Protein 6Q62 (pdb70)

Organism: Xanthomonas albilineans (strain GPE PC73 / CFBP 7063) (NCBI:txid380358)

Secondary structure (DSSP, 8-state):
--EEEETTEEEE-SS-EEEEEEE--GGG-S-TTTS-HHHHHHHHHHHHHHTT-SEEEEE----TT-PPPPHHHHHHHHHHHHHHHHHH--S-EEEE-S-HHHHHHHHHHT--EEEETTTT-STTHHHHHHHHT--EEEE-------S-HHHHHHHHHHHHHHHHHHTT--GGGEEEE--TTSS--HHHHHHHHHTHHHHGGGSS-BEE--TT-HHHHHHHT--SGGG-HHHHHHHHHHHHHTT-SEEEES-HHHHHHHHHHHHHHHT--/--S--EEEETTEEEE-SS-EEEEEEE-------HHHHHHHHHHHHHHHHTT-SEEEEE-S-----HHHHHHHHHHHHHHHHHH--S-EEEE---HHHHHHHHHHT--EEEETTTT-STTHHHHHHHHT--EEEE--S------SSHHHHHHHHHHHHHHHHHHTT--GGGEEEE--TTSS--HHHHHHHHHTHHHHGGGSS-BEE--TT-HHHHHHHT--SGGGGHHHHHHHHHHHHHTT--EEEES-HHHHHHHHHHHHHHHT--/--EEEETTEEEE-SS-EEEEEEE--GGG-S-TTTS-HHHHHHHHHHHHHHTT-SEEEEE---TTPPPPPHHHHHHHHHHHHHHHHHH--S-EEEE-S-HHHHHHHHHHT--EEEETTTT-STTHHHHHHHHT--EEEE-------SSHHHHHHHHHHHHHHHHHHTT--GGGEEEE--TTTT--HHHHHHHHHTHHHHGGGSS-BEE--TT-HHHHHHHT--SGGG-HHHHHHHHHHHHHTT-SEEEES-HHHHHHHHHHHHHHHT--/---EEEETTEEEE-SS-EEEEEEE-------HHHHHHHHHHHHHHHTT-SEEEEE-S----HHHHHHHHHHHHHHHHHH--S-EEEE-S-HHHHHHHHHHT--EEEETTTT-STTHHHHHHHHT--EEEE--------SSHHHHHHHHHHHHHHHHHHTT--GGGEEEE--TTSS--HHHHHHHHHTGGGTGGGSS-BEE--TT-HHHHHHHT--SGGGGHHHHHHHHHHHHHTT--EEEES-HHHHHHHHHHHHHHHT--

Radius of gyration: 33.73 Å; Cα contacts (8 Å, |Δi|>4): 2409; chains: 4; bounding box: 92×43×83 Å

CATH classification: 3.20.20.20

InterPro domains:
  IPR000489 Pterin-binding domain [PF00809] (23-263)
  IPR000489 Pterin-binding domain [PS00792] (22-37)
  IPR000489 Pterin-binding domain [PS00793] (56-69)
  IPR000489 Pterin-binding domain [PS50972] (20-273)
  IPR006390 Dihydropteroate synthase domain [TIGR01496] (22-277)
  IPR006390 Dihydropteroate synthase domain [cd00739] (20-276)
  IPR011005 Dihydropteroate synthase-like superfamily [G3DSA:3.20.20.20] (1-282)
  IPR011005 Dihydropteroate synthase-like superfamily [SSF51717] (12-279)
  IPR045031 Dihydropteroate synthase-like [PTHR20941] (18-279)

Sequence (1064 aa):
SPRLDCAGRILTLDRPRVMGIVNVTPDSFSDGGTHTTVEAAVAHGLRLAEEGADLLDIGGETRPGATAVPVEEELRRVIPVIERLVAQTALPLSVDTFKPEVMRAAVAAGAGMINDVQALRQPGALDAVADLRVPVVLMHMPAPHYDDVVAEVHRFLVERIFAAEMAGIDKRRLLIDPGFGFGKSTADNVQLLAHLPRLCELGVPVLLAGLSRKRSSIGELTGRELPEQRVAGSVAAHLLAAQRGALLLRVHDVAATVDALTVWQAVQAVPSPRLDCAGRILTLDRPRVMGIVNVTPDSFSDGGTHTTVEAAVAHGLRLAEEGADLLDIGGERPGATAVPVEEELRRVIPVIERLVAQTALPLSVDTFKPEVMRAAVAAGAGMINDVQALRQPGALDAVADLRVPVVLMHMPAPHYDDVVAEVHRFLVERIFAAEMAGIDKRRLLIDPGFGFGKSTADNVQLLAHLPRLCELGVPVLAGLSRKRSIGELTGRELPEQRVAGSVAAHLLAAQRGALLLRVHDVAATVDALTVWQAVQAVPFDTSPRLDCAGRILTLDRPRVMGIVNVTPDSFTHTTVEAAVAHGLRLAEEGADLLDIGGESTAVPVEEELRRVIPVIERLVAQTALPLSSVDTFKPEVMRAAVAAGAGMIINDVQALRQPGALDAVADLRVPVVLMHMPGDAPHYDDVVAEVHRFLVERIFAAEMAGIDKRRLLIDPGFGFGKSTADNVQLLAHLPRLCELGVPVLLAGLSRKRSIGELTGRELPEQRVAGSVAAHLLAAQRGALLLRVHDVAATVDALTVWQAVQAVPTSPRLDCAGRILTLDRPRVMGIVNVTPDSFHTTVEAAVAHGLRLAEEGADLLDIGGESTVPVEEELRRVIPVIERLVAQTALPLSVDTFKPEVMRAAVAAGAGMINDVQALRQPGALDAVADLRVPVVLMHMPGAPHYDDVVAEVHRFLVERIFAAEMAGIDKRRLLIDPGFGFGKSTADNVQLLAHLPRLCELGVPVLLAGLSRKRSIGELTGRELPEQRVAGSVAAHLLAAQRGALLLRVHDVAATVDALTVWQAVQAVP

B-factor: mean 23.43, std 14.67, range [4.4, 197.44]

Foldseek 3Di:
DQWFCQVNQTDDLPAAFEEAEQEQEPVVDDPVVPDHSLVVSLVLVVVLVVLPHQEYEYWHQDDVVGDGDDPVSRCVRRLSNLLSNQVVHSHAYEYEDQDLVSLQSSVVSPHREYEYQCLNPDPCSLVSQLVSLHAYEGEDADLDDDPQLQVVLLVVQLVSLVVSVVSNHDNSRYEYEDHQPRSADLVSNVVCLVCVLVSLVSVHAYEYECQLHVSLCVVVVPDDSVSSVVSRLVSQLSSSVSRHSYYYYNPNNSNVVSSVVVVVVVPDD/DQWFCQVNQIDDLPAAFEEAEQEQEPVVDPPVVPDHSLVVSLVLQVVLVVLPHQEYEYWHAPDVGDGDDPVSRCVRRLSNLLSNQVVDSHAYEYEDQDLVSLQSSVVSPHREYEYQCLNPPPCSLVSCLVSLHAYEGEDADCDDDPQLQVVLLVVQVVSLVVSVVSRHDQSSYEYEDPQPRSADLVSNVVCLVCVLVSLVPVHAYEYEPQLHVSLCVVVVPDGSVSSHVSRLVSQLSSSVSGHSYYYYNPNNSNVVSSVVVVVVVPPD/DVAFQWFCQVNQIDTLPAAFEEAEQEQEDDPVVVVSLVVSLVLVVVLVVLPHQEYEYEHDPLDDDLVNRCVRGLSNLLSCVVVDSHAYEYEDQDLVNVQSSVVSPHREYEYQQLNPPPCSLVSCLVSQGAYEGEDAPPSLDDDPQLQVVLLVVVLVSLVSSVVSNHDNSRYEYEDPQQHNADLVSNVNCLVQVLVSLVSVHAYEYECQLHVSLCVVVVNDGSVSSHVSRLVSQLSSSVSGHSYYYYNPNNSNCVSSVVVVVVVPDD/DFQWFCQVNQIDTLPAAFEEAEQEQEDDPPVVSLVVSLVLLVVLVVLPHQEYEYEYDVCQDLVGRCVRGLSSLLSCQVVDSHAYEYEDQDLVNVQSSVVSPHREYEYQQLNPPPCSLVSQLVSLHAYEGEDAPCLDDDPQLQVVLLVVQLVSLVSNVVSNHPSSRYEYEDPQPRSHDLVSNVNCLVQVLVSLVSVHAYEYECQLHVSLCVVVVNDGSVSSHVSLLVSQLSSSVSGHSYYYYNPNNSNVVSSVVVVVVVPPD

Solvent-accessible surface area: 39861 Å² total; per-residue (Å²): 111,51,156,2,72,1,66,61,60,70,5,55,2,86,102,12,34,2,0,0,5,0,35,0,8,79,88,49,50,60,55,35,18,10,52,14,22,29,58,10,0,11,60,46,0,48,113,0,29,151,34,34,6,29,1,0,1,0,5,0,65,77,64,140,86,61,95,81,19,30,28,8,46,0,20,73,32,0,15,19,0,0,85,109,0,42,86,98,20,91,33,9,2,1,0,20,4,49,29,17,101,0,0,90,34,0,27,94,18,23,0,1,1,0,7,0,30,47,0,3,93,65,118,38,0,53,87,0,1,22,86,38,160,4,0,0,0,1,8,10,49,84,103,63,158,28,134,78,11,25,47,40,0,58,144,30,0,66,94,34,11,131,23,0,76,141,39,54,8,45,83,197,77,0,0,0,8,0,1,2,42,67,23,14,50,37,71,24,4,15,62,2,4,21,62,0,71,48,2,42,86,30,64,8,14,1,0,0,5,6,6,51,53,199,12,3,5,68,39,20,65,68,147,67,62,84,88,29,23,21,0,2,11,4,0,1,2,0,0,6,54,52,33,1,42,0,0,42,1,57,20,0,7,8,2,37,3,1,10,46,0,14,52,23,2,106,81,26,158,106,50,155,2,74,1,63,60,57,71,5,50,3,86,103,14,35,2,0,0,5,0,54,0,30,80,102,54,46,64,53,37,19,8,53,15,23,26,46,9,0,9,60,46,0,59,115,0,28,94,35,35,5,31,0,0,1,0,4,0,81,113,128,86,65,98,82,19,31,28,5,49,1,21,82,30,0,16,26,0,0,93,105,0,43,86,98,18,92,37,9,2,0,0,21,4,50,28,16,102,0,0,109,35,0,27,94,18,21,0,1,0,0,6,0,27,46,0,3,91,64,115,40,0,49,61,0,1,41,70,39,53,5,0,0,0,0,8,9,58,85,112,62,107,38,112,51,10,29,57,70,0,63,45,34,0,42,111,30,21,58,29,0,54,93,42,59,11,71,113,75,88,0,0,0,8,0,1,1,39,66,24,14,48,40,70,23,4,15,60,0,4,20,62,0,71,51,0,41,87,46,64,9,15,1,0,0,6,3,6,50,49,180,8,2,6,67,40,19,66,69,84,79,61,85,88,29,22,20,1,2,11,3,0,1,2,0,0,6,51,53,32,1,41,0,0,39,2,48,16,0,8,9,2,38,2,1,12,48,0,12,55,25,4,109,79,24,157,134,155,108,54,19,152,2,75,2,63,60,58,68,4,51,2,80,115,15,33,2,0,0,4,0,84,0,43,62,81,111,69,63,64,71,26,15,54,12,5,12,34,80,0,61,126,3,29,88,54,35,5,31,0,0,1,0,4,0,24,97,95,138,32,74,30,124,60,0,45,57,36,0,31,31,0,0,86,112,0,42,86,100,18,92,36,7,2,0,0,10,4,42,31,22,115,0,0,95,33,0,27,95,19,23,0,1,0,0,6,0,10,20,0,2,80,60,115,41,0,49,98,0,0,16,94,40,150,4,0,0,0,0,9,10,28,48,50,109,98,64,163,22,138,78,10,20,50,58,0,61,162,29,0,65,93,34,10,121,27,0,58,130,39,43,2,71,83,76,26,0,0,0,8,0,1,1,40,32,23,4,40,26,71,22,4,15,63,1,4,11,58,0,67,173,2,36,85,27,45,2,8,2,0,0,5,3,6,50,47,131,5,2,5,109,43,21,67,56,137,63,71,62,24,28,18,7,1,2,11,4,0,1,2,1,0,6,56,68,33,1,27,0,0,41,2,50,23,0,27,24,2,40,6,1,13,50,0,14,56,26,4,109,80,27,157,197,54,44,148,1,49,1,64,60,62,74,6,53,2,88,105,11,36,2,0,0,5,0,84,0,42,77,76,107,64,90,73,22,17,53,10,5,14,30,80,0,61,120,4,29,89,54,34,5,30,0,0,1,0,5,0,44,100,109,55,67,30,105,60,0,46,158,40,0,31,30,0,0,85,112,0,42,85,100,17,93,35,9,1,0,0,19,5,48,36,21,117,0,0,99,34,0,27,93,19,23,0,1,0,0,5,0,11,35,0,3,79,60,116,42,0,49,99,0,1,30,99,37,54,3,0,0,0,0,8,10,46,50,78,97,65,169,24,99,78,9,23,49,68,0,63,171,30,0,62,97,34,10,129,27,0,68,142,38,56,6,90,85,71,64,0,0,0,8,0,1,1,40,31,22,4,40,20,70,25,4,15,62,1,5,21,64,0,71,46,1,40,86,26,63,8,12,2,0,0,5,2,7,49,46,126,4,2,5,104,44,20,65,58,142,78,71,62,27,30,16,8,0,2,10,4,0,1,3,0,0,5,50,51,33,1,41,0,0,43,1,51,24,0,28,23,2,38,6,1,12,47,0,13,54,25,4,106,79,25,160

Nearest PDB structures (foldseek):
  6q62-assembly2_C  TM=1.004E+00  e=8.016E-52  Xanthomonas albilineans
  6q62-assembly1_A  TM=1.003E+00  e=3.003E-51  Xanthomonas albilineans
  6ofw-assembly1_B  TM=9.978E-01  e=9.324E-48  Xanthomonas albilineans GPE PC73
  6ofw-assembly1_A  TM=9.907E-01  e=1.161E-45  Xanthomonas albilineans GPE PC73
  5u14-assembly1_B  TM=9.528E-01  e=8.933E-29  Escherichia coli CFT073

Structure (mmCIF, N/CA/C/O backbone):
data_6Q62
#
_entry.id   6Q62
#
_cell.length_a   82.382
_cell.length_b   74.553
_cell.length_c   89.299
_cell.angle_alpha   90.00
_cell.angle_beta   101.21
_cell.angle_gamma   90.00
#
_symmetry.space_group_name_H-M   'P 1 21 1'
#
loop_
_entity.id
_entity.type
_entity.pdbx_description
1 polymer 'Dihydropteroate synthase'
2 non-polymer 6-chloroguanine
3 non-polymer 1,2-ETHANEDIOL
4 non-polymer '1H-indole-2-carboxylic acid'
5 non-polymer 'SULFATE ION'
6 non-polymer DI(HYDROXYETHYL)ETHER
7 water water
#
loop_
_atom_site.group_PDB
_atom_site.id
_atom_site.type_symbol
_atom_site.label_atom_id
_atom_site.label_alt_id
_atom_site.label_comp_id
_atom_site.label_asym_id
_atom_site.label_entity_id
_atom_site.label_seq_id
_atom_site.pdbx_PDB_ins_code
_atom_site.Cartn_x
_atom_site.Cartn_y
_atom_site.Cartn_z
_atom_site.occupancy
_atom_site.B_iso_or_equiv
_atom_site.auth_seq_id
_atom_site.auth_comp_id
_atom_site.auth_asym_id
_atom_site.auth_atom_id
_atom_site.pdbx_PDB_model_num
ATOM 1 N N . SER A 1 5 ? 5.389 -12.611 57.698 1.00 37.90 5 SER A N 1
ATOM 2 C CA . SER A 1 5 ? 5.602 -11.978 56.398 1.00 37.24 5 SER A CA 1
ATOM 3 C C . SER A 1 5 ? 4.364 -12.064 55.496 1.00 38.78 5 SER A C 1
ATOM 4 O O . SER A 1 5 ? 3.762 -13.143 55.411 1.00 37.15 5 SER A O 1
ATOM 7 N N . PRO A 1 6 ? 3.996 -10.971 54.774 1.00 34.65 6 PRO A N 1
ATOM 8 C CA . PRO A 1 6 ? 2.834 -11.047 53.871 1.00 34.01 6 PRO A CA 1
ATOM 9 C C . PRO A 1 6 ? 2.952 -12.184 52.849 1.00 34.55 6 PRO A C 1
ATOM 10 O O . PRO A 1 6 ? 4.006 -12.423 52.257 1.00 32.60 6 PRO A O 1
ATOM 14 N N . ARG A 1 7 ? 1.867 -12.924 52.702 1.00 30.55 7 ARG A N 1
ATOM 15 C CA . ARG A 1 7 ? 1.767 -14.057 51.796 1.00 29.64 7 ARG A CA 1
ATOM 16 C C . ARG A 1 7 ? 0.589 -13.726 50.881 1.00 30.38 7 ARG A C 1
ATOM 17 O O . ARG A 1 7 ? -0.564 -13.794 51.316 1.00 31.97 7 ARG A O 1
ATOM 25 N N . LEU A 1 8 ? 0.881 -13.287 49.646 1.00 21.79 8 LEU A N 1
ATOM 26 C CA . LEU A 1 8 ? -0.180 -12.894 48.717 1.00 19.08 8 LEU A CA 1
ATOM 27 C C . LEU A 1 8 ? -0.525 -14.033 47.800 1.00 19.41 8 LEU A C 1
ATOM 28 O O . LEU A 1 8 ? 0.329 -14.507 47.042 1.00 19.66 8 LEU A O 1
ATOM 33 N N . ASP A 1 9 ? -1.787 -14.455 47.845 1.00 15.07 9 ASP A N 1
ATOM 34 C CA . ASP A 1 9 ? -2.260 -15.514 46.981 1.00 14.61 9 ASP A CA 1
ATOM 35 C C . ASP A 1 9 ? -2.785 -14.854 45.700 1.00 17.15 9 ASP A C 1
ATOM 36 O O . ASP A 1 9 ? -3.875 -14.277 45.689 1.00 16.80 9 ASP A O 1
ATOM 41 N N . CYS A 1 10 ? -1.979 -14.902 44.644 1.00 13.48 10 CYS A N 1
ATOM 42 C CA . CYS A 1 10 ? -2.313 -14.301 43.351 1.00 13.11 10 CYS A CA 1
ATOM 43 C C . CYS A 1 10 ? -2.925 -15.355 42.435 1.00 17.15 10 CYS A C 1
ATOM 44 O O . CYS A 1 10 ? -2.256 -15.906 41.555 1.00 14.30 10 CYS A O 1
ATOM 47 N N . ALA A 1 11 ? -4.230 -15.640 42.669 1.00 18.61 11 ALA A N 1
ATOM 48 C CA . ALA A 1 11 ? -5.012 -16.643 41.937 1.00 18.83 11 ALA A CA 1
ATOM 49 C C . ALA A 1 11 ? -4.308 -18.006 41.917 1.00 19.78 11 ALA A C 1
ATOM 50 O O . ALA A 1 11 ? -4.152 -18.619 40.859 1.00 20.31 11 ALA A O 1
ATOM 52 N N . GLY A 1 12 ? -3.805 -18.416 43.077 1.00 17.59 12 GLY A N 1
ATOM 53 C CA . GLY A 1 12 ? -3.122 -19.700 43.220 1.00 17.74 12 GLY A CA 1
ATOM 54 C C . GLY A 1 12 ? -1.612 -19.637 43.151 1.00 23.59 12 GLY A C 1
ATOM 55 O O . GLY A 1 12 ? -0.947 -20.598 43.562 1.00 23.88 12 GLY A O 1
ATOM 56 N N . ARG A 1 13 ? -1.049 -18.504 42.632 1.00 17.82 13 ARG A N 1
ATOM 57 C CA . ARG A 1 13 ? 0.408 -18.298 42.554 1.00 16.59 13 ARG A CA 1
ATOM 58 C C . ARG A 1 13 ? 0.790 -17.450 43.732 1.00 19.33 13 ARG A C 1
ATOM 59 O O . ARG A 1 13 ? 0.292 -16.325 43.884 1.00 16.53 13 ARG A O 1
ATOM 67 N N . ILE A 1 14 ? 1.626 -18.009 44.606 1.00 16.88 14 ILE A N 1
ATOM 68 C CA . ILE A 1 14 ? 1.983 -17.361 45.863 1.00 17.52 14 ILE A CA 1
ATOM 69 C C . ILE A 1 14 ? 3.161 -16.425 45.737 1.00 20.24 14 ILE A C 1
ATOM 70 O O . ILE A 1 14 ? 4.223 -16.822 45.267 1.00 19.84 14 ILE A O 1
ATOM 75 N N . LEU A 1 15 ? 2.961 -15.182 46.181 1.00 15.40 15 LEU A N 1
ATOM 76 C CA . LEU A 1 15 ? 3.998 -14.160 46.236 1.00 15.29 15 LEU A CA 1
ATOM 77 C C . LEU A 1 15 ? 4.297 -13.959 47.730 1.00 18.39 15 LEU A C 1
ATOM 78 O O . LEU A 1 15 ? 3.454 -13.426 48.458 1.00 19.51 15 LEU A O 1
ATOM 83 N N . THR A 1 16 ? 5.475 -14.401 48.188 1.00 16.45 16 THR A N 1
ATOM 84 C CA . THR A 1 16 ? 5.863 -14.280 49.597 1.00 16.44 16 THR A CA 1
ATOM 85 C C . THR A 1 16 ? 6.737 -13.053 49.798 1.00 18.63 16 THR A C 1
ATOM 86 O O . THR A 1 16 ? 7.822 -12.976 49.219 1.00 18.46 16 THR A O 1
ATOM 90 N N . LEU A 1 17 ? 6.268 -12.102 50.613 1.00 15.74 17 LEU A N 1
ATOM 91 C CA . LEU A 1 17 ? 6.996 -10.865 50.852 1.00 16.20 17 LEU A CA 1
ATOM 92 C C . LEU A 1 17 ? 7.833 -10.942 52.123 1.00 19.75 17 LEU A C 1
ATOM 93 O O . LEU A 1 17 ? 7.743 -10.079 53.003 1.00 20.18 17 LEU A O 1
ATOM 98 N N . ASP A 1 18 ? 8.651 -11.996 52.210 1.00 17.71 18 ASP A N 1
ATOM 99 C CA . ASP A 1 18 ? 9.593 -12.209 53.320 1.00 18.59 18 ASP A CA 1
ATOM 100 C C . ASP A 1 18 ? 10.874 -11.362 53.073 1.00 21.16 18 ASP A C 1
ATOM 101 O O . ASP A 1 18 ? 11.740 -11.227 53.935 1.00 20.39 18 ASP A O 1
ATOM 106 N N . ARG A 1 19 ? 10.992 -10.837 51.862 1.00 15.48 19 ARG A N 1
ATOM 107 C CA . ARG A 1 19 ? 12.087 -9.972 51.413 1.00 15.58 19 ARG A CA 1
ATOM 108 C C . ARG A 1 19 ? 11.552 -9.151 50.220 1.00 18.19 19 ARG A C 1
ATOM 109 O O . ARG A 1 19 ? 10.543 -9.550 49.627 1.00 17.08 19 ARG A O 1
ATOM 117 N N . PRO A 1 20 ? 12.194 -8.028 49.831 1.00 15.18 20 PRO A N 1
ATOM 118 C CA . PRO A 1 20 ? 11.685 -7.272 48.666 1.00 13.47 20 PRO A CA 1
ATOM 119 C C . PRO A 1 20 ? 11.662 -8.116 47.402 1.00 17.71 20 PRO A C 1
ATOM 120 O O . PRO A 1 20 ? 12.612 -8.836 47.108 1.00 18.04 20 PRO A O 1
ATOM 124 N N . ARG A 1 21 ? 10.548 -8.046 46.682 1.00 12.81 21 ARG A N 1
ATOM 125 C CA . ARG A 1 21 ? 10.310 -8.802 45.458 1.00 12.80 21 ARG A CA 1
ATOM 126 C C . ARG A 1 21 ? 10.276 -7.858 44.263 1.00 14.83 21 ARG A C 1
ATOM 127 O O . ARG A 1 21 ? 10.021 -6.658 44.417 1.00 14.42 21 ARG A O 1
ATOM 135 N N . VAL A 1 22 ? 10.587 -8.394 43.089 1.00 9.75 22 VAL A N 1
ATOM 136 C CA . VAL A 1 22 ? 10.704 -7.610 41.869 1.00 8.57 22 VAL A CA 1
ATOM 137 C C . VAL A 1 22 ? 9.562 -7.845 40.928 1.00 11.20 22 VAL A C 1
ATOM 138 O O . VAL A 1 22 ? 9.276 -8.995 40.536 1.00 10.32 22 VAL A O 1
ATOM 142 N N . MET A 1 23 ? 8.874 -6.749 40.608 1.00 7.13 23 MET A N 1
ATOM 143 C CA . MET A 1 23 ? 7.726 -6.712 39.679 1.00 6.81 23 MET A CA 1
ATOM 144 C C . MET A 1 23 ? 8.245 -6.218 38.320 1.00 11.80 23 MET A C 1
ATOM 145 O O . MET A 1 23 ? 8.558 -5.050 38.188 1.00 12.24 23 MET A O 1
ATOM 150 N N . GLY A 1 24 ? 8.326 -7.094 37.336 1.00 6.98 24 GLY A N 1
ATOM 151 C CA . GLY A 1 24 ? 8.831 -6.731 36.008 1.00 6.89 24 GLY A CA 1
ATOM 152 C C . GLY A 1 24 ? 7.772 -6.064 35.158 1.00 12.71 24 GLY A C 1
ATOM 153 O O . GLY A 1 24 ? 6.664 -6.583 35.043 1.00 11.40 24 GLY A O 1
ATOM 154 N N . ILE A 1 25 ? 8.113 -4.906 34.550 1.00 9.43 25 ILE A N 1
ATOM 155 C CA . ILE A 1 25 ? 7.201 -4.123 33.724 1.00 7.68 25 ILE A CA 1
ATOM 156 C C . ILE A 1 25 ? 7.041 -4.702 32.333 1.00 10.35 25 ILE A C 1
ATOM 157 O O . ILE A 1 25 ? 8.022 -4.792 31.586 1.00 9.93 25 ILE A O 1
ATOM 162 N N . VAL A 1 26 ? 5.805 -5.084 31.970 1.00 8.19 26 VAL A N 1
ATOM 163 C CA . VAL A 1 26 ? 5.499 -5.583 30.633 1.00 7.23 26 VAL A CA 1
ATOM 164 C C . VAL A 1 26 ? 4.486 -4.632 30.004 1.00 10.60 26 VAL A C 1
ATOM 165 O O . VAL A 1 26 ? 3.285 -4.744 30.255 1.00 11.64 26 VAL A O 1
ATOM 169 N N . ASN A 1 27 ? 4.968 -3.663 29.199 1.00 10.43 27 ASN A N 1
ATOM 170 C CA . ASN A 1 27 ? 4.071 -2.729 28.534 1.00 10.56 27 ASN A CA 1
ATOM 171 C C . ASN A 1 27 ? 3.658 -3.301 27.186 1.00 14.14 27 ASN A C 1
ATOM 172 O O . ASN A 1 27 ? 4.504 -3.727 26.396 1.00 14.97 27 ASN A O 1
ATOM 177 N N . VAL A 1 28 ? 2.351 -3.354 26.949 1.00 9.41 28 VAL A N 1
ATOM 178 C CA . VAL A 1 28 ? 1.840 -3.894 25.691 1.00 9.85 28 VAL A CA 1
ATOM 179 C C . VAL A 1 28 ? 1.360 -2.700 24.885 1.00 17.50 28 VAL A C 1
ATOM 180 O O . VAL A 1 28 ? 0.171 -2.401 24.855 1.00 18.23 28 VAL A O 1
ATOM 184 N N . THR A 1 29 ? 2.290 -1.973 24.284 1.00 17.70 29 THR A N 1
ATOM 185 C CA . THR A 1 29 ? 1.923 -0.811 23.471 1.00 19.31 29 THR A CA 1
ATOM 186 C C . THR A 1 29 ? 2.797 -0.879 22.219 1.00 24.84 29 THR A C 1
ATOM 187 O O . THR A 1 29 ? 3.975 -1.246 22.327 1.00 22.70 29 THR A O 1
ATOM 191 N N . PRO A 1 30 ? 2.274 -0.554 21.027 1.00 25.68 30 PRO A N 1
ATOM 192 C CA . PRO A 1 30 ? 3.148 -0.565 19.827 1.00 27.04 30 PRO A CA 1
ATOM 193 C C . PRO A 1 30 ? 4.431 0.270 19.980 1.00 32.87 30 PRO A C 1
ATOM 194 O O . PRO A 1 30 ? 5.483 -0.146 19.498 1.00 32.44 30 PRO A O 1
ATOM 198 N N . ASP A 1 31 ? 4.365 1.407 20.710 1.00 30.99 31 ASP A N 1
ATOM 199 C CA . ASP A 1 31 ? 5.515 2.301 20.941 1.00 31.49 31 ASP A CA 1
ATOM 200 C C . ASP A 1 31 ? 6.587 1.696 21.869 1.00 34.78 31 ASP A C 1
ATOM 201 O O . ASP A 1 31 ? 7.712 2.196 21.917 1.00 34.18 31 ASP A O 1
ATOM 203 N N . SER A 1 32 ? 6.254 0.601 22.573 1.00 29.68 32 SER A N 1
ATOM 204 C CA . SER A 1 32 ? 7.207 -0.078 23.441 1.00 28.30 32 SER A CA 1
ATOM 205 C C . SER A 1 32 ? 8.236 -0.896 22.655 1.00 31.02 32 SER A C 1
ATOM 206 O O . SER A 1 32 ? 9.281 -1.234 23.218 1.00 31.41 32 SER A O 1
ATOM 209 N N . PHE A 1 33 ? 7.948 -1.214 21.364 1.00 25.18 33 PHE A N 1
ATOM 210 C CA . PHE A 1 33 ? 8.808 -2.061 20.522 1.00 24.15 33 PHE A CA 1
ATOM 211 C C . PHE A 1 33 ? 9.207 -1.405 19.196 1.00 27.14 33 PHE A C 1
ATOM 212 O O . PHE A 1 33 ? 8.488 -0.550 18.708 1.00 25.89 33 PHE A O 1
ATOM 220 N N . SER A 1 34 ? 10.340 -1.834 18.608 1.00 25.20 34 SER A N 1
ATOM 221 C CA . SER A 1 34 ? 10.833 -1.306 17.324 1.00 25.00 34 SER A CA 1
ATOM 222 C C . SER A 1 34 ? 10.882 -2.401 16.256 1.00 28.08 34 SER A C 1
ATOM 223 O O . SER A 1 34 ? 11.314 -2.151 15.127 1.00 29.68 34 SER A O 1
ATOM 226 N N . ASP A 1 35 ? 10.448 -3.616 16.611 1.00 21.45 35 ASP A N 1
ATOM 227 C CA . ASP A 1 35 ? 10.446 -4.781 15.730 1.00 19.04 35 ASP A CA 1
ATOM 228 C C . ASP A 1 35 ? 9.064 -5.078 15.101 1.00 22.02 35 ASP A C 1
ATOM 229 O O . ASP A 1 35 ? 8.848 -6.187 14.618 1.00 21.23 35 ASP A O 1
ATOM 234 N N . GLY A 1 36 ? 8.163 -4.091 15.114 1.00 18.25 36 GLY A N 1
ATOM 235 C CA . GLY A 1 36 ? 6.819 -4.232 14.584 1.00 17.52 36 GLY A CA 1
ATOM 236 C C . GLY A 1 36 ? 6.684 -4.558 13.108 1.00 20.59 36 GLY A C 1
ATOM 237 O O . GLY A 1 36 ? 5.629 -5.053 12.696 1.00 18.36 36 GLY A O 1
ATOM 238 N N . GLY A 1 37 ? 7.736 -4.300 12.319 1.00 17.70 37 GLY A N 1
ATOM 239 C CA . GLY A 1 37 ? 7.734 -4.631 10.893 1.00 14.96 37 GLY A CA 1
ATOM 240 C C . GLY A 1 37 ? 7.460 -6.097 10.649 1.00 15.25 37 GLY A C 1
ATOM 241 O O . GLY A 1 37 ? 6.781 -6.444 9.690 1.00 15.76 37 GLY A O 1
ATOM 242 N N . THR A 1 38 ? 7.955 -6.979 11.526 1.00 10.30 38 THR A N 1
ATOM 243 C CA . THR A 1 38 ? 7.735 -8.428 11.342 1.00 9.53 38 THR A CA 1
ATOM 244 C C . THR A 1 38 ? 7.203 -9.109 12.608 1.00 12.54 38 THR A C 1
ATOM 245 O O . THR A 1 38 ? 7.086 -10.332 12.632 1.00 12.58 38 THR A O 1
ATOM 249 N N . HIS A 1 39 ? 6.871 -8.348 13.640 1.00 10.35 39 HIS A N 1
ATOM 250 C CA . HIS A 1 39 ? 6.337 -8.941 14.870 1.00 12.40 39 HIS A CA 1
ATOM 251 C C . HIS A 1 39 ? 5.029 -8.298 15.273 1.00 14.96 39 HIS A C 1
ATOM 252 O O . HIS A 1 39 ? 4.830 -7.115 15.000 1.00 13.46 39 HIS A O 1
ATOM 259 N N . THR A 1 40 ? 4.195 -9.021 16.030 1.00 10.39 40 THR A N 1
ATOM 260 C CA . THR A 1 40 ? 3.005 -8.387 16.570 1.00 9.83 40 THR A CA 1
ATOM 261 C C . THR A 1 40 ? 3.373 -7.728 17.924 1.00 12.49 40 THR A C 1
ATOM 262 O O . THR A 1 40 ? 4.365 -8.097 18.567 1.00 11.99 40 THR A O 1
ATOM 266 N N . THR A 1 41 ? 2.538 -6.774 18.378 1.00 10.87 41 THR A N 1
ATOM 267 C CA . THR A 1 41 ? 2.744 -6.129 19.687 1.00 11.28 41 THR A CA 1
ATOM 268 C C . THR A 1 41 ? 2.621 -7.195 20.792 1.00 15.11 41 THR A C 1
ATOM 269 O O . THR A 1 41 ? 3.441 -7.231 21.722 1.00 13.61 41 THR A O 1
ATOM 273 N N . VAL A 1 42 ? 1.591 -8.064 20.678 1.00 11.24 42 VAL A N 1
ATOM 274 C CA . VAL A 1 42 ? 1.358 -9.135 21.638 1.00 10.74 42 VAL A CA 1
ATOM 275 C C . VAL A 1 42 ? 2.590 -10.053 21.729 1.00 11.51 42 VAL A C 1
ATOM 276 O O . VAL A 1 42 ? 3.063 -10.293 22.835 1.00 10.41 42 VAL A O 1
ATOM 280 N N . GLU A 1 43 ? 3.111 -10.535 20.589 1.00 11.82 43 GLU A N 1
ATOM 281 C CA . GLU A 1 43 ? 4.251 -11.447 20.604 1.00 12.86 43 GLU A CA 1
ATOM 282 C C . GLU A 1 43 ? 5.503 -10.796 21.199 1.00 14.36 43 GLU A C 1
ATOM 283 O O . GLU A 1 43 ? 6.261 -11.469 21.915 1.00 13.23 43 GLU A O 1
ATOM 289 N N . ALA A 1 44 ? 5.716 -9.492 20.917 1.00 9.50 44 ALA A N 1
ATOM 290 C CA . ALA A 1 44 ? 6.873 -8.773 21.480 1.00 9.88 44 ALA A CA 1
ATOM 291 C C . ALA A 1 44 ? 6.733 -8.614 23.023 1.00 12.21 44 ALA A C 1
ATOM 292 O O . ALA A 1 44 ? 7.718 -8.757 23.747 1.00 11.69 44 ALA A O 1
ATOM 294 N N . ALA A 1 45 ? 5.513 -8.345 23.516 1.00 8.37 45 ALA A N 1
ATOM 295 C CA . ALA A 1 45 ? 5.260 -8.208 24.963 1.00 8.26 45 ALA A CA 1
ATOM 296 C C . ALA A 1 45 ? 5.425 -9.558 25.676 1.00 8.78 45 ALA A C 1
ATOM 297 O O . ALA A 1 45 ? 6.035 -9.619 26.768 1.00 8.10 45 ALA A O 1
ATOM 299 N N . VAL A 1 46 ? 4.959 -10.644 25.038 1.00 9.03 46 VAL A N 1
ATOM 300 C CA . VAL A 1 46 ? 5.081 -11.984 25.618 1.00 9.32 46 VAL A CA 1
ATOM 301 C C . VAL A 1 46 ? 6.572 -12.331 25.704 1.00 12.80 46 VAL A C 1
ATOM 302 O O . VAL A 1 46 ? 7.040 -12.694 26.775 1.00 10.80 46 VAL A O 1
ATOM 306 N N . ALA A 1 47 ? 7.325 -12.161 24.606 1.00 10.76 47 ALA A N 1
ATOM 307 C CA . ALA A 1 47 ? 8.770 -12.441 24.630 1.00 11.97 47 ALA A CA 1
ATOM 308 C C . ALA A 1 47 ? 9.478 -11.595 25.705 1.00 13.97 47 ALA A C 1
ATOM 309 O O . ALA A 1 47 ? 10.359 -12.100 26.409 1.00 12.00 47 ALA A O 1
ATOM 311 N N . HIS A 1 48 ? 9.080 -10.318 25.858 1.00 10.73 48 HIS A N 1
ATOM 312 C CA . HIS A 1 48 ? 9.673 -9.478 26.892 1.00 10.92 48 HIS A CA 1
ATOM 313 C C . HIS A 1 48 ? 9.369 -9.997 28.315 1.00 12.14 48 HIS A C 1
ATOM 314 O O . HIS A 1 48 ? 10.290 -10.087 29.133 1.00 10.70 48 HIS A O 1
ATOM 321 N N . GLY A 1 49 ? 8.117 -10.379 28.584 1.00 9.18 49 GLY A N 1
ATOM 322 C CA . GLY A 1 49 ? 7.742 -10.940 29.883 1.00 7.60 49 GLY A CA 1
ATOM 323 C C . GLY A 1 49 ? 8.499 -12.234 30.163 1.00 10.80 49 GLY A C 1
ATOM 324 O O . GLY A 1 49 ? 8.972 -12.436 31.285 1.00 10.52 49 GLY A O 1
ATOM 325 N N . LEU A 1 50 ? 8.720 -13.060 29.125 1.00 10.77 50 LEU A N 1
ATOM 326 C CA . LEU A 1 50 ? 9.497 -14.306 29.307 1.00 11.40 50 LEU A CA 1
ATOM 327 C C . LEU A 1 50 ? 10.956 -14.007 29.652 1.00 14.83 50 LEU A C 1
ATOM 328 O O . LEU A 1 50 ? 11.532 -14.676 30.521 1.00 14.24 50 LEU A O 1
ATOM 333 N N . ARG A 1 51 ? 11.522 -12.952 29.041 1.00 10.82 51 ARG A N 1
ATOM 334 C CA . ARG A 1 51 ? 12.903 -12.513 29.318 1.00 10.49 51 ARG A CA 1
ATOM 335 C C . ARG A 1 51 ? 12.992 -12.013 30.766 1.00 12.20 51 ARG A C 1
ATOM 336 O O . ARG A 1 51 ? 13.926 -12.366 31.479 1.00 12.51 51 ARG A O 1
ATOM 344 N N . LEU A 1 52 ? 11.985 -11.241 31.226 1.00 9.72 52 LEU A N 1
ATOM 345 C CA . LEU A 1 52 ? 11.986 -10.762 32.609 1.00 9.35 52 LEU A CA 1
ATOM 346 C C . LEU A 1 52 ? 11.864 -11.905 33.620 1.00 12.03 52 LEU A C 1
ATOM 347 O O . LEU A 1 52 ? 12.505 -11.858 34.681 1.00 9.36 52 LEU A O 1
ATOM 352 N N . ALA A 1 53 ? 11.044 -12.928 33.315 1.00 9.95 53 ALA A N 1
ATOM 353 C CA . ALA A 1 53 ? 10.951 -14.114 34.164 1.00 11.68 53 ALA A CA 1
ATOM 354 C C . ALA A 1 53 ? 12.344 -14.778 34.221 1.00 14.07 53 ALA A C 1
ATOM 355 O O . ALA A 1 53 ? 12.808 -15.075 35.312 1.00 13.99 53 ALA A O 1
ATOM 357 N N . GLU A 1 54 ? 13.019 -14.951 33.073 1.00 11.30 54 GLU A N 1
ATOM 358 C CA . GLU A 1 54 ? 14.375 -15.542 33.048 1.00 12.09 54 GLU A CA 1
ATOM 359 C C . GLU A 1 54 ? 15.366 -14.729 33.886 1.00 14.70 54 GLU A C 1
ATOM 360 O O . GLU A 1 54 ? 16.271 -15.310 34.488 1.00 14.75 54 GLU A O 1
ATOM 366 N N . GLU A 1 55 ? 15.200 -13.375 33.923 1.00 9.96 55 GLU A N 1
ATOM 367 C CA . GLU A 1 55 ? 16.043 -12.461 34.679 1.00 9.72 55 GLU A CA 1
ATOM 368 C C . GLU A 1 55 ? 15.757 -12.487 36.178 1.00 13.49 55 GLU A C 1
ATOM 369 O O . GLU A 1 55 ? 16.446 -11.822 36.932 1.00 12.58 55 GLU A O 1
ATOM 375 N N . GLY A 1 56 ? 14.730 -13.227 36.600 1.00 10.24 56 GLY A N 1
ATOM 376 C CA . GLY A 1 56 ? 14.458 -13.386 38.018 1.00 10.36 56 GLY A CA 1
ATOM 377 C C . GLY A 1 56 ? 13.331 -12.558 38.595 1.00 12.03 56 GLY A C 1
ATOM 378 O O . GLY A 1 56 ? 13.240 -12.432 39.817 1.00 9.99 56 GLY A O 1
ATOM 379 N N . ALA A 1 57 ? 12.440 -12.001 37.747 1.00 10.71 57 ALA A N 1
ATOM 380 C CA . ALA A 1 57 ? 11.267 -11.266 38.246 1.00 8.85 57 ALA A CA 1
ATOM 381 C C . ALA A 1 57 ? 10.453 -12.210 39.141 1.00 11.44 57 ALA A C 1
ATOM 382 O O . ALA A 1 57 ? 10.439 -13.409 38.877 1.00 11.65 57 ALA A O 1
ATOM 384 N N . ASP A 1 58 ? 9.848 -11.677 40.195 1.00 10.07 58 ASP A N 1
ATOM 385 C CA . ASP A 1 58 ? 8.985 -12.425 41.108 1.00 8.46 58 ASP A CA 1
ATOM 386 C C . ASP A 1 58 ? 7.554 -12.357 40.636 1.00 14.89 58 ASP A C 1
ATOM 387 O O . ASP A 1 58 ? 6.733 -13.172 41.037 1.00 12.08 58 ASP A O 1
ATOM 392 N N . LEU A 1 59 ? 7.239 -11.354 39.790 1.00 11.55 59 LEU A N 1
ATOM 393 C CA . LEU A 1 59 ? 5.901 -11.140 39.234 1.00 11.50 59 LEU A CA 1
ATOM 394 C C . LEU A 1 59 ? 6.019 -10.213 38.031 1.00 11.33 59 LEU A C 1
ATOM 395 O O . LEU A 1 59 ? 7.054 -9.544 37.862 1.00 9.12 59 LEU A O 1
ATOM 397 N N . LEU A 1 60 ? 5.047 -10.288 37.130 1.00 9.37 60 LEU A N 1
ATOM 398 C CA . LEU A 1 60 ? 5.020 -9.454 35.932 1.00 8.03 60 LEU A CA 1
ATOM 399 C C . LEU A 1 60 ? 3.798 -8.555 35.957 1.00 11.29 60 LEU A C 1
ATOM 400 O O . LEU A 1 60 ? 2.725 -9.014 36.299 1.00 11.26 60 LEU A O 1
ATOM 405 N N . ASP A 1 61 ? 3.967 -7.273 35.623 1.00 8.51 61 ASP A N 1
ATOM 406 C CA . ASP A 1 61 ? 2.869 -6.318 35.597 1.00 7.72 61 ASP A CA 1
ATOM 407 C C . ASP A 1 61 ? 2.598 -6.005 34.129 1.00 11.37 61 ASP A C 1
ATOM 408 O O . ASP A 1 61 ? 3.412 -5.347 33.473 1.00 11.49 61 ASP A O 1
ATOM 413 N N . ILE A 1 62 ? 1.437 -6.431 33.634 1.00 8.07 62 ILE A N 1
ATOM 414 C CA . ILE A 1 62 ? 1.065 -6.320 32.213 1.00 6.74 62 ILE A CA 1
ATOM 415 C C . ILE A 1 62 ? 0.097 -5.145 32.062 1.00 11.49 62 ILE A C 1
ATOM 416 O O . ILE A 1 62 ? -0.964 -5.143 32.687 1.00 10.48 62 ILE A O 1
ATOM 421 N N . GLY A 1 63 ? 0.487 -4.161 31.268 1.00 10.81 63 GLY A N 1
ATOM 422 C CA . GLY A 1 63 ? -0.344 -2.971 31.080 1.00 10.40 63 GLY A CA 1
ATOM 423 C C . GLY A 1 63 ? -0.490 -2.607 29.622 1.00 13.65 63 GLY A C 1
ATOM 424 O O . GLY A 1 63 ? 0.470 -2.716 28.862 1.00 15.12 63 GLY A O 1
ATOM 425 N N . GLY A 1 64 ? -1.681 -2.154 29.237 1.00 10.34 64 GLY A N 1
ATOM 426 C CA . GLY A 1 64 ? -1.916 -1.774 27.850 1.00 11.21 64 GLY A CA 1
ATOM 427 C C . GLY A 1 64 ? -2.181 -0.293 27.667 1.00 16.93 64 GLY A C 1
ATOM 428 O O . GLY A 1 64 ? -2.523 0.126 26.567 1.00 17.58 64 GLY A O 1
ATOM 429 N N . GLU A 1 65 ? -2.063 0.500 28.749 1.00 15.52 65 GLU A N 1
ATOM 430 C CA . GLU A 1 65 ? -2.338 1.940 28.715 1.00 32.33 65 GLU A CA 1
ATOM 431 C C . GLU A 1 65 ? -1.280 2.731 29.479 1.00 56.74 65 GLU A C 1
ATOM 432 O O . GLU A 1 65 ? -1.142 2.561 30.690 1.00 31.81 65 GLU A O 1
ATOM 438 N N . THR A 1 67 ? 1.843 4.805 27.254 1.00 66.68 67 THR A N 1
ATOM 439 C CA . THR A 1 67 ? 3.277 5.109 27.197 1.00 66.70 67 THR A CA 1
ATOM 440 C C . THR A 1 67 ? 3.565 6.203 26.147 1.00 71.39 67 THR A C 1
ATOM 441 O O . THR A 1 67 ? 3.893 5.890 24.998 1.00 71.48 67 THR A O 1
ATOM 445 N N . ARG A 1 68 ? 3.411 7.488 26.548 1.00 68.07 68 ARG A N 1
ATOM 446 C CA . ARG A 1 68 ? 3.610 8.687 25.710 1.00 67.88 68 ARG A CA 1
ATOM 447 C C . ARG A 1 68 ? 3.553 9.971 26.563 1.00 71.12 68 ARG A C 1
ATOM 448 O O . ARG A 1 68 ? 2.862 9.960 27.585 1.00 70.98 68 ARG A O 1
ATOM 450 N N . PRO A 1 69 ? 4.228 11.091 26.172 1.00 66.87 69 PRO A N 1
ATOM 451 C CA . PRO A 1 69 ? 4.128 12.328 26.979 1.00 66.13 69 PRO A CA 1
ATOM 452 C C . PRO A 1 69 ? 2.729 12.932 26.845 1.00 67.17 69 PRO A C 1
ATOM 453 O O . PRO A 1 69 ? 2.310 13.253 25.729 1.00 67.11 69 PRO A O 1
ATOM 457 N N . GLY A 1 70 ? 2.006 13.014 27.970 1.00 60.79 70 GLY A N 1
ATOM 458 C CA . GLY A 1 70 ? 0.623 13.483 28.026 1.00 58.98 70 GLY A CA 1
ATOM 459 C C . GLY A 1 70 ? -0.252 12.539 27.228 1.00 59.05 70 GLY A C 1
ATOM 460 O O . GLY A 1 70 ? -1.026 12.972 26.366 1.00 59.37 70 GLY A O 1
ATOM 461 N N . ALA A 1 71 ? -0.061 11.225 27.484 1.00 51.11 71 ALA A N 1
ATOM 462 C CA . ALA A 1 71 ? -0.657 10.073 26.807 1.00 48.95 71 ALA A CA 1
ATOM 463 C C . ALA A 1 71 ? -2.149 10.159 26.529 1.00 47.46 71 ALA A C 1
ATOM 464 O O . ALA A 1 71 ? -2.932 10.560 27.389 1.00 46.83 71 ALA A O 1
ATOM 466 N N . THR A 1 72 ? -2.526 9.752 25.306 1.00 40.38 72 THR A N 1
ATOM 467 C CA . THR A 1 72 ? -3.906 9.686 24.848 1.00 38.32 72 THR A CA 1
ATOM 468 C C . THR A 1 72 ? -4.556 8.494 25.561 1.00 37.89 72 THR A C 1
ATOM 469 O O . THR A 1 72 ? -3.980 7.404 25.581 1.00 35.64 72 THR A O 1
ATOM 473 N N . ALA A 1 73 ? -5.747 8.702 26.140 1.00 33.07 73 ALA A N 1
ATOM 474 C CA . ALA A 1 73 ? -6.502 7.650 26.818 1.00 31.85 73 ALA A CA 1
ATOM 475 C C . ALA A 1 73 ? -6.747 6.478 25.851 1.00 30.22 73 ALA A C 1
ATOM 476 O O . ALA A 1 73 ? -7.032 6.699 24.676 1.00 30.30 73 ALA A O 1
ATOM 478 N N . VAL A 1 74 ? -6.571 5.239 26.324 1.00 22.42 74 VAL A N 1
ATOM 479 C CA . VAL A 1 74 ? -6.755 4.039 25.495 1.00 19.06 74 VAL A CA 1
ATOM 480 C C . VAL A 1 74 ? -8.183 3.531 25.683 1.00 20.24 74 VAL A C 1
ATOM 481 O O . VAL A 1 74 ? -8.575 3.252 26.830 1.00 18.56 74 VAL A O 1
ATOM 485 N N . PRO A 1 75 ? -8.987 3.382 24.598 1.00 15.59 75 PRO A N 1
ATOM 486 C CA . PRO A 1 75 ? -10.350 2.868 24.775 1.00 15.69 75 PRO A CA 1
ATOM 487 C C . PRO A 1 75 ? -10.314 1.440 25.280 1.00 15.73 75 PRO A C 1
ATOM 488 O O . PRO A 1 75 ? -9.379 0.710 24.937 1.00 13.67 75 PRO A O 1
ATOM 492 N N . VAL A 1 76 ? -11.305 1.068 26.127 1.00 15.11 76 VAL A N 1
ATOM 493 C CA . VAL A 1 76 ? -11.391 -0.245 26.740 1.00 14.44 76 VAL A CA 1
ATOM 494 C C . VAL A 1 76 ? -11.191 -1.395 25.737 1.00 17.39 76 VAL A C 1
ATOM 495 O O . VAL A 1 76 ? -10.449 -2.316 26.036 1.00 15.78 76 VAL A O 1
ATOM 499 N N . GLU A 1 77 ? -11.835 -1.346 24.549 1.00 12.77 77 GLU A N 1
ATOM 500 C CA . GLU A 1 77 ? -11.719 -2.445 23.595 1.00 12.01 77 GLU A CA 1
ATOM 501 C C . GLU A 1 77 ? -10.275 -2.639 23.132 1.00 12.66 77 GLU A C 1
ATOM 502 O O . GLU A 1 77 ? -9.815 -3.782 23.016 1.00 12.42 77 GLU A O 1
ATOM 508 N N . GLU A 1 78 ? -9.555 -1.524 22.904 1.00 10.54 78 GLU A N 1
ATOM 509 C CA . GLU A 1 78 ? -8.141 -1.578 22.512 1.00 11.29 78 GLU A CA 1
ATOM 510 C C . GLU A 1 78 ? -7.268 -2.102 23.688 1.00 13.87 78 GLU A C 1
ATOM 511 O O . GLU A 1 78 ? -6.344 -2.881 23.466 1.00 13.27 78 GLU A O 1
ATOM 517 N N . GLU A 1 79 ? -7.559 -1.664 24.927 1.00 11.63 79 GLU A N 1
ATOM 518 C CA . GLU A 1 79 ? -6.806 -2.108 26.099 1.00 10.39 79 GLU A CA 1
ATOM 519 C C . GLU A 1 79 ? -6.978 -3.636 26.256 1.00 12.17 79 GLU A C 1
ATOM 520 O O . GLU A 1 79 ? -5.980 -4.330 26.490 1.00 11.07 79 GLU A O 1
ATOM 526 N N . LEU A 1 80 ? -8.215 -4.161 26.035 1.00 11.06 80 LEU A N 1
ATOM 527 C CA . LEU A 1 80 ? -8.446 -5.611 26.117 1.00 10.42 80 LEU A CA 1
ATOM 528 C C . LEU A 1 80 ? -7.693 -6.353 25.032 1.00 13.85 80 LEU A C 1
ATOM 529 O O . LEU A 1 80 ? -7.108 -7.408 25.287 1.00 13.55 80 LEU A O 1
ATOM 534 N N . ARG A 1 81 ? -7.700 -5.800 23.803 1.00 12.16 81 ARG A N 1
ATOM 535 C CA . ARG A 1 81 ? -7.007 -6.382 22.635 1.00 12.92 81 ARG A CA 1
ATOM 536 C C . ARG A 1 81 ? -5.503 -6.516 22.918 1.00 16.77 81 ARG A C 1
ATOM 537 O O . ARG A 1 81 ? -4.863 -7.431 22.428 1.00 17.09 81 ARG A O 1
ATOM 545 N N . ARG A 1 82 ? -4.954 -5.605 23.718 1.00 12.33 82 ARG A N 1
ATOM 546 C CA . ARG A 1 82 ? -3.546 -5.652 24.091 1.00 11.28 82 ARG A CA 1
ATOM 547 C C . ARG A 1 82 ? -3.264 -6.609 25.230 1.00 12.94 82 ARG A C 1
ATOM 548 O O . ARG A 1 82 ? -2.413 -7.468 25.082 1.00 13.21 82 ARG A O 1
ATOM 556 N N . VAL A 1 83 ? -3.938 -6.436 26.395 1.00 10.23 83 VAL A N 1
ATOM 557 C CA . VAL A 1 83 ? -3.539 -7.174 27.595 1.00 9.36 83 VAL A CA 1
ATOM 558 C C . VAL A 1 83 ? -4.052 -8.608 27.631 1.00 12.34 83 VAL A C 1
ATOM 559 O O . VAL A 1 83 ? -3.332 -9.459 28.147 1.00 11.25 83 VAL A O 1
ATOM 563 N N . ILE A 1 84 ? -5.270 -8.896 27.129 1.00 8.20 84 ILE A N 1
ATOM 564 C CA . ILE A 1 84 ? -5.792 -10.275 27.301 1.00 9.12 84 ILE A CA 1
ATOM 565 C C . ILE A 1 84 ? -4.950 -11.334 26.593 1.00 12.32 84 ILE A C 1
ATOM 566 O O . ILE A 1 84 ? -4.606 -12.330 27.239 1.00 13.97 84 ILE A O 1
ATOM 571 N N . PRO A 1 85 ? -4.565 -11.184 25.302 1.00 11.81 85 PRO A N 1
ATOM 572 C CA . PRO A 1 85 ? -3.759 -12.248 24.669 1.00 11.92 85 PRO A CA 1
ATOM 573 C C . PRO A 1 85 ? -2.395 -12.407 25.364 1.00 13.20 85 PRO A C 1
ATOM 574 O O . PRO A 1 85 ? -1.876 -13.517 25.458 1.00 13.70 85 PRO A O 1
ATOM 578 N N . VAL A 1 86 ? -1.826 -11.301 25.886 1.00 9.84 86 VAL A N 1
ATOM 579 C CA . VAL A 1 86 ? -0.539 -11.350 26.602 1.00 8.86 86 VAL A CA 1
ATOM 580 C C . VAL A 1 86 ? -0.671 -12.129 27.914 1.00 12.05 86 VAL A C 1
ATOM 581 O O . VAL A 1 86 ? 0.152 -13.002 28.191 1.00 13.26 86 VAL A O 1
ATOM 585 N N . ILE A 1 87 ? -1.737 -11.846 28.688 1.00 9.40 87 ILE A N 1
ATOM 586 C CA . ILE A 1 87 ? -1.983 -12.585 29.934 1.00 10.12 87 ILE A CA 1
ATOM 587 C C . ILE A 1 87 ? -2.206 -14.083 29.616 1.00 12.82 87 ILE A C 1
ATOM 588 O O . ILE A 1 87 ? -1.632 -14.933 30.291 1.00 12.45 87 ILE A O 1
ATOM 593 N N . GLU A 1 88 ? -3.017 -14.396 28.583 1.00 11.35 88 GLU A N 1
ATOM 594 C CA . GLU A 1 88 ? -3.313 -15.807 28.242 1.00 12.60 88 GLU A CA 1
ATOM 595 C C . GLU A 1 88 ? -2.023 -16.572 27.912 1.00 18.54 88 GLU A C 1
ATOM 596 O O . GLU A 1 88 ? -1.808 -17.687 28.390 1.00 20.54 88 GLU A O 1
ATOM 602 N N . ARG A 1 89 ? -1.131 -15.937 27.151 1.00 15.45 89 ARG A N 1
ATOM 603 C CA . ARG A 1 89 ? 0.139 -16.571 26.776 1.00 14.79 89 ARG A CA 1
ATOM 604 C C . ARG A 1 89 ? 1.108 -16.665 27.949 1.00 18.64 89 ARG A C 1
ATOM 605 O O . ARG A 1 89 ? 1.704 -17.723 28.159 1.00 18.42 89 ARG A O 1
ATOM 613 N N . LEU A 1 90 ? 1.253 -15.580 28.737 1.00 12.87 90 LEU A N 1
ATOM 614 C CA . LEU A 1 90 ? 2.163 -15.599 29.886 1.00 12.89 90 LEU A CA 1
ATOM 615 C C . LEU A 1 90 ? 1.711 -16.534 31.019 1.00 17.23 90 LEU A C 1
ATOM 616 O O . LEU A 1 90 ? 2.562 -17.134 31.669 1.00 18.24 90 LEU A O 1
ATOM 621 N N . VAL A 1 91 ? 0.401 -16.682 31.248 1.00 13.69 91 VAL A N 1
ATOM 622 C CA . VAL A 1 91 ? -0.081 -17.591 32.302 1.00 14.73 91 VAL A CA 1
ATOM 623 C C . VAL A 1 91 ? 0.272 -19.057 31.939 1.00 18.50 91 VAL A C 1
ATOM 624 O O . VAL A 1 91 ? 0.618 -19.842 32.826 1.00 20.97 91 VAL A O 1
ATOM 628 N N . ALA A 1 92 ? 0.275 -19.372 30.643 1.00 13.83 92 ALA A N 1
ATOM 629 C CA . ALA A 1 92 ? 0.612 -20.707 30.137 1.00 15.51 92 ALA A CA 1
ATOM 630 C C . ALA A 1 92 ? 2.139 -20.942 30.077 1.00 19.91 92 ALA A C 1
ATOM 631 O O . ALA A 1 92 ? 2.588 -22.098 30.111 1.00 19.47 92 ALA A O 1
ATOM 633 N N . GLN A 1 93 ? 2.942 -19.862 29.937 1.00 15.65 93 GLN A N 1
ATOM 634 C CA . GLN A 1 93 ? 4.386 -20.000 29.725 1.00 15.54 93 GLN A CA 1
ATOM 635 C C . GLN A 1 93 ? 5.282 -19.570 30.891 1.00 19.00 93 GLN A C 1
ATOM 636 O O . GLN A 1 93 ? 6.504 -19.659 30.782 1.00 18.26 93 GLN A O 1
ATOM 642 N N . THR A 1 94 ? 4.691 -19.110 32.003 1.00 14.93 94 THR A N 1
ATOM 643 C CA . THR A 1 94 ? 5.443 -18.754 33.196 1.00 13.83 94 THR A CA 1
ATOM 644 C C . THR A 1 94 ? 4.727 -19.331 34.400 1.00 16.32 94 THR A C 1
ATOM 645 O O . THR A 1 94 ? 3.531 -19.630 34.339 1.00 17.34 94 THR A O 1
ATOM 649 N N . ALA A 1 95 ? 5.462 -19.421 35.522 1.00 14.78 95 ALA A N 1
ATOM 650 C CA . ALA A 1 95 ? 4.947 -19.885 36.803 1.00 15.08 95 ALA A CA 1
ATOM 651 C C . ALA A 1 95 ? 4.725 -18.685 37.724 1.00 19.80 95 ALA A C 1
ATOM 652 O O . ALA A 1 95 ? 4.300 -18.857 38.868 1.00 21.34 95 ALA A O 1
ATOM 654 N N . LEU A 1 96 ? 5.017 -17.460 37.232 1.00 14.43 96 LEU A N 1
ATOM 655 C CA . LEU A 1 96 ? 4.943 -16.258 38.047 1.00 12.96 96 LEU A CA 1
ATOM 656 C C . LEU A 1 96 ? 3.558 -15.708 38.250 1.00 13.22 96 LEU A C 1
ATOM 657 O O . LEU A 1 96 ? 2.803 -15.664 37.302 1.00 12.71 96 LEU A O 1
ATOM 662 N N . PRO A 1 97 ? 3.291 -15.083 39.430 1.00 11.80 97 PRO A N 1
ATOM 663 C CA . PRO A 1 97 ? 2.072 -14.297 39.580 1.00 11.92 97 PRO A CA 1
ATOM 664 C C . PRO A 1 97 ? 2.075 -13.203 38.511 1.00 14.30 97 PRO A C 1
ATOM 665 O O . PRO A 1 97 ? 3.135 -12.668 38.155 1.00 12.49 97 PRO A O 1
ATOM 669 N N . LEU A 1 98 ? 0.895 -12.897 37.975 1.00 11.20 98 LEU A N 1
ATOM 670 C CA . LEU A 1 98 ? 0.735 -11.882 36.950 1.00 8.91 98 LEU A CA 1
ATOM 671 C C . LEU A 1 98 ? -0.202 -10.803 37.446 1.00 13.13 98 LEU A C 1
ATOM 672 O O . LEU A 1 98 ? -1.291 -11.095 37.920 1.00 13.20 98 LEU A O 1
ATOM 677 N N . SER A 1 99 ? 0.232 -9.556 37.317 1.00 9.33 99 SER A N 1
ATOM 678 C CA . SER A 1 99 ? -0.572 -8.403 37.675 1.00 9.28 99 SER A CA 1
ATOM 679 C C . SER A 1 99 ? -1.049 -7.724 36.391 1.00 11.71 99 SER A C 1
ATOM 680 O O . SER A 1 99 ? -0.358 -7.748 35.366 1.00 10.66 99 SER A O 1
ATOM 683 N N . VAL A 1 100 ? -2.263 -7.167 36.433 1.00 9.41 100 VAL A N 1
ATOM 684 C CA . VAL A 1 100 ? -2.778 -6.380 35.328 1.00 7.32 100 VAL A CA 1
ATOM 685 C C . VAL A 1 100 ? -2.793 -4.921 35.786 1.00 9.96 100 VAL A C 1
ATOM 686 O O . VAL A 1 100 ? -3.383 -4.589 36.842 1.00 9.51 100 VAL A O 1
ATOM 690 N N . ASP A 1 101 ? -2.132 -4.068 35.034 1.00 7.51 101 ASP A N 1
ATOM 691 C CA . ASP A 1 101 ? -2.042 -2.644 35.348 1.00 5.39 101 ASP A CA 1
ATOM 692 C C . ASP A 1 101 ? -3.165 -1.923 34.585 1.00 11.34 101 ASP A C 1
ATOM 693 O O . ASP A 1 101 ? -3.043 -1.630 33.380 1.00 10.21 101 ASP A O 1
ATOM 698 N N . THR A 1 102 ? -4.293 -1.720 35.272 1.00 7.85 102 THR A N 1
ATOM 699 C CA . THR A 1 102 ? -5.467 -1.078 34.667 1.00 7.82 102 THR A CA 1
ATOM 700 C C . THR A 1 102 ? -6.273 -0.378 35.754 1.00 13.22 102 THR A C 1
ATOM 701 O O . THR A 1 102 ? -6.197 -0.789 36.916 1.00 11.30 102 THR A O 1
ATOM 705 N N . PHE A 1 103 ? -7.056 0.641 35.377 1.00 10.86 103 PHE A N 1
ATOM 706 C CA . PHE A 1 103 ? -7.976 1.278 36.315 1.00 9.94 103 PHE A CA 1
ATOM 707 C C . PHE A 1 103 ? -9.423 0.950 35.921 1.00 13.23 103 PHE A C 1
ATOM 708 O O . PHE A 1 103 ? -10.349 1.417 36.588 1.00 12.55 103 PHE A O 1
ATOM 716 N N . LYS A 1 104 ? -9.621 0.162 34.842 1.00 9.65 104 LYS A N 1
ATOM 717 C CA . LYS A 1 104 ? -10.971 -0.121 34.333 1.00 8.01 104 LYS A CA 1
ATOM 718 C C . LYS A 1 104 ? -11.525 -1.424 34.841 1.00 11.27 104 LYS A C 1
ATOM 719 O O . LYS A 1 104 ? -10.915 -2.469 34.592 1.00 8.82 104 LYS A O 1
ATOM 725 N N . PRO A 1 105 ? -12.705 -1.406 35.516 1.00 11.28 105 PRO A N 1
ATOM 726 C CA . PRO A 1 105 ? -13.263 -2.658 36.047 1.00 11.01 105 PRO A CA 1
ATOM 727 C C . PRO A 1 105 ? -13.492 -3.735 35.026 1.00 12.67 105 PRO A C 1
ATOM 728 O O . PRO A 1 105 ? -13.325 -4.898 35.356 1.00 12.10 105 PRO A O 1
ATOM 732 N N . GLU A 1 106 ? -13.874 -3.373 33.787 1.00 11.61 106 GLU A N 1
ATOM 733 C CA . GLU A 1 106 ? -14.123 -4.373 32.742 1.00 12.15 106 GLU A CA 1
ATOM 734 C C . GLU A 1 106 ? -12.818 -5.072 32.421 1.00 12.57 106 GLU A C 1
ATOM 735 O O . GLU A 1 106 ? -12.823 -6.274 32.178 1.00 12.76 106 GLU A O 1
ATOM 741 N N . VAL A 1 107 ? -11.676 -4.333 32.430 1.00 10.02 107 VAL A N 1
ATOM 742 C CA . VAL A 1 107 ? -10.364 -4.934 32.137 1.00 9.22 107 VAL A CA 1
ATOM 743 C C . VAL A 1 107 ? -9.947 -5.779 33.329 1.00 11.52 107 VAL A C 1
ATOM 744 O O . VAL A 1 107 ? -9.430 -6.877 33.137 1.00 10.70 107 VAL A O 1
ATOM 748 N N . MET A 1 108 ? -10.211 -5.307 34.557 1.00 8.42 108 MET A N 1
ATOM 749 C CA . MET A 1 108 ? -9.883 -6.094 35.751 1.00 7.69 108 MET A CA 1
ATOM 750 C C . MET A 1 108 ? -10.564 -7.460 35.707 1.00 11.38 108 MET A C 1
ATOM 751 O O . MET A 1 108 ? -9.909 -8.479 35.907 1.00 10.18 108 MET A O 1
ATOM 756 N N . ARG A 1 109 ? -11.894 -7.480 35.431 1.00 8.92 109 ARG A N 1
ATOM 757 C CA . ARG A 1 109 ? -12.633 -8.747 35.376 1.00 8.80 109 ARG A CA 1
ATOM 758 C C . ARG A 1 109 ? -12.151 -9.654 34.268 1.00 11.89 109 ARG A C 1
ATOM 759 O O . ARG A 1 109 ? -11.940 -10.848 34.494 1.00 12.54 109 ARG A O 1
ATOM 767 N N . ALA A 1 110 ? -12.002 -9.111 33.057 1.00 10.40 110 ALA A N 1
ATOM 768 C CA . ALA A 1 110 ? -11.557 -9.905 31.906 1.00 10.18 110 ALA A CA 1
ATOM 769 C C . ALA A 1 110 ? -10.124 -10.428 32.107 1.00 11.93 110 ALA A C 1
ATOM 770 O O . ALA A 1 110 ? -9.835 -11.582 31.775 1.00 12.40 110 ALA A O 1
ATOM 772 N N . ALA A 1 111 ? -9.246 -9.608 32.698 1.00 9.28 111 ALA A N 1
ATOM 773 C CA . ALA A 1 111 ? -7.860 -10.010 32.927 1.00 9.09 111 ALA A CA 1
ATOM 774 C C . ALA A 1 111 ? -7.756 -11.136 33.940 1.00 10.99 111 ALA A C 1
ATOM 775 O O . ALA A 1 111 ? -7.035 -12.097 33.684 1.00 11.12 111 ALA A O 1
ATOM 777 N N . VAL A 1 112 ? -8.534 -11.065 35.039 1.00 10.38 112 VAL A N 1
ATOM 778 C CA . VAL A 1 112 ? -8.549 -12.141 36.035 1.00 11.83 112 VAL A CA 1
ATOM 779 C C . VAL A 1 112 ? -9.120 -13.426 35.428 1.00 15.53 112 VAL A C 1
ATOM 780 O O . VAL A 1 112 ? -8.551 -14.492 35.636 1.00 15.99 112 VAL A O 1
ATOM 784 N N . ALA A 1 113 ? -10.182 -13.327 34.597 1.00 13.84 113 ALA A N 1
ATOM 785 C CA . ALA A 1 113 ? -10.726 -14.521 33.938 1.00 14.16 113 ALA A CA 1
ATOM 786 C C . ALA A 1 113 ? -9.703 -15.143 33.008 1.00 17.62 113 ALA A C 1
ATOM 787 O O . ALA A 1 113 ? -9.661 -16.364 32.893 1.00 17.60 113 ALA A O 1
ATOM 789 N N . ALA A 1 114 ? -8.827 -14.310 32.411 1.00 13.05 114 ALA A N 1
ATOM 790 C CA . ALA A 1 114 ? -7.767 -14.735 31.500 1.00 13.09 114 ALA A CA 1
ATOM 791 C C . ALA A 1 114 ? -6.527 -15.307 32.228 1.00 16.83 114 ALA A C 1
ATOM 792 O O . ALA A 1 114 ? -5.670 -15.904 31.576 1.00 15.00 114 ALA A O 1
ATOM 794 N N . GLY A 1 115 ? -6.427 -15.111 33.539 1.00 14.51 115 GLY A N 1
ATOM 795 C CA . GLY A 1 115 ? -5.310 -15.641 34.313 1.00 15.13 115 GLY A CA 1
ATOM 796 C C . GLY A 1 115 ? -4.538 -14.690 35.198 1.00 17.94 115 GLY A C 1
ATOM 797 O O . GLY A 1 115 ? -3.624 -15.140 35.899 1.00 18.48 115 GLY A O 1
ATOM 798 N N . ALA A 1 116 ? -4.863 -13.371 35.177 1.00 11.93 116 ALA A N 1
ATOM 799 C CA . ALA A 1 116 ? -4.183 -12.423 36.046 1.00 11.16 116 ALA A CA 1
ATOM 800 C C . ALA A 1 116 ? -4.543 -12.746 37.496 1.00 13.81 116 ALA A C 1
ATOM 801 O O . ALA A 1 116 ? -5.668 -13.178 37.765 1.00 14.17 116 ALA A O 1
ATOM 803 N N . GLY A 1 117 ? -3.579 -12.557 38.397 1.00 10.66 117 GLY A N 1
ATOM 804 C CA . GLY A 1 117 ? -3.723 -12.846 39.818 1.00 9.79 117 GLY A CA 1
ATOM 805 C C . GLY A 1 117 ? -3.616 -11.654 40.732 1.00 13.05 117 GLY A C 1
ATOM 806 O O . GLY A 1 117 ? -3.643 -11.812 41.951 1.00 13.91 117 GLY A O 1
ATOM 807 N N . MET A 1 118 ? -3.524 -10.455 40.166 1.00 9.59 118 MET A N 1
ATOM 808 C CA . MET A 1 118 ? -3.367 -9.233 40.959 1.00 8.93 118 MET A CA 1
ATOM 809 C C . MET A 1 118 ? -3.775 -8.094 40.058 1.00 11.19 118 MET A C 1
ATOM 810 O O . MET A 1 118 ? -3.623 -8.191 38.832 1.00 10.99 118 MET A O 1
ATOM 815 N N . ILE A 1 119 ? -4.253 -7.019 40.657 1.00 9.78 119 ILE A N 1
ATOM 816 C CA . ILE A 1 119 ? -4.654 -5.804 39.944 1.00 8.13 119 ILE A CA 1
ATOM 817 C C . ILE A 1 119 ? -3.791 -4.688 40.463 1.00 11.53 119 ILE A C 1
ATOM 818 O O . ILE A 1 119 ? -3.659 -4.514 41.674 1.00 12.92 119 ILE A O 1
ATOM 823 N N . ASN A 1 120 ? -3.185 -3.929 39.541 1.00 7.60 120 ASN A N 1
ATOM 824 C CA . ASN A 1 120 ? -2.351 -2.787 39.912 1.00 7.28 120 ASN A CA 1
ATOM 825 C C . ASN A 1 120 ? -3.108 -1.578 39.394 1.00 9.23 120 ASN A C 1
ATOM 826 O O . ASN A 1 120 ? -3.153 -1.352 38.190 1.00 9.93 120 ASN A O 1
ATOM 831 N N . ASP A 1 121 ? -3.728 -0.835 40.299 1.00 9.17 121 ASP A N 1
ATOM 832 C CA . ASP A 1 121 ? -4.582 0.278 39.896 1.00 9.96 121 ASP A CA 1
ATOM 833 C C . ASP A 1 121 ? -4.046 1.663 40.237 1.00 9.92 121 ASP A C 1
ATOM 834 O O . ASP A 1 121 ? -4.117 2.085 41.387 1.00 8.89 121 ASP A O 1
ATOM 839 N N . VAL A 1 122 ? -3.621 2.401 39.212 1.00 9.50 122 VAL A N 1
ATOM 840 C CA . VAL A 1 122 ? -3.113 3.762 39.347 1.00 10.08 122 VAL A CA 1
ATOM 841 C C . VAL A 1 122 ? -4.169 4.718 39.920 1.00 12.69 122 VAL A C 1
ATOM 842 O O . VAL A 1 122 ? -3.795 5.764 40.467 1.00 14.14 122 VAL A O 1
ATOM 846 N N . GLN A 1 123 ? -5.466 4.368 39.799 1.00 10.28 123 GLN A N 1
ATOM 847 C CA . GLN A 1 123 ? -6.569 5.181 40.321 1.00 10.38 123 GLN A CA 1
ATOM 848 C C . GLN A 1 123 ? -7.056 4.747 41.710 1.00 12.77 123 GLN A C 1
ATOM 849 O O . GLN A 1 123 ? -8.007 5.338 42.233 1.00 11.27 123 GLN A O 1
ATOM 855 N N . ALA A 1 124 ? -6.372 3.744 42.344 1.00 10.65 124 ALA A N 1
ATOM 856 C CA . ALA A 1 124 ? -6.702 3.257 43.689 1.00 9.44 124 ALA A CA 1
ATOM 857 C C . ALA A 1 124 ? -8.222 2.954 43.856 1.00 11.50 124 ALA A C 1
ATOM 858 O O . ALA A 1 124 ? -8.832 3.316 44.868 1.00 11.07 124 ALA A O 1
ATOM 860 N N . LEU A 1 125 ? -8.800 2.279 42.848 1.00 8.35 125 LEU A N 1
ATOM 861 C CA . LEU A 1 125 ? -10.196 1.810 42.786 1.00 8.40 125 LEU A CA 1
ATOM 862 C C . LEU A 1 125 ? -11.226 2.931 42.782 1.00 13.30 125 LEU A C 1
ATOM 863 O O . LEU A 1 125 ? -12.380 2.702 43.155 1.00 12.64 125 LEU A O 1
ATOM 868 N N . ARG A 1 126 ? -10.836 4.127 42.299 1.00 9.56 126 ARG A N 1
ATOM 869 C CA . ARG A 1 126 ? -11.767 5.244 42.237 1.00 9.75 126 ARG A CA 1
ATOM 870 C C . ARG A 1 126 ? -12.670 5.219 41.013 1.00 14.46 126 ARG A C 1
ATOM 871 O O . ARG A 1 126 ? -13.682 5.940 41.016 1.00 14.45 126 ARG A O 1
ATOM 879 N N . GLN A 1 127 ? -12.354 4.399 39.993 1.00 10.17 127 GLN A N 1
ATOM 880 C CA . GLN A 1 127 ? -13.234 4.294 38.812 1.00 9.42 127 GLN A CA 1
ATOM 881 C C . GLN A 1 127 ? -14.521 3.554 39.224 1.00 13.89 127 GLN A C 1
ATOM 882 O O . GLN A 1 127 ? -14.450 2.503 39.854 1.00 12.30 127 GLN A O 1
ATOM 888 N N . PRO A 1 128 ? -15.719 4.088 38.880 1.00 11.14 128 PRO A N 1
ATOM 889 C CA . PRO A 1 128 ? -16.960 3.419 39.303 1.00 11.21 128 PRO A CA 1
ATOM 890 C C . PRO A 1 128 ? -17.020 1.952 38.870 1.00 14.45 128 PRO A C 1
ATOM 891 O O . PRO A 1 128 ? -16.887 1.622 37.683 1.00 13.38 128 PRO A O 1
ATOM 895 N N . GLY A 1 129 ? -17.178 1.085 39.847 1.00 11.66 129 GLY A N 1
ATOM 896 C CA . GLY A 1 129 ? -17.229 -0.364 39.652 1.00 11.60 129 GLY A CA 1
ATOM 897 C C . GLY A 1 129 ? -15.940 -1.075 40.039 1.00 14.63 129 GLY A C 1
ATOM 898 O O . GLY A 1 129 ? -15.911 -2.308 40.170 1.00 13.06 129 GLY A O 1
ATOM 899 N N . ALA A 1 130 ? -14.841 -0.322 40.196 1.00 9.48 130 ALA A N 1
ATOM 900 C CA . ALA A 1 130 ? -13.560 -0.954 40.537 1.00 9.45 130 ALA A CA 1
ATOM 901 C C . ALA A 1 130 ? -13.586 -1.639 41.920 1.00 12.71 130 ALA A C 1
ATOM 902 O O . ALA A 1 130 ? -13.067 -2.756 42.060 1.00 12.60 130 ALA A O 1
ATOM 904 N N . LEU A 1 131 ? -14.242 -1.023 42.911 1.00 11.60 131 LEU A N 1
ATOM 905 C CA . LEU A 1 131 ? -14.354 -1.606 44.268 1.00 12.45 131 LEU A CA 1
ATOM 906 C C . LEU A 1 131 ? -15.145 -2.904 44.204 1.00 15.58 131 LEU A C 1
ATOM 907 O O . LEU A 1 131 ? -14.678 -3.910 44.698 1.00 12.69 131 LEU A O 1
ATOM 912 N N . ASP A 1 132 ? -16.314 -2.917 43.491 1.00 14.30 132 ASP A N 1
ATOM 913 C CA . ASP A 1 132 ? -17.128 -4.117 43.303 1.00 14.19 132 ASP A CA 1
ATOM 914 C C . ASP A 1 132 ? -16.338 -5.209 42.562 1.00 15.38 132 ASP A C 1
ATOM 915 O O . ASP A 1 132 ? -16.418 -6.369 42.941 1.00 15.11 132 ASP A O 1
ATOM 920 N N . ALA A 1 133 ? -15.594 -4.853 41.490 1.00 12.85 133 ALA A N 1
ATOM 921 C CA . ALA A 1 133 ? -14.811 -5.866 40.769 1.00 12.30 133 ALA A CA 1
ATOM 922 C C . ALA A 1 133 ? -13.744 -6.515 41.680 1.00 13.23 133 ALA A C 1
ATOM 923 O O . ALA A 1 133 ? -13.662 -7.744 41.794 1.00 13.51 133 ALA A O 1
ATOM 925 N N . VAL A 1 134 ? -12.950 -5.714 42.356 1.00 10.84 134 VAL A N 1
ATOM 926 C CA . VAL A 1 134 ? -11.896 -6.299 43.192 1.00 11.10 134 VAL A CA 1
ATOM 927 C C . VAL A 1 134 ? -12.505 -7.112 44.355 1.00 14.83 134 VAL A C 1
ATOM 928 O O . VAL A 1 134 ? -12.009 -8.223 44.612 1.00 13.40 134 VAL A O 1
ATOM 932 N N . ALA A 1 135 ? -13.634 -6.629 44.966 1.00 12.24 135 ALA A N 1
ATOM 933 C CA . ALA A 1 135 ? -14.287 -7.376 46.047 1.00 11.44 135 ALA A CA 1
ATOM 934 C C . ALA A 1 135 ? -14.747 -8.753 45.523 1.00 15.28 135 ALA A C 1
ATOM 935 O O . ALA A 1 135 ? -14.519 -9.751 46.191 1.00 16.07 135 ALA A O 1
ATOM 937 N N . ASP A 1 136 ? -15.305 -8.810 44.278 1.00 11.60 136 ASP A N 1
ATOM 938 C CA . ASP A 1 136 ? -15.754 -10.054 43.647 1.00 13.20 136 ASP A CA 1
ATOM 939 C C . ASP A 1 136 ? -14.625 -10.956 43.223 1.00 16.83 136 ASP A C 1
ATOM 940 O O . ASP A 1 136 ? -14.745 -12.186 43.264 1.00 15.33 136 ASP A O 1
ATOM 945 N N . LEU A 1 137 ? -13.548 -10.354 42.683 1.00 14.37 137 LEU A N 1
ATOM 946 C CA . LEU A 1 137 ? -12.459 -11.140 42.122 1.00 14.09 137 LEU A CA 1
ATOM 947 C C . LEU A 1 137 ? -11.554 -11.825 43.141 1.00 15.82 137 LEU A C 1
ATOM 948 O O . LEU A 1 137 ? -10.919 -12.816 42.790 1.00 17.19 137 LEU A O 1
ATOM 953 N N . ARG A 1 138 ? -11.486 -11.318 44.371 1.00 12.42 138 ARG A N 1
ATOM 954 C CA . ARG A 1 138 ? -10.692 -11.905 45.462 1.00 13.37 138 ARG A CA 1
ATOM 955 C C . ARG A 1 138 ? -9.210 -12.078 45.099 1.00 17.36 138 ARG A C 1
ATOM 956 O O . ARG A 1 138 ? -8.611 -13.133 45.323 1.00 18.80 138 ARG A O 1
ATOM 964 N N . VAL A 1 139 ? -8.639 -11.049 44.472 1.00 11.86 139 VAL A N 1
ATOM 965 C CA . VAL A 1 139 ? -7.223 -11.034 44.132 1.00 9.94 139 VAL A CA 1
ATOM 966 C C . VAL A 1 139 ? -6.570 -9.848 44.853 1.00 11.34 139 VAL A C 1
ATOM 967 O O . VAL A 1 139 ? -7.254 -8.845 45.122 1.00 10.97 139 VAL A O 1
ATOM 971 N N . PRO A 1 140 ? -5.225 -9.865 45.046 1.00 9.19 140 PRO A N 1
ATOM 972 C CA . PRO A 1 140 ? -4.564 -8.698 45.633 1.00 7.78 140 PRO A CA 1
ATOM 973 C C . PRO A 1 140 ? -4.697 -7.468 44.738 1.00 8.54 140 PRO A C 1
ATOM 974 O O . PRO A 1 140 ? -4.800 -7.594 43.512 1.00 10.66 140 PRO A O 1
ATOM 978 N N . VAL A 1 141 ? -4.596 -6.293 45.336 1.00 7.82 141 VAL A N 1
ATOM 979 C CA . VAL A 1 141 ? -4.742 -5.038 44.582 1.00 7.99 141 VAL A CA 1
ATOM 980 C C . VAL A 1 141 ? -3.779 -3.990 45.095 1.00 10.33 141 VAL A C 1
ATOM 981 O O . VAL A 1 141 ? -3.640 -3.812 46.304 1.00 11.01 141 VAL A O 1
ATOM 985 N N . VAL A 1 142 ? -3.141 -3.270 44.172 1.00 8.20 142 VAL A N 1
ATOM 986 C CA . VAL A 1 142 ? -2.258 -2.171 44.524 1.00 7.28 142 VAL A CA 1
ATOM 987 C C . VAL A 1 142 ? -3.066 -0.884 44.459 1.00 8.78 142 VAL A C 1
ATOM 988 O O . VAL A 1 142 ? -3.625 -0.571 43.411 1.00 10.16 142 VAL A O 1
ATOM 992 N N . LEU A 1 143 ? -3.054 -0.105 45.543 1.00 9.09 143 LEU A N 1
ATOM 993 C CA . LEU A 1 143 ? -3.687 1.190 45.610 1.00 8.26 143 LEU A CA 1
ATOM 994 C C . LEU A 1 143 ? -2.601 2.251 45.508 1.00 10.21 143 LEU A C 1
ATOM 995 O O . LEU A 1 143 ? -1.811 2.426 46.431 1.00 10.21 143 LEU A O 1
ATOM 1000 N N . MET A 1 144 ? -2.548 2.937 44.388 1.00 7.82 144 MET A N 1
ATOM 1001 C CA . MET A 1 144 ? -1.507 3.928 44.155 1.00 8.40 144 MET A CA 1
ATOM 1002 C C . MET A 1 144 ? -2.032 5.342 44.360 1.00 13.30 144 MET A C 1
ATOM 1003 O O . MET A 1 144 ? -3.234 5.587 44.181 1.00 12.75 144 MET A O 1
ATOM 1008 N N . HIS A 1 145 ? -1.140 6.277 44.709 1.00 11.16 145 HIS A N 1
ATOM 1009 C CA . HIS A 1 145 ? -1.521 7.670 44.825 1.00 10.62 145 HIS A CA 1
ATOM 1010 C C . HIS A 1 145 ? -1.254 8.408 43.522 1.00 15.38 145 HIS A C 1
ATOM 1011 O O . HIS A 1 145 ? -0.156 8.378 42.979 1.00 11.84 145 HIS A O 1
ATOM 1018 N N . MET A 1 146 ? -2.269 9.103 43.030 1.00 14.98 146 MET A N 1
ATOM 1019 C CA . MET A 1 146 ? -2.104 10.035 41.925 1.00 16.07 146 MET A CA 1
ATOM 1020 C C . MET A 1 146 ? -3.112 11.164 42.144 1.00 20.73 146 MET A C 1
ATOM 1021 O O . MET A 1 146 ? -4.184 10.893 42.658 1.00 22.04 146 MET A O 1
ATOM 1026 N N . PRO A 1 147 ? -2.695 12.435 41.999 1.00 18.53 147 PRO A N 1
ATOM 1027 C CA . PRO A 1 147 ? -3.635 13.545 42.242 1.00 22.73 147 PRO A CA 1
ATOM 1028 C C . PRO A 1 147 ? -4.693 13.655 41.144 1.00 51.77 147 PRO A C 1
ATOM 1029 O O . PRO A 1 147 ? -4.385 13.429 39.973 1.00 37.29 147 PRO A O 1
ATOM 1033 N N . ALA A 1 156 ? 2.602 19.079 37.773 1.00 46.29 156 ALA A N 1
ATOM 1034 C CA . ALA A 1 156 ? 2.659 18.615 39.157 1.00 45.53 156 ALA A CA 1
ATOM 1035 C C . ALA A 1 156 ? 1.971 19.633 40.080 1.00 47.62 156 ALA A C 1
ATOM 1036 O O . ALA A 1 156 ? 2.362 20.805 40.085 1.00 46.04 156 ALA A O 1
ATOM 1038 N N . PRO A 1 157 ? 0.936 19.227 40.854 1.00 43.83 157 PRO A N 1
ATOM 1039 C CA . PRO A 1 157 ? 0.267 20.193 41.741 1.00 43.51 157 PRO A CA 1
ATOM 1040 C C . PRO A 1 157 ? 1.097 20.550 42.976 1.00 45.98 157 PRO A C 1
ATOM 1041 O O . PRO A 1 157 ? 2.086 19.880 43.285 1.00 45.27 157 PRO A O 1
ATOM 1045 N N . HIS A 1 158 ? 0.678 21.604 43.681 1.00 41.42 158 HIS A N 1
ATOM 1046 C CA . HIS A 1 158 ? 1.343 22.043 44.899 1.00 40.37 158 HIS A CA 1
ATOM 1047 C C . HIS A 1 158 ? 0.827 21.238 46.085 1.00 39.06 158 HIS A C 1
ATOM 1048 O O . HIS A 1 158 ? -0.383 21.037 46.231 1.00 38.60 158 HIS A O 1
ATOM 1055 N N . TYR A 1 159 ? 1.759 20.775 46.923 1.00 30.90 159 TYR A N 1
ATOM 1056 C CA . TYR A 1 159 ? 1.460 20.067 48.154 1.00 28.43 159 TYR A CA 1
ATOM 1057 C C . TYR A 1 159 ? 1.993 20.904 49.307 1.00 33.40 159 TYR A C 1
ATOM 1058 O O . TYR A 1 159 ? 3.141 21.353 49.245 1.00 32.83 159 TYR A O 1
ATOM 1067 N N . ASP A 1 160 ? 1.196 21.066 50.374 1.00 29.66 160 ASP A N 1
ATOM 1068 C CA . ASP A 1 160 ? 1.674 21.742 51.577 1.00 29.72 160 ASP A CA 1
ATOM 1069 C C . ASP A 1 160 ? 2.683 20.805 52.262 1.00 31.79 160 ASP A C 1
ATOM 1070 O O . ASP A 1 160 ? 3.721 21.261 52.745 1.00 31.95 160 ASP A O 1
ATOM 1075 N N . ASP A 1 161 ? 2.389 19.483 52.232 1.00 25.50 161 ASP A N 1
ATOM 1076 C CA . ASP A 1 161 ? 3.179 18.415 52.830 1.00 23.80 161 ASP A CA 1
ATOM 1077 C C . ASP A 1 161 ? 2.883 17.141 52.025 1.00 24.95 161 ASP A C 1
ATOM 1078 O O . ASP A 1 161 ? 1.934 16.417 52.340 1.00 24.55 161 ASP A O 1
ATOM 1083 N N . VAL A 1 162 ? 3.683 16.880 50.976 1.00 20.21 162 VAL A N 1
ATOM 1084 C CA . VAL A 1 162 ? 3.485 15.717 50.091 1.00 18.72 162 VAL A CA 1
ATOM 1085 C C . VAL A 1 162 ? 3.428 14.373 50.858 1.00 20.94 162 VAL A C 1
ATOM 1086 O O . VAL A 1 162 ? 2.589 13.544 50.538 1.00 21.51 162 VAL A O 1
ATOM 1090 N N . VAL A 1 163 ? 4.284 14.169 51.870 1.00 16.55 163 VAL A N 1
ATOM 1091 C CA . VAL A 1 163 ? 4.320 12.910 52.634 1.00 15.84 163 VAL A CA 1
ATOM 1092 C C . VAL A 1 163 ? 3.019 12.706 53.401 1.00 19.32 163 VAL A C 1
ATOM 1093 O O . VAL A 1 163 ? 2.452 11.599 53.394 1.00 16.87 163 VAL A O 1
ATOM 1097 N N . ALA A 1 164 ? 2.565 13.770 54.092 1.00 15.14 164 ALA A N 1
ATOM 1098 C CA . ALA A 1 164 ? 1.342 13.686 54.880 1.00 15.16 164 ALA A CA 1
ATOM 1099 C C . ALA A 1 164 ? 0.115 13.517 53.965 1.00 18.03 164 ALA A C 1
ATOM 1100 O O . ALA A 1 164 ? -0.771 12.733 54.290 1.00 18.49 164 ALA A O 1
ATOM 1102 N N . GLU A 1 165 ? 0.092 14.209 52.824 1.00 16.58 165 GLU A N 1
ATOM 1103 C CA . GLU A 1 165 ? -1.008 14.144 51.852 1.00 16.16 165 GLU A CA 1
ATOM 1104 C C . GLU A 1 165 ? -1.117 12.759 51.206 1.00 18.05 165 GLU A C 1
ATOM 1105 O O . GLU A 1 165 ? -2.218 12.205 51.124 1.00 16.55 165 GLU A O 1
ATOM 1111 N N . VAL A 1 166 ? 0.028 12.191 50.769 1.00 15.29 166 VAL A N 1
ATOM 1112 C CA . VAL A 1 166 ? 0.047 10.833 50.210 1.00 12.86 166 VAL A CA 1
ATOM 1113 C C . VAL A 1 166 ? -0.383 9.819 51.264 1.00 15.84 166 VAL A C 1
ATOM 1114 O O . VAL A 1 166 ? -1.230 8.984 50.967 1.00 16.08 166 VAL A O 1
ATOM 1118 N N . HIS A 1 167 ? 0.138 9.927 52.510 1.00 14.37 167 HIS A N 1
ATOM 1119 C CA . HIS A 1 167 ? -0.244 9.034 53.618 1.00 14.45 167 HIS A CA 1
ATOM 1120 C C . HIS A 1 167 ? -1.762 9.101 53.848 1.00 15.53 167 HIS A C 1
ATOM 1121 O O . HIS A 1 167 ? -2.405 8.072 53.953 1.00 13.46 167 HIS A O 1
ATOM 1128 N N . ARG A 1 168 ? -2.315 10.319 53.925 1.00 13.12 168 ARG A N 1
ATOM 1129 C CA . ARG A 1 168 ? -3.740 10.545 54.185 1.00 12.81 168 ARG A CA 1
ATOM 1130 C C . ARG A 1 168 ? -4.579 9.900 53.077 1.00 13.27 168 ARG A C 1
ATOM 1131 O O . ARG A 1 168 ? -5.529 9.189 53.386 1.00 13.46 168 ARG A O 1
ATOM 1139 N N . PHE A 1 169 ? -4.190 10.113 51.791 1.00 11.05 169 PHE A N 1
ATOM 1140 C CA . PHE A 1 169 ? -4.895 9.512 50.660 1.00 11.25 169 PHE A CA 1
ATOM 1141 C C . PHE A 1 169 ? -4.905 7.976 50.757 1.00 15.12 169 PHE A C 1
ATOM 1142 O O . PHE A 1 169 ? -5.937 7.355 50.537 1.00 14.46 169 PHE A O 1
ATOM 1150 N N . LEU A 1 170 ? -3.745 7.364 51.053 1.00 14.59 170 LEU A N 1
ATOM 1151 C CA . LEU A 1 170 ? -3.653 5.891 51.136 1.00 13.42 170 LEU A CA 1
ATOM 1152 C C . LEU A 1 170 ? -4.445 5.307 52.288 1.00 18.68 170 LEU A C 1
ATOM 1153 O O . LEU A 1 170 ? -5.043 4.247 52.113 1.00 17.67 170 LEU A O 1
ATOM 1158 N N . VAL A 1 171 ? -4.510 6.005 53.451 1.00 17.16 171 VAL A N 1
ATOM 1159 C CA . VAL A 1 171 ? -5.341 5.571 54.582 1.00 15.97 171 VAL A CA 1
ATOM 1160 C C . VAL A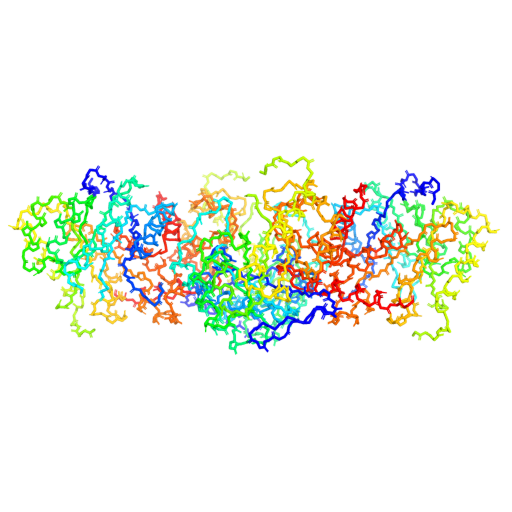 1 171 ? -6.824 5.549 54.094 1.00 16.47 171 VAL A C 1
ATOM 1161 O O . VAL A 1 171 ? -7.519 4.552 54.271 1.00 15.56 171 VAL A O 1
ATOM 1165 N N . GLU A 1 172 ? -7.267 6.641 53.439 1.00 14.51 172 GLU A N 1
ATOM 1166 C CA . GLU A 1 172 ? -8.630 6.767 52.864 1.00 15.06 172 GLU A CA 1
ATOM 1167 C C . GLU A 1 172 ? -8.957 5.642 51.875 1.00 14.77 172 GLU A C 1
ATOM 1168 O O . GLU A 1 172 ? -10.038 5.070 51.941 1.00 16.65 172 GLU A O 1
ATOM 1174 N N . ARG A 1 173 ? -8.005 5.289 50.993 1.00 11.51 173 ARG A N 1
ATOM 1175 C CA . ARG A 1 173 ? -8.260 4.230 50.013 1.00 10.58 173 ARG A CA 1
ATOM 1176 C C . ARG A 1 173 ? -8.245 2.842 50.639 1.00 13.42 173 ARG A C 1
ATOM 1177 O O . ARG A 1 173 ? -9.039 1.999 50.225 1.00 13.41 173 ARG A O 1
ATOM 1185 N N . ILE A 1 174 ? -7.380 2.604 51.652 1.00 11.28 174 ILE A N 1
ATOM 1186 C CA . ILE A 1 174 ? -7.378 1.310 52.367 1.00 10.30 174 ILE A CA 1
ATOM 1187 C C . ILE A 1 174 ? -8.780 1.151 53.008 1.00 14.70 174 ILE A C 1
ATOM 1188 O O . ILE A 1 174 ? -9.374 0.084 52.925 1.00 13.61 174 ILE A O 1
ATOM 1193 N N . PHE A 1 175 ? -9.265 2.206 53.668 1.00 15.89 175 PHE A N 1
ATOM 1194 C CA . PHE A 1 175 ? -10.566 2.227 54.348 1.00 16.67 175 PHE A CA 1
ATOM 1195 C C . PHE A 1 175 ? -11.702 1.966 53.349 1.00 17.93 175 PHE A C 1
ATOM 1196 O O . PHE A 1 175 ? -12.526 1.093 53.614 1.00 17.07 175 PHE A O 1
ATOM 1204 N N . ALA A 1 176 ? -11.718 2.676 52.203 1.00 13.90 176 ALA A N 1
ATOM 1205 C CA . ALA A 1 176 ? -12.697 2.483 51.120 1.00 13.65 176 ALA A CA 1
ATOM 1206 C C . ALA A 1 176 ? -12.695 1.041 50.630 1.00 15.70 176 ALA A C 1
ATOM 1207 O O . ALA A 1 176 ? -13.758 0.447 50.459 1.00 15.54 176 ALA A O 1
ATOM 1209 N N . ALA A 1 177 ? -11.494 0.457 50.440 1.00 12.28 177 ALA A N 1
ATOM 1210 C CA . ALA A 1 177 ? -11.390 -0.943 50.017 1.00 11.03 177 ALA A CA 1
ATOM 1211 C C . ALA A 1 177 ? -11.919 -1.899 51.075 1.00 12.30 177 ALA A C 1
ATOM 1212 O O . ALA A 1 177 ? -12.678 -2.816 50.748 1.00 13.61 177 ALA A O 1
ATOM 1214 N N . GLU A 1 178 ? -11.533 -1.704 52.353 1.00 11.78 178 GLU A N 1
ATOM 1215 C CA . GLU A 1 178 ? -12.026 -2.578 53.447 1.00 12.77 178 GLU A CA 1
ATOM 1216 C C . GLU A 1 178 ? -13.547 -2.501 53.590 1.00 17.01 178 GLU A C 1
ATOM 1217 O O . GLU A 1 178 ? -14.208 -3.538 53.734 1.00 14.47 178 GLU A O 1
ATOM 1223 N N . MET A 1 179 ? -14.093 -1.278 53.520 1.00 15.73 179 MET A N 1
ATOM 1224 C CA . MET A 1 179 ? -15.540 -1.058 53.616 1.00 17.08 179 MET A CA 1
ATOM 1225 C C . MET A 1 179 ? -16.321 -1.684 52.447 1.00 17.70 179 MET A C 1
ATOM 1226 O O . MET A 1 179 ? -17.476 -2.041 52.641 1.00 17.46 179 MET A O 1
ATOM 1231 N N . ALA A 1 180 ? -15.686 -1.862 51.260 1.00 12.49 180 ALA A N 1
ATOM 1232 C CA . ALA A 1 180 ? -16.276 -2.504 50.087 1.00 12.46 180 ALA A CA 1
ATOM 1233 C C . ALA A 1 180 ? -16.203 -4.038 50.194 1.00 16.93 180 ALA A C 1
ATOM 1234 O O . ALA A 1 180 ? -16.696 -4.739 49.321 1.00 17.45 180 ALA A O 1
ATOM 1236 N N . GLY A 1 181 ? -15.557 -4.543 51.246 1.00 13.37 181 GLY A N 1
ATOM 1237 C CA . GLY A 1 181 ? -15.449 -5.986 51.424 1.00 14.03 181 GLY A CA 1
ATOM 1238 C C . GLY A 1 181 ? -14.171 -6.598 50.889 1.00 18.47 181 GLY A C 1
ATOM 1239 O O . GLY A 1 181 ? -14.082 -7.822 50.741 1.00 20.25 181 GLY A O 1
ATOM 1240 N N . ILE A 1 182 ? -13.162 -5.756 50.598 1.00 11.36 182 ILE A N 1
ATOM 1241 C CA . ILE A 1 182 ? -11.892 -6.307 50.123 1.00 11.20 182 ILE A CA 1
ATOM 1242 C C . ILE A 1 182 ? -11.081 -6.600 51.397 1.00 15.65 182 ILE A C 1
ATOM 1243 O O . ILE A 1 182 ? -10.949 -5.721 52.245 1.00 17.10 182 ILE A O 1
ATOM 1248 N N . ASP A 1 183 ? -10.585 -7.842 51.534 1.00 12.59 183 ASP A N 1
ATOM 1249 C CA . ASP A 1 183 ? -9.796 -8.241 52.706 1.00 14.43 183 ASP A CA 1
ATOM 1250 C C . ASP A 1 183 ? -8.527 -7.385 52.796 1.00 17.87 183 ASP A C 1
ATOM 1251 O O . ASP A 1 183 ? -7.849 -7.212 51.782 1.00 14.81 183 ASP A O 1
ATOM 1256 N N . LYS A 1 184 ? -8.217 -6.827 54.001 1.00 16.08 184 LYS A N 1
ATOM 1257 C CA . LYS A 1 184 ? -7.020 -6.001 54.206 1.00 15.39 184 LYS A CA 1
ATOM 1258 C C . LYS A 1 184 ? -5.742 -6.751 53.812 1.00 16.90 184 LYS A C 1
ATOM 1259 O O . LYS A 1 184 ? -4.811 -6.111 53.348 1.00 17.70 184 LYS A O 1
ATOM 1265 N N . ARG A 1 185 ? -5.732 -8.108 53.911 1.00 13.87 185 ARG A N 1
ATOM 1266 C CA . ARG A 1 185 ? -4.569 -8.931 53.581 1.00 13.91 185 ARG A CA 1
ATOM 1267 C C . ARG A 1 185 ? -4.263 -8.952 52.084 1.00 15.74 185 ARG A C 1
ATOM 1268 O O . ARG A 1 185 ? -3.197 -9.432 51.682 1.00 16.98 185 ARG A O 1
ATOM 1276 N N . ARG A 1 186 ? -5.223 -8.499 51.264 1.00 12.35 186 ARG A N 1
ATOM 1277 C CA . ARG A 1 186 ? -5.048 -8.485 49.818 1.00 11.22 186 ARG A CA 1
ATOM 1278 C C . ARG A 1 186 ? -4.604 -7.088 49.333 1.00 15.14 186 ARG A C 1
ATOM 1279 O O . ARG A 1 186 ? -4.461 -6.886 48.134 1.00 16.33 186 ARG A O 1
ATOM 1287 N N . LEU A 1 187 ? -4.420 -6.130 50.230 1.00 9.36 187 LEU A N 1
ATOM 1288 C CA . LEU A 1 187 ? -4.069 -4.768 49.820 1.00 9.61 187 LEU A CA 1
ATOM 1289 C C . LEU A 1 187 ? -2.581 -4.519 49.794 1.00 14.23 187 LEU A C 1
ATOM 1290 O O . LEU A 1 187 ? -1.857 -5.011 50.666 1.00 12.80 187 LEU A O 1
ATOM 1295 N N . LEU A 1 188 ? -2.134 -3.663 48.845 1.00 10.78 188 LEU A N 1
ATOM 1296 C CA . LEU A 1 188 ? -0.773 -3.150 48.753 1.00 9.38 188 LEU A CA 1
ATOM 1297 C C . LEU A 1 188 ? -0.972 -1.670 48.512 1.00 10.11 188 LEU A C 1
ATOM 1298 O O . LEU A 1 188 ? -2.016 -1.281 47.963 1.00 9.41 188 LEU A O 1
ATOM 1303 N N . ILE A 1 189 ? -0.003 -0.841 48.935 1.00 7.49 189 ILE A N 1
ATOM 1304 C CA . ILE A 1 189 ? -0.107 0.605 48.682 1.00 7.43 189 ILE A CA 1
ATOM 1305 C C . ILE A 1 189 ? 1.133 1.080 47.951 1.00 12.34 189 ILE A C 1
ATOM 1306 O O . ILE A 1 189 ? 2.169 0.421 47.994 1.00 12.42 189 ILE A O 1
ATOM 1311 N N . ASP A 1 190 ? 1.023 2.218 47.268 1.00 9.11 190 ASP A N 1
ATOM 1312 C CA . ASP A 1 190 ? 2.138 2.711 46.483 1.00 9.36 190 ASP A CA 1
ATOM 1313 C C . ASP A 1 190 ? 2.026 4.240 46.482 1.00 12.28 190 ASP A C 1
ATOM 1314 O O . ASP A 1 190 ? 0.963 4.762 46.118 1.00 11.85 190 ASP A O 1
ATOM 1319 N N . PRO A 1 191 ? 3.107 4.966 46.830 1.00 10.01 191 PRO A N 1
ATOM 1320 C CA . PRO A 1 191 ? 3.035 6.451 46.824 1.00 9.79 191 PRO A CA 1
ATOM 1321 C C . PRO A 1 191 ? 2.935 7.084 45.456 1.00 12.67 191 PRO A C 1
ATOM 1322 O O . PRO A 1 191 ? 2.769 8.308 45.351 1.00 14.83 191 PRO A O 1
ATOM 1326 N N . GLY A 1 192 ? 3.115 6.289 44.413 1.00 9.21 192 GLY A N 1
ATOM 1327 C CA . GLY A 1 192 ? 2.996 6.770 43.041 1.00 8.23 192 GLY A CA 1
ATOM 1328 C C . GLY A 1 192 ? 4.079 7.730 42.630 1.00 13.70 192 GLY A C 1
ATOM 1329 O O . GLY A 1 192 ? 3.786 8.878 42.264 1.00 12.23 192 GLY A O 1
ATOM 1330 N N . PHE A 1 193 ? 5.348 7.287 42.726 1.00 10.76 193 PHE A N 1
ATOM 1331 C CA . PHE A 1 193 ? 6.449 8.166 42.323 1.00 9.77 193 PHE A CA 1
ATOM 1332 C C . PHE A 1 193 ? 6.259 8.649 40.881 1.00 13.06 193 PHE A C 1
ATOM 1333 O O . PHE A 1 193 ? 5.915 7.861 39.998 1.00 12.97 193 PHE A O 1
ATOM 1341 N N . GLY A 1 194 ? 6.427 9.953 40.671 1.00 13.60 194 GLY A N 1
ATOM 1342 C CA . GLY A 1 194 ? 6.326 10.561 39.352 1.00 14.12 194 GLY A CA 1
ATOM 1343 C C . GLY A 1 194 ? 4.933 10.967 38.897 1.00 19.53 194 GLY A C 1
ATOM 1344 O O . GLY A 1 194 ? 4.811 11.653 37.879 1.00 20.72 194 GLY A O 1
ATOM 1345 N N . PHE A 1 195 ? 3.875 10.568 39.637 1.00 14.18 195 PHE A N 1
ATOM 1346 C CA . PHE A 1 195 ? 2.497 10.928 39.267 1.00 13.66 195 PHE A CA 1
ATOM 1347 C C . PHE A 1 195 ? 2.080 12.209 39.981 1.00 18.53 195 PHE A C 1
ATOM 1348 O O . PHE A 1 195 ? 1.729 12.176 41.167 1.00 19.02 195 PHE A O 1
ATOM 1356 N N . GLY A 1 196 ? 2.166 13.322 39.265 1.00 17.24 196 GLY A N 1
ATOM 1357 C CA . GLY A 1 196 ? 1.844 14.643 39.799 1.00 18.54 196 GLY A CA 1
ATOM 1358 C C . GLY A 1 196 ? 2.748 15.025 40.953 1.00 21.31 196 GLY A C 1
ATOM 1359 O O . GLY A 1 196 ? 2.278 15.485 41.992 1.00 19.68 196 GLY A O 1
ATOM 1360 N N . LYS A 1 197 ? 4.059 14.746 40.798 1.00 18.71 197 LYS A N 1
ATOM 1361 C CA . LYS A 1 197 ? 5.064 15.000 41.827 1.00 17.82 197 LYS A CA 1
ATOM 1362 C C . LYS A 1 197 ? 6.345 15.506 41.209 1.00 20.51 197 LYS A C 1
ATOM 1363 O O . LYS A 1 197 ? 6.789 14.978 40.197 1.00 19.36 197 LYS A O 1
ATOM 1369 N N . SER A 1 198 ? 6.938 16.540 41.809 1.00 18.36 198 SER A N 1
ATOM 1370 C CA . SER A 1 198 ? 8.217 17.081 41.331 1.00 17.57 198 SER A CA 1
ATOM 1371 C C . SER A 1 198 ? 9.334 16.136 41.772 1.00 21.53 198 SER A C 1
ATOM 1372 O O . SER A 1 198 ? 9.084 15.262 42.601 1.00 20.33 198 SER A O 1
ATOM 1375 N N . THR A 1 199 ? 10.578 16.350 41.296 1.00 18.73 199 THR A N 1
ATOM 1376 C CA . THR A 1 199 ? 11.727 15.555 41.763 1.00 17.86 199 THR A CA 1
ATOM 1377 C C . THR A 1 199 ? 11.854 15.694 43.287 1.00 20.58 199 THR A C 1
ATOM 1378 O O . THR A 1 199 ? 11.983 14.679 43.968 1.00 19.33 199 THR A O 1
ATOM 1382 N N . ALA A 1 200 ? 11.745 16.938 43.829 1.00 17.56 200 ALA A N 1
ATOM 1383 C CA . ALA A 1 200 ? 11.827 17.186 45.269 1.00 18.29 200 ALA A CA 1
ATOM 1384 C C . ALA A 1 200 ? 10.766 16.375 46.027 1.00 18.58 200 ALA A C 1
ATOM 1385 O O . ALA A 1 200 ? 11.074 15.818 47.086 1.00 18.43 200 ALA A O 1
ATOM 1387 N N . ASP A 1 201 ? 9.513 16.319 45.499 1.00 14.63 201 ASP A N 1
ATOM 1388 C CA . ASP A 1 201 ? 8.429 15.540 46.129 1.00 15.26 201 ASP A CA 1
ATOM 1389 C C . ASP A 1 201 ? 8.773 14.064 46.112 1.00 15.02 201 ASP A C 1
ATOM 1390 O O . ASP A 1 201 ? 8.503 13.369 47.084 1.00 14.94 201 ASP A O 1
ATOM 1395 N N . ASN A 1 202 ? 9.307 13.569 44.994 1.00 13.17 202 ASN A N 1
ATOM 1396 C CA . ASN A 1 202 ? 9.664 12.142 44.879 1.00 12.53 202 ASN A CA 1
ATOM 1397 C C . ASN A 1 202 ? 10.782 11.767 45.863 1.00 15.77 202 ASN A C 1
ATOM 1398 O O . ASN A 1 202 ? 10.729 10.712 46.502 1.00 12.17 202 ASN A O 1
ATOM 1403 N N . VAL A 1 203 ? 11.780 12.658 46.015 1.00 13.12 203 VAL A N 1
ATOM 1404 C CA . VAL A 1 203 ? 12.893 12.442 46.942 1.00 13.32 203 VAL A CA 1
ATOM 1405 C C . VAL A 1 203 ? 12.373 12.445 48.388 1.00 16.96 203 VAL A C 1
ATOM 1406 O O . VAL A 1 203 ? 12.751 11.575 49.177 1.00 17.06 203 VAL A O 1
ATOM 1410 N N . GLN A 1 204 ? 11.453 13.383 48.716 1.00 16.34 204 GLN A N 1
ATOM 1411 C CA . GLN A 1 204 ? 10.827 13.447 50.043 1.00 16.11 204 GLN A CA 1
ATOM 1412 C C . GLN A 1 204 ? 10.087 12.151 50.357 1.00 16.44 204 GLN A C 1
ATOM 1413 O O . GLN A 1 204 ? 10.235 11.606 51.450 1.00 16.55 204 GLN A O 1
ATOM 1419 N N . LEU A 1 205 ? 9.283 11.657 49.408 1.00 12.91 205 LEU A N 1
ATOM 1420 C CA . LEU A 1 205 ? 8.515 10.428 49.621 1.00 11.96 205 LEU A CA 1
ATOM 1421 C C . LEU A 1 205 ? 9.389 9.218 49.798 1.00 14.77 205 LEU A C 1
ATOM 1422 O O . LEU A 1 205 ? 9.032 8.320 50.569 1.00 16.41 205 LEU A O 1
ATOM 1427 N N . LEU A 1 206 ? 10.523 9.167 49.066 1.00 12.55 206 LEU A N 1
ATOM 1428 C CA . LEU A 1 206 ? 11.466 8.052 49.181 1.00 12.29 206 LEU A CA 1
ATOM 1429 C C . LEU A 1 206 ? 12.205 8.127 50.514 1.00 15.67 206 LEU A C 1
ATOM 1430 O O . LEU A 1 206 ? 12.294 7.129 51.220 1.00 14.15 206 LEU A O 1
ATOM 1435 N N . ALA A 1 207 ? 12.656 9.324 50.893 1.00 11.68 207 ALA A N 1
ATOM 1436 C CA . ALA A 1 207 ? 13.362 9.488 52.165 1.00 12.77 207 ALA A CA 1
ATOM 1437 C C . ALA A 1 207 ? 12.442 9.132 53.348 1.00 18.02 207 ALA A C 1
ATOM 1438 O O . ALA A 1 207 ? 12.899 8.499 54.294 1.00 19.98 207 ALA A O 1
ATOM 1440 N N . HIS A 1 208 ? 11.148 9.489 53.259 1.00 16.04 208 HIS A N 1
ATOM 1441 C CA . HIS A 1 208 ? 10.152 9.238 54.311 1.00 17.24 208 HIS A CA 1
ATOM 1442 C C . HIS A 1 208 ? 9.296 7.996 54.083 1.00 19.23 208 HIS A C 1
ATOM 1443 O O . HIS A 1 208 ? 8.275 7.823 54.747 1.00 17.19 208 HIS A O 1
ATOM 1450 N N . LEU A 1 209 ? 9.740 7.094 53.187 1.00 15.87 209 LEU A N 1
ATOM 1451 C CA . LEU A 1 209 ? 9.026 5.847 52.911 1.00 15.28 209 LEU A CA 1
ATOM 1452 C C . LEU A 1 209 ? 8.726 5.006 54.173 1.00 18.25 209 LEU A C 1
ATOM 1453 O O . LEU A 1 209 ? 7.647 4.406 54.229 1.00 16.83 209 LEU A O 1
ATOM 1458 N N . PRO A 1 210 ? 9.598 4.937 55.214 1.00 17.16 210 PRO A N 1
ATOM 1459 C CA . PRO A 1 210 ? 9.240 4.130 56.393 1.00 18.23 210 PRO A CA 1
ATOM 1460 C C . PRO A 1 210 ? 7.914 4.534 57.038 1.00 21.84 210 PRO A C 1
ATOM 1461 O O . PRO A 1 210 ? 7.235 3.669 57.577 1.00 23.36 210 PRO A O 1
ATOM 1465 N N . ARG A 1 211 ? 7.517 5.826 56.938 1.00 18.76 211 ARG A N 1
ATOM 1466 C CA . ARG A 1 211 ? 6.263 6.347 57.491 1.00 19.46 211 ARG A CA 1
ATOM 1467 C C . ARG A 1 211 ? 5.039 5.699 56.827 1.00 24.12 211 ARG A C 1
ATOM 1468 O O . ARG A 1 211 ? 4.013 5.487 57.492 1.00 24.90 211 ARG A O 1
ATOM 1470 N N . LEU A 1 212 ? 5.147 5.382 55.510 1.00 17.77 212 LEU A N 1
ATOM 1471 C CA . LEU A 1 212 ? 4.066 4.728 54.775 1.00 18.06 212 LEU A CA 1
ATOM 1472 C C . LEU A 1 212 ? 4.011 3.252 55.098 1.00 20.77 212 LEU A C 1
ATOM 1473 O O . LEU A 1 212 ? 2.950 2.641 54.965 1.00 22.63 212 LEU A O 1
ATOM 1478 N N . CYS A 1 213 ? 5.149 2.667 55.513 1.00 17.85 213 CYS A N 1
ATOM 1479 C CA . CYS A 1 213 ? 5.238 1.236 55.831 1.00 17.97 213 CYS A CA 1
ATOM 1480 C C . CYS A 1 213 ? 4.563 0.880 57.149 1.00 25.99 213 CYS A C 1
ATOM 1481 O O . CYS A 1 213 ? 4.382 -0.303 57.443 1.00 24.80 213 CYS A O 1
ATOM 1484 N N . GLU A 1 214 ? 4.160 1.905 57.923 1.00 27.10 214 GLU A N 1
ATOM 1485 C CA . GLU A 1 214 ? 3.489 1.751 59.218 1.00 27.94 214 GLU A CA 1
ATOM 1486 C C . GLU A 1 214 ? 1.962 1.579 59.113 1.00 32.02 214 GLU A C 1
ATOM 1487 O O . GLU A 1 214 ? 1.286 1.511 60.152 1.00 31.08 214 GLU A O 1
ATOM 1489 N N . LEU A 1 215 ? 1.422 1.438 57.876 1.00 26.99 215 LEU A N 1
ATOM 1490 C CA . LEU A 1 215 ? -0.022 1.280 57.642 1.00 25.91 215 LEU A CA 1
ATOM 1491 C C . LEU A 1 215 ? -0.476 -0.183 57.641 1.00 33.15 215 LEU A C 1
ATOM 1492 O O . LEU A 1 215 ? -1.651 -0.468 57.385 1.00 35.20 215 LEU A O 1
ATOM 1497 N N . GLY A 1 216 ? 0.452 -1.088 57.956 1.00 29.16 216 GLY A N 1
ATOM 1498 C CA . GLY A 1 216 ? 0.184 -2.521 58.064 1.00 28.71 216 GLY A CA 1
ATOM 1499 C C . GLY A 1 216 ? -0.023 -3.244 56.752 1.00 31.53 216 GLY A C 1
ATOM 1500 O O . GLY A 1 216 ? -0.482 -4.394 56.739 1.00 32.90 216 GLY A O 1
ATOM 1501 N N . VAL A 1 217 ? 0.322 -2.577 55.631 1.00 23.43 217 VAL A N 1
ATOM 1502 C CA . VAL A 1 217 ? 0.148 -3.171 54.308 1.00 19.48 217 VAL A CA 1
ATOM 1503 C C . VAL A 1 217 ? 1.461 -3.078 53.512 1.00 19.10 217 VAL A C 1
ATOM 1504 O O . VAL A 1 217 ? 2.165 -2.079 53.640 1.00 18.00 217 VAL A O 1
ATOM 1508 N N . PRO A 1 218 ? 1.804 -4.102 52.708 1.00 13.52 218 PRO A N 1
ATOM 1509 C CA . PRO A 1 218 ? 3.039 -4.017 51.891 1.00 12.64 218 PRO A CA 1
ATOM 1510 C C . PRO A 1 218 ? 3.061 -2.798 50.977 1.00 13.89 218 PRO A C 1
ATOM 1511 O O . PRO A 1 218 ? 2.010 -2.380 50.453 1.00 13.31 218 PRO A O 1
ATOM 1515 N N . VAL A 1 219 ? 4.267 -2.244 50.771 1.00 10.26 219 VAL A N 1
ATOM 1516 C CA . VAL A 1 219 ? 4.442 -1.024 49.973 1.00 8.68 219 VAL A CA 1
ATOM 1517 C C . VAL A 1 219 ? 5.199 -1.347 48.691 1.00 10.79 219 VAL A C 1
ATOM 1518 O O . VAL A 1 219 ? 6.244 -2.032 48.719 1.00 11.56 219 VAL A O 1
ATOM 1522 N N A LEU A 1 220 ? 4.660 -0.878 47.566 0.50 7.18 220 LEU A N 1
ATOM 1523 N N B LEU A 1 220 ? 4.660 -0.883 47.561 0.50 7.41 220 LEU A N 1
ATOM 1524 C CA A LEU A 1 220 ? 5.271 -1.029 46.251 0.50 6.56 220 LEU A CA 1
ATOM 1525 C CA B LEU A 1 220 ? 5.277 -1.042 46.246 0.50 6.92 220 LEU A CA 1
ATOM 1526 C C A LEU A 1 220 ? 5.897 0.321 45.902 0.50 11.49 220 LEU A C 1
ATOM 1527 C C B LEU A 1 220 ? 5.878 0.309 45.859 0.50 11.82 220 LEU A C 1
ATOM 1528 O O A LEU A 1 220 ? 5.264 1.357 46.110 0.50 10.02 220 LEU A O 1
ATOM 1529 O O B LEU A 1 220 ? 5.226 1.337 46.043 0.50 10.48 220 LEU A O 1
ATOM 1538 N N . ALA A 1 221 ? 7.117 0.311 45.349 1.00 9.74 221 ALA A N 1
ATOM 1539 C CA . ALA A 1 221 ? 7.788 1.549 44.915 1.00 8.65 221 ALA A CA 1
ATOM 1540 C C . ALA A 1 221 ? 8.166 1.333 43.470 1.00 10.62 221 ALA A C 1
ATOM 1541 O O . ALA A 1 221 ? 8.729 0.315 43.138 1.00 10.46 221 ALA A O 1
ATOM 1543 N N . GLY A 1 222 ? 7.864 2.299 42.634 1.00 10.07 222 GLY A N 1
ATOM 1544 C CA . GLY A 1 222 ? 8.204 2.255 41.220 1.00 8.07 222 GLY A CA 1
ATOM 1545 C C . GLY A 1 222 ? 8.888 3.551 40.810 1.00 11.90 222 GLY A C 1
ATOM 1546 O O . GLY A 1 222 ? 8.211 4.556 40.630 1.00 11.37 222 GLY A O 1
ATOM 1547 N N . LEU A 1 223 ? 10.221 3.558 40.670 1.00 9.70 223 LEU A N 1
ATOM 1548 C CA . LEU A 1 223 ? 10.913 4.787 40.252 1.00 11.18 223 LEU A CA 1
ATOM 1549 C C . LEU A 1 223 ? 11.645 4.521 38.945 1.00 15.53 223 LEU A C 1
ATOM 1550 O O . LEU A 1 223 ? 12.402 5.372 38.469 1.00 17.52 223 LEU A O 1
ATOM 1555 N N . SER A 1 224 ? 11.374 3.375 38.340 1.00 9.44 224 SER A N 1
ATOM 1556 C CA . SER A 1 224 ? 12.101 2.884 37.174 1.00 8.40 224 SER A CA 1
ATOM 1557 C C . SER A 1 224 ? 12.162 3.817 35.971 1.00 9.94 224 SER A C 1
ATOM 1558 O O . SER A 1 224 ? 11.177 4.077 35.300 1.00 11.90 224 SER A O 1
ATOM 1561 N N . ARG A 1 225 ? 13.389 4.290 35.682 1.00 10.20 225 ARG A N 1
ATOM 1562 C CA . ARG A 1 225 ? 13.740 5.148 34.545 1.00 9.67 225 ARG A CA 1
ATOM 1563 C C . ARG A 1 225 ? 12.902 6.416 34.494 1.00 11.89 225 ARG A C 1
ATOM 1564 O O . ARG A 1 225 ? 12.763 7.032 33.426 1.00 11.99 225 ARG A O 1
ATOM 1572 N N . LYS A 1 226 ? 12.374 6.814 35.652 1.00 10.26 226 LYS A N 1
ATOM 1573 C CA . LYS A 1 226 ? 11.492 7.971 35.679 1.00 9.95 226 LYS A CA 1
ATOM 1574 C C . LYS A 1 226 ? 12.243 9.292 35.557 1.00 14.54 226 LYS A C 1
ATOM 1575 O O . LYS A 1 226 ? 13.457 9.356 35.800 1.00 13.18 226 LYS A O 1
ATOM 1581 N N . ARG A 1 227 ? 11.512 10.356 35.161 1.00 12.77 227 ARG A N 1
ATOM 1582 C CA . ARG A 1 227 ? 12.082 11.684 34.947 1.00 12.16 227 ARG A CA 1
ATOM 1583 C C . ARG A 1 227 ? 12.890 12.143 36.141 1.00 16.16 227 ARG A C 1
ATOM 1584 O O . ARG A 1 227 ? 13.952 12.722 35.920 1.00 16.13 227 ARG A O 1
ATOM 1592 N N A SER A 1 228 ? 12.401 11.937 37.382 0.50 12.58 228 SER A N 1
ATOM 1593 N N B SER A 1 228 ? 12.382 11.926 37.381 0.50 12.81 228 SER A N 1
ATOM 1594 C CA A SER A 1 228 ? 13.115 12.358 38.588 0.50 12.48 228 SER A CA 1
ATOM 1595 C CA B SER A 1 228 ? 13.037 12.304 38.635 0.50 12.82 228 SER A CA 1
ATOM 1596 C C A SER A 1 228 ? 14.473 11.727 38.686 0.50 15.04 228 SER A C 1
ATOM 1597 C C B SER A 1 228 ? 14.428 11.711 38.724 0.50 15.17 228 SER A C 1
ATOM 1598 O O A SER A 1 228 ? 15.422 12.422 39.047 0.50 14.15 228 SER A O 1
ATOM 1599 O O B SER A 1 228 ? 15.352 12.418 39.124 0.50 14.36 228 SER A O 1
ATOM 1604 N N . ILE A 1 229 ? 14.596 10.433 38.285 1.00 11.38 229 ILE A N 1
ATOM 1605 C CA . ILE A 1 229 ? 15.905 9.756 38.275 1.00 11.57 229 ILE A CA 1
ATOM 1606 C C . ILE A 1 229 ? 16.812 10.447 37.251 1.00 15.91 229 ILE A C 1
ATOM 1607 O O . ILE A 1 229 ? 17.985 10.704 37.553 1.00 14.73 229 ILE A O 1
ATOM 1612 N N . GLY A 1 230 ? 16.247 10.776 36.083 1.00 13.26 230 GLY A N 1
ATOM 1613 C CA . GLY A 1 230 ? 16.952 11.497 35.028 1.00 14.31 230 GLY A CA 1
ATOM 1614 C C . GLY A 1 230 ? 17.419 12.858 35.499 1.00 17.94 230 GLY A C 1
ATOM 1615 O O . GLY A 1 230 ? 18.565 13.228 35.234 1.00 17.48 230 GLY A O 1
ATOM 1616 N N . GLU A 1 231 ? 16.565 13.583 36.257 1.00 14.55 231 GLU A N 1
ATOM 1617 C CA . GLU A 1 231 ? 16.916 14.907 36.829 1.00 16.55 231 GLU A CA 1
ATOM 1618 C C . GLU A 1 231 ? 18.029 14.810 37.897 1.00 20.30 231 GLU A C 1
ATOM 1619 O O . GLU A 1 231 ? 18.948 15.634 37.916 1.00 20.87 231 GLU A O 1
ATOM 1621 N N . LEU A 1 232 ? 17.960 13.806 38.767 1.00 15.67 232 LEU A N 1
ATOM 1622 C CA . LEU A 1 232 ? 18.958 13.629 39.821 1.00 14.72 232 LEU A CA 1
ATOM 1623 C C . LEU A 1 232 ? 20.344 13.279 39.263 1.00 17.66 232 LEU A C 1
ATOM 1624 O O . LEU A 1 232 ? 21.355 13.649 39.872 1.00 17.27 232 LEU A O 1
ATOM 1629 N N . THR A 1 233 ? 20.396 12.529 38.166 1.00 12.53 233 THR A N 1
ATOM 1630 C CA . THR A 1 233 ? 21.649 12.022 37.591 1.00 11.88 233 THR A CA 1
ATOM 1631 C C . THR A 1 233 ? 22.134 12.716 36.312 1.00 16.12 233 THR A C 1
ATOM 1632 O O . THR A 1 233 ? 23.233 12.426 35.846 1.00 14.88 233 THR A O 1
ATOM 1636 N N . GLY A 1 234 ? 21.289 13.559 35.726 1.00 16.41 234 GLY A N 1
ATOM 1637 C CA . GLY A 1 234 ? 21.580 14.243 34.469 1.00 16.30 234 GLY A CA 1
ATOM 1638 C C . GLY A 1 234 ? 21.548 13.304 33.278 1.00 21.14 234 GLY A C 1
ATOM 1639 O O . GLY A 1 234 ? 22.284 13.502 32.314 1.00 23.08 234 GLY A O 1
ATOM 1640 N N . ARG A 1 235 ? 20.691 12.252 33.326 1.00 15.58 235 ARG A N 1
ATOM 1641 C CA . ARG A 1 235 ? 20.586 11.274 32.248 1.00 14.81 235 ARG A CA 1
ATOM 1642 C C . ARG A 1 235 ? 19.300 11.551 31.482 1.00 20.33 235 ARG A C 1
ATOM 1643 O O . ARG A 1 235 ? 18.198 11.347 32.004 1.00 19.05 235 ARG A O 1
ATOM 1651 N N . GLU A 1 236 ? 19.452 12.061 30.257 1.00 19.51 236 GLU A N 1
ATOM 1652 C CA . GLU A 1 236 ? 18.333 12.486 29.399 1.00 20.92 236 GLU A CA 1
ATOM 1653 C C . GLU A 1 236 ? 17.468 11.355 28.896 1.00 23.73 236 GLU A C 1
ATOM 1654 O O . GLU A 1 236 ? 16.253 11.507 28.854 1.00 23.20 236 GLU A O 1
ATOM 1660 N N . LEU A 1 237 ? 18.076 10.259 28.465 1.00 20.97 237 LEU A N 1
ATOM 1661 C CA . LEU A 1 237 ? 17.306 9.159 27.882 1.00 21.87 237 LEU A CA 1
ATOM 1662 C C . LEU A 1 237 ? 16.933 8.095 28.901 1.00 23.58 237 LEU A C 1
ATOM 1663 O O . LEU A 1 237 ? 17.756 7.783 29.761 1.00 20.56 237 LEU A O 1
ATOM 1668 N N . PRO A 1 238 ? 15.684 7.560 28.849 1.00 20.58 238 PRO A N 1
ATOM 1669 C CA . PRO A 1 238 ? 15.274 6.548 29.825 1.00 19.15 238 PRO A CA 1
ATOM 1670 C C . PRO A 1 238 ? 16.272 5.409 29.967 1.00 19.81 238 PRO A C 1
ATOM 1671 O O . PRO A 1 238 ? 16.560 5.031 31.090 1.00 17.94 238 PRO A O 1
ATOM 1675 N N . GLU A 1 239 ? 16.838 4.908 28.859 1.00 18.05 239 GLU A N 1
ATOM 1676 C CA . GLU A 1 239 ? 17.795 3.796 28.881 1.00 18.98 239 GLU A CA 1
ATOM 1677 C C . GLU A 1 239 ? 19.112 4.131 29.593 1.00 19.65 239 GLU A C 1
ATOM 1678 O O . GLU A 1 239 ? 19.867 3.217 29.896 1.00 20.62 239 GLU A O 1
ATOM 1684 N N . GLN A 1 240 ? 19.404 5.428 29.827 1.00 15.81 240 GLN A N 1
ATOM 1685 C CA . GLN A 1 240 ? 20.629 5.913 30.487 1.00 14.89 240 GLN A CA 1
ATOM 1686 C C . GLN A 1 240 ? 20.419 5.985 31.996 1.00 15.93 240 GLN A C 1
ATOM 1687 O O . GLN A 1 240 ? 21.359 6.251 32.743 1.00 16.33 240 GLN A O 1
ATOM 1693 N N . ARG A 1 241 ? 19.171 5.705 32.452 1.00 11.03 241 ARG A N 1
ATOM 1694 C CA . ARG A 1 241 ? 18.801 5.852 33.863 1.00 9.06 241 ARG A CA 1
ATOM 1695 C C . ARG A 1 241 ? 18.802 4.550 34.643 1.00 10.71 241 ARG A C 1
ATOM 1696 O O . ARG A 1 241 ? 18.288 4.502 35.767 1.00 10.33 241 ARG A O 1
ATOM 1704 N N . VAL A 1 242 ? 19.407 3.524 34.093 1.00 11.17 242 VAL A N 1
ATOM 1705 C CA . VAL A 1 242 ? 19.390 2.220 34.753 1.00 9.58 242 VAL A CA 1
ATOM 1706 C C . VAL A 1 242 ? 20.129 2.233 36.107 1.00 10.81 242 VAL A C 1
ATOM 1707 O O . VAL A 1 242 ? 19.554 1.819 37.107 1.00 9.23 242 VAL A O 1
ATOM 1711 N N . ALA A 1 243 ? 21.387 2.731 36.159 1.00 9.88 243 ALA A N 1
ATOM 1712 C CA . ALA A 1 243 ? 22.097 2.729 37.435 1.00 9.63 243 ALA A CA 1
ATOM 1713 C C . ALA A 1 243 ? 21.403 3.550 38.522 1.00 10.33 243 ALA A C 1
ATOM 1714 O O . ALA A 1 243 ? 21.286 3.089 39.666 1.00 9.87 243 ALA A O 1
ATOM 1716 N N . GLY A 1 244 ? 20.903 4.740 38.180 1.00 8.98 244 GLY A N 1
ATOM 1717 C CA . GLY A 1 244 ? 20.194 5.559 39.155 1.00 8.46 244 GLY A CA 1
ATOM 1718 C C . GLY A 1 244 ? 18.898 4.908 39.630 1.00 8.46 244 GLY A C 1
ATOM 1719 O O . GLY A 1 244 ? 18.531 5.041 40.806 1.00 7.80 244 GLY A O 1
ATOM 1720 N N . SER A 1 245 ? 18.212 4.196 38.706 1.00 6.28 245 SER A N 1
ATOM 1721 C CA . SER A 1 245 ? 16.954 3.483 39.031 1.00 7.57 245 SER A CA 1
ATOM 1722 C C . SER A 1 245 ? 17.236 2.317 39.982 1.00 10.47 245 SER A C 1
ATOM 1723 O O . SER A 1 245 ? 16.527 2.146 40.979 1.00 8.49 245 SER A O 1
ATOM 1726 N N . VAL A 1 246 ? 18.292 1.545 39.700 1.00 9.19 246 VAL A N 1
ATOM 1727 C CA . VAL A 1 246 ? 18.653 0.414 40.564 1.00 9.07 246 VAL A CA 1
ATOM 1728 C C . VAL A 1 246 ? 19.002 0.936 41.967 1.00 12.94 246 VAL A C 1
ATOM 1729 O O . VAL A 1 246 ? 18.539 0.380 42.956 1.00 13.19 246 VAL A O 1
ATOM 1733 N N . ALA A 1 247 ? 19.759 2.056 42.050 1.00 9.10 247 ALA A N 1
ATOM 1734 C CA . ALA A 1 247 ? 20.091 2.669 43.330 1.00 9.63 247 ALA A CA 1
ATOM 1735 C C . ALA A 1 247 ? 18.797 3.085 44.049 1.00 10.93 247 ALA A C 1
ATOM 1736 O O . ALA A 1 247 ? 18.637 2.769 45.227 1.00 9.96 247 ALA A O 1
ATOM 1738 N N . ALA A 1 248 ? 17.881 3.772 43.343 1.00 9.53 248 ALA A N 1
ATOM 1739 C CA . ALA A 1 248 ? 16.592 4.209 43.929 1.00 9.75 248 ALA A CA 1
ATOM 1740 C C . ALA A 1 248 ? 15.778 3.023 44.479 1.00 9.76 248 ALA A C 1
ATOM 1741 O O . ALA A 1 248 ? 15.267 3.088 45.604 1.00 10.62 248 ALA A O 1
ATOM 1743 N N . HIS A 1 249 ? 15.735 1.921 43.732 1.00 8.35 249 HIS A N 1
ATOM 1744 C CA . HIS A 1 249 ? 15.009 0.734 44.181 1.00 8.67 249 HIS A CA 1
ATOM 1745 C C . HIS A 1 249 ? 15.657 0.066 45.373 1.00 11.46 249 HIS A C 1
ATOM 1746 O O . HIS A 1 249 ? 14.947 -0.365 46.291 1.00 11.42 249 HIS A O 1
ATOM 1753 N N . LEU A 1 250 ? 17.004 0.021 45.409 1.00 6.93 250 LEU A N 1
ATOM 1754 C CA . LEU A 1 250 ? 17.683 -0.495 46.609 1.00 7.95 250 LEU A CA 1
ATOM 1755 C C . LEU A 1 250 ? 17.389 0.377 47.809 1.00 11.08 250 LEU A C 1
ATOM 1756 O O . LEU A 1 250 ? 17.083 -0.148 48.878 1.00 10.47 250 LEU A O 1
ATOM 1761 N N . LEU A 1 251 ? 17.420 1.721 47.646 1.00 7.19 251 LEU A N 1
ATOM 1762 C CA . LEU A 1 251 ? 17.096 2.630 48.744 1.00 6.99 251 LEU A CA 1
ATOM 1763 C C . LEU A 1 251 ? 15.658 2.427 49.219 1.00 9.41 251 LEU A C 1
ATOM 1764 O O . LEU A 1 251 ? 15.413 2.416 50.426 1.00 9.66 251 LEU A O 1
ATOM 1769 N N . ALA A 1 252 ? 14.717 2.189 48.280 1.00 7.61 252 ALA A N 1
ATOM 1770 C CA . ALA A 1 252 ? 13.317 1.957 48.650 1.00 7.61 252 ALA A CA 1
ATOM 1771 C C . ALA A 1 252 ? 13.184 0.676 49.470 1.00 9.70 252 ALA A C 1
ATOM 1772 O O . ALA A 1 252 ? 12.490 0.655 50.507 1.00 11.87 252 ALA A O 1
ATOM 1774 N N . ALA A 1 253 ? 13.859 -0.387 49.027 1.00 8.34 253 ALA A N 1
ATOM 1775 C CA . ALA A 1 253 ? 13.860 -1.674 49.728 1.00 9.14 253 ALA A CA 1
ATOM 1776 C C . ALA A 1 253 ? 14.457 -1.513 51.145 1.00 14.21 253 ALA A C 1
ATOM 1777 O O . ALA A 1 253 ? 13.884 -2.017 52.123 1.00 12.73 253 ALA A O 1
ATOM 1779 N N . GLN A 1 254 ? 15.549 -0.745 51.278 1.00 9.72 254 GLN A N 1
ATOM 1780 C CA . GLN A 1 254 ? 16.138 -0.490 52.600 1.00 9.05 254 GLN A CA 1
ATOM 1781 C C . GLN A 1 254 ? 15.185 0.287 53.495 1.00 13.54 254 GLN A C 1
ATOM 1782 O O . GLN A 1 254 ? 15.210 0.125 54.717 1.00 13.90 254 GLN A O 1
ATOM 1788 N N . ARG A 1 255 ? 14.309 1.120 52.878 1.00 12.79 255 ARG A N 1
ATOM 1789 C CA . ARG A 1 255 ? 13.361 1.954 53.592 1.00 12.42 255 ARG A CA 1
ATOM 1790 C C . ARG A 1 255 ? 11.974 1.309 53.766 1.00 16.37 255 ARG A C 1
ATOM 1791 O O . ARG A 1 255 ? 11.054 1.993 54.192 1.00 15.49 255 ARG A O 1
ATOM 1799 N N . GLY A 1 256 ? 11.881 -0.001 53.540 1.00 11.28 256 GLY A N 1
ATOM 1800 C CA . GLY A 1 256 ? 10.692 -0.785 53.831 1.00 12.14 256 GLY A CA 1
ATOM 1801 C C . GLY A 1 256 ? 9.850 -1.280 52.672 1.00 14.06 256 GLY A C 1
ATOM 1802 O O . GLY A 1 256 ? 8.938 -2.085 52.900 1.00 13.26 256 GLY A O 1
ATOM 1803 N N . ALA A 1 257 ? 10.134 -0.849 51.422 1.00 10.62 257 ALA A N 1
ATOM 1804 C CA . ALA A 1 257 ? 9.321 -1.317 50.291 1.00 9.97 257 ALA A CA 1
ATOM 1805 C C . ALA A 1 257 ? 9.497 -2.831 50.110 1.00 13.23 257 ALA A C 1
ATOM 1806 O O . ALA A 1 257 ? 10.630 -3.325 50.214 1.00 13.61 257 ALA A O 1
ATOM 1808 N N . LEU A 1 258 ? 8.371 -3.578 49.959 1.00 10.63 258 LEU A N 1
ATOM 1809 C CA . LEU A 1 258 ? 8.446 -5.044 49.732 1.00 10.20 258 LEU A CA 1
ATOM 1810 C C . LEU A 1 258 ? 8.270 -5.433 48.270 1.00 12.27 258 LEU A C 1
ATOM 1811 O O . LEU A 1 258 ? 8.487 -6.591 47.890 1.00 10.81 258 LEU A O 1
ATOM 1816 N N . LEU A 1 259 ? 7.853 -4.481 47.442 1.00 9.51 259 LEU A N 1
ATOM 1817 C CA . LEU A 1 259 ? 7.705 -4.761 45.999 1.00 8.25 259 LEU A CA 1
ATOM 1818 C C . LEU A 1 259 ? 8.324 -3.615 45.222 1.00 10.72 259 LEU A C 1
ATOM 1819 O O . LEU A 1 259 ? 8.140 -2.443 45.595 1.00 8.63 259 LEU A O 1
ATOM 1824 N N . LEU A 1 260 ? 9.034 -3.942 44.148 1.00 7.01 260 LEU A N 1
ATOM 1825 C CA . LEU A 1 260 ? 9.763 -2.939 43.333 1.00 7.61 260 LEU A CA 1
ATOM 1826 C C . LEU A 1 260 ? 9.370 -3.116 41.891 1.00 9.51 260 LEU A C 1
ATOM 1827 O O . LEU A 1 260 ? 9.491 -4.223 41.346 1.00 8.48 260 LEU A O 1
ATOM 1832 N N . ARG A 1 261 ? 8.816 -2.058 41.298 1.00 6.99 261 ARG A N 1
ATOM 1833 C CA . ARG A 1 261 ? 8.274 -2.133 39.926 1.00 6.06 261 ARG A CA 1
ATOM 1834 C C . ARG A 1 261 ? 9.329 -1.606 38.977 1.00 8.96 261 ARG A C 1
ATOM 1835 O O . ARG A 1 261 ? 9.574 -0.394 38.927 1.00 7.40 261 ARG A O 1
ATOM 1843 N N . VAL A 1 262 ? 9.960 -2.521 38.231 1.00 5.19 262 VAL A N 1
ATOM 1844 C CA . VAL A 1 262 ? 11.144 -2.139 37.442 1.00 6.72 262 VAL A CA 1
ATOM 1845 C C . VAL A 1 262 ? 11.153 -2.609 36.003 1.00 9.56 262 VAL A C 1
ATOM 1846 O O . VAL A 1 262 ? 10.592 -3.648 35.677 1.00 7.98 262 VAL A O 1
ATOM 1850 N N . HIS A 1 263 ? 11.928 -1.893 35.153 1.00 8.87 263 HIS A N 1
ATOM 1851 C CA . HIS A 1 263 ? 12.184 -2.341 33.781 1.00 8.05 263 HIS A CA 1
ATOM 1852 C C . HIS A 1 263 ? 13.437 -3.250 33.804 1.00 11.43 263 HIS A C 1
ATOM 1853 O O . HIS A 1 263 ? 13.488 -4.247 33.090 1.00 11.18 263 HIS A O 1
ATOM 1860 N N . ASP A 1 264 ? 14.445 -2.885 34.617 1.00 8.56 264 ASP A N 1
ATOM 1861 C CA . ASP A 1 264 ? 15.759 -3.533 34.634 1.00 7.88 264 ASP A CA 1
ATOM 1862 C C . ASP A 1 264 ? 15.828 -4.616 35.685 1.00 10.32 264 ASP A C 1
ATOM 1863 O O . ASP A 1 264 ? 16.369 -4.439 36.792 1.00 10.62 264 ASP A O 1
ATOM 1868 N N . VAL A 1 265 ? 15.160 -5.720 35.349 1.00 8.65 265 VAL A N 1
ATOM 1869 C CA . VAL A 1 265 ? 14.982 -6.818 36.303 1.00 5.99 265 VAL A CA 1
ATOM 1870 C C . VAL A 1 265 ? 16.307 -7.431 36.745 1.00 8.22 265 VAL A C 1
ATOM 1871 O O . VAL A 1 265 ? 16.546 -7.476 37.958 1.00 9.71 265 VAL A O 1
ATOM 1875 N N . ALA A 1 266 ? 17.132 -7.936 35.827 1.00 7.91 266 ALA A N 1
ATOM 1876 C CA . ALA A 1 266 ? 18.391 -8.604 36.222 1.00 10.07 266 ALA A CA 1
ATOM 1877 C C . ALA A 1 266 ? 19.267 -7.716 37.091 1.00 11.27 266 ALA A C 1
ATOM 1878 O O . ALA A 1 266 ? 19.780 -8.176 38.114 1.00 9.74 266 ALA A O 1
ATOM 1880 N N . ALA A 1 267 ? 19.398 -6.422 36.723 1.00 8.67 267 ALA A N 1
ATOM 1881 C CA . ALA A 1 267 ? 20.223 -5.507 37.511 1.00 9.31 267 ALA A CA 1
ATOM 1882 C C . ALA A 1 267 ? 19.674 -5.278 38.901 1.00 10.23 267 ALA A C 1
ATOM 1883 O O . ALA A 1 267 ? 20.446 -5.272 39.874 1.00 9.92 267 ALA A O 1
ATOM 1885 N N . THR A 1 268 ? 18.331 -5.121 39.024 1.00 5.61 268 THR A N 1
ATOM 1886 C CA . THR A 1 268 ? 17.710 -4.914 40.319 1.00 4.51 268 THR A CA 1
ATOM 1887 C C . THR A 1 268 ? 17.849 -6.175 41.189 1.00 9.06 268 THR A C 1
ATOM 1888 O O . THR A 1 268 ? 18.173 -6.074 42.371 1.00 11.11 268 THR A O 1
ATOM 1892 N N . VAL A 1 269 ? 17.649 -7.358 40.588 1.00 6.76 269 VAL A N 1
ATOM 1893 C CA . VAL A 1 269 ? 17.807 -8.612 41.328 1.00 6.67 269 VAL A CA 1
ATOM 1894 C C . VAL A 1 269 ? 19.231 -8.719 41.873 1.00 9.36 269 VAL A C 1
ATOM 1895 O O . VAL A 1 269 ? 19.413 -9.025 43.039 1.00 10.20 269 VAL A O 1
ATOM 1899 N N . ASP A 1 270 ? 20.220 -8.417 41.048 1.00 9.25 270 ASP A N 1
ATOM 1900 C CA . ASP A 1 270 ? 21.637 -8.456 41.498 1.00 8.58 270 ASP A CA 1
ATOM 1901 C C . ASP A 1 270 ? 21.895 -7.518 42.662 1.00 11.20 270 ASP A C 1
ATOM 1902 O O . ASP A 1 270 ? 22.512 -7.914 43.668 1.00 11.88 270 ASP A O 1
ATOM 1907 N N . ALA A 1 271 ? 21.380 -6.277 42.574 1.00 7.62 271 ALA A N 1
ATOM 1908 C CA . ALA A 1 271 ? 21.570 -5.312 43.656 1.00 8.66 271 ALA A CA 1
ATOM 1909 C C . ALA A 1 271 ? 20.933 -5.782 44.942 1.00 12.27 271 ALA A C 1
ATOM 1910 O O . ALA A 1 271 ? 21.539 -5.653 45.997 1.00 10.60 271 ALA A O 1
ATOM 1912 N N . LEU A 1 272 ? 19.684 -6.295 44.859 1.00 11.04 272 LEU A N 1
ATOM 1913 C CA . LEU A 1 272 ? 18.988 -6.762 46.053 1.00 10.02 272 LEU A CA 1
ATOM 1914 C C . LEU A 1 272 ? 19.670 -7.992 46.625 1.00 12.33 272 LEU A C 1
ATOM 1915 O O . LEU A 1 272 ? 19.627 -8.186 47.839 1.00 11.35 272 LEU A O 1
ATOM 1920 N N . THR A 1 273 ? 20.251 -8.830 45.762 1.00 9.35 273 THR A N 1
ATOM 1921 C CA . THR A 1 273 ? 20.934 -10.055 46.212 1.00 9.65 273 THR A CA 1
ATOM 1922 C C . THR A 1 273 ? 22.167 -9.695 47.058 1.00 11.56 273 THR A C 1
ATOM 1923 O O . THR A 1 273 ? 22.355 -10.274 48.139 1.00 11.75 273 THR A O 1
ATOM 1927 N N . VAL A 1 274 ? 22.972 -8.693 46.603 1.00 7.80 274 VAL A N 1
ATOM 1928 C CA . VAL A 1 274 ? 24.155 -8.256 47.347 1.00 7.96 274 VAL A CA 1
ATOM 1929 C C . VAL A 1 274 ? 23.705 -7.708 48.691 1.00 12.33 274 VAL A C 1
ATOM 1930 O O . VAL A 1 274 ? 24.258 -8.068 49.732 1.00 12.04 274 VAL A O 1
ATOM 1934 N N . TRP A 1 275 ? 22.668 -6.838 48.675 1.00 11.69 275 TRP A N 1
ATOM 1935 C CA . TRP A 1 275 ? 22.145 -6.255 49.894 1.00 12.32 275 TRP A CA 1
ATOM 1936 C C . TRP A 1 275 ? 21.626 -7.326 50.860 1.00 13.59 275 TRP A C 1
ATOM 1937 O O . TRP A 1 275 ? 21.948 -7.251 52.040 1.00 13.02 275 TRP A O 1
ATOM 1948 N N . GLN A 1 276 ? 20.884 -8.334 50.344 1.00 12.40 276 GLN A N 1
ATOM 1949 C CA . GLN A 1 276 ? 20.370 -9.421 51.184 1.00 12.23 276 GLN A CA 1
ATOM 1950 C C . GLN A 1 276 ? 21.531 -10.120 51.913 1.00 14.01 276 GLN A C 1
ATOM 1951 O O . GLN A 1 276 ? 21.400 -10.408 53.095 1.00 13.23 276 GLN A O 1
ATOM 1957 N N . ALA A 1 277 ? 22.631 -10.429 51.199 1.00 11.32 277 ALA A N 1
ATOM 1958 C CA . ALA A 1 277 ? 23.808 -11.113 51.798 1.00 11.19 277 ALA A CA 1
ATOM 1959 C C . ALA A 1 277 ? 24.378 -10.297 52.950 1.00 13.31 277 ALA A C 1
ATOM 1960 O O . ALA A 1 277 ? 24.692 -10.837 54.001 1.00 11.56 277 ALA A O 1
ATOM 1962 N N . VAL A 1 278 ? 24.489 -8.980 52.765 1.00 11.13 278 VAL A N 1
ATOM 1963 C CA . VAL A 1 278 ? 25.027 -8.062 53.758 1.00 11.25 278 VAL A CA 1
ATOM 1964 C C . VAL A 1 278 ? 24.082 -7.928 54.948 1.00 15.01 278 VAL A C 1
ATOM 1965 O O . VAL A 1 278 ? 24.526 -8.022 56.090 1.00 15.34 278 VAL A O 1
ATOM 1969 N N . GLN A 1 279 ? 22.781 -7.736 54.681 1.00 13.39 279 GLN A N 1
ATOM 1970 C CA . GLN A 1 279 ? 21.761 -7.570 55.724 1.00 14.57 279 GLN A CA 1
ATOM 1971 C C . GLN A 1 279 ? 21.621 -8.835 56.577 1.00 20.26 279 GLN A C 1
ATOM 1972 O O . GLN A 1 279 ? 21.246 -8.734 57.739 1.00 24.26 279 GLN A O 1
ATOM 1978 N N . ALA A 1 280 ? 21.944 -1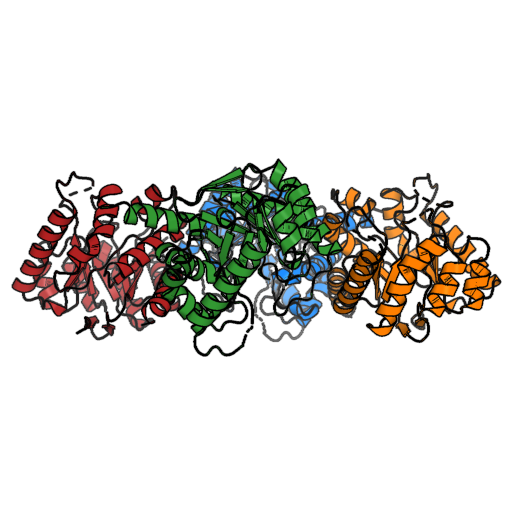0.010 56.012 1.00 14.61 280 ALA A N 1
ATOM 1979 C CA . ALA A 1 280 ? 21.863 -11.315 56.689 1.00 15.24 280 ALA A CA 1
ATOM 1980 C C . ALA A 1 280 ? 22.949 -11.518 57.761 1.00 23.75 280 ALA A C 1
ATOM 1981 O O . ALA A 1 280 ? 22.882 -12.501 58.501 1.00 25.58 280 ALA A O 1
ATOM 1983 N N . VAL A 1 281 ? 23.972 -10.636 57.811 1.00 19.88 281 VAL A N 1
ATOM 1984 C CA . VAL A 1 281 ? 25.044 -10.761 58.788 1.00 20.09 281 VAL A CA 1
ATOM 1985 C C . VAL A 1 281 ? 24.572 -10.254 60.155 1.00 28.30 281 VAL A C 1
ATOM 1986 O O . VAL A 1 281 ? 24.179 -9.082 60.266 1.00 28.56 281 VAL A O 1
ATOM 1990 N N . PRO A 1 282 ? 24.622 -11.125 61.204 1.00 27.36 282 PRO A N 1
ATOM 1991 C CA . PRO A 1 282 ? 24.213 -10.678 62.550 1.00 34.54 282 PRO A CA 1
ATOM 1992 C C . PRO A 1 282 ? 25.249 -9.764 63.201 1.00 76.93 282 PRO A C 1
ATOM 1993 O O . PRO A 1 282 ? 25.171 -8.546 63.057 1.00 43.30 282 PRO A O 1
ATOM 1997 N N . SER B 1 5 ? 27.134 -13.547 -12.214 1.00 51.63 5 SER C N 1
ATOM 1998 C CA . SER B 1 5 ? 26.908 -12.896 -10.924 1.00 51.03 5 SER C CA 1
ATOM 1999 C C . SER B 1 5 ? 28.141 -12.968 -10.019 1.00 54.39 5 SER C C 1
ATOM 2000 O O . SER B 1 5 ? 28.750 -14.041 -9.921 1.00 54.19 5 SER C O 1
ATOM 2003 N N . PRO B 1 6 ? 28.495 -11.860 -9.315 1.00 50.06 6 PRO C N 1
ATOM 2004 C CA . PRO B 1 6 ? 29.660 -11.899 -8.415 1.00 49.27 6 PRO C CA 1
ATOM 2005 C C . PRO B 1 6 ? 29.568 -13.004 -7.368 1.00 51.73 6 PRO C C 1
ATOM 2006 O O . PRO B 1 6 ? 28.519 -13.233 -6.763 1.00 50.83 6 PRO C O 1
ATOM 2010 N N . ARG B 1 7 ? 30.665 -13.738 -7.223 1.00 47.75 7 ARG C N 1
ATOM 2011 C CA . ARG B 1 7 ? 30.796 -14.849 -6.298 1.00 47.14 7 ARG C CA 1
ATOM 2012 C C . ARG B 1 7 ? 31.973 -14.490 -5.388 1.00 49.67 7 ARG C C 1
ATOM 2013 O O . ARG B 1 7 ? 33.131 -14.546 -5.817 1.00 50.19 7 ARG C O 1
ATOM 2021 N N . LEU B 1 8 ? 31.674 -14.048 -4.160 1.00 43.28 8 LEU C N 1
ATOM 2022 C CA . LEU B 1 8 ? 32.723 -13.633 -3.233 1.00 41.30 8 LEU C CA 1
ATOM 2023 C C . LEU B 1 8 ? 33.084 -14.755 -2.288 1.00 42.65 8 LEU C C 1
ATOM 2024 O O . LEU B 1 8 ? 32.230 -15.238 -1.540 1.00 43.22 8 LEU C O 1
ATOM 2029 N N . ASP B 1 9 ? 34.356 -15.167 -2.316 1.00 35.93 9 ASP C N 1
ATOM 2030 C CA . ASP B 1 9 ? 34.837 -16.217 -1.435 1.00 35.36 9 ASP C CA 1
ATOM 2031 C C . ASP B 1 9 ? 35.328 -15.533 -0.158 1.00 38.16 9 ASP C C 1
ATOM 2032 O O . ASP B 1 9 ? 36.413 -14.952 -0.140 1.00 39.28 9 ASP C O 1
ATOM 2037 N N . CYS B 1 10 ? 34.505 -15.577 0.893 1.00 32.22 10 CYS C N 1
ATOM 2038 C CA . CYS B 1 10 ? 34.805 -14.950 2.179 1.00 30.45 10 CYS C CA 1
ATOM 2039 C C . CYS B 1 10 ? 35.410 -15.978 3.108 1.00 34.85 10 CYS C C 1
ATOM 2040 O O . CYS B 1 10 ? 34.720 -16.515 3.979 1.00 34.17 10 CYS C O 1
ATOM 2043 N N . ALA B 1 11 ? 36.724 -16.278 2.894 1.00 33.25 11 ALA C N 1
ATOM 2044 C CA . ALA B 1 11 ? 37.503 -17.262 3.652 1.00 32.96 11 ALA C CA 1
ATOM 2045 C C . ALA B 1 11 ? 36.789 -18.620 3.710 1.00 38.00 11 ALA C C 1
ATOM 2046 O O . ALA B 1 11 ? 36.613 -19.208 4.787 1.00 38.33 11 ALA C O 1
ATOM 2048 N N . GLY B 1 12 ? 36.330 -19.078 2.548 1.00 35.42 12 GLY C N 1
ATOM 2049 C CA . GLY B 1 12 ? 35.636 -20.356 2.437 1.00 35.85 12 GLY C CA 1
ATOM 2050 C C . GLY B 1 12 ? 34.121 -20.293 2.476 1.00 40.46 12 GLY C C 1
ATOM 2051 O O . GLY B 1 12 ? 33.458 -21.259 2.082 1.00 40.35 12 GLY C O 1
ATOM 2052 N N . ARG B 1 13 ? 33.559 -19.172 2.990 1.00 35.05 13 ARG C N 1
ATOM 2053 C CA . ARG B 1 13 ? 32.111 -18.953 3.078 1.00 33.32 13 ARG C CA 1
ATOM 2054 C C . ARG B 1 13 ? 31.725 -18.126 1.865 1.00 35.31 13 ARG C C 1
ATOM 2055 O O . ARG B 1 13 ? 32.198 -17.004 1.693 1.00 33.85 13 ARG C O 1
ATOM 2063 N N . ILE B 1 14 ? 30.928 -18.712 0.970 1.00 33.84 14 ILE C N 1
ATOM 2064 C CA . ILE B 1 14 ? 30.591 -18.061 -0.291 1.00 33.80 14 ILE C CA 1
ATOM 2065 C C . ILE B 1 14 ? 29.402 -17.122 -0.167 1.00 37.08 14 ILE C C 1
ATOM 2066 O O . ILE B 1 14 ? 28.348 -17.508 0.334 1.00 37.00 14 ILE C O 1
ATOM 2071 N N . LEU B 1 15 ? 29.587 -15.900 -0.652 1.00 32.96 15 LEU C N 1
ATOM 2072 C CA . LEU B 1 15 ? 28.556 -14.880 -0.724 1.00 32.53 15 LEU C CA 1
ATOM 2073 C C . LEU B 1 15 ? 28.263 -14.702 -2.213 1.00 35.72 15 LEU C C 1
ATOM 2074 O O . LEU B 1 15 ? 29.106 -14.176 -2.945 1.00 35.85 15 LEU C O 1
ATOM 2079 N N . THR B 1 16 ? 27.084 -15.164 -2.664 1.00 32.76 16 THR C N 1
ATOM 2080 C CA . THR B 1 16 ? 26.695 -15.078 -4.079 1.00 31.79 16 THR C CA 1
ATOM 2081 C C . THR B 1 16 ? 25.798 -13.873 -4.292 1.00 32.93 16 THR C C 1
ATOM 2082 O O . THR B 1 16 ? 24.713 -13.810 -3.712 1.00 31.68 16 THR C O 1
ATOM 2086 N N . LEU B 1 17 ? 26.250 -12.925 -5.118 1.00 27.31 17 LEU C N 1
ATOM 2087 C CA . LEU B 1 17 ? 25.501 -11.714 -5.390 1.00 26.73 17 LEU C CA 1
ATOM 2088 C C . LEU B 1 17 ? 24.658 -11.835 -6.664 1.00 30.34 17 LEU C C 1
ATOM 2089 O O . LEU B 1 17 ? 24.714 -10.975 -7.541 1.00 29.91 17 LEU C O 1
ATOM 2094 N N . ASP B 1 18 ? 23.852 -12.912 -6.728 1.00 27.28 18 ASP C N 1
ATOM 2095 C CA . ASP B 1 18 ? 22.906 -13.172 -7.812 1.00 28.18 18 ASP C CA 1
ATOM 2096 C C . ASP B 1 18 ? 21.630 -12.317 -7.600 1.00 32.31 18 ASP C C 1
ATOM 2097 O O . ASP B 1 18 ? 20.804 -12.174 -8.505 1.00 31.42 18 ASP C O 1
ATOM 2102 N N . ARG B 1 19 ? 21.499 -11.737 -6.399 1.00 26.76 19 ARG C N 1
ATOM 2103 C CA . ARG B 1 19 ? 20.423 -10.820 -6.014 1.00 25.76 19 ARG C CA 1
ATOM 2104 C C . ARG B 1 19 ? 20.897 -9.968 -4.829 1.00 27.97 19 ARG C C 1
ATOM 2105 O O . ARG B 1 19 ? 21.899 -10.326 -4.218 1.00 25.28 19 ARG C O 1
ATOM 2113 N N . PRO B 1 20 ? 20.240 -8.841 -4.476 1.00 23.91 20 PRO C N 1
ATOM 2114 C CA . PRO B 1 20 ? 20.741 -8.057 -3.333 1.00 22.42 20 PRO C CA 1
ATOM 2115 C C . PRO B 1 20 ? 20.778 -8.876 -2.049 1.00 23.02 20 PRO C C 1
ATOM 2116 O O . PRO B 1 20 ? 19.838 -9.611 -1.735 1.00 21.32 20 PRO C O 1
ATOM 2120 N N . ARG B 1 21 ? 21.911 -8.784 -1.335 1.00 18.48 21 ARG C N 1
ATOM 2121 C CA . ARG B 1 21 ? 22.130 -9.517 -0.100 1.00 18.00 21 ARG C CA 1
ATOM 2122 C C . ARG B 1 21 ? 22.141 -8.559 1.077 1.00 16.36 21 ARG C C 1
ATOM 2123 O O . ARG B 1 21 ? 22.360 -7.368 0.904 1.00 15.22 21 ARG C O 1
ATOM 2131 N N . VAL B 1 22 ? 21.835 -9.082 2.258 1.00 14.51 22 VAL C N 1
ATOM 2132 C CA . VAL B 1 22 ? 21.714 -8.270 3.456 1.00 14.39 22 VAL C CA 1
ATOM 2133 C C . VAL B 1 22 ? 22.890 -8.485 4.401 1.00 14.83 22 VAL C C 1
ATOM 2134 O O . VAL B 1 22 ? 23.151 -9.605 4.845 1.00 14.17 22 VAL C O 1
ATOM 2138 N N . MET B 1 23 ? 23.567 -7.393 4.697 1.00 12.30 23 MET C N 1
ATOM 2139 C CA . MET B 1 23 ? 24.715 -7.333 5.623 1.00 12.21 23 MET C CA 1
ATOM 2140 C C . MET B 1 23 ? 24.189 -6.796 6.948 1.00 14.15 23 MET C C 1
ATOM 2141 O O . MET B 1 23 ? 23.881 -5.609 7.024 1.00 13.40 23 MET C O 1
ATOM 2146 N N . GLY B 1 24 ? 24.098 -7.658 7.958 1.00 12.79 24 GLY C N 1
ATOM 2147 C CA . GLY B 1 24 ? 23.615 -7.258 9.277 1.00 12.18 24 GLY C CA 1
ATOM 2148 C C . GLY B 1 24 ? 24.681 -6.554 10.089 1.00 15.89 24 GLY C C 1
ATOM 2149 O O . GLY B 1 24 ? 25.799 -7.058 10.208 1.00 15.15 24 GLY C O 1
ATOM 2150 N N . ILE B 1 25 ? 24.338 -5.391 10.658 1.00 11.44 25 ILE C N 1
ATOM 2151 C CA . ILE B 1 25 ? 25.256 -4.572 11.457 1.00 10.09 25 ILE C CA 1
ATOM 2152 C C . ILE B 1 25 ? 25.414 -5.112 12.863 1.00 12.69 25 ILE C C 1
ATOM 2153 O O . ILE B 1 25 ? 24.435 -5.187 13.614 1.00 11.58 25 ILE C O 1
ATOM 2158 N N . VAL B 1 26 ? 26.651 -5.467 13.239 1.00 11.07 26 VAL C N 1
ATOM 2159 C CA . VAL B 1 26 ? 26.961 -5.932 14.586 1.00 10.74 26 VAL C CA 1
ATOM 2160 C C . VAL B 1 26 ? 27.979 -4.965 15.172 1.00 16.73 26 VAL C C 1
ATOM 2161 O O . VAL B 1 26 ? 29.187 -5.115 14.932 1.00 15.97 26 VAL C O 1
ATOM 2165 N N . ASN B 1 27 ? 27.503 -3.961 15.923 1.00 14.27 27 ASN C N 1
ATOM 2166 C CA . ASN B 1 27 ? 28.391 -3.009 16.578 1.00 13.71 27 ASN C CA 1
ATOM 2167 C C . ASN B 1 27 ? 28.799 -3.534 17.942 1.00 18.33 27 ASN C C 1
ATOM 2168 O O . ASN B 1 27 ? 27.950 -3.944 18.737 1.00 20.30 27 ASN C O 1
ATOM 2173 N N . VAL B 1 28 ? 30.119 -3.564 18.194 1.00 12.55 28 VAL C N 1
ATOM 2174 C CA . VAL B 1 28 ? 30.639 -4.055 19.454 1.00 11.49 28 VAL C CA 1
ATOM 2175 C C . VAL B 1 28 ? 31.108 -2.825 20.215 1.00 19.28 28 VAL C C 1
ATOM 2176 O O . VAL B 1 28 ? 32.298 -2.519 20.237 1.00 19.93 28 VAL C O 1
ATOM 2180 N N . THR B 1 29 ? 30.175 -2.069 20.765 1.00 18.93 29 THR C N 1
ATOM 2181 C CA . THR B 1 29 ? 30.525 -0.881 21.534 1.00 21.21 29 THR C CA 1
ATOM 2182 C C . THR B 1 29 ? 29.655 -0.904 22.794 1.00 28.67 29 THR C C 1
ATOM 2183 O O . THR B 1 29 ? 28.473 -1.242 22.691 1.00 29.55 29 THR C O 1
ATOM 2187 N N . PRO B 1 30 ? 30.171 -0.532 23.980 1.00 27.32 30 PRO C N 1
ATOM 2188 C CA . PRO B 1 30 ? 29.289 -0.473 25.169 1.00 28.07 30 PRO C CA 1
ATOM 2189 C C . PRO B 1 30 ? 28.021 0.375 24.954 1.00 35.31 30 PRO C C 1
ATOM 2190 O O . PRO B 1 30 ? 26.955 0.002 25.447 1.00 35.20 30 PRO C O 1
ATOM 2194 N N . ASP B 1 31 ? 28.114 1.472 24.164 1.00 32.74 31 ASP C N 1
ATOM 2195 C CA . ASP B 1 31 ? 26.976 2.363 23.859 1.00 33.05 31 ASP C CA 1
ATOM 2196 C C . ASP B 1 31 ? 25.856 1.690 23.044 1.00 36.81 31 ASP C C 1
ATOM 2197 O O . ASP B 1 31 ? 24.709 2.134 23.110 1.00 36.30 31 ASP C O 1
ATOM 2199 N N . SER B 1 32 ? 26.184 0.618 22.288 1.00 32.69 32 SER C N 1
ATOM 2200 C CA . SER B 1 32 ? 25.214 -0.112 21.470 1.00 32.11 32 SER C CA 1
ATOM 2201 C C . SER B 1 32 ? 24.232 -0.937 22.297 1.00 34.20 32 SER C C 1
ATOM 2202 O O . SER B 1 32 ? 23.228 -1.386 21.751 1.00 34.61 32 SER C O 1
ATOM 2205 N N . PHE B 1 33 ? 24.511 -1.137 23.601 1.00 28.96 33 PHE C N 1
ATOM 2206 C CA . PHE B 1 33 ? 23.662 -1.953 24.473 1.00 28.33 33 PHE C CA 1
ATOM 2207 C C . PHE B 1 33 ? 23.257 -1.239 25.760 1.00 33.58 33 PHE C C 1
ATOM 2208 O O . PHE B 1 33 ? 23.974 -0.351 26.224 1.00 33.01 33 PHE C O 1
ATOM 2216 N N . SER B 1 34 ? 22.099 -1.629 26.337 1.00 31.48 34 SER C N 1
ATOM 2217 C CA . SER B 1 34 ? 21.600 -1.044 27.597 1.00 32.07 34 SER C CA 1
ATOM 2218 C C . SER B 1 34 ? 21.551 -2.096 28.713 1.00 34.11 34 SER C C 1
ATOM 2219 O O . SER B 1 34 ? 21.120 -1.801 29.835 1.00 35.60 34 SER C O 1
ATOM 2222 N N . ASP B 1 35 ? 22.005 -3.320 28.402 1.00 27.24 35 ASP C N 1
ATOM 2223 C CA . ASP B 1 35 ? 22.005 -4.463 29.309 1.00 25.21 35 ASP C CA 1
ATOM 2224 C C . ASP B 1 35 ? 23.387 -4.756 29.932 1.00 28.23 35 ASP C C 1
ATOM 2225 O O . ASP B 1 35 ? 23.611 -5.856 30.427 1.00 26.53 35 ASP C O 1
ATOM 2230 N N . GLY B 1 36 ? 24.293 -3.780 29.893 1.00 24.81 36 GLY C N 1
ATOM 2231 C CA . GLY B 1 36 ? 25.636 -3.927 30.439 1.00 23.10 36 GLY C CA 1
ATOM 2232 C C . GLY B 1 36 ? 25.752 -4.210 31.931 1.00 25.41 36 GLY C C 1
ATOM 2233 O O . GLY B 1 36 ? 26.807 -4.699 32.370 1.00 24.97 36 GLY C O 1
ATOM 2234 N N . GLY B 1 37 ? 24.683 -3.925 32.706 1.00 17.79 37 GLY C N 1
ATOM 2235 C CA . GLY B 1 37 ? 24.677 -4.197 34.137 1.00 16.16 37 GLY C CA 1
ATOM 2236 C C . GLY B 1 37 ? 24.939 -5.660 34.416 1.00 13.49 37 GLY C C 1
ATOM 2237 O O . GLY B 1 37 ? 25.607 -5.996 35.396 1.00 14.12 37 GLY C O 1
ATOM 2238 N N . THR B 1 38 ? 24.416 -6.559 33.537 1.00 9.70 38 THR C N 1
ATOM 2239 C CA . THR B 1 38 ? 24.602 -8.006 33.762 1.00 8.95 38 THR C CA 1
ATOM 2240 C C . THR B 1 38 ? 25.171 -8.741 32.551 1.00 14.12 38 THR C C 1
ATOM 2241 O O . THR B 1 38 ? 25.268 -9.972 32.584 1.00 14.30 38 THR C O 1
ATOM 2245 N N . HIS B 1 39 ? 25.519 -8.014 31.484 1.00 11.52 39 HIS C N 1
ATOM 2246 C CA . HIS B 1 39 ? 26.059 -8.631 30.271 1.00 12.85 39 HIS C CA 1
ATOM 2247 C C . HIS B 1 39 ? 27.393 -8.038 29.883 1.00 16.19 39 HIS C C 1
ATOM 2248 O O . HIS B 1 39 ? 27.629 -6.864 30.153 1.00 16.55 39 HIS C O 1
ATOM 2255 N N . THR B 1 40 ? 28.243 -8.813 29.184 1.00 11.26 40 THR C N 1
ATOM 2256 C CA . THR B 1 40 ? 29.469 -8.216 28.672 1.00 10.18 40 THR C CA 1
ATOM 2257 C C . THR B 1 40 ? 29.125 -7.622 27.286 1.00 14.00 40 THR C C 1
ATOM 2258 O O . THR B 1 40 ? 28.134 -8.031 26.658 1.00 13.02 40 THR C O 1
ATOM 2262 N N . THR B 1 41 ? 29.940 -6.659 26.806 1.00 10.63 41 THR C N 1
ATOM 2263 C CA . THR B 1 41 ? 29.737 -6.067 25.475 1.00 11.59 41 THR C CA 1
ATOM 2264 C C . THR B 1 41 ? 29.853 -7.162 24.396 1.00 14.36 41 THR C C 1
ATOM 2265 O O . THR B 1 41 ? 29.036 -7.222 23.476 1.00 13.15 41 THR C O 1
ATOM 2269 N N . VAL B 1 42 ? 30.883 -8.028 24.525 1.00 11.54 42 VAL C N 1
ATOM 2270 C CA . VAL B 1 42 ? 31.100 -9.142 23.611 1.00 10.83 42 VAL C CA 1
ATOM 2271 C C . VAL B 1 42 ? 29.891 -10.075 23.573 1.00 13.18 42 VAL C C 1
ATOM 2272 O O . VAL B 1 42 ? 29.426 -10.402 22.480 1.00 11.94 42 VAL C O 1
ATOM 2276 N N . GLU B 1 43 ? 29.364 -10.494 24.742 1.00 11.75 43 GLU C N 1
ATOM 2277 C CA . GLU B 1 43 ? 28.234 -11.425 24.741 1.00 12.01 43 GLU C CA 1
ATOM 2278 C C . GLU B 1 43 ? 26.962 -10.827 24.112 1.00 14.87 43 GLU C C 1
ATOM 2279 O O . GLU B 1 43 ? 26.240 -11.538 23.430 1.00 13.66 43 GLU C O 1
ATOM 2285 N N . ALA B 1 44 ? 26.721 -9.527 24.308 1.00 11.37 44 ALA C N 1
ATOM 2286 C CA . ALA B 1 44 ? 25.550 -8.846 23.752 1.00 11.66 44 ALA C CA 1
ATOM 2287 C C . ALA B 1 44 ? 25.685 -8.769 22.219 1.00 14.23 44 ALA C C 1
ATOM 2288 O O . ALA B 1 44 ? 24.699 -9.004 21.502 1.00 14.76 44 ALA C O 1
ATOM 2290 N N . ALA B 1 45 ? 26.928 -8.490 21.722 1.00 10.36 45 ALA C N 1
ATOM 2291 C CA . ALA B 1 45 ? 27.208 -8.397 20.270 1.00 8.87 45 ALA C CA 1
ATOM 2292 C C . ALA B 1 45 ? 27.058 -9.771 19.609 1.00 13.54 45 ALA C C 1
ATOM 2293 O O . ALA B 1 45 ? 26.476 -9.865 18.520 1.00 13.86 45 ALA C O 1
ATOM 2295 N N . VAL B 1 46 ? 27.517 -10.834 20.280 1.00 10.82 46 VAL C N 1
ATOM 2296 C CA . VAL B 1 46 ? 27.403 -12.201 19.753 1.00 10.46 46 VAL C CA 1
ATOM 2297 C C . VAL B 1 46 ? 25.913 -12.569 19.680 1.00 14.15 46 VAL C C 1
ATOM 2298 O O . VAL B 1 46 ? 25.447 -12.978 18.612 1.00 13.49 46 VAL C O 1
ATOM 2302 N N . ALA B 1 47 ? 25.150 -12.372 20.776 1.00 12.34 47 ALA C N 1
ATOM 2303 C CA . ALA B 1 47 ? 23.706 -12.665 20.754 1.00 13.23 47 ALA C CA 1
ATOM 2304 C C . ALA B 1 47 ? 23.006 -11.859 19.648 1.00 15.58 47 ALA C C 1
ATOM 2305 O O . ALA B 1 47 ? 22.147 -12.394 18.942 1.00 14.73 47 ALA C O 1
ATOM 2307 N N . HIS B 1 48 ? 23.400 -10.581 19.464 1.00 13.24 48 HIS C N 1
ATOM 2308 C CA . HIS B 1 48 ? 22.821 -9.761 18.406 1.00 13.61 48 HIS C CA 1
ATOM 2309 C C . HIS B 1 48 ? 23.118 -10.311 16.997 1.00 14.77 48 HIS C C 1
ATOM 2310 O O . HIS B 1 48 ? 22.213 -10.423 16.182 1.00 13.72 48 HIS C O 1
ATOM 2317 N N . GLY B 1 49 ? 24.361 -10.701 16.745 1.00 12.44 49 GLY C N 1
ATOM 2318 C CA . GLY B 1 49 ? 24.740 -11.291 15.460 1.00 11.45 49 GLY C CA 1
ATOM 2319 C C . GLY B 1 49 ? 23.975 -12.582 15.203 1.00 15.26 49 GLY C C 1
ATOM 2320 O O . GLY B 1 49 ? 23.511 -12.806 14.079 1.00 15.47 49 GLY C O 1
ATOM 2321 N N . LEU B 1 50 ? 23.771 -13.398 16.249 1.00 13.55 50 LEU C N 1
ATOM 2322 C CA . LEU B 1 50 ? 22.995 -14.642 16.101 1.00 14.04 50 LEU C CA 1
ATOM 2323 C C . LEU B 1 50 ? 21.536 -14.352 15.737 1.00 18.34 50 LEU C C 1
ATOM 2324 O O . LEU B 1 50 ? 20.966 -15.060 14.899 1.00 17.56 50 LEU C O 1
ATOM 2329 N N . ARG B 1 51 ? 20.958 -13.279 16.323 1.00 14.02 51 ARG C N 1
ATOM 2330 C CA . ARG B 1 51 ? 19.574 -12.856 16.047 1.00 13.69 51 ARG C CA 1
ATOM 2331 C C . ARG B 1 51 ? 19.468 -12.391 14.600 1.00 16.55 51 ARG C C 1
ATOM 2332 O O . ARG B 1 51 ? 18.523 -12.774 13.914 1.00 16.83 51 ARG C O 1
ATOM 2340 N N . LEU B 1 52 ? 20.432 -11.572 14.125 1.00 13.69 52 LEU C N 1
ATOM 2341 C CA . LEU B 1 52 ? 20.423 -11.112 12.726 1.00 12.46 52 LEU C CA 1
ATOM 2342 C C . LEU B 1 52 ? 20.585 -12.286 11.748 1.00 17.20 52 LEU C C 1
ATOM 2343 O O . LEU B 1 52 ? 19.958 -12.296 10.681 1.00 14.05 52 LEU C O 1
ATOM 2348 N N . ALA B 1 53 ? 21.357 -13.314 12.151 1.00 14.86 53 ALA C N 1
ATOM 2349 C CA . ALA B 1 53 ? 21.522 -14.533 11.353 1.00 14.96 53 ALA C CA 1
ATOM 2350 C C . ALA B 1 53 ? 20.157 -15.245 11.252 1.00 17.87 53 ALA C C 1
ATOM 2351 O O . ALA B 1 53 ? 19.736 -15.565 10.149 1.00 18.15 53 ALA C O 1
ATOM 2353 N N . GLU B 1 54 ? 19.430 -15.401 12.385 1.00 15.41 54 GLU C N 1
ATOM 2354 C CA . GLU B 1 54 ? 18.088 -16.016 12.452 1.00 15.82 54 GLU C CA 1
ATOM 2355 C C . GLU B 1 54 ? 17.068 -15.219 11.604 1.00 21.13 54 GLU C C 1
ATOM 2356 O O . GLU B 1 54 ? 16.143 -15.815 11.047 1.00 21.26 54 GLU C O 1
ATOM 2358 N N . GLU B 1 55 ? 17.240 -13.877 11.522 1.00 15.63 55 GLU C N 1
ATOM 2359 C CA . GLU B 1 55 ? 16.384 -12.978 10.740 1.00 14.41 55 GLU C CA 1
ATOM 2360 C C . GLU B 1 55 ? 16.659 -13.026 9.244 1.00 17.29 55 GLU C C 1
ATOM 2361 O O . GLU B 1 55 ? 15.936 -12.401 8.465 1.00 17.99 55 GLU C O 1
ATOM 2367 N N . GLY B 1 56 ? 17.688 -13.759 8.842 1.00 13.88 56 GLY C N 1
ATOM 2368 C CA . GLY B 1 56 ? 17.977 -13.951 7.426 1.00 13.63 56 GLY C CA 1
ATOM 2369 C C . GLY B 1 56 ? 19.088 -13.122 6.835 1.00 17.55 56 GLY C C 1
ATOM 2370 O O . GLY B 1 56 ? 19.167 -12.991 5.606 1.00 15.60 56 GLY C O 1
ATOM 2371 N N . ALA B 1 57 ? 20.016 -12.596 7.692 1.00 14.65 57 ALA C N 1
ATOM 2372 C CA . ALA B 1 57 ? 21.176 -11.854 7.178 1.00 14.40 57 ALA C CA 1
ATOM 2373 C C . ALA B 1 57 ? 22.007 -12.806 6.324 1.00 17.20 57 ALA C C 1
ATOM 2374 O O . ALA B 1 57 ? 22.041 -14.005 6.621 1.00 16.52 57 ALA C O 1
ATOM 2376 N N . ASP B 1 58 ? 22.590 -12.295 5.243 1.00 15.74 58 ASP C N 1
ATOM 2377 C CA . ASP B 1 58 ? 23.464 -13.071 4.353 1.00 16.38 58 ASP C CA 1
ATOM 2378 C C . ASP B 1 58 ? 24.915 -13.002 4.829 1.00 21.86 58 ASP C C 1
ATOM 2379 O O . ASP B 1 58 ? 25.739 -13.837 4.452 1.00 20.85 58 ASP C O 1
ATOM 2384 N N . LEU B 1 59 ? 25.230 -11.985 5.630 1.00 17.14 59 LEU C N 1
ATOM 2385 C CA . LEU B 1 59 ? 26.551 -11.765 6.192 1.00 17.39 59 LEU C CA 1
ATOM 2386 C C . LEU B 1 59 ? 26.446 -10.801 7.371 1.00 17.85 59 LEU C C 1
ATOM 2387 O O . LEU B 1 59 ? 25.418 -10.126 7.530 1.00 15.26 59 LEU C O 1
ATOM 2392 N N . LEU B 1 60 ? 27.459 -10.815 8.239 1.00 14.73 60 LEU C N 1
ATOM 2393 C CA . LEU B 1 60 ? 27.474 -9.971 9.425 1.00 13.44 60 LEU C CA 1
ATOM 2394 C C . LEU B 1 60 ? 28.678 -9.066 9.388 1.00 16.80 60 LEU C C 1
ATOM 2395 O O . LEU B 1 60 ? 29.772 -9.537 9.087 1.00 16.51 60 LEU C O 1
ATOM 2400 N N . ASP B 1 61 ? 28.493 -7.776 9.667 1.00 11.97 61 ASP C N 1
ATOM 2401 C CA . ASP B 1 61 ? 29.574 -6.805 9.683 1.00 11.95 61 ASP C CA 1
ATOM 2402 C C . ASP B 1 61 ? 29.869 -6.447 11.127 1.00 15.79 61 ASP C C 1
ATOM 2403 O O . ASP B 1 61 ? 29.056 -5.775 11.775 1.00 14.17 61 ASP C O 1
ATOM 2408 N N . ILE B 1 62 ? 31.037 -6.872 11.626 1.00 12.30 62 ILE C N 1
ATOM 2409 C CA . ILE B 1 62 ? 31.429 -6.691 13.031 1.00 11.94 62 ILE C CA 1
ATOM 2410 C C . ILE B 1 62 ? 32.368 -5.504 13.150 1.00 17.92 62 ILE C C 1
ATOM 2411 O O . ILE B 1 62 ? 33.427 -5.509 12.530 1.00 17.13 62 ILE C O 1
ATOM 2416 N N . GLY B 1 63 ? 31.968 -4.483 13.912 1.00 15.20 63 GLY C N 1
ATOM 2417 C CA . GLY B 1 63 ? 32.774 -3.273 14.055 1.00 15.04 63 GLY C CA 1
ATOM 2418 C C . GLY B 1 63 ? 32.940 -2.857 15.499 1.00 18.24 63 GLY C C 1
ATOM 2419 O O . GLY B 1 63 ? 31.982 -2.919 16.272 1.00 15.96 63 GLY C O 1
ATOM 2420 N N . GLY B 1 64 ? 34.148 -2.423 15.862 1.00 13.72 64 GLY C N 1
ATOM 2421 C CA . GLY B 1 64 ? 34.413 -1.993 17.231 1.00 14.61 64 GLY C CA 1
ATOM 2422 C C . GLY B 1 64 ? 34.659 -0.509 17.395 1.00 18.16 64 GLY C C 1
ATOM 2423 O O . GLY B 1 64 ? 34.974 -0.061 18.499 1.00 17.79 64 GLY C O 1
ATOM 2424 N N . GLU B 1 65 ? 34.540 0.266 16.306 1.00 17.19 65 GLU C N 1
ATOM 2425 C CA . GLU B 1 65 ? 34.790 1.712 16.325 1.00 23.85 65 GLU C CA 1
ATOM 2426 C C . GLU B 1 65 ? 33.737 2.474 15.522 1.00 70.89 65 GLU C C 1
ATOM 2427 O O . GLU B 1 65 ? 33.600 2.254 14.321 1.00 45.02 65 GLU C O 1
ATOM 2433 N N . ARG B 1 68 ? 29.142 7.088 18.177 1.00 74.10 68 ARG C N 1
ATOM 2434 C CA . ARG B 1 68 ? 28.871 8.390 18.784 1.00 73.92 68 ARG C CA 1
ATOM 2435 C C . ARG B 1 68 ? 28.983 9.535 17.758 1.00 77.43 68 ARG C C 1
ATOM 2436 O O . ARG B 1 68 ? 29.794 9.421 16.837 1.00 77.34 68 ARG C O 1
ATOM 2438 N N . PRO B 1 69 ? 28.212 10.652 17.888 1.00 73.25 69 PRO C N 1
ATOM 2439 C CA . PRO B 1 69 ? 28.370 11.765 16.927 1.00 72.51 69 PRO C CA 1
ATOM 2440 C C . PRO B 1 69 ? 29.704 12.477 17.171 1.00 74.05 69 PRO C C 1
ATOM 2441 O O . PRO B 1 69 ? 29.956 12.946 18.288 1.00 74.30 69 PRO C O 1
ATOM 2445 N N . GLY B 1 70 ? 30.567 12.487 16.149 1.00 67.60 70 GLY C N 1
ATOM 2446 C CA . GLY B 1 70 ? 31.918 13.038 16.240 1.00 65.70 70 GLY C CA 1
ATOM 2447 C C . GLY B 1 70 ? 32.737 12.208 17.212 1.00 65.17 70 GLY C C 1
ATOM 2448 O O . GLY B 1 70 ? 33.414 12.747 18.093 1.00 64.82 70 GLY C O 1
ATOM 2449 N N . ALA B 1 71 ? 32.609 10.871 17.076 1.00 57.89 71 ALA C N 1
ATOM 2450 C CA . ALA B 1 71 ? 33.192 9.819 17.907 1.00 55.58 71 ALA C CA 1
ATOM 2451 C C . ALA B 1 71 ? 34.666 9.974 18.232 1.00 53.75 71 ALA C C 1
ATOM 2452 O O . ALA B 1 71 ? 35.469 10.332 17.366 1.00 53.05 71 ALA C O 1
ATOM 2454 N N . THR B 1 72 ? 35.017 9.653 19.486 1.00 46.16 72 THR C N 1
ATOM 2455 C CA . THR B 1 72 ? 36.392 9.631 19.974 1.00 43.93 72 THR C CA 1
ATOM 2456 C C . THR B 1 72 ? 37.052 8.392 19.347 1.00 42.66 72 THR C C 1
ATOM 2457 O O . THR B 1 72 ? 36.467 7.302 19.365 1.00 40.49 72 THR C O 1
ATOM 2461 N N . ALA B 1 73 ? 38.254 8.570 18.774 1.00 37.19 73 ALA C N 1
ATOM 2462 C CA . ALA B 1 73 ? 39.022 7.492 18.152 1.00 35.63 73 ALA C CA 1
ATOM 2463 C C . ALA B 1 73 ? 39.236 6.352 19.157 1.00 33.72 73 ALA C C 1
ATOM 2464 O O . ALA B 1 73 ? 39.477 6.605 20.338 1.00 33.80 73 ALA C O 1
ATOM 2466 N N . VAL B 1 74 ? 39.059 5.105 18.711 1.00 26.07 74 VAL C N 1
ATOM 2467 C CA . VAL B 1 74 ? 39.219 3.919 19.558 1.00 22.18 74 VAL C CA 1
ATOM 2468 C C . VAL B 1 74 ? 40.646 3.384 19.385 1.00 23.04 74 VAL C C 1
ATOM 2469 O O . VAL B 1 74 ? 41.031 3.083 18.247 1.00 21.45 74 VAL C O 1
ATOM 2473 N N . PRO B 1 75 ? 41.448 3.225 20.478 1.00 18.41 75 PRO C N 1
ATOM 2474 C CA . PRO B 1 75 ? 42.813 2.715 20.300 1.00 17.92 75 PRO C CA 1
ATOM 2475 C C . PRO B 1 75 ? 42.783 1.286 19.806 1.00 20.52 75 PRO C C 1
ATOM 2476 O O . PRO B 1 75 ? 41.851 0.554 20.165 1.00 18.93 75 PRO C O 1
ATOM 2480 N N . VAL B 1 76 ? 43.756 0.903 18.946 1.00 16.98 76 VAL C N 1
ATOM 2481 C CA . VAL B 1 76 ? 43.832 -0.424 18.357 1.00 17.37 76 VAL C CA 1
ATOM 2482 C C . VAL B 1 76 ? 43.639 -1.553 19.385 1.00 18.67 76 VAL C C 1
ATOM 2483 O O . VAL B 1 76 ? 42.898 -2.487 19.096 1.00 18.82 76 VAL C O 1
ATOM 2487 N N . GLU B 1 77 ? 44.292 -1.485 20.581 1.00 12.73 77 GLU C N 1
ATOM 2488 C CA . GLU B 1 77 ? 44.149 -2.559 21.543 1.00 12.80 77 GLU C CA 1
ATOM 2489 C C . GLU B 1 77 ? 42.694 -2.725 22.014 1.00 14.01 77 GLU C C 1
ATOM 2490 O O . GLU B 1 77 ? 42.224 -3.850 22.168 1.00 14.84 77 GLU C O 1
ATOM 2492 N N . GLU B 1 78 ? 41.976 -1.618 22.207 1.00 11.71 78 GLU C N 1
ATOM 2493 C CA . GLU B 1 78 ? 40.571 -1.651 22.606 1.00 12.88 78 GLU C CA 1
ATOM 2494 C C . GLU B 1 78 ? 39.697 -2.195 21.458 1.00 17.00 78 GLU C C 1
ATOM 2495 O O . GLU B 1 78 ? 38.780 -2.979 21.704 1.00 17.68 78 GLU C O 1
ATOM 2501 N N . GLU B 1 79 ? 39.965 -1.770 20.206 1.00 13.14 79 GLU C N 1
ATOM 2502 C CA . GLU B 1 79 ? 39.239 -2.275 19.037 1.00 12.08 79 GLU C CA 1
ATOM 2503 C C . GLU B 1 79 ? 39.396 -3.809 18.931 1.00 14.06 79 GLU C C 1
ATOM 2504 O O . GLU B 1 79 ? 38.411 -4.509 18.669 1.00 14.53 79 GLU C O 1
ATOM 2510 N N . LEU B 1 80 ? 40.627 -4.325 19.146 1.00 12.20 80 LEU C N 1
ATOM 2511 C CA . LEU B 1 80 ? 40.871 -5.772 19.105 1.00 11.55 80 LEU C CA 1
ATOM 2512 C C . LEU B 1 80 ? 40.128 -6.488 20.197 1.00 16.72 80 LEU C C 1
ATOM 2513 O O . LEU B 1 80 ? 39.559 -7.553 19.958 1.00 15.53 80 LEU C O 1
ATOM 2518 N N . ARG B 1 81 ? 40.140 -5.916 21.434 1.00 13.39 81 ARG C N 1
ATOM 2519 C CA . ARG B 1 81 ? 39.465 -6.479 22.610 1.00 13.50 81 ARG C CA 1
ATOM 2520 C C . ARG B 1 81 ? 37.951 -6.611 22.334 1.00 17.53 81 ARG C C 1
ATOM 2521 O O . ARG B 1 81 ? 37.311 -7.494 22.878 1.00 18.02 81 ARG C O 1
ATOM 2529 N N . ARG B 1 82 ? 37.397 -5.723 21.511 1.00 12.96 82 ARG C N 1
ATOM 2530 C CA . ARG B 1 82 ? 35.983 -5.769 21.144 1.00 12.99 82 ARG C CA 1
ATOM 2531 C C . ARG B 1 82 ? 35.703 -6.748 20.010 1.00 15.39 82 ARG C C 1
ATOM 2532 O O . ARG B 1 82 ? 34.854 -7.605 20.165 1.00 15.71 82 ARG C O 1
ATOM 2540 N N . VAL B 1 83 ? 36.391 -6.617 18.854 1.00 12.52 83 VAL C N 1
ATOM 2541 C CA . VAL B 1 83 ? 35.997 -7.420 17.683 1.00 12.35 83 VAL C CA 1
ATOM 2542 C C . VAL B 1 83 ? 36.492 -8.854 17.685 1.00 17.20 83 VAL C C 1
ATOM 2543 O O . VAL B 1 83 ? 35.770 -9.726 17.194 1.00 16.26 83 VAL C O 1
ATOM 2547 N N . ILE B 1 84 ? 37.734 -9.106 18.146 1.00 14.55 84 ILE C N 1
ATOM 2548 C CA . ILE B 1 84 ? 38.258 -10.471 18.026 1.00 14.98 84 ILE C CA 1
ATOM 2549 C C . ILE B 1 84 ? 37.414 -11.500 18.769 1.00 17.13 84 ILE C C 1
ATOM 2550 O O . ILE B 1 84 ? 37.090 -12.528 18.165 1.00 18.54 84 ILE C O 1
ATOM 2555 N N . PRO B 1 85 ? 37.032 -11.312 20.054 1.00 14.74 85 PRO C N 1
ATOM 2556 C CA . PRO B 1 85 ? 36.223 -12.348 20.713 1.00 13.95 85 PRO C CA 1
ATOM 2557 C C . PRO B 1 85 ? 34.870 -12.547 20.027 1.00 17.34 85 PRO C C 1
ATOM 2558 O O . PRO B 1 85 ? 34.362 -13.668 19.991 1.00 17.16 85 PRO C O 1
ATOM 2562 N N . VAL B 1 86 ? 34.300 -11.476 19.449 1.00 13.25 86 VAL C N 1
ATOM 2563 C CA . VAL B 1 86 ? 33.006 -11.556 18.743 1.00 13.37 86 VAL C CA 1
ATOM 2564 C C . VAL B 1 86 ? 33.153 -12.398 17.476 1.00 17.84 86 VAL C C 1
ATOM 2565 O O . VAL B 1 86 ? 32.340 -13.305 17.253 1.00 17.26 86 VAL C O 1
ATOM 2569 N N . ILE B 1 87 ? 34.213 -12.139 16.686 1.00 16.35 87 ILE C N 1
ATOM 2570 C CA . ILE B 1 87 ? 34.500 -12.910 15.477 1.00 15.94 87 ILE C CA 1
ATOM 2571 C C . ILE B 1 87 ? 34.731 -14.390 15.848 1.00 20.95 87 ILE C C 1
ATOM 2572 O O . ILE B 1 87 ? 34.144 -15.269 15.221 1.00 20.23 87 ILE C O 1
ATOM 2577 N N . GLU B 1 88 ? 35.565 -14.662 16.876 1.00 19.37 88 GLU C N 1
ATOM 2578 C CA . GLU B 1 88 ? 35.849 -16.047 17.293 1.00 21.03 88 GLU C CA 1
ATOM 2579 C C . GLU B 1 88 ? 34.584 -16.811 17.673 1.00 27.07 88 GLU C C 1
ATOM 2580 O O . GLU B 1 88 ? 34.395 -17.952 17.253 1.00 28.03 88 GLU C O 1
ATOM 2586 N N . ARG B 1 89 ? 33.688 -16.163 18.422 1.00 24.20 89 ARG C N 1
ATOM 2587 C CA . ARG B 1 89 ? 32.437 -16.792 18.841 1.00 22.90 89 ARG C CA 1
ATOM 2588 C C . ARG B 1 89 ? 31.470 -16.956 17.680 1.00 25.33 89 ARG C C 1
ATOM 2589 O O . ARG B 1 89 ? 30.890 -18.033 17.522 1.00 25.78 89 ARG C O 1
ATOM 2597 N N . LEU B 1 90 ? 31.302 -15.913 16.859 1.00 19.68 90 LEU C N 1
ATOM 2598 C CA . LEU B 1 90 ? 30.387 -15.997 15.714 1.00 18.86 90 LEU C CA 1
ATOM 2599 C C . LEU B 1 90 ? 30.827 -17.020 14.689 1.00 24.13 90 LEU C C 1
ATOM 2600 O O . LEU B 1 90 ? 29.984 -17.800 14.253 1.00 23.22 90 LEU C O 1
ATOM 2605 N N . VAL B 1 91 ? 32.137 -17.064 14.350 1.00 23.48 91 VAL C N 1
ATOM 2606 C CA . VAL B 1 91 ? 32.650 -18.017 13.341 1.00 24.31 91 VAL C CA 1
ATOM 2607 C C . VAL B 1 91 ? 32.349 -19.470 13.767 1.00 28.98 91 VAL C C 1
ATOM 2608 O O . VAL B 1 91 ? 32.034 -20.297 12.921 1.00 31.26 91 VAL C O 1
ATOM 2612 N N . ALA B 1 92 ? 32.338 -19.741 15.079 1.00 27.23 92 ALA C N 1
ATOM 2613 C CA . ALA B 1 92 ? 32.021 -21.048 15.634 1.00 28.60 92 ALA C CA 1
ATOM 2614 C C . ALA B 1 92 ? 30.510 -21.308 15.709 1.00 34.51 92 ALA C C 1
ATOM 2615 O O . ALA B 1 92 ? 30.105 -22.474 15.700 1.00 34.87 92 ALA C O 1
ATOM 2617 N N . GLN B 1 93 ? 29.679 -20.240 15.816 1.00 29.14 93 GLN C N 1
ATOM 2618 C CA . GLN B 1 93 ? 28.236 -20.400 16.031 1.00 28.20 93 GLN C CA 1
ATOM 2619 C C . GLN B 1 93 ? 27.332 -20.079 14.839 1.00 32.78 93 GLN C C 1
ATOM 2620 O O . GLN B 1 93 ? 26.117 -20.286 14.927 1.00 33.06 93 GLN C O 1
ATOM 2626 N N . THR B 1 94 ? 27.899 -19.590 13.740 1.00 29.51 94 THR C N 1
ATOM 2627 C CA . THR B 1 94 ? 27.130 -19.301 12.530 1.00 29.11 94 THR C CA 1
ATOM 2628 C C . THR B 1 94 ? 27.915 -19.832 11.350 1.00 31.69 94 THR C C 1
ATOM 2629 O O . THR B 1 94 ? 29.145 -19.948 11.419 1.00 29.52 94 THR C O 1
ATOM 2633 N N . ALA B 1 95 ? 27.212 -20.087 10.247 1.00 29.05 95 ALA C N 1
ATOM 2634 C CA . ALA B 1 95 ? 27.823 -20.531 9.005 1.00 28.96 95 ALA C CA 1
ATOM 2635 C C . ALA B 1 95 ? 27.858 -19.358 8.031 1.00 29.70 95 ALA C C 1
ATOM 2636 O O . ALA B 1 95 ? 28.246 -19.537 6.888 1.00 30.36 95 ALA C O 1
ATOM 2638 N N . LEU B 1 96 ? 27.500 -18.136 8.494 1.00 23.46 96 LEU C N 1
ATOM 2639 C CA . LEU B 1 96 ? 27.521 -16.953 7.640 1.00 22.05 96 LEU C CA 1
ATOM 2640 C C . LEU B 1 96 ? 28.911 -16.357 7.386 1.00 25.89 96 LEU C C 1
ATOM 2641 O O . LEU B 1 96 ? 29.725 -16.301 8.316 1.00 26.07 96 LEU C O 1
ATOM 2646 N N . PRO B 1 97 ? 29.143 -15.765 6.191 1.00 21.91 97 PRO C N 1
ATOM 2647 C CA . PRO B 1 97 ? 30.367 -14.979 5.986 1.00 21.48 97 PRO C CA 1
ATOM 2648 C C . PRO B 1 97 ? 30.387 -13.829 7.001 1.00 25.41 97 PRO C C 1
ATOM 2649 O O . PRO B 1 97 ? 29.325 -13.288 7.362 1.00 24.23 97 PRO C O 1
ATOM 2653 N N . LEU B 1 98 ? 31.586 -13.490 7.496 1.00 21.21 98 LEU C N 1
ATOM 2654 C CA . LEU B 1 98 ? 31.759 -12.423 8.473 1.00 19.74 98 LEU C CA 1
ATOM 2655 C C . LEU B 1 98 ? 32.670 -11.351 7.938 1.00 22.25 98 LEU C C 1
ATOM 2656 O O . LEU B 1 98 ? 33.740 -11.646 7.421 1.00 22.23 98 LEU C O 1
ATOM 2661 N N . SER B 1 99 ? 32.250 -10.100 8.047 1.00 16.78 99 SER C N 1
ATOM 2662 C CA . SER B 1 99 ? 33.023 -8.940 7.644 1.00 15.80 99 SER C CA 1
ATOM 2663 C C . SER B 1 99 ? 33.503 -8.207 8.898 1.00 19.55 99 SER C C 1
ATOM 2664 O O . SER B 1 99 ? 32.799 -8.202 9.913 1.00 18.08 99 SER C O 1
ATOM 2667 N N . VAL B 1 100 ? 34.716 -7.640 8.846 1.00 15.02 100 VAL C N 1
ATOM 2668 C CA . VAL B 1 100 ? 35.243 -6.805 9.913 1.00 14.14 100 VAL C CA 1
ATOM 2669 C C . VAL B 1 100 ? 35.236 -5.369 9.425 1.00 15.30 100 VAL C C 1
ATOM 2670 O O . VAL B 1 100 ? 35.790 -5.052 8.369 1.00 15.04 100 VAL C O 1
ATOM 2674 N N . ASP B 1 101 ? 34.584 -4.495 10.188 1.00 11.38 101 ASP C N 1
ATOM 2675 C CA . ASP B 1 101 ? 34.474 -3.099 9.843 1.00 11.20 101 ASP C CA 1
ATOM 2676 C C . ASP B 1 101 ? 35.565 -2.360 10.598 1.00 17.48 101 ASP C C 1
ATOM 2677 O O . ASP B 1 101 ? 35.425 -2.066 11.794 1.00 16.39 101 ASP C O 1
ATOM 2682 N N . THR B 1 102 ? 36.679 -2.097 9.895 1.00 15.59 102 THR C N 1
ATOM 2683 C CA . THR B 1 102 ? 37.872 -1.442 10.456 1.00 15.16 102 THR C CA 1
ATOM 2684 C C . THR B 1 102 ? 38.686 -0.796 9.352 1.00 20.59 102 THR C C 1
ATOM 2685 O O . THR B 1 102 ? 38.638 -1.269 8.212 1.00 18.50 102 THR C O 1
ATOM 2689 N N . PHE B 1 103 ? 39.443 0.256 9.698 1.00 18.87 103 PHE C N 1
ATOM 2690 C CA . PHE B 1 103 ? 40.376 0.891 8.762 1.00 17.64 103 PHE C CA 1
ATOM 2691 C C . PHE B 1 103 ? 41.828 0.594 9.169 1.00 21.72 103 PHE C C 1
ATOM 2692 O O . PHE B 1 103 ? 42.743 1.063 8.504 1.00 20.77 103 PHE C O 1
ATOM 2700 N N . LYS B 1 104 ? 42.029 -0.189 10.253 1.00 18.13 104 LYS C N 1
ATOM 2701 C CA . LYS B 1 104 ? 43.370 -0.454 10.786 1.00 15.63 104 LYS C CA 1
ATOM 2702 C C . LYS B 1 104 ? 43.942 -1.755 10.292 1.00 20.87 104 LYS C C 1
ATOM 2703 O O . LYS B 1 104 ? 43.356 -2.812 10.555 1.00 19.61 104 LYS C O 1
ATOM 2709 N N . PRO B 1 105 ? 45.121 -1.733 9.607 1.00 19.77 105 PRO C N 1
ATOM 2710 C CA . PRO B 1 105 ? 45.684 -2.991 9.087 1.00 18.95 105 PRO C CA 1
ATOM 2711 C C . PRO B 1 105 ? 45.937 -4.048 10.132 1.00 21.31 105 PRO C C 1
ATOM 2712 O O . PRO B 1 105 ? 45.777 -5.218 9.832 1.00 19.74 105 PRO C O 1
ATOM 2716 N N . GLU B 1 106 ? 46.342 -3.652 11.358 1.00 20.37 106 GLU C N 1
ATOM 2717 C CA . GLU B 1 106 ? 46.584 -4.624 12.426 1.00 20.01 106 GLU C CA 1
ATOM 2718 C C . GLU B 1 106 ? 45.288 -5.334 12.789 1.00 19.92 106 GLU C C 1
ATOM 2719 O O . GLU B 1 106 ? 45.308 -6.535 13.067 1.00 17.82 106 GLU C O 1
ATOM 2725 N N . VAL B 1 107 ? 44.147 -4.608 12.758 1.00 18.10 107 VAL C N 1
ATOM 2726 C CA . VAL B 1 107 ? 42.838 -5.205 13.062 1.00 16.60 107 VAL C CA 1
ATOM 2727 C C . VAL B 1 107 ? 42.418 -6.098 11.904 1.00 18.06 107 VAL C C 1
ATOM 2728 O O . VAL B 1 107 ? 41.902 -7.181 12.134 1.00 17.94 107 VAL C O 1
ATOM 2732 N N . MET B 1 108 ? 42.676 -5.665 10.652 1.00 15.24 108 MET C N 1
ATOM 2733 C CA . MET B 1 108 ? 42.362 -6.495 9.494 1.00 13.99 108 MET C CA 1
ATOM 2734 C C . MET B 1 108 ? 43.057 -7.843 9.569 1.00 19.34 108 MET C C 1
ATOM 2735 O O . MET B 1 108 ? 42.429 -8.876 9.353 1.00 20.32 108 MET C O 1
ATOM 2740 N N . ARG B 1 109 ? 44.381 -7.846 9.883 1.00 17.64 109 ARG C N 1
ATOM 2741 C CA . ARG B 1 109 ? 45.123 -9.095 9.955 1.00 16.76 109 ARG C CA 1
ATOM 2742 C C . ARG B 1 109 ? 44.647 -9.969 11.067 1.00 19.27 109 ARG C C 1
ATOM 2743 O O . ARG B 1 109 ? 44.426 -11.163 10.858 1.00 19.67 109 ARG C O 1
ATOM 2751 N N . ALA B 1 110 ? 44.481 -9.394 12.279 1.00 15.91 110 ALA C N 1
ATOM 2752 C CA . ALA B 1 110 ? 44.041 -10.175 13.431 1.00 15.07 110 ALA C CA 1
ATOM 2753 C C . ALA B 1 110 ? 42.616 -10.714 13.231 1.00 18.89 110 ALA C C 1
ATOM 2754 O O . ALA B 1 110 ? 42.340 -11.857 13.589 1.00 19.12 110 ALA C O 1
ATOM 2756 N N . ALA B 1 111 ? 41.722 -9.907 12.639 1.00 18.17 111 ALA C N 1
ATOM 2757 C CA . ALA B 1 111 ? 40.335 -10.326 12.406 1.00 17.29 111 ALA C CA 1
ATOM 2758 C C . ALA B 1 111 ? 40.244 -11.472 11.409 1.00 20.34 111 ALA C C 1
ATOM 2759 O O . ALA B 1 111 ? 39.549 -12.444 11.683 1.00 20.13 111 ALA C O 1
ATOM 2761 N N . VAL B 1 112 ? 41.023 -11.414 10.309 1.00 19.52 112 VAL C N 1
ATOM 2762 C CA . VAL B 1 112 ? 41.048 -12.524 9.344 1.00 19.66 112 VAL C CA 1
ATOM 2763 C C . VAL B 1 112 ? 41.622 -13.786 9.984 1.00 24.03 112 VAL C C 1
ATOM 2764 O O . VAL B 1 112 ? 41.054 -14.861 9.807 1.00 23.41 112 VAL C O 1
ATOM 2768 N N . ALA B 1 113 ? 42.685 -13.658 10.807 1.00 22.79 113 ALA C N 1
ATOM 2769 C CA . ALA B 1 113 ? 43.241 -14.838 11.493 1.00 23.63 113 ALA C CA 1
ATOM 2770 C C . ALA B 1 113 ? 42.227 -15.441 12.451 1.00 28.01 113 ALA C C 1
ATOM 2771 O O . ALA B 1 113 ? 42.219 -16.653 12.656 1.00 27.74 113 ALA C O 1
ATOM 2773 N N . ALA B 1 114 ? 41.332 -14.595 13.011 1.00 25.13 114 ALA C N 1
ATOM 2774 C CA . ALA B 1 114 ? 40.289 -15.009 13.947 1.00 24.48 114 ALA C CA 1
ATOM 2775 C C . ALA B 1 114 ? 39.062 -15.628 13.249 1.00 28.72 114 ALA C C 1
ATOM 2776 O O . ALA B 1 114 ? 38.240 -16.251 13.921 1.00 27.47 114 ALA C O 1
ATOM 2778 N N . GLY B 1 115 ? 38.948 -15.457 11.931 1.00 26.63 115 GLY C N 1
ATOM 2779 C CA . GLY B 1 115 ? 37.837 -16.029 11.179 1.00 26.36 115 GLY C CA 1
ATOM 2780 C C . GLY B 1 115 ? 37.044 -15.097 10.282 1.00 28.17 115 GLY C C 1
ATOM 2781 O O . GLY B 1 115 ? 36.121 -15.557 9.606 1.00 27.94 115 GLY C O 1
ATOM 2782 N N . ALA B 1 116 ? 37.375 -13.793 10.250 1.00 24.03 116 ALA C N 1
ATOM 2783 C CA . ALA B 1 116 ? 36.686 -12.854 9.363 1.00 22.82 116 ALA C CA 1
ATOM 2784 C C . ALA B 1 116 ? 37.050 -13.202 7.920 1.00 26.70 116 ALA C C 1
ATOM 2785 O O . ALA B 1 116 ? 38.172 -13.629 7.648 1.00 25.63 116 ALA C O 1
ATOM 2787 N N . GLY B 1 117 ? 36.087 -13.052 7.026 1.00 23.40 117 GLY C N 1
ATOM 2788 C CA . GLY B 1 117 ? 36.244 -13.372 5.612 1.00 21.57 117 GLY C CA 1
ATOM 2789 C C . GLY B 1 117 ? 36.108 -12.208 4.670 1.00 23.85 117 GLY C C 1
ATOM 2790 O O . GLY B 1 117 ? 36.135 -12.393 3.456 1.00 25.18 117 GLY C O 1
ATOM 2791 N N . MET B 1 118 ? 35.989 -11.000 5.198 1.00 17.51 118 MET C N 1
ATOM 2792 C CA . MET B 1 118 ? 35.839 -9.790 4.398 1.00 15.35 118 MET C CA 1
ATOM 2793 C C . MET B 1 118 ? 36.239 -8.633 5.252 1.00 16.98 118 MET C C 1
ATOM 2794 O O . MET B 1 118 ? 36.078 -8.686 6.472 1.00 18.33 118 MET C O 1
ATOM 2799 N N . ILE B 1 119 ? 36.732 -7.582 4.638 1.00 17.15 119 ILE C N 1
ATOM 2800 C CA . ILE B 1 119 ? 37.127 -6.349 5.291 1.00 16.75 119 ILE C CA 1
ATOM 2801 C C . ILE B 1 119 ? 36.257 -5.245 4.744 1.00 22.17 119 ILE C C 1
ATOM 2802 O O . ILE B 1 119 ? 36.146 -5.083 3.530 1.00 23.07 119 ILE C O 1
ATOM 2807 N N . ASN B 1 120 ? 35.620 -4.489 5.640 1.00 17.78 120 ASN C N 1
ATOM 2808 C CA . ASN B 1 120 ? 34.804 -3.360 5.254 1.00 16.80 120 ASN C CA 1
ATOM 2809 C C . ASN B 1 120 ? 35.555 -2.139 5.734 1.00 20.39 120 ASN C C 1
ATOM 2810 O O . ASN B 1 120 ? 35.584 -1.868 6.932 1.00 20.01 120 ASN C O 1
ATOM 2815 N N . ASP B 1 121 ? 36.162 -1.393 4.806 1.00 18.24 121 ASP C N 1
ATOM 2816 C CA . ASP B 1 121 ? 36.988 -0.257 5.192 1.00 19.13 121 ASP C CA 1
ATOM 2817 C C . ASP B 1 121 ? 36.435 1.100 4.814 1.00 21.96 121 ASP C C 1
ATOM 2818 O O . ASP B 1 121 ? 36.519 1.502 3.655 1.00 22.72 121 ASP C O 1
ATOM 2823 N N . VAL B 1 122 ? 36.015 1.870 5.831 1.00 18.34 122 VAL C N 1
ATOM 2824 C CA . VAL B 1 122 ? 35.505 3.235 5.662 1.00 18.78 122 VAL C CA 1
ATOM 2825 C C . VAL B 1 122 ? 36.542 4.189 5.070 1.00 24.44 122 VAL C C 1
ATOM 2826 O O . VAL B 1 122 ? 36.176 5.236 4.541 1.00 24.91 122 VAL C O 1
ATOM 2830 N N . GLN B 1 123 ? 37.844 3.857 5.207 1.00 23.22 123 GLN C N 1
ATOM 2831 C CA . GLN B 1 123 ? 38.935 4.686 4.683 1.00 23.54 123 GLN C CA 1
ATOM 2832 C C . GLN B 1 123 ? 39.430 4.238 3.309 1.00 27.77 123 GLN C C 1
ATOM 2833 O O . GLN B 1 123 ? 40.380 4.832 2.788 1.00 25.19 123 GLN C O 1
ATOM 2839 N N . ALA B 1 124 ? 38.779 3.216 2.706 1.00 25.30 124 ALA C N 1
ATOM 2840 C CA . ALA B 1 124 ? 39.109 2.705 1.366 1.00 25.26 124 ALA C CA 1
ATOM 2841 C C . ALA B 1 124 ? 40.624 2.423 1.206 1.00 31.80 124 ALA C C 1
ATOM 2842 O O . ALA B 1 124 ? 41.240 2.796 0.202 1.00 31.48 124 ALA C O 1
ATOM 2844 N N . LEU B 1 125 ? 41.202 1.753 2.218 1.00 27.34 125 LEU C N 1
ATOM 2845 C CA . LEU B 1 125 ? 42.606 1.322 2.283 1.00 27.19 125 LEU C CA 1
ATOM 2846 C C . LEU B 1 125 ? 43.613 2.473 2.253 1.00 30.79 125 LEU C C 1
ATOM 2847 O O . LEU B 1 125 ? 44.758 2.266 1.864 1.00 32.03 125 LEU C O 1
ATOM 2852 N N . ARG B 1 126 ? 43.224 3.654 2.744 1.00 26.10 126 ARG C N 1
ATOM 2853 C CA . ARG B 1 126 ? 44.126 4.803 2.784 1.00 26.43 126 ARG C CA 1
ATOM 2854 C C . ARG B 1 126 ? 45.056 4.817 4.000 1.00 31.88 126 ARG C C 1
ATOM 2855 O O . ARG B 1 126 ? 46.025 5.581 4.010 1.00 31.86 126 ARG C O 1
ATOM 2863 N N . GLN B 1 127 ? 44.761 4.003 5.030 1.00 27.59 127 GLN C N 1
ATOM 2864 C CA . GLN B 1 127 ? 45.619 3.918 6.208 1.00 26.61 127 GLN C CA 1
ATOM 2865 C C . GLN B 1 127 ? 46.921 3.201 5.807 1.00 27.63 127 GLN C C 1
ATOM 2866 O O . GLN B 1 127 ? 46.873 2.143 5.172 1.00 26.32 127 GLN C O 1
ATOM 2872 N N . PRO B 1 128 ? 48.105 3.751 6.159 1.00 23.53 128 PRO C N 1
ATOM 2873 C CA . PRO B 1 128 ? 49.359 3.091 5.762 1.00 21.88 128 PRO C CA 1
ATOM 2874 C C . PRO B 1 128 ? 49.438 1.626 6.193 1.00 21.86 128 PRO C C 1
ATOM 2875 O O . PRO B 1 128 ? 49.273 1.296 7.366 1.00 24.59 128 PRO C O 1
ATOM 2879 N N . GLY B 1 129 ? 49.612 0.755 5.220 1.00 15.77 129 GLY C N 1
ATOM 2880 C CA . GLY B 1 129 ? 49.685 -0.692 5.412 1.00 15.62 129 GLY C CA 1
ATOM 2881 C C . GLY B 1 129 ? 48.408 -1.433 5.058 1.00 21.00 129 GLY C C 1
ATOM 2882 O O . GLY B 1 129 ? 48.415 -2.665 4.951 1.00 19.23 129 GLY C O 1
ATOM 2883 N N . ALA B 1 130 ? 47.297 -0.695 4.888 1.00 21.53 130 ALA C N 1
ATOM 2884 C CA . ALA B 1 130 ? 46.013 -1.334 4.559 1.00 22.63 130 ALA C CA 1
ATOM 2885 C C . ALA B 1 130 ? 46.038 -2.050 3.192 1.00 27.46 130 ALA C C 1
ATOM 2886 O O . ALA B 1 130 ? 45.555 -3.187 3.089 1.00 24.72 130 ALA C O 1
ATOM 2888 N N . LEU B 1 131 ? 46.671 -1.422 2.173 1.00 28.14 131 LEU C N 1
ATOM 2889 C CA . LEU B 1 131 ? 46.783 -2.025 0.839 1.00 28.24 131 LEU C CA 1
ATOM 2890 C C . LEU B 1 131 ? 47.562 -3.319 0.906 1.00 32.89 131 LEU C C 1
ATOM 2891 O O . LEU B 1 131 ? 47.081 -4.334 0.419 1.00 32.28 131 LEU C O 1
ATOM 2896 N N . ASP B 1 132 ? 48.740 -3.306 1.587 1.00 30.68 132 ASP C N 1
ATOM 2897 C CA . ASP B 1 132 ? 49.570 -4.489 1.763 1.00 30.89 132 ASP C CA 1
ATOM 2898 C C . ASP B 1 132 ? 48.834 -5.568 2.525 1.00 31.52 132 ASP C C 1
ATOM 2899 O O . ASP B 1 132 ? 48.920 -6.734 2.150 1.00 31.46 132 ASP C O 1
ATOM 2901 N N . ALA B 1 133 ? 48.095 -5.184 3.602 1.00 26.81 133 ALA C N 1
ATOM 2902 C CA . ALA B 1 133 ? 47.333 -6.146 4.403 1.00 25.56 133 ALA C CA 1
ATOM 2903 C C . ALA B 1 133 ? 46.273 -6.891 3.575 1.00 28.47 133 ALA C C 1
ATOM 2904 O O . ALA B 1 133 ? 46.235 -8.118 3.596 1.00 27.36 133 ALA C O 1
ATOM 2906 N N . VAL B 1 134 ? 45.452 -6.154 2.827 1.00 26.53 134 VAL C N 1
ATOM 2907 C CA . VAL B 1 134 ? 44.392 -6.769 2.008 1.00 27.01 134 VAL C CA 1
ATOM 2908 C C . VAL B 1 134 ? 44.998 -7.590 0.853 1.00 31.90 134 VAL C C 1
ATOM 2909 O O . VAL B 1 134 ? 44.537 -8.709 0.621 1.00 31.41 134 VAL C O 1
ATOM 2913 N N . ALA B 1 135 ? 46.098 -7.105 0.232 1.00 31.94 135 ALA C N 1
ATOM 2914 C CA . ALA B 1 135 ? 46.771 -7.874 -0.835 1.00 32.61 135 ALA C CA 1
ATOM 2915 C C . ALA B 1 135 ? 47.261 -9.228 -0.306 1.00 38.13 135 ALA C C 1
ATOM 2916 O O . ALA B 1 135 ? 47.050 -10.249 -0.957 1.00 38.72 135 ALA C O 1
ATOM 2918 N N . ASP B 1 136 ? 47.813 -9.247 0.929 1.00 34.78 136 ASP C N 1
ATOM 2919 C CA . ASP B 1 136 ? 48.291 -10.462 1.582 1.00 34.68 136 ASP C CA 1
ATOM 2920 C C . ASP B 1 136 ? 47.177 -11.373 2.066 1.00 38.36 136 ASP C C 1
ATOM 2921 O O . ASP B 1 136 ? 47.334 -12.595 2.035 1.00 37.30 136 ASP C O 1
ATOM 2923 N N . LEU B 1 137 ? 46.072 -10.795 2.592 1.00 35.53 137 LEU C N 1
ATOM 2924 C CA . LEU B 1 137 ? 44.998 -11.603 3.173 1.00 34.15 137 LEU C CA 1
ATOM 2925 C C . LEU B 1 137 ? 44.110 -12.332 2.156 1.00 35.58 137 LEU C C 1
ATOM 2926 O O . LEU B 1 137 ? 43.517 -13.356 2.518 1.00 33.20 137 LEU C O 1
ATOM 2931 N N . ARG B 1 138 ? 44.041 -11.840 0.898 1.00 32.00 138 ARG C N 1
ATOM 2932 C CA . ARG B 1 138 ? 43.256 -12.461 -0.182 1.00 31.99 138 ARG C CA 1
ATOM 2933 C C . ARG B 1 138 ? 41.755 -12.640 0.186 1.00 33.15 138 ARG C C 1
ATOM 2934 O O . ARG B 1 138 ? 41.165 -13.711 -0.004 1.00 33.02 138 ARG C O 1
ATOM 2936 N N . VAL B 1 139 ? 41.161 -11.582 0.759 1.00 26.90 139 VAL C N 1
ATOM 2937 C CA . VAL B 1 139 ? 39.744 -11.595 1.157 1.00 24.56 139 VAL C CA 1
ATOM 2938 C C . VAL B 1 139 ? 39.040 -10.464 0.453 1.00 23.40 139 VAL C C 1
ATOM 2939 O O . VAL B 1 139 ? 39.671 -9.437 0.167 1.00 22.65 139 VAL C O 1
ATOM 2943 N N . PRO B 1 140 ? 37.695 -10.530 0.285 1.00 19.31 140 PRO C N 1
ATOM 2944 C CA . PRO B 1 140 ? 37.012 -9.377 -0.310 1.00 18.33 140 PRO C CA 1
ATOM 2945 C C . PRO B 1 140 ? 37.155 -8.125 0.542 1.00 21.00 140 PRO C C 1
ATOM 2946 O O . PRO B 1 140 ? 37.259 -8.233 1.765 1.00 23.70 140 PRO C O 1
ATOM 2950 N N . VAL B 1 141 ? 37.117 -6.954 -0.094 1.00 16.20 141 VAL C N 1
ATOM 2951 C CA . VAL B 1 141 ? 37.255 -5.650 0.562 1.00 16.65 141 VAL C CA 1
ATOM 2952 C C . VAL B 1 141 ? 36.256 -4.609 0.051 1.00 23.42 141 VAL C C 1
ATOM 2953 O O . VAL B 1 141 ? 36.113 -4.396 -1.162 1.00 23.88 141 VAL C O 1
ATOM 2957 N N . VAL B 1 142 ? 35.602 -3.909 0.993 1.00 19.06 142 VAL C N 1
ATOM 2958 C CA . VAL B 1 142 ? 34.714 -2.825 0.629 1.00 18.65 142 VAL C CA 1
ATOM 2959 C C . VAL B 1 142 ? 35.510 -1.537 0.646 1.00 22.62 142 VAL C C 1
ATOM 2960 O O . VAL B 1 142 ? 36.082 -1.184 1.680 1.00 23.30 142 VAL C O 1
ATOM 2964 N N . LEU B 1 143 ? 35.501 -0.796 -0.479 1.00 19.15 143 LEU C N 1
ATOM 2965 C CA . LEU B 1 143 ? 36.106 0.519 -0.601 1.00 19.16 143 LEU C CA 1
ATOM 2966 C C . LEU B 1 143 ? 35.056 1.592 -0.501 1.00 24.98 143 LEU C C 1
ATOM 2967 O O . LEU B 1 143 ? 34.271 1.788 -1.433 1.00 27.39 143 LEU C O 1
ATOM 2972 N N . MET B 1 144 ? 35.006 2.279 0.625 1.00 20.50 144 MET C N 1
ATOM 2973 C CA . MET B 1 144 ? 33.988 3.290 0.867 1.00 19.20 144 MET C CA 1
ATOM 2974 C C . MET B 1 144 ? 34.482 4.679 0.619 1.00 27.65 144 MET C C 1
ATOM 2975 O O . MET B 1 144 ? 35.664 4.929 0.805 1.00 28.18 144 MET C O 1
ATOM 2980 N N . HIS B 1 145 ? 33.599 5.597 0.202 1.00 25.79 145 HIS C N 1
ATOM 2981 C CA . HIS B 1 145 ? 33.971 6.989 0.016 1.00 25.65 145 HIS C CA 1
ATOM 2982 C C . HIS B 1 145 ? 33.687 7.741 1.293 1.00 34.28 145 HIS C C 1
ATOM 2983 O O . HIS B 1 145 ? 32.615 7.605 1.888 1.00 34.62 145 HIS C O 1
ATOM 2990 N N . MET B 1 146 ? 34.639 8.595 1.671 1.00 31.57 146 MET C N 1
ATOM 2991 C CA . MET B 1 146 ? 34.601 9.446 2.837 1.00 31.77 146 MET C CA 1
ATOM 2992 C C . MET B 1 146 ? 35.486 10.664 2.470 1.00 37.02 146 MET C C 1
ATOM 2993 O O . MET B 1 146 ? 36.550 10.457 1.882 1.00 37.17 146 MET C O 1
ATOM 2998 N N . PRO B 1 147 ? 35.082 11.928 2.738 1.00 34.30 147 PRO C N 1
ATOM 2999 C CA . PRO B 1 147 ? 35.975 13.048 2.395 1.00 38.70 147 PRO C CA 1
ATOM 3000 C C . PRO B 1 147 ? 37.064 13.256 3.450 1.00 79.81 147 PRO C C 1
ATOM 3001 O O . PRO B 1 147 ? 36.821 13.081 4.645 1.00 45.09 147 PRO C O 1
ATOM 3005 N N . ALA B 1 156 ? 29.882 19.492 6.982 1.00 72.37 156 ALA C N 1
ATOM 3006 C CA . ALA B 1 156 ? 29.849 18.730 5.737 1.00 71.97 156 ALA C CA 1
ATOM 3007 C C . ALA B 1 156 ? 30.496 19.517 4.590 1.00 75.60 156 ALA C C 1
ATOM 3008 O O . ALA B 1 156 ? 30.177 20.698 4.416 1.00 75.06 156 ALA C O 1
ATOM 3010 N N . PRO B 1 157 ? 31.414 18.897 3.807 1.00 72.30 157 PRO C N 1
ATOM 3011 C CA . PRO B 1 157 ? 32.060 19.641 2.712 1.00 71.89 157 PRO C CA 1
ATOM 3012 C C . PRO B 1 157 ? 31.139 19.891 1.528 1.00 74.71 157 PRO C C 1
ATOM 3013 O O . PRO B 1 157 ? 30.229 19.102 1.266 1.00 74.32 157 PRO C O 1
ATOM 3017 N N . HIS B 1 158 ? 31.385 20.995 0.815 1.00 70.18 158 HIS C N 1
ATOM 3018 C CA . HIS B 1 158 ? 30.619 21.364 -0.366 1.00 69.22 158 HIS C CA 1
ATOM 3019 C C . HIS B 1 158 ? 31.154 20.604 -1.568 1.00 70.97 158 HIS C C 1
ATOM 3020 O O . HIS B 1 158 ? 32.372 20.476 -1.735 1.00 70.61 158 HIS C O 1
ATOM 3022 N N . TYR B 1 159 ? 30.240 20.081 -2.388 1.00 65.53 159 TYR C N 1
ATOM 3023 C CA . TYR B 1 159 ? 30.583 19.362 -3.607 1.00 64.29 159 TYR C CA 1
ATOM 3024 C C . TYR B 1 159 ? 29.993 20.128 -4.775 1.00 66.97 159 TYR C C 1
ATOM 3025 O O . TYR B 1 159 ? 28.826 20.525 -4.719 1.00 66.38 159 TYR C O 1
ATOM 3034 N N . ASP B 1 160 ? 30.778 20.314 -5.846 1.00 62.72 160 ASP C N 1
ATOM 3035 C CA . ASP B 1 160 ? 30.288 20.953 -7.068 1.00 61.67 160 ASP C CA 1
ATOM 3036 C C . ASP B 1 160 ? 29.348 19.949 -7.740 1.00 62.78 160 ASP C C 1
ATOM 3037 O O . ASP B 1 160 ? 28.284 20.330 -8.225 1.00 63.07 160 ASP C O 1
ATOM 3039 N N . ASP B 1 161 ? 29.730 18.658 -7.701 1.00 56.32 161 ASP C N 1
ATOM 3040 C CA . ASP B 1 161 ? 28.993 17.528 -8.255 1.00 54.56 161 ASP C CA 1
ATOM 3041 C C . ASP B 1 161 ? 29.348 16.289 -7.418 1.00 54.30 161 ASP C C 1
ATOM 3042 O O . ASP B 1 161 ? 30.330 15.605 -7.713 1.00 53.86 161 ASP C O 1
ATOM 3044 N N . VAL B 1 162 ? 28.562 16.027 -6.349 1.00 48.03 162 VAL C N 1
ATOM 3045 C CA . VAL B 1 162 ? 28.766 14.922 -5.399 1.00 46.00 162 VAL C CA 1
ATOM 3046 C C . VAL B 1 162 ? 28.870 13.551 -6.100 1.00 46.01 162 VAL C C 1
ATOM 3047 O O . VAL B 1 162 ? 29.736 12.771 -5.727 1.00 45.82 162 VAL C O 1
ATOM 3051 N N . VAL B 1 163 ? 28.051 13.285 -7.133 1.00 40.24 163 VAL C N 1
ATOM 3052 C CA . VAL B 1 163 ? 28.064 12.010 -7.867 1.00 38.95 163 VAL C CA 1
ATOM 3053 C C . VAL B 1 163 ? 29.384 11.812 -8.608 1.00 42.61 163 VAL C C 1
ATOM 3054 O O . VAL B 1 163 ? 29.984 10.737 -8.499 1.00 41.80 163 VAL C O 1
ATOM 3058 N N . ALA B 1 164 ? 29.813 12.834 -9.384 1.00 38.79 164 ALA C N 1
ATOM 3059 C CA . ALA B 1 164 ? 31.060 12.798 -10.149 1.00 38.08 164 ALA C CA 1
ATOM 3060 C C . ALA B 1 164 ? 32.261 12.661 -9.188 1.00 39.41 164 ALA C C 1
ATOM 3061 O O . ALA B 1 164 ? 33.070 11.756 -9.366 1.00 38.10 164 ALA C O 1
ATOM 3063 N N . GLU B 1 165 ? 32.300 13.486 -8.127 1.00 35.27 165 GLU C N 1
ATOM 3064 C CA . GLU B 1 165 ? 33.363 13.491 -7.111 1.00 35.13 165 GLU C CA 1
ATOM 3065 C C . GLU B 1 165 ? 33.492 12.174 -6.359 1.00 37.35 165 GLU C C 1
ATOM 3066 O O . GLU B 1 165 ? 34.612 11.704 -6.141 1.00 38.23 165 GLU C O 1
ATOM 3072 N N . VAL B 1 166 ? 32.348 11.558 -5.987 1.00 30.24 166 VAL C N 1
ATOM 3073 C CA . VAL B 1 166 ? 32.332 10.265 -5.305 1.00 27.21 166 VAL C CA 1
ATOM 3074 C C . VAL B 1 166 ? 32.724 9.192 -6.309 1.00 31.09 166 VAL C C 1
ATOM 3075 O O . VAL B 1 166 ? 33.416 8.243 -5.950 1.00 29.74 166 VAL C O 1
ATOM 3079 N N . HIS B 1 167 ? 32.292 9.344 -7.575 1.00 29.39 167 HIS C N 1
ATOM 3080 C CA . HIS B 1 167 ? 32.637 8.396 -8.641 1.00 30.21 167 HIS C CA 1
ATOM 3081 C C . HIS B 1 167 ? 34.158 8.465 -8.963 1.00 34.18 167 HIS C C 1
ATOM 3082 O O . HIS B 1 167 ? 34.771 7.433 -9.251 1.00 32.69 167 HIS C O 1
ATOM 3089 N N . ARG B 1 168 ? 34.744 9.671 -8.919 1.00 32.90 168 ARG C N 1
ATOM 3090 C CA . ARG B 1 168 ? 36.171 9.902 -9.209 1.00 33.00 168 ARG C CA 1
ATOM 3091 C C . ARG B 1 168 ? 37.002 9.226 -8.126 1.00 38.52 168 ARG C C 1
ATOM 3092 O O . ARG B 1 168 ? 37.807 8.341 -8.440 1.00 38.74 168 ARG C O 1
ATOM 3094 N N . PHE B 1 169 ? 36.717 9.563 -6.844 1.00 34.85 169 PHE C N 1
ATOM 3095 C CA . PHE B 1 169 ? 37.376 8.977 -5.678 1.00 34.11 169 PHE C CA 1
ATOM 3096 C C . PHE B 1 169 ? 37.347 7.457 -5.737 1.00 37.40 169 PHE C C 1
ATOM 3097 O O . PHE B 1 169 ? 38.399 6.836 -5.604 1.00 37.82 169 PHE C O 1
ATOM 3105 N N . LEU B 1 170 ? 36.168 6.853 -5.985 1.00 32.61 170 LEU C N 1
ATOM 3106 C CA . LEU B 1 170 ? 36.051 5.393 -6.062 1.00 31.86 170 LEU C CA 1
ATOM 3107 C C . LEU B 1 170 ? 36.824 4.775 -7.217 1.00 36.89 170 LEU C C 1
ATOM 3108 O O . LEU B 1 170 ? 37.297 3.638 -7.089 1.00 36.47 170 LEU C O 1
ATOM 3113 N N . VAL B 1 171 ? 36.949 5.513 -8.346 1.00 34.78 171 VAL C N 1
ATOM 3114 C CA . VAL B 1 171 ? 37.712 5.064 -9.515 1.00 34.20 171 VAL C CA 1
ATOM 3115 C C . VAL B 1 171 ? 39.201 5.082 -9.133 1.00 33.05 171 VAL C C 1
ATOM 3116 O O . VAL B 1 171 ? 39.868 4.066 -9.286 1.00 30.09 171 VAL C O 1
ATOM 3118 N N . GLU B 1 172 ? 39.659 6.198 -8.523 1.00 29.88 172 GLU C N 1
ATOM 3119 C CA . GLU B 1 172 ? 41.016 6.400 -7.982 1.00 30.09 172 GLU C CA 1
ATOM 3120 C C . GLU B 1 172 ? 41.348 5.350 -6.913 1.00 34.96 172 GLU C C 1
ATOM 3121 O O . GLU B 1 172 ? 42.496 4.914 -6.838 1.00 35.99 172 GLU C O 1
ATOM 3127 N N . ARG B 1 173 ? 40.350 4.926 -6.097 1.00 29.89 173 ARG C N 1
ATOM 3128 C CA . ARG B 1 173 ? 40.585 3.904 -5.078 1.00 28.15 173 ARG C CA 1
ATOM 3129 C C . ARG B 1 173 ? 40.615 2.523 -5.660 1.00 31.26 173 ARG C C 1
ATOM 3130 O O . ARG B 1 173 ? 41.386 1.699 -5.177 1.00 30.34 173 ARG C O 1
ATOM 3138 N N . ILE B 1 174 ? 39.798 2.246 -6.705 1.00 27.53 174 ILE C N 1
ATOM 3139 C CA . ILE B 1 174 ? 39.836 0.930 -7.358 1.00 27.22 174 ILE C CA 1
ATOM 3140 C C . ILE B 1 174 ? 41.206 0.840 -8.093 1.00 31.23 174 ILE C C 1
ATOM 3141 O O . ILE B 1 174 ? 41.761 -0.249 -8.234 1.00 29.04 174 ILE C O 1
ATOM 3143 N N . PHE B 1 175 ? 41.698 1.999 -8.571 1.00 28.89 175 PHE C N 1
ATOM 3144 C CA . PHE B 1 175 ? 42.971 2.167 -9.274 1.00 30.28 175 PHE C CA 1
ATOM 3145 C C . PHE B 1 175 ? 44.107 1.964 -8.273 1.00 36.54 175 PHE C C 1
ATOM 3146 O O . PHE B 1 175 ? 44.996 1.154 -8.534 1.00 37.46 175 PHE C O 1
ATOM 3148 N N . ALA B 1 176 ? 44.049 2.654 -7.109 1.00 31.48 176 ALA C N 1
ATOM 3149 C CA . ALA B 1 176 ? 45.064 2.525 -6.054 1.00 30.74 176 ALA C CA 1
ATOM 3150 C C . ALA B 1 176 ? 45.111 1.093 -5.549 1.00 32.59 176 ALA C C 1
ATOM 3151 O O . ALA B 1 176 ? 46.184 0.509 -5.500 1.00 34.21 176 ALA C O 1
ATOM 3153 N N . ALA B 1 177 ? 43.947 0.495 -5.271 1.00 28.28 177 ALA C N 1
ATOM 3154 C CA . ALA B 1 177 ? 43.830 -0.899 -4.844 1.00 27.73 177 ALA C CA 1
ATOM 3155 C C . ALA B 1 177 ? 44.383 -1.850 -5.901 1.00 32.26 177 ALA C C 1
ATOM 3156 O O . ALA B 1 177 ? 45.212 -2.694 -5.569 1.00 34.08 177 ALA C O 1
ATOM 3158 N N . GLU B 1 178 ? 43.978 -1.680 -7.184 1.00 29.51 178 GLU C N 1
ATOM 3159 C CA . GLU B 1 178 ? 44.451 -2.512 -8.300 1.00 28.46 178 GLU C CA 1
ATOM 3160 C C . GLU B 1 178 ? 45.949 -2.392 -8.447 1.00 28.68 178 GLU C C 1
ATOM 3161 O O . GLU B 1 178 ? 46.624 -3.419 -8.537 1.00 25.75 178 GLU C O 1
ATOM 3163 N N . MET B 1 179 ? 46.462 -1.134 -8.427 1.00 24.77 179 MET C N 1
ATOM 3164 C CA . MET B 1 179 ? 47.899 -0.813 -8.526 1.00 25.79 179 MET C CA 1
ATOM 3165 C C . MET B 1 179 ? 48.687 -1.521 -7.410 1.00 32.54 179 MET C C 1
ATOM 3166 O O . MET B 1 179 ? 49.733 -2.094 -7.696 1.00 32.72 179 MET C O 1
ATOM 3168 N N . ALA B 1 180 ? 48.145 -1.545 -6.162 1.00 29.58 180 ALA C N 1
ATOM 3169 C CA . ALA B 1 180 ? 48.740 -2.230 -5.009 1.00 29.81 180 ALA C CA 1
ATOM 3170 C C . ALA B 1 180 ? 48.706 -3.780 -5.074 1.00 34.89 180 ALA C C 1
ATOM 3171 O O . ALA B 1 180 ? 49.207 -4.428 -4.164 1.00 36.52 180 ALA C O 1
ATOM 3173 N N . GLY B 1 181 ? 48.134 -4.365 -6.126 1.00 30.50 181 GLY C N 1
ATOM 3174 C CA . GLY B 1 181 ? 48.114 -5.821 -6.258 1.00 30.69 181 GLY C CA 1
ATOM 3175 C C . GLY B 1 181 ? 46.860 -6.546 -5.815 1.00 36.47 181 GLY C C 1
ATOM 3176 O O . GLY B 1 181 ? 46.863 -7.783 -5.750 1.00 36.77 181 GLY C O 1
ATOM 3177 N N . ILE B 1 182 ? 45.771 -5.796 -5.500 1.00 32.98 182 ILE C N 1
ATOM 3178 C CA . ILE B 1 182 ? 44.517 -6.429 -5.076 1.00 32.62 182 ILE C CA 1
ATOM 3179 C C . ILE B 1 182 ? 43.676 -6.745 -6.311 1.00 34.89 182 ILE C C 1
ATOM 3180 O O . ILE B 1 182 ? 43.519 -5.882 -7.182 1.00 34.52 182 ILE C O 1
ATOM 3185 N N . ASP B 1 183 ? 43.180 -8.000 -6.386 1.00 30.11 183 ASP C N 1
ATOM 3186 C CA . ASP B 1 183 ? 42.329 -8.517 -7.449 1.00 30.26 183 ASP C CA 1
ATOM 3187 C C . ASP B 1 183 ? 41.028 -7.698 -7.516 1.00 36.09 183 ASP C C 1
ATOM 3188 O O . ASP B 1 183 ? 40.452 -7.346 -6.484 1.00 34.18 183 ASP C O 1
ATOM 3193 N N . LYS B 1 184 ? 40.567 -7.415 -8.735 1.00 34.55 184 LYS C N 1
ATOM 3194 C CA . LYS B 1 184 ? 39.339 -6.662 -8.955 1.00 35.46 184 LYS C CA 1
ATOM 3195 C C . LYS B 1 184 ? 38.086 -7.455 -8.539 1.00 38.86 184 LYS C C 1
ATOM 3196 O O . LYS B 1 184 ? 37.127 -6.844 -8.079 1.00 39.89 184 LYS C O 1
ATOM 3202 N N . ARG B 1 185 ? 38.117 -8.797 -8.628 1.00 34.23 185 ARG C N 1
ATOM 3203 C CA . ARG B 1 185 ? 36.996 -9.671 -8.274 1.00 33.66 185 ARG C CA 1
ATOM 3204 C C . ARG B 1 185 ? 36.724 -9.722 -6.766 1.00 36.89 185 ARG C C 1
ATOM 3205 O O . ARG B 1 185 ? 35.717 -10.300 -6.338 1.00 36.57 185 ARG C O 1
ATOM 3207 N N . ARG B 1 186 ? 37.657 -9.191 -5.963 1.00 31.94 186 ARG C N 1
ATOM 3208 C CA . ARG B 1 186 ? 37.519 -9.172 -4.508 1.00 30.90 186 ARG C CA 1
ATOM 3209 C C . ARG B 1 186 ? 37.079 -7.791 -4.044 1.00 33.11 186 ARG C C 1
ATOM 3210 O O . ARG B 1 186 ? 36.875 -7.597 -2.852 1.00 34.72 186 ARG C O 1
ATOM 3218 N N . LEU B 1 187 ? 36.956 -6.825 -4.975 1.00 26.55 187 LEU C N 1
ATOM 3219 C CA . LEU B 1 187 ? 36.553 -5.460 -4.652 1.00 26.11 187 LEU C CA 1
ATOM 3220 C C . LEU B 1 187 ? 35.026 -5.294 -4.601 1.00 29.87 187 LEU C C 1
ATOM 3221 O O . LEU B 1 187 ? 34.300 -6.025 -5.281 1.00 30.34 187 LEU C O 1
ATOM 3226 N N . LEU B 1 188 ? 34.568 -4.382 -3.723 1.00 23.89 188 LEU C N 1
ATOM 3227 C CA . LEU B 1 188 ? 33.190 -3.898 -3.582 1.00 21.96 188 LEU C CA 1
ATOM 3228 C C . LEU B 1 188 ? 33.380 -2.424 -3.364 1.00 22.90 188 LEU C C 1
ATOM 3229 O O . LEU B 1 188 ? 34.426 -2.017 -2.850 1.00 22.37 188 LEU C O 1
ATOM 3234 N N . ILE B 1 189 ? 32.436 -1.608 -3.810 1.00 17.85 189 ILE C N 1
ATOM 3235 C CA . ILE B 1 189 ? 32.506 -0.162 -3.613 1.00 17.23 189 ILE C CA 1
ATOM 3236 C C . ILE B 1 189 ? 31.281 0.321 -2.868 1.00 23.17 189 ILE C C 1
ATOM 3237 O O . ILE B 1 189 ? 30.259 -0.356 -2.874 1.00 22.18 189 ILE C O 1
ATOM 3242 N N . ASP B 1 190 ? 31.385 1.479 -2.222 1.00 21.20 190 ASP C N 1
ATOM 3243 C CA . ASP B 1 190 ? 30.307 2.002 -1.423 1.00 20.25 190 ASP C CA 1
ATOM 3244 C C . ASP B 1 190 ? 30.406 3.510 -1.447 1.00 23.67 190 ASP C C 1
ATOM 3245 O O . ASP B 1 190 ? 31.468 4.051 -1.139 1.00 23.78 190 ASP C O 1
ATOM 3250 N N . PRO B 1 191 ? 29.318 4.229 -1.807 1.00 19.80 191 PRO C N 1
ATOM 3251 C CA . PRO B 1 191 ? 29.392 5.704 -1.861 1.00 18.04 191 PRO C CA 1
ATOM 3252 C C . PRO B 1 191 ? 29.483 6.388 -0.517 1.00 21.91 191 PRO C C 1
ATOM 3253 O O . PRO B 1 191 ? 29.581 7.613 -0.464 1.00 21.64 191 PRO C O 1
ATOM 3257 N N . GLY B 1 192 ? 29.334 5.620 0.560 1.00 18.29 192 GLY C N 1
ATOM 3258 C CA . GLY B 1 192 ? 29.428 6.150 1.909 1.00 18.72 192 GLY C CA 1
ATOM 3259 C C . GLY B 1 192 ? 28.343 7.118 2.277 1.00 22.78 192 GLY C C 1
ATOM 3260 O O . GLY B 1 192 ? 28.628 8.263 2.635 1.00 23.49 192 GLY C O 1
ATOM 3261 N N . PHE B 1 193 ? 27.066 6.666 2.209 1.00 18.83 193 PHE C N 1
ATOM 3262 C CA . PHE B 1 193 ? 25.972 7.542 2.607 1.00 17.55 193 PHE C CA 1
ATOM 3263 C C . PHE B 1 193 ? 26.170 8.055 4.032 1.00 21.02 193 PHE C C 1
ATOM 3264 O O . PHE B 1 193 ? 26.538 7.293 4.942 1.00 19.44 193 PHE C O 1
ATOM 3272 N N . GLY B 1 194 ? 26.010 9.362 4.177 1.00 22.70 194 GLY C N 1
ATOM 3273 C CA . GLY B 1 194 ? 26.115 10.073 5.445 1.00 24.73 194 GLY C CA 1
ATOM 3274 C C . GLY B 1 194 ? 27.505 10.534 5.850 1.00 32.50 194 GLY C C 1
ATOM 3275 O O . GLY B 1 194 ? 27.632 11.366 6.750 1.00 34.11 194 GLY C O 1
ATOM 3276 N N . PHE B 1 195 ? 28.549 10.010 5.207 1.00 29.81 195 PHE C N 1
ATOM 3277 C CA . PHE B 1 195 ? 29.929 10.380 5.545 1.00 30.18 195 PHE C CA 1
ATOM 3278 C C . PHE B 1 195 ? 30.338 11.647 4.799 1.00 34.74 195 PHE C C 1
ATOM 3279 O O . PHE B 1 195 ? 30.695 11.587 3.625 1.00 34.89 195 PHE C O 1
ATOM 3287 N N . GLY B 1 196 ? 30.227 12.777 5.485 1.00 33.07 196 GLY C N 1
ATOM 3288 C CA . GLY B 1 196 ? 30.533 14.096 4.939 1.00 33.71 196 GLY C CA 1
ATOM 3289 C C . GLY B 1 196 ? 29.630 14.444 3.772 1.00 39.10 196 GLY C C 1
ATOM 3290 O O . GLY B 1 196 ? 30.101 14.897 2.728 1.00 39.73 196 GLY C O 1
ATOM 3291 N N . LYS B 1 197 ? 28.329 14.158 3.924 1.00 34.18 197 LYS C N 1
ATOM 3292 C CA . LYS B 1 197 ? 27.321 14.388 2.892 1.00 33.43 197 LYS C CA 1
ATOM 3293 C C . LYS B 1 197 ? 26.035 14.887 3.517 1.00 37.21 197 LYS C C 1
ATOM 3294 O O . LYS B 1 197 ? 25.580 14.348 4.528 1.00 37.40 197 LYS C O 1
ATOM 3300 N N . SER B 1 198 ? 25.444 15.914 2.917 1.00 33.68 198 SER C N 1
ATOM 3301 C CA . SER B 1 198 ? 24.169 16.471 3.367 1.00 32.64 198 SER C CA 1
ATOM 3302 C C . SER B 1 198 ? 23.054 15.510 2.926 1.00 34.92 198 SER C C 1
ATOM 3303 O O . SER B 1 198 ? 23.306 14.607 2.121 1.00 33.40 198 SER C O 1
ATOM 3306 N N . THR B 1 199 ? 21.820 15.740 3.398 1.00 32.98 199 THR C N 1
ATOM 3307 C CA . THR B 1 199 ? 20.660 14.947 2.976 1.00 32.53 199 THR C CA 1
ATOM 3308 C C . THR B 1 199 ? 20.519 15.033 1.440 1.00 34.64 199 THR C C 1
ATOM 3309 O O . THR B 1 199 ? 20.373 14.004 0.788 1.00 32.16 199 THR C O 1
ATOM 3313 N N . ALA B 1 200 ? 20.647 16.249 0.863 1.00 32.04 200 ALA C N 1
ATOM 3314 C CA . ALA B 1 200 ? 20.572 16.464 -0.584 1.00 31.53 200 ALA C CA 1
ATOM 3315 C C . ALA B 1 200 ? 21.620 15.648 -1.343 1.00 34.30 200 ALA C C 1
ATOM 3316 O O . ALA B 1 200 ? 21.278 15.037 -2.355 1.00 34.50 200 ALA C O 1
ATOM 3318 N N . ASP B 1 201 ? 22.878 15.577 -0.838 1.00 29.81 201 ASP C N 1
ATOM 3319 C CA . ASP B 1 201 ? 23.945 14.811 -1.488 1.00 29.07 201 ASP C CA 1
ATOM 3320 C C . ASP B 1 201 ? 23.645 13.328 -1.445 1.00 29.15 201 ASP C C 1
ATOM 3321 O O . ASP B 1 201 ? 23.930 12.621 -2.408 1.00 27.44 201 ASP C O 1
ATOM 3326 N N . ASN B 1 202 ? 23.110 12.849 -0.304 1.00 26.72 202 ASN C N 1
ATOM 3327 C CA . ASN B 1 202 ? 22.742 11.441 -0.108 1.00 25.46 202 ASN C CA 1
ATOM 3328 C C . ASN B 1 202 ? 21.637 11.050 -1.102 1.00 28.19 202 ASN C C 1
ATOM 3329 O O . ASN B 1 202 ? 21.750 10.025 -1.786 1.00 25.72 202 ASN C O 1
ATOM 3334 N N . VAL B 1 203 ? 20.615 11.911 -1.233 1.00 27.57 203 VAL C N 1
ATOM 3335 C CA . VAL B 1 203 ? 19.493 11.691 -2.156 1.00 27.87 203 VAL C CA 1
ATOM 3336 C C . VAL B 1 203 ? 20.016 11.646 -3.602 1.00 30.55 203 VAL C C 1
ATOM 3337 O O . VAL B 1 203 ? 19.670 10.734 -4.352 1.00 28.63 203 VAL C O 1
ATOM 3341 N N . GLN B 1 204 ? 20.939 12.573 -3.953 1.00 28.87 204 GLN C N 1
ATOM 3342 C CA . GLN B 1 204 ? 21.578 12.598 -5.276 1.00 28.20 204 GLN C CA 1
ATOM 3343 C C . GLN B 1 204 ? 22.319 11.303 -5.558 1.00 30.30 204 GLN C C 1
ATOM 3344 O O . GLN B 1 204 ? 22.161 10.732 -6.637 1.00 30.02 204 GLN C O 1
ATOM 3350 N N . LEU B 1 205 ? 23.120 10.817 -4.586 1.00 25.86 205 LEU C N 1
ATOM 3351 C CA . LEU B 1 205 ? 23.878 9.583 -4.765 1.00 24.70 205 LEU C CA 1
ATOM 3352 C C . LEU B 1 205 ? 23.010 8.369 -4.913 1.00 26.93 205 LEU C C 1
ATOM 3353 O O . LEU B 1 205 ? 23.371 7.459 -5.656 1.00 25.09 205 LEU C O 1
ATOM 3358 N N . LEU B 1 206 ? 21.882 8.330 -4.181 1.00 24.06 206 LEU C N 1
ATOM 3359 C CA . LEU B 1 206 ? 20.933 7.221 -4.249 1.00 23.31 206 LEU C CA 1
ATOM 3360 C C . LEU B 1 206 ? 20.203 7.263 -5.594 1.00 25.39 206 LEU C C 1
ATOM 3361 O O . LEU B 1 206 ? 20.119 6.240 -6.273 1.00 23.96 206 LEU C O 1
ATOM 3366 N N . ALA B 1 207 ? 19.743 8.444 -6.001 1.00 23.93 207 ALA C N 1
ATOM 3367 C CA . ALA B 1 207 ? 19.050 8.584 -7.285 1.00 25.36 207 ALA C CA 1
ATOM 3368 C C . ALA B 1 207 ? 19.965 8.189 -8.453 1.00 33.35 207 ALA C C 1
ATOM 3369 O O . ALA B 1 207 ? 19.518 7.503 -9.366 1.00 32.84 207 ALA C O 1
ATOM 3371 N N . HIS B 1 208 ? 21.260 8.556 -8.377 1.00 33.21 208 HIS C N 1
ATOM 3372 C CA . HIS B 1 208 ? 22.247 8.270 -9.419 1.00 33.95 208 HIS C CA 1
ATOM 3373 C C . HIS B 1 208 ? 23.109 7.040 -9.153 1.00 36.65 208 HIS C C 1
ATOM 3374 O O . HIS B 1 208 ? 24.119 6.848 -9.833 1.00 36.64 208 HIS C O 1
ATOM 3381 N N . LEU B 1 209 ? 22.678 6.162 -8.227 1.00 31.51 209 LEU C N 1
ATOM 3382 C CA . LEU B 1 209 ? 23.384 4.922 -7.922 1.00 30.48 209 LEU C CA 1
ATOM 3383 C C . LEU B 1 209 ? 23.678 4.044 -9.159 1.00 35.57 209 LEU C C 1
ATOM 3384 O O . LEU B 1 209 ? 24.765 3.466 -9.196 1.00 35.19 209 LEU C O 1
ATOM 3389 N N . PRO B 1 210 ? 22.806 3.949 -10.207 1.00 32.94 210 PRO C N 1
ATOM 3390 C CA . PRO B 1 210 ? 23.164 3.116 -11.366 1.00 32.72 210 PRO C CA 1
ATOM 3391 C C . PRO B 1 210 ? 24.484 3.520 -12.031 1.00 36.84 210 PRO C C 1
ATOM 3392 O O . PRO B 1 210 ? 25.163 2.645 -12.551 1.00 36.11 210 PRO C O 1
ATOM 3396 N N . ARG B 1 211 ? 24.866 4.814 -11.970 1.00 34.33 211 ARG C N 1
ATOM 3397 C CA . ARG B 1 211 ? 26.120 5.340 -12.539 1.00 34.97 211 ARG C CA 1
ATOM 3398 C C . ARG B 1 211 ? 27.355 4.726 -11.871 1.00 41.55 211 ARG C C 1
ATOM 3399 O O . ARG B 1 211 ? 28.365 4.507 -12.544 1.00 41.57 211 ARG C O 1
ATOM 3401 N N . LEU B 1 212 ? 27.261 4.424 -10.555 1.00 37.58 212 LEU C N 1
ATOM 3402 C CA . LEU B 1 212 ? 28.339 3.808 -9.791 1.00 36.90 212 LEU C CA 1
ATOM 3403 C C . LEU B 1 212 ? 28.403 2.311 -10.067 1.00 39.38 212 LEU C C 1
ATOM 3404 O O . LEU B 1 212 ? 29.462 1.703 -9.914 1.00 38.70 212 LEU C O 1
ATOM 3409 N N . CYS B 1 213 ? 27.269 1.713 -10.468 1.00 35.51 213 CYS C N 1
ATOM 3410 C CA . CYS B 1 213 ? 27.183 0.281 -10.762 1.00 34.99 213 CYS C CA 1
ATOM 3411 C C . CYS B 1 213 ? 27.847 -0.095 -12.082 1.00 39.02 213 CYS C C 1
ATOM 3412 O O . CYS B 1 213 ? 28.019 -1.284 -12.365 1.00 37.82 213 CYS C O 1
ATOM 3415 N N . GLU B 1 214 ? 28.228 0.918 -12.884 1.00 38.01 214 GLU C N 1
ATOM 3416 C CA . GLU B 1 214 ? 28.885 0.742 -14.182 1.00 38.91 214 GLU C CA 1
ATOM 3417 C C . GLU B 1 214 ? 30.418 0.582 -14.084 1.00 44.57 214 GLU C C 1
ATOM 3418 O O . GLU B 1 214 ? 31.088 0.518 -15.122 1.00 44.57 214 GLU C O 1
ATOM 3420 N N . LEU B 1 215 ? 30.970 0.472 -12.845 1.00 39.57 215 LEU C N 1
ATOM 3421 C CA . LEU B 1 215 ? 32.413 0.327 -12.626 1.00 38.47 215 LEU C CA 1
ATOM 3422 C C . LEU B 1 215 ? 32.865 -1.133 -12.588 1.00 43.00 215 LEU C C 1
ATOM 3423 O O . LEU B 1 215 ? 34.040 -1.406 -12.362 1.00 45.04 215 LEU C O 1
ATOM 3428 N N . GLY B 1 216 ? 31.943 -2.050 -12.859 1.00 37.73 216 GLY C N 1
ATOM 3429 C CA . GLY B 1 216 ? 32.214 -3.483 -12.923 1.00 37.16 216 GLY C CA 1
ATOM 3430 C C . GLY B 1 216 ? 32.433 -4.167 -11.594 1.00 40.09 216 GLY C C 1
ATOM 3431 O O . GLY B 1 216 ? 32.908 -5.304 -11.555 1.00 40.20 216 GLY C O 1
ATOM 3432 N N . VAL B 1 217 ? 32.093 -3.483 -10.490 1.00 34.79 217 VAL C N 1
ATOM 3433 C CA . VAL B 1 217 ? 32.272 -4.039 -9.144 1.00 33.08 217 VAL C CA 1
ATOM 3434 C C . VAL B 1 217 ? 30.965 -3.941 -8.350 1.00 32.08 217 VAL C C 1
ATOM 3435 O O . VAL B 1 217 ? 30.269 -2.941 -8.495 1.00 29.90 217 VAL C O 1
ATOM 3439 N N . PRO B 1 218 ? 30.614 -4.942 -7.508 1.00 27.15 218 PRO C N 1
ATOM 3440 C CA . PRO B 1 218 ? 29.371 -4.826 -6.714 1.00 25.54 218 PRO C CA 1
ATOM 3441 C C . PRO B 1 218 ? 29.356 -3.584 -5.822 1.00 27.23 218 PRO C C 1
ATOM 3442 O O . PRO B 1 218 ? 30.407 -3.161 -5.319 1.00 25.53 218 PRO C O 1
ATOM 3446 N N . VAL B 1 219 ? 28.161 -2.978 -5.653 1.00 20.95 219 VAL C N 1
ATOM 3447 C CA . VAL B 1 219 ? 27.974 -1.759 -4.864 1.00 18.81 219 VAL C CA 1
ATOM 3448 C C . VAL B 1 219 ? 27.254 -2.120 -3.558 1.00 21.21 219 VAL C C 1
ATOM 3449 O O . VAL B 1 219 ? 26.273 -2.879 -3.576 1.00 19.18 219 VAL C O 1
ATOM 3453 N N . LEU B 1 220 ? 27.741 -1.531 -2.446 1.00 16.52 220 LEU C N 1
ATOM 3454 C CA . LEU B 1 220 ? 27.163 -1.671 -1.109 1.00 16.28 220 LEU C CA 1
ATOM 3455 C C . LEU B 1 220 ? 26.533 -0.343 -0.773 1.00 19.23 220 LEU C C 1
ATOM 3456 O O . LEU B 1 220 ? 27.143 0.713 -0.972 1.00 17.88 220 LEU C O 1
ATOM 3461 N N . ALA B 1 221 ? 25.285 -0.381 -0.251 1.00 15.76 221 ALA C N 1
ATOM 3462 C CA . ALA B 1 221 ? 24.625 0.847 0.183 1.00 13.87 221 ALA C CA 1
ATOM 3463 C C . ALA B 1 221 ? 24.257 0.658 1.647 1.00 16.71 221 ALA C C 1
ATOM 3464 O O . ALA B 1 221 ? 23.743 -0.386 2.033 1.00 16.44 221 ALA C O 1
ATOM 3466 N N . GLY B 1 222 ? 24.552 1.650 2.445 1.00 15.61 222 GLY C N 1
ATOM 3467 C CA . GLY B 1 222 ? 24.250 1.619 3.870 1.00 14.90 222 GLY C CA 1
ATOM 3468 C C . GLY B 1 222 ? 23.585 2.912 4.256 1.00 18.63 222 GLY C C 1
ATOM 3469 O O . GLY B 1 222 ? 24.244 3.935 4.369 1.00 18.97 222 GLY C O 1
ATOM 3470 N N . LEU B 1 223 ? 22.262 2.896 4.373 1.00 15.18 223 LEU C N 1
ATOM 3471 C CA . LEU B 1 223 ? 21.525 4.100 4.719 1.00 15.45 223 LEU C CA 1
ATOM 3472 C C . LEU B 1 223 ? 20.785 3.900 6.033 1.00 19.88 223 LEU C C 1
ATOM 3473 O O . LEU B 1 223 ? 20.009 4.767 6.432 1.00 23.38 223 LEU C O 1
ATOM 3478 N N . SER B 1 224 ? 21.071 2.792 6.724 1.00 14.32 224 SER C N 1
ATOM 3479 C CA . SER B 1 224 ? 20.343 2.327 7.903 1.00 13.47 224 SER C CA 1
ATOM 3480 C C . SER B 1 224 ? 20.281 3.284 9.100 1.00 15.26 224 SER C C 1
ATOM 3481 O O . SER B 1 224 ? 21.282 3.536 9.763 1.00 14.97 224 SER C O 1
ATOM 3484 N N . ARG B 1 225 ? 19.045 3.762 9.410 1.00 12.81 225 ARG C N 1
ATOM 3485 C CA . ARG B 1 225 ? 18.706 4.643 10.526 1.00 12.79 225 ARG C CA 1
ATOM 3486 C C . ARG B 1 225 ? 19.565 5.915 10.572 1.00 16.03 225 ARG C C 1
ATOM 3487 O O . ARG B 1 225 ? 19.708 6.516 11.642 1.00 16.70 225 ARG C O 1
ATOM 3495 N N . LYS B 1 226 ? 20.106 6.301 9.436 1.00 16.08 226 LYS C N 1
ATOM 3496 C CA . LYS B 1 226 ? 20.989 7.460 9.312 1.00 17.13 226 LYS C CA 1
ATOM 3497 C C . LYS B 1 226 ? 20.245 8.780 9.429 1.00 22.80 226 LYS C C 1
ATOM 3498 O O . LYS B 1 226 ? 19.035 8.846 9.206 1.00 21.56 226 LYS C O 1
ATOM 3504 N N . ARG B 1 227 ? 20.977 9.847 9.798 1.00 21.51 227 ARG C N 1
ATOM 3505 C CA . ARG B 1 227 ? 20.423 11.187 9.970 1.00 20.63 227 ARG C CA 1
ATOM 3506 C C . ARG B 1 227 ? 19.643 11.657 8.746 1.00 24.66 227 ARG C C 1
ATOM 3507 O O . ARG B 1 227 ? 18.578 12.239 8.930 1.00 25.17 227 ARG C O 1
ATOM 3515 N N . SER B 1 228 ? 20.155 11.419 7.520 1.00 20.50 228 SER C N 1
ATOM 3516 C CA . SER B 1 228 ? 19.479 11.828 6.281 1.00 21.34 228 SER C CA 1
ATOM 3517 C C . SER B 1 228 ? 18.082 11.207 6.182 1.00 26.95 228 SER C C 1
ATOM 3518 O O . SER B 1 228 ? 17.164 11.890 5.750 1.00 27.21 228 SER C O 1
ATOM 3521 N N . ILE B 1 229 ? 17.920 9.932 6.611 1.00 22.83 229 ILE C N 1
ATOM 3522 C CA . ILE B 1 229 ? 16.604 9.263 6.623 1.00 21.24 229 ILE C CA 1
ATOM 3523 C C . ILE B 1 229 ? 15.707 9.981 7.627 1.00 24.93 229 ILE C C 1
ATOM 3524 O O . ILE B 1 229 ? 14.544 10.254 7.323 1.00 22.77 229 ILE C O 1
ATOM 3529 N N . GLY B 1 230 ? 16.267 10.305 8.790 1.00 22.33 230 GLY C N 1
ATOM 3530 C CA . GLY B 1 230 ? 15.588 11.046 9.843 1.00 23.37 230 GLY C CA 1
ATOM 3531 C C . GLY B 1 230 ? 15.122 12.405 9.364 1.00 28.28 230 GLY C C 1
ATOM 3532 O O . GLY B 1 230 ? 13.986 12.782 9.641 1.00 27.77 230 GLY C O 1
ATOM 3533 N N . GLU B 1 231 ? 15.969 13.120 8.592 1.00 25.46 231 GLU C N 1
ATOM 3534 C CA . GLU B 1 231 ? 15.629 14.436 8.021 1.00 26.35 231 GLU C CA 1
ATOM 3535 C C . GLU B 1 231 ? 14.512 14.342 6.960 1.00 30.00 231 GLU C C 1
ATOM 3536 O O . GLU B 1 231 ? 13.623 15.181 6.940 1.00 29.65 231 GLU C O 1
ATOM 3538 N N . LEU B 1 232 ? 14.560 13.331 6.090 1.00 27.05 232 LEU C N 1
ATOM 3539 C CA . LEU B 1 232 ? 13.557 13.146 5.041 1.00 26.31 232 LEU C CA 1
ATOM 3540 C C . LEU B 1 232 ? 12.174 12.829 5.609 1.00 31.67 232 LEU C C 1
ATOM 3541 O O . LEU B 1 232 ? 11.181 13.279 5.050 1.00 32.38 232 LEU C O 1
ATOM 3546 N N . THR B 1 233 ? 12.119 12.071 6.714 1.00 28.26 233 THR C N 1
ATOM 3547 C CA . THR B 1 233 ? 10.873 11.578 7.314 1.00 28.03 233 THR C CA 1
ATOM 3548 C C . THR B 1 233 ? 10.408 12.280 8.584 1.00 32.81 233 THR C C 1
ATOM 3549 O O . THR B 1 233 ? 9.299 12.012 9.048 1.00 32.06 233 THR C O 1
ATOM 3553 N N . GLY B 1 234 ? 11.264 13.118 9.159 1.00 30.60 234 GLY C N 1
ATOM 3554 C CA . GLY B 1 234 ? 10.985 13.809 10.414 1.00 29.80 234 GLY C CA 1
ATOM 3555 C C . GLY B 1 234 ? 11.035 12.889 11.612 1.00 33.58 234 GLY C C 1
ATOM 3556 O O . GLY B 1 234 ? 10.298 13.103 12.571 1.00 34.03 234 GLY C O 1
ATOM 3557 N N . ARG B 1 235 ? 11.895 11.845 11.571 1.00 28.82 235 ARG C N 1
ATOM 3558 C CA . ARG B 1 235 ? 12.021 10.868 12.660 1.00 27.38 235 ARG C CA 1
ATOM 3559 C C . ARG B 1 235 ? 13.319 11.136 13.415 1.00 31.56 235 ARG C C 1
ATOM 3560 O O . ARG B 1 235 ? 14.405 10.911 12.886 1.00 29.85 235 ARG C O 1
ATOM 3568 N N . GLU B 1 236 ? 13.184 11.655 14.641 1.00 28.81 236 GLU C N 1
ATOM 3569 C CA . GLU B 1 236 ? 14.283 12.090 15.501 1.00 29.08 236 GLU C CA 1
ATOM 3570 C C . GLU B 1 236 ? 15.173 10.978 16.028 1.00 33.01 236 GLU C C 1
ATOM 3571 O O . GLU B 1 236 ? 16.393 11.146 16.027 1.00 32.41 236 GLU C O 1
ATOM 3573 N N . LEU B 1 237 ? 14.589 9.889 16.547 1.00 29.99 237 LEU C N 1
ATOM 3574 C CA . LEU B 1 237 ? 15.365 8.787 17.115 1.00 29.50 237 LEU C CA 1
ATOM 3575 C C . LEU B 1 237 ? 15.677 7.715 16.065 1.00 31.36 237 LEU C C 1
ATOM 3576 O O . LEU B 1 237 ? 14.804 7.449 15.241 1.00 30.16 237 LEU C O 1
ATOM 3581 N N . PRO B 1 238 ? 16.901 7.098 16.071 1.00 27.70 238 PRO C N 1
ATOM 3582 C CA . PRO B 1 238 ? 17.239 6.056 15.061 1.00 26.01 238 PRO C CA 1
ATOM 3583 C C . PRO B 1 238 ? 16.232 4.917 14.938 1.00 27.03 238 PRO C C 1
ATOM 3584 O O . PRO B 1 238 ? 15.942 4.483 13.829 1.00 25.72 238 PRO C O 1
ATOM 3588 N N . GLU B 1 239 ? 15.689 4.454 16.080 1.00 23.07 239 GLU C N 1
ATOM 3589 C CA . GLU B 1 239 ? 14.734 3.351 16.108 1.00 22.78 239 GLU C CA 1
ATOM 3590 C C . GLU B 1 239 ? 13.383 3.722 15.480 1.00 25.07 239 GLU C C 1
ATOM 3591 O O . GLU B 1 239 ? 12.590 2.828 15.232 1.00 25.34 239 GLU C O 1
ATOM 3597 N N . GLN B 1 240 ? 13.134 5.022 15.214 1.00 20.66 240 GLN C N 1
ATOM 3598 C CA . GLN B 1 240 ? 11.920 5.536 14.562 1.00 20.26 240 GLN C CA 1
ATOM 3599 C C . GLN B 1 240 ? 12.110 5.584 13.043 1.00 19.56 240 GLN C C 1
ATOM 3600 O O . GLN B 1 240 ? 11.178 5.902 12.317 1.00 19.61 240 GLN C O 1
ATOM 3606 N N . ARG B 1 241 ? 13.328 5.277 12.556 1.00 14.51 241 ARG C N 1
ATOM 3607 C CA . ARG B 1 241 ? 13.655 5.435 11.143 1.00 12.98 241 ARG C CA 1
ATOM 3608 C C . ARG B 1 241 ? 13.636 4.129 10.378 1.00 15.49 241 ARG C C 1
ATOM 3609 O O . ARG B 1 241 ? 14.135 4.077 9.255 1.00 15.89 241 ARG C O 1
ATOM 3617 N N . VAL B 1 242 ? 13.072 3.084 10.976 1.00 13.36 242 VAL C N 1
ATOM 3618 C CA . VAL B 1 242 ? 13.080 1.770 10.351 1.00 12.96 242 VAL C CA 1
ATOM 3619 C C . VAL B 1 242 ? 12.345 1.770 8.990 1.00 14.80 242 VAL C C 1
ATOM 3620 O O . VAL B 1 242 ? 12.916 1.335 7.993 1.00 13.59 242 VAL C O 1
ATOM 3624 N N . ALA B 1 243 ? 11.104 2.277 8.939 1.00 12.63 243 ALA C N 1
ATOM 3625 C CA . ALA B 1 243 ? 10.370 2.272 7.670 1.00 11.59 243 ALA C CA 1
ATOM 3626 C C . ALA B 1 243 ? 11.063 3.049 6.549 1.00 14.16 243 ALA C C 1
ATOM 3627 O O . ALA B 1 243 ? 11.148 2.559 5.427 1.00 12.85 243 ALA C O 1
ATOM 3629 N N . GLY B 1 244 ? 11.575 4.244 6.853 1.00 13.90 244 GLY C N 1
ATOM 3630 C CA . GLY B 1 244 ? 12.289 5.041 5.862 1.00 12.92 244 GLY C CA 1
ATOM 3631 C C . GLY B 1 244 ? 13.578 4.364 5.397 1.00 14.01 244 GLY C C 1
ATOM 3632 O O . GLY B 1 244 ? 13.949 4.466 4.224 1.00 13.89 244 GLY C O 1
ATOM 3633 N N . SER B 1 245 ? 14.265 3.655 6.324 1.00 11.34 245 SER C N 1
ATOM 3634 C CA . SER B 1 245 ? 15.498 2.937 6.004 1.00 11.24 245 SER C CA 1
ATOM 3635 C C . SER B 1 245 ? 15.222 1.756 5.086 1.00 14.96 245 SER C C 1
ATOM 3636 O O . SER B 1 245 ? 15.937 1.559 4.104 1.00 12.29 245 SER C O 1
ATOM 3639 N N . VAL B 1 246 ? 14.171 0.975 5.397 1.00 12.66 246 VAL C N 1
ATOM 3640 C CA . VAL B 1 246 ? 13.801 -0.169 4.569 1.00 10.93 246 VAL C CA 1
ATOM 3641 C C . VAL B 1 246 ? 13.447 0.325 3.158 1.00 14.37 246 VAL C C 1
ATOM 3642 O O . VAL B 1 246 ? 13.915 -0.261 2.179 1.00 13.82 246 VAL C O 1
ATOM 3646 N N . ALA B 1 247 ? 12.699 1.445 3.054 1.00 12.16 247 ALA C N 1
ATOM 3647 C CA . ALA B 1 247 ? 12.359 2.025 1.754 1.00 12.52 247 ALA C CA 1
ATOM 3648 C C . ALA B 1 247 ? 13.638 2.418 1.013 1.00 15.55 247 ALA C C 1
ATOM 3649 O O . ALA B 1 247 ? 13.785 2.082 -0.154 1.00 13.33 247 ALA C O 1
ATOM 3651 N N . ALA B 1 248 ? 14.580 3.114 1.701 1.00 14.81 248 ALA C N 1
ATOM 3652 C CA . ALA B 1 248 ? 15.867 3.544 1.100 1.00 14.36 248 ALA C CA 1
ATOM 3653 C C . ALA B 1 248 ? 16.664 2.337 0.577 1.00 15.10 248 ALA C C 1
ATOM 3654 O O . ALA B 1 248 ? 17.169 2.368 -0.548 1.00 15.97 248 ALA C O 1
ATOM 3656 N N . HIS B 1 249 ? 16.694 1.244 1.339 1.00 11.74 249 HIS C N 1
ATOM 3657 C CA . HIS B 1 249 ? 17.432 0.052 0.927 1.00 11.55 249 HIS C CA 1
ATOM 3658 C C . HIS B 1 249 ? 16.788 -0.658 -0.240 1.00 13.83 249 HIS C C 1
ATOM 3659 O O . HIS B 1 249 ? 17.503 -1.119 -1.141 1.00 12.12 249 HIS C O 1
ATOM 3666 N N . LEU B 1 250 ? 15.435 -0.682 -0.288 1.00 12.01 250 LEU C N 1
ATOM 3667 C CA . LEU B 1 250 ? 14.747 -1.238 -1.448 1.00 12.13 250 LEU C CA 1
ATOM 3668 C C . LEU B 1 250 ? 15.048 -0.382 -2.682 1.00 13.67 250 LEU C C 1
ATOM 3669 O O . LEU B 1 250 ? 15.330 -0.939 -3.741 1.00 12.79 250 LEU C O 1
ATOM 3674 N N . LEU B 1 251 ? 15.009 0.949 -2.555 1.00 11.27 251 LEU C N 1
ATOM 3675 C CA . LEU B 1 251 ? 15.329 1.834 -3.682 1.00 11.06 251 LEU C CA 1
ATOM 3676 C C . LEU B 1 251 ? 16.763 1.622 -4.156 1.00 18.48 251 LEU C C 1
ATOM 3677 O O . LEU B 1 251 ? 17.001 1.586 -5.368 1.00 17.64 251 LEU C O 1
ATOM 3682 N N . ALA B 1 252 ? 17.711 1.420 -3.208 1.00 16.31 252 ALA C N 1
ATOM 3683 C CA . ALA B 1 252 ? 19.102 1.152 -3.574 1.00 15.33 252 ALA C CA 1
ATOM 3684 C C . ALA B 1 252 ? 19.225 -0.147 -4.354 1.00 18.00 252 ALA C C 1
ATOM 3685 O O . ALA B 1 252 ? 19.918 -0.178 -5.385 1.00 19.62 252 ALA C O 1
ATOM 3687 N N . ALA B 1 253 ? 18.544 -1.208 -3.891 1.00 14.13 253 ALA C N 1
ATOM 3688 C CA . ALA B 1 253 ? 18.541 -2.512 -4.547 1.00 15.13 253 ALA C CA 1
ATOM 3689 C C . ALA B 1 253 ? 17.946 -2.386 -5.963 1.00 20.48 253 ALA C C 1
ATOM 3690 O O . ALA B 1 253 ? 18.514 -2.918 -6.918 1.00 19.71 253 ALA C O 1
ATOM 3692 N N . GLN B 1 254 ? 16.848 -1.624 -6.113 1.00 17.03 254 GLN C N 1
ATOM 3693 C CA . GLN B 1 254 ? 16.257 -1.398 -7.440 1.00 17.34 254 GLN C CA 1
ATOM 3694 C C . GLN B 1 254 ? 17.220 -0.661 -8.357 1.00 21.96 254 GLN C C 1
ATOM 3695 O O . GLN B 1 254 ? 17.165 -0.847 -9.578 1.00 19.25 254 GLN C O 1
ATOM 3701 N N . ARG B 1 255 ? 18.090 0.192 -7.766 1.00 20.92 255 ARG C N 1
ATOM 3702 C CA . ARG B 1 255 ? 19.038 1.012 -8.506 1.00 19.69 255 ARG C CA 1
ATOM 3703 C C . ARG B 1 255 ? 20.426 0.367 -8.654 1.00 23.75 255 ARG C C 1
ATOM 3704 O O . ARG B 1 255 ? 21.344 1.036 -9.093 1.00 25.52 255 ARG C O 1
ATOM 3712 N N . GLY B 1 256 ? 20.522 -0.936 -8.404 1.00 19.98 256 GLY C N 1
ATOM 3713 C CA . GLY B 1 256 ? 21.739 -1.698 -8.652 1.00 21.05 256 GLY C CA 1
ATOM 3714 C C . GLY B 1 256 ? 22.583 -2.168 -7.480 1.00 24.13 256 GLY C C 1
ATOM 3715 O O . GLY B 1 256 ? 23.483 -2.993 -7.686 1.00 22.44 256 GLY C O 1
ATOM 3716 N N . ALA B 1 257 ? 22.296 -1.704 -6.240 1.00 20.18 257 ALA C N 1
ATOM 3717 C CA . ALA B 1 257 ? 23.093 -2.153 -5.091 1.00 18.01 257 ALA C CA 1
ATOM 3718 C C . ALA B 1 257 ? 22.918 -3.655 -4.881 1.00 21.20 257 ALA C C 1
ATOM 3719 O O . ALA B 1 257 ? 21.781 -4.158 -4.971 1.00 22.00 257 ALA C O 1
ATOM 3721 N N . LEU B 1 258 ? 24.041 -4.391 -4.679 1.00 16.18 258 LEU C N 1
ATOM 3722 C CA . LEU B 1 258 ? 23.972 -5.840 -4.449 1.00 15.89 258 LEU C CA 1
ATOM 3723 C C . LEU B 1 258 ? 24.194 -6.221 -2.995 1.00 17.05 258 LEU C C 1
ATOM 3724 O O . LEU B 1 258 ? 24.053 -7.384 -2.636 1.00 16.44 258 LEU C O 1
ATOM 3729 N N . LEU B 1 259 ? 24.528 -5.248 -2.173 1.00 13.76 259 LEU C N 1
ATOM 3730 C CA . LEU B 1 259 ? 24.725 -5.469 -0.733 1.00 13.92 259 LEU C CA 1
ATOM 3731 C C . LEU B 1 259 ? 24.108 -4.320 0.011 1.00 14.75 259 LEU C C 1
ATOM 3732 O O . LEU B 1 259 ? 24.281 -3.157 -0.370 1.00 13.91 259 LEU C O 1
ATOM 3737 N N . LEU B 1 260 ? 23.376 -4.639 1.101 1.00 12.53 260 LEU C N 1
ATOM 3738 C CA . LEU B 1 260 ? 22.674 -3.623 1.901 1.00 11.39 260 LEU C CA 1
ATOM 3739 C C . LEU B 1 260 ? 23.067 -3.771 3.340 1.00 11.17 260 LEU C C 1
ATOM 3740 O O . LEU B 1 260 ? 22.921 -4.855 3.913 1.00 12.94 260 LEU C O 1
ATOM 3745 N N . ARG B 1 261 ? 23.645 -2.714 3.908 1.00 9.84 261 ARG C N 1
ATOM 3746 C CA . ARG B 1 261 ? 24.177 -2.748 5.273 1.00 9.15 261 ARG C CA 1
ATOM 3747 C C . ARG B 1 261 ? 23.092 -2.198 6.208 1.00 11.92 261 ARG C C 1
ATOM 3748 O O . ARG B 1 261 ? 22.839 -0.978 6.229 1.00 10.07 261 ARG C O 1
ATOM 3756 N N . VAL B 1 262 ? 22.437 -3.101 6.949 1.00 9.51 262 VAL C N 1
ATOM 3757 C CA . VAL B 1 262 ? 21.269 -2.705 7.742 1.00 7.88 262 VAL C CA 1
ATOM 3758 C C . VAL B 1 262 ? 21.271 -3.148 9.191 1.00 11.27 262 VAL C C 1
ATOM 3759 O O . VAL B 1 262 ? 21.832 -4.188 9.529 1.00 10.97 262 VAL C O 1
ATOM 3763 N N . HIS B 1 263 ? 20.492 -2.436 10.023 1.00 10.58 263 HIS C N 1
ATOM 3764 C CA . HIS B 1 263 ? 20.221 -2.842 11.404 1.00 10.21 263 HIS C CA 1
ATOM 3765 C C . HIS B 1 263 ? 18.965 -3.741 11.392 1.00 13.24 263 HIS C C 1
ATOM 3766 O O . HIS B 1 263 ? 18.898 -4.719 12.123 1.00 12.71 263 HIS C O 1
ATOM 3773 N N . ASP B 1 264 ? 17.962 -3.384 10.552 1.00 10.91 264 ASP C N 1
ATOM 3774 C CA . ASP B 1 264 ? 16.653 -4.037 10.531 1.00 11.05 264 ASP C CA 1
ATOM 3775 C C . ASP B 1 264 ? 16.593 -5.136 9.497 1.00 13.89 264 ASP C C 1
ATOM 3776 O O . ASP B 1 264 ? 16.041 -4.979 8.408 1.00 12.15 264 ASP C O 1
ATOM 3781 N N . VAL B 1 265 ? 17.215 -6.251 9.861 1.00 10.73 265 VAL C N 1
ATOM 3782 C CA . VAL B 1 265 ? 17.401 -7.364 8.949 1.00 10.16 265 VAL C CA 1
ATOM 3783 C C . VAL B 1 265 ? 16.074 -7.995 8.491 1.00 12.13 265 VAL C C 1
ATOM 3784 O O . VAL B 1 265 ? 15.851 -8.063 7.281 1.00 9.61 265 VAL C O 1
ATOM 3788 N N . ALA B 1 266 ? 15.235 -8.494 9.414 1.00 10.97 266 ALA C N 1
ATOM 3789 C CA . ALA B 1 266 ? 13.970 -9.170 9.031 1.00 12.01 266 ALA C CA 1
ATOM 3790 C C . ALA B 1 266 ? 13.098 -8.275 8.154 1.00 13.47 266 ALA C C 1
ATOM 3791 O O . ALA B 1 266 ? 12.590 -8.731 7.119 1.00 11.08 266 ALA C O 1
ATOM 3793 N N . ALA B 1 267 ? 13.000 -6.966 8.496 1.00 9.73 267 ALA C N 1
ATOM 3794 C CA . ALA B 1 267 ? 12.173 -6.049 7.706 1.00 10.15 267 ALA C CA 1
ATOM 3795 C C . ALA B 1 267 ? 12.710 -5.847 6.305 1.00 12.70 267 ALA C C 1
ATOM 3796 O O . ALA B 1 267 ? 11.924 -5.854 5.350 1.00 13.61 267 ALA C O 1
ATOM 3798 N N . THR B 1 268 ? 14.044 -5.676 6.166 1.00 9.33 268 THR C N 1
ATOM 3799 C CA . THR B 1 268 ? 14.683 -5.489 4.858 1.00 7.22 268 THR C CA 1
ATOM 3800 C C . THR B 1 268 ? 14.525 -6.773 4.021 1.00 11.08 268 THR C C 1
ATOM 3801 O O . THR B 1 268 ? 14.188 -6.672 2.835 1.00 12.15 268 THR C O 1
ATOM 3805 N N . VAL B 1 269 ? 14.730 -7.957 4.636 1.00 8.31 269 VAL C N 1
ATOM 3806 C CA . VAL B 1 269 ? 14.537 -9.238 3.921 1.00 9.97 269 VAL C CA 1
ATOM 3807 C C . VAL B 1 269 ? 13.083 -9.316 3.391 1.00 13.49 269 VAL C C 1
ATOM 3808 O O . VAL B 1 269 ? 12.878 -9.644 2.235 1.00 13.43 269 VAL C O 1
ATOM 3812 N N . ASP B 1 270 ? 12.081 -8.975 4.227 1.00 10.85 270 ASP C N 1
ATOM 3813 C CA . ASP B 1 270 ? 10.675 -8.994 3.767 1.00 8.71 270 ASP C CA 1
ATOM 3814 C C . ASP B 1 270 ? 10.431 -8.081 2.584 1.00 12.42 270 ASP C C 1
ATOM 3815 O O . ASP B 1 270 ? 9.794 -8.481 1.595 1.00 12.73 270 ASP C O 1
ATOM 3820 N N . ALA B 1 271 ? 10.958 -6.841 2.643 1.00 9.62 271 ALA C N 1
ATOM 3821 C CA . ALA B 1 271 ? 10.802 -5.918 1.542 1.00 9.59 271 ALA C CA 1
ATOM 3822 C C . ALA B 1 271 ? 11.444 -6.437 0.263 1.00 14.39 271 ALA C C 1
ATOM 3823 O O . ALA B 1 271 ? 10.866 -6.329 -0.807 1.00 13.31 271 ALA C O 1
ATOM 3825 N N . LEU B 1 272 ? 12.650 -6.982 0.368 1.00 13.08 272 LEU C N 1
ATOM 3826 C CA . LEU B 1 272 ? 13.336 -7.512 -0.812 1.00 13.85 272 LEU C CA 1
ATOM 3827 C C . LEU B 1 272 ? 12.618 -8.741 -1.353 1.00 15.83 272 LEU C C 1
ATOM 3828 O O . LEU B 1 272 ? 12.636 -8.948 -2.559 1.00 16.70 272 LEU C O 1
ATOM 3833 N N . THR B 1 273 ? 12.017 -9.549 -0.470 1.00 14.61 273 THR C N 1
ATOM 3834 C CA . THR B 1 273 ? 11.270 -10.762 -0.869 1.00 14.73 273 THR C CA 1
ATOM 3835 C C . THR B 1 273 ? 10.051 -10.386 -1.732 1.00 20.60 273 THR C C 1
ATOM 3836 O O . THR B 1 273 ? 9.848 -10.968 -2.804 1.00 20.63 273 THR C O 1
ATOM 3840 N N . VAL B 1 274 ? 9.277 -9.362 -1.296 1.00 14.89 274 VAL C N 1
ATOM 3841 C CA . VAL B 1 274 ? 8.118 -8.886 -2.068 1.00 12.72 274 VAL C CA 1
ATOM 3842 C C . VAL B 1 274 ? 8.591 -8.362 -3.425 1.00 16.59 274 VAL C C 1
ATOM 3843 O O . VAL B 1 274 ? 8.017 -8.712 -4.456 1.00 15.81 274 VAL C O 1
ATOM 3847 N N . TRP B 1 275 ? 9.630 -7.524 -3.426 1.00 16.54 275 TRP C N 1
ATOM 3848 C CA . TRP B 1 275 ? 10.174 -6.962 -4.645 1.00 18.18 275 TRP C CA 1
ATOM 3849 C C . TRP B 1 275 ? 10.671 -8.047 -5.601 1.00 21.48 275 TRP C C 1
ATOM 3850 O O . TRP B 1 275 ? 10.355 -7.964 -6.794 1.00 20.80 275 TRP C O 1
ATOM 3861 N N . GLN B 1 276 ? 11.389 -9.070 -5.084 1.00 17.86 276 GLN C N 1
ATOM 3862 C CA . GLN B 1 276 ? 11.889 -10.165 -5.925 1.00 19.07 276 GLN C CA 1
ATOM 3863 C C . GLN B 1 276 ? 10.732 -10.892 -6.631 1.00 22.99 276 GLN C C 1
ATOM 3864 O O . GLN B 1 276 ? 10.862 -11.211 -7.809 1.00 21.51 276 GLN C O 1
ATOM 3870 N N . ALA B 1 277 ? 9.605 -11.124 -5.920 1.00 19.04 277 ALA C N 1
ATOM 3871 C CA . ALA B 1 277 ? 8.428 -11.797 -6.491 1.00 19.50 277 ALA C CA 1
ATOM 3872 C C . ALA B 1 277 ? 7.843 -10.983 -7.648 1.00 24.70 277 ALA C C 1
ATOM 3873 O O . ALA B 1 277 ? 7.515 -11.543 -8.697 1.00 24.68 277 ALA C O 1
ATOM 3875 N N . VAL B 1 278 ? 7.770 -9.654 -7.478 1.00 19.73 278 VAL C N 1
ATOM 3876 C CA . VAL B 1 278 ? 7.240 -8.732 -8.468 1.00 18.77 278 VAL C CA 1
ATOM 3877 C C . VAL B 1 278 ? 8.164 -8.623 -9.671 1.00 25.99 278 VAL C C 1
ATOM 3878 O O . VAL B 1 278 ? 7.701 -8.730 -10.802 1.00 26.40 278 VAL C O 1
ATOM 3882 N N . GLN B 1 279 ? 9.465 -8.428 -9.429 1.00 24.64 279 GLN C N 1
ATOM 3883 C CA . GLN B 1 279 ? 10.488 -8.287 -10.468 1.00 25.44 279 GLN C CA 1
ATOM 3884 C C . GLN B 1 279 ? 10.604 -9.557 -11.330 1.00 29.80 279 GLN C C 1
ATOM 3885 O O . GLN B 1 279 ? 10.982 -9.453 -12.497 1.00 31.07 279 GLN C O 1
ATOM 3891 N N . ALA B 1 280 ? 10.275 -10.734 -10.764 1.00 24.42 280 ALA C N 1
ATOM 3892 C CA . ALA B 1 280 ? 10.319 -12.037 -11.435 1.00 25.52 280 ALA C CA 1
ATOM 3893 C C . ALA B 1 280 ? 9.229 -12.214 -12.509 1.00 34.37 280 ALA C C 1
ATOM 3894 O O . ALA B 1 280 ? 9.284 -13.181 -13.281 1.00 36.20 280 ALA C O 1
ATOM 3896 N N . VAL B 1 281 ? 8.221 -11.325 -12.533 1.00 30.71 281 VAL C N 1
ATOM 3897 C CA . VAL B 1 281 ? 7.138 -11.403 -13.519 1.00 31.20 281 VAL C CA 1
ATOM 3898 C C . VAL B 1 281 ? 7.621 -10.844 -14.869 1.00 37.66 281 VAL C C 1
ATOM 3899 O O . VAL B 1 281 ? 8.019 -9.673 -14.938 1.00 37.99 281 VAL C O 1
ATOM 3903 N N . PRO B 1 282 ? 7.572 -11.657 -15.952 1.00 36.26 282 PRO C N 1
ATOM 3904 C CA . PRO B 1 282 ? 7.998 -11.150 -17.271 1.00 41.35 282 PRO C CA 1
ATOM 3905 C C . PRO B 1 282 ? 6.986 -10.189 -17.886 1.00 86.16 282 PRO C C 1
ATOM 3906 O O . PRO B 1 282 ? 7.094 -8.983 -17.691 1.00 55.46 282 PRO C O 1
ATOM 3910 N N . PHE C 1 2 ? 34.504 12.169 61.445 1.00 43.02 2 PHE B N 1
ATOM 3911 C CA . PHE C 1 2 ? 35.498 13.232 61.269 1.00 42.31 2 PHE B CA 1
ATOM 3912 C C . PHE C 1 2 ? 34.873 14.609 61.510 1.00 48.10 2 PHE B C 1
ATOM 3913 O O . PHE C 1 2 ? 33.876 14.959 60.864 1.00 48.63 2 PHE B O 1
ATOM 3921 N N . ASP C 1 3 ? 35.478 15.398 62.415 1.00 44.36 3 ASP B N 1
ATOM 3922 C CA . ASP C 1 3 ? 35.041 16.764 62.707 1.00 43.50 3 ASP B CA 1
ATOM 3923 C C . ASP C 1 3 ? 35.295 17.605 61.457 1.00 43.33 3 ASP B C 1
ATOM 3924 O O . ASP C 1 3 ? 34.418 18.350 61.029 1.00 43.73 3 ASP B O 1
ATOM 3929 N N . THR C 1 4 ? 36.491 17.442 60.863 1.00 35.84 4 THR B N 1
ATOM 3930 C CA . THR C 1 4 ? 36.897 18.099 59.621 1.00 33.07 4 THR B CA 1
ATOM 3931 C C . THR C 1 4 ? 37.044 16.971 58.597 1.00 30.13 4 THR B C 1
ATOM 3932 O O . THR C 1 4 ? 37.679 15.953 58.903 1.00 30.41 4 THR B O 1
ATOM 3936 N N . SER C 1 5 ? 36.452 17.124 57.409 1.00 20.61 5 SER B N 1
ATOM 3937 C CA . SER C 1 5 ? 36.541 16.092 56.380 1.00 18.89 5 SER B CA 1
ATOM 3938 C C . SER C 1 5 ? 37.983 15.896 55.908 1.00 18.68 5 SER B C 1
ATOM 3939 O O . SER C 1 5 ? 38.700 16.891 55.739 1.00 17.30 5 SER B O 1
ATOM 3942 N N . PRO C 1 6 ? 38.432 14.634 55.663 1.00 12.90 6 PRO B N 1
ATOM 3943 C CA . PRO C 1 6 ? 39.791 14.424 55.149 1.00 12.56 6 PRO B CA 1
ATOM 3944 C C . PRO C 1 6 ? 40.058 15.190 53.852 1.00 15.57 6 PRO B C 1
ATOM 3945 O O . PRO C 1 6 ? 39.234 15.204 52.938 1.00 14.13 6 PRO B O 1
ATOM 3949 N N . ARG C 1 7 ? 41.192 15.890 53.821 1.00 13.31 7 ARG B N 1
ATOM 3950 C CA . ARG C 1 7 ? 41.609 16.718 52.706 1.00 13.33 7 ARG B CA 1
ATOM 3951 C C . ARG C 1 7 ? 42.974 16.208 52.292 1.00 16.72 7 ARG B C 1
ATOM 3952 O O . ARG C 1 7 ? 43.970 16.443 52.978 1.00 17.51 7 ARG B O 1
ATOM 3960 N N . LEU C 1 8 ? 43.010 15.442 51.203 1.00 13.32 8 LEU B N 1
ATOM 3961 C CA . LEU C 1 8 ? 44.244 14.820 50.744 1.00 13.23 8 LEU B CA 1
ATOM 3962 C C . LEU C 1 8 ? 44.889 15.641 49.666 1.00 14.53 8 LEU B C 1
ATOM 3963 O O . LEU C 1 8 ? 44.310 15.818 48.590 1.00 15.25 8 LEU B O 1
ATOM 3968 N N . ASP C 1 9 ? 46.110 16.115 49.944 1.00 12.04 9 ASP B N 1
ATOM 3969 C CA . ASP C 1 9 ? 46.863 16.896 48.966 1.00 13.35 9 ASP B CA 1
ATOM 3970 C C . ASP C 1 9 ? 47.683 15.895 48.150 1.00 14.78 9 ASP B C 1
ATOM 3971 O O . ASP C 1 9 ? 48.730 15.405 48.611 1.00 12.56 9 ASP B O 1
ATOM 3976 N N . CYS C 1 10 ? 47.204 15.600 46.936 1.00 12.26 10 CYS B N 1
ATOM 3977 C CA . CYS C 1 10 ? 47.847 14.646 46.043 1.00 12.62 10 CYS B CA 1
ATOM 3978 C C . CYS C 1 10 ? 48.761 15.393 45.071 1.00 15.36 10 CYS B C 1
ATOM 3979 O O . CYS C 1 10 ? 48.373 15.638 43.926 1.00 14.66 10 CYS B O 1
ATOM 3982 N N . ALA C 1 11 ? 49.955 15.799 45.568 1.00 14.80 11 ALA B N 1
ATOM 3983 C CA . ALA C 1 11 ? 50.951 16.567 44.823 1.00 15.94 11 ALA B CA 1
ATOM 3984 C C . ALA C 1 11 ? 50.325 17.822 44.174 1.00 18.49 11 ALA B C 1
ATOM 3985 O O . ALA C 1 11 ? 50.491 18.075 42.978 1.00 20.82 11 ALA B O 1
ATOM 3987 N N . GLY C 1 12 ? 49.554 18.559 44.967 1.00 14.15 12 GLY B N 1
ATOM 3988 C CA . GLY C 1 12 ? 48.912 19.795 44.506 1.00 14.47 12 GLY B CA 1
ATOM 3989 C C . GLY C 1 12 ? 47.490 19.627 44.019 1.00 19.31 12 GLY B C 1
ATOM 3990 O O . GLY C 1 12 ? 46.760 20.609 43.892 1.00 20.19 12 GLY B O 1
ATOM 3991 N N . ARG C 1 13 ? 47.071 18.371 43.761 1.00 14.40 13 ARG B N 1
ATOM 3992 C CA . ARG C 1 13 ? 45.707 18.084 43.326 1.00 14.45 13 ARG B CA 1
ATOM 3993 C C . ARG C 1 13 ? 44.904 17.590 44.517 1.00 16.21 13 ARG B C 1
ATOM 3994 O O . ARG C 1 13 ? 45.216 16.550 45.073 1.00 16.08 13 ARG B O 1
ATOM 4002 N N . ILE C 1 14 ? 43.917 18.370 44.950 1.00 13.44 14 ILE B N 1
ATOM 4003 C CA . ILE C 1 14 ? 43.182 18.086 46.187 1.00 13.02 14 ILE B CA 1
ATOM 4004 C C . ILE C 1 14 ? 42.024 17.120 46.037 1.00 15.28 14 ILE B C 1
ATOM 4005 O O . ILE C 1 14 ? 41.128 17.317 45.197 1.00 15.62 14 ILE B O 1
ATOM 4010 N N . LEU C 1 15 ? 42.029 16.091 46.898 1.00 12.11 15 LEU B N 1
ATOM 4011 C CA . LEU C 1 15 ? 40.953 15.096 46.963 1.00 11.58 15 LEU B CA 1
ATOM 4012 C C . LEU C 1 15 ? 40.260 15.331 48.304 1.00 12.84 15 LEU B C 1
ATOM 4013 O O . LEU C 1 15 ? 40.870 15.070 49.347 1.00 12.55 15 LEU B O 1
ATOM 4018 N N . THR C 1 16 ? 39.047 15.881 48.287 1.00 11.76 16 THR B N 1
ATOM 4019 C CA . THR C 1 16 ? 38.296 16.183 49.509 1.00 11.45 16 THR B CA 1
ATOM 4020 C C . THR C 1 16 ? 37.276 15.084 49.774 1.00 14.06 16 THR B C 1
ATOM 4021 O O . THR C 1 16 ? 36.382 14.857 48.960 1.00 14.70 16 THR B O 1
ATOM 4025 N N . LEU C 1 17 ? 37.412 14.432 50.925 1.00 10.77 17 LEU B N 1
ATOM 4026 C CA . LEU C 1 17 ? 36.521 13.329 51.284 1.00 10.80 17 LEU B CA 1
ATOM 4027 C C . LEU C 1 17 ? 35.380 13.777 52.179 1.00 16.35 17 LEU B C 1
ATOM 4028 O O . LEU C 1 17 ? 35.151 13.219 53.248 1.00 18.22 17 LEU B O 1
ATOM 4033 N N . ASP C 1 18 ? 34.668 14.816 51.721 1.00 14.39 18 ASP B N 1
ATOM 4034 C CA . ASP C 1 18 ? 33.482 15.372 52.387 1.00 14.49 18 ASP B CA 1
ATOM 4035 C C . ASP C 1 18 ? 32.255 14.513 52.070 1.00 19.38 18 ASP B C 1
ATOM 4036 O O . ASP C 1 18 ? 31.228 14.630 52.711 1.00 18.61 18 ASP B O 1
ATOM 4041 N N . ARG C 1 19 ? 32.376 13.650 51.052 1.00 15.91 19 ARG B N 1
ATOM 4042 C CA . ARG C 1 19 ? 31.371 12.683 50.632 1.00 14.70 19 ARG B CA 1
ATOM 4043 C C . ARG C 1 19 ? 32.142 11.518 49.972 1.00 14.47 19 ARG B C 1
ATOM 4044 O O . ARG C 1 19 ? 33.304 11.737 49.582 1.00 11.61 19 ARG B O 1
ATOM 4052 N N . PRO C 1 20 ? 31.542 10.314 49.793 1.00 12.56 20 PRO B N 1
ATOM 4053 C CA . PRO C 1 20 ? 32.294 9.240 49.114 1.00 12.00 20 PRO B CA 1
ATOM 4054 C C . PRO C 1 20 ? 32.724 9.658 47.700 1.00 14.56 20 PRO B C 1
ATOM 4055 O O . PRO C 1 20 ? 31.940 10.233 46.942 1.00 13.48 20 PRO B O 1
ATOM 4059 N N . ARG C 1 21 ? 33.988 9.414 47.394 1.00 10.17 21 ARG B N 1
ATOM 4060 C CA . ARG C 1 21 ? 34.599 9.769 46.113 1.00 9.44 21 ARG B CA 1
ATOM 4061 C C . ARG C 1 21 ? 34.910 8.529 45.323 1.00 12.60 21 ARG B C 1
ATOM 4062 O O . ARG C 1 21 ? 35.015 7.436 45.890 1.00 10.14 21 ARG B O 1
ATOM 4070 N N . VAL C 1 22 ? 35.022 8.702 43.998 1.00 7.89 22 VAL B N 1
ATOM 4071 C CA . VAL C 1 22 ? 35.221 7.585 43.082 1.00 8.51 22 VAL B CA 1
ATOM 4072 C C . VAL C 1 22 ? 36.620 7.553 42.493 1.00 10.43 22 VAL B C 1
ATOM 4073 O O . VAL C 1 22 ? 37.092 8.534 41.889 1.00 11.16 22 VAL B O 1
ATOM 4077 N N . MET C 1 23 ? 37.305 6.423 42.692 1.00 7.40 23 MET B N 1
ATOM 4078 C CA . MET C 1 23 ? 38.668 6.183 42.173 1.00 7.61 23 MET B CA 1
ATOM 4079 C C . MET C 1 23 ? 38.530 5.260 40.954 1.00 10.31 23 MET B C 1
ATOM 4080 O O . MET C 1 23 ? 38.141 4.097 41.080 1.00 9.26 23 MET B O 1
ATOM 4085 N N . GLY C 1 24 ? 38.801 5.802 39.780 1.00 7.48 24 GLY B N 1
ATOM 4086 C CA . GLY C 1 24 ? 38.674 5.065 38.535 1.00 6.66 24 GLY B CA 1
ATOM 4087 C C . GLY C 1 24 ? 39.891 4.195 38.275 1.00 10.07 24 GLY B C 1
ATOM 4088 O O . GLY C 1 24 ? 41.018 4.670 38.363 1.00 8.70 24 GLY B O 1
ATOM 4089 N N . ILE C 1 25 ? 39.668 2.919 37.955 1.00 7.01 25 ILE B N 1
ATOM 4090 C CA . ILE C 1 25 ? 40.725 1.938 37.698 1.00 5.16 25 ILE B CA 1
ATOM 4091 C C . ILE C 1 25 ? 41.300 2.084 36.294 1.00 10.88 25 ILE B C 1
ATOM 4092 O O . ILE C 1 25 ? 40.569 1.931 35.314 1.00 8.45 25 ILE B O 1
ATOM 4097 N N . VAL C 1 26 ? 42.623 2.340 36.198 1.00 7.88 26 VAL B N 1
ATOM 4098 C CA . VAL C 1 26 ? 43.312 2.441 34.898 1.00 7.92 26 VAL B CA 1
ATOM 4099 C C . VAL C 1 26 ? 44.421 1.397 34.894 1.00 12.78 26 VAL B C 1
ATOM 4100 O O . VAL C 1 26 ? 45.515 1.649 35.416 1.00 12.59 26 VAL B O 1
ATOM 4104 N N . ASN C 1 27 ? 44.131 0.210 34.361 1.00 12.20 27 ASN B N 1
ATOM 4105 C CA . ASN C 1 27 ? 45.118 -0.856 34.283 1.00 13.66 27 ASN B CA 1
ATOM 4106 C C . ASN C 1 27 ? 46.000 -0.740 33.029 1.00 17.56 27 ASN B C 1
ATOM 4107 O O . ASN C 1 27 ? 45.490 -0.578 31.927 1.00 19.27 27 ASN B O 1
ATOM 4112 N N . VAL C 1 28 ? 47.318 -0.805 33.205 1.00 12.46 28 VAL B N 1
ATOM 4113 C CA . VAL C 1 28 ? 48.289 -0.695 32.108 1.00 12.84 28 VAL B CA 1
ATOM 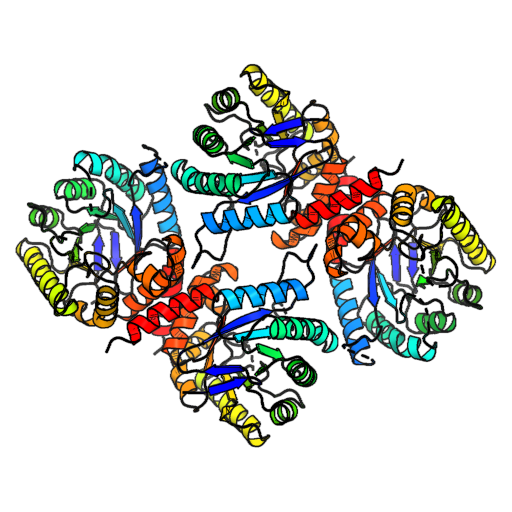4114 C C . VAL C 1 28 ? 49.050 -2.030 31.994 1.00 23.78 28 VAL B C 1
ATOM 4115 O O . VAL C 1 28 ? 50.284 -2.035 31.943 1.00 27.09 28 VAL B O 1
ATOM 4119 N N . THR C 1 29 ? 48.350 -3.153 32.001 1.00 20.81 29 THR B N 1
ATOM 4120 C CA . THR C 1 29 ? 49.086 -4.414 31.898 1.00 22.26 29 THR B CA 1
ATOM 4121 C C . THR C 1 29 ? 48.825 -5.013 30.539 1.00 31.61 29 THR B C 1
ATOM 4122 O O . THR C 1 29 ? 47.654 -5.192 30.176 1.00 31.69 29 THR B O 1
ATOM 4126 N N . PRO C 1 30 ? 49.886 -5.323 29.760 1.00 32.01 30 PRO B N 1
ATOM 4127 C CA . PRO C 1 30 ? 49.665 -5.944 28.440 1.00 33.04 30 PRO B CA 1
ATOM 4128 C C . PRO C 1 30 ? 48.974 -7.302 28.571 1.00 39.99 30 PRO B C 1
ATOM 4129 O O . PRO C 1 30 ? 49.327 -8.088 29.456 1.00 39.86 30 PRO B O 1
ATOM 4133 N N . ASP C 1 31 ? 47.947 -7.542 27.730 1.00 38.20 31 ASP B N 1
ATOM 4134 C CA . ASP C 1 31 ? 47.185 -8.799 27.683 1.00 38.44 31 ASP B CA 1
ATOM 4135 C C . ASP C 1 31 ? 47.322 -9.435 26.284 1.00 41.85 31 ASP B C 1
ATOM 4136 O O . ASP C 1 31 ? 48.176 -8.998 25.510 1.00 40.35 31 ASP B O 1
ATOM 4141 N N . SER C 1 32 ? 46.468 -10.425 25.944 1.00 40.07 32 SER B N 1
ATOM 4142 C CA . SER C 1 32 ? 46.478 -11.110 24.639 1.00 40.26 32 SER B CA 1
ATOM 4143 C C . SER C 1 32 ? 46.279 -10.176 23.429 1.00 44.23 32 SER B C 1
ATOM 4144 O O . SER C 1 32 ? 46.635 -10.558 22.311 1.00 44.39 32 SER B O 1
ATOM 4147 N N . PHE C 1 33 ? 45.739 -8.950 23.657 1.00 39.58 33 PHE B N 1
ATOM 4148 C CA . PHE C 1 33 ? 45.489 -7.954 22.609 1.00 39.45 33 PHE B CA 1
ATOM 4149 C C . PHE C 1 33 ? 46.549 -6.862 22.588 1.00 76.89 33 PHE B C 1
ATOM 4150 O O . PHE C 1 33 ? 46.531 -6.016 21.695 1.00 46.86 33 PHE B O 1
ATOM 4158 N N . THR C 1 38 ? 54.880 -1.821 26.065 1.00 35.43 38 THR B N 1
ATOM 4159 C CA . THR C 1 38 ? 53.786 -1.885 25.102 1.00 34.46 38 THR B CA 1
ATOM 4160 C C . THR C 1 38 ? 53.177 -0.532 24.803 1.00 34.22 38 THR B C 1
ATOM 4161 O O . THR C 1 38 ? 52.328 -0.051 25.564 1.00 31.83 38 THR B O 1
ATOM 4162 N N . HIS C 1 39 ? 53.597 0.063 23.685 1.00 29.02 39 HIS B N 1
ATOM 4163 C CA . HIS C 1 39 ? 53.136 1.370 23.211 1.00 28.24 39 HIS B CA 1
ATOM 4164 C C . HIS C 1 39 ? 51.635 1.484 22.981 1.00 32.15 39 HIS B C 1
ATOM 4165 O O . HIS C 1 39 ? 51.043 2.546 23.218 1.00 30.49 39 HIS B O 1
ATOM 4166 N N . THR C 1 40 ? 51.009 0.396 22.496 1.00 28.75 40 THR B N 1
ATOM 4167 C CA . THR C 1 40 ? 49.558 0.378 22.238 1.00 27.92 40 THR B CA 1
ATOM 4168 C C . THR C 1 40 ? 48.818 0.266 23.566 1.00 27.42 40 THR B C 1
ATOM 4169 O O . THR C 1 40 ? 47.704 0.790 23.705 1.00 23.58 40 THR B O 1
ATOM 4173 N N . THR C 1 41 ? 49.448 -0.404 24.552 1.00 23.46 41 THR B N 1
ATOM 4174 C CA . THR C 1 41 ? 48.891 -0.553 25.892 1.00 22.78 41 THR B CA 1
ATOM 4175 C C . THR C 1 41 ? 48.840 0.819 26.559 1.00 22.16 41 THR B C 1
ATOM 4176 O O . THR C 1 41 ? 47.816 1.162 27.155 1.00 18.76 41 THR B O 1
ATOM 4180 N N . VAL C 1 42 ? 49.918 1.615 26.416 1.00 17.14 42 VAL B N 1
ATOM 4181 C CA . VAL C 1 42 ? 49.978 2.973 26.981 1.00 16.12 42 VAL B CA 1
ATOM 4182 C C . VAL C 1 42 ? 48.861 3.847 26.395 1.00 18.57 42 VAL B C 1
ATOM 4183 O O . VAL C 1 42 ? 48.109 4.489 27.141 1.00 16.84 42 VAL B O 1
ATOM 4187 N N . GLU C 1 43 ? 48.737 3.853 25.051 1.00 14.96 43 GLU B N 1
ATOM 4188 C CA . GLU C 1 43 ? 47.721 4.630 24.343 1.00 14.20 43 GLU B CA 1
ATOM 4189 C C . GLU C 1 43 ? 46.312 4.263 24.817 1.00 13.99 43 GLU B C 1
ATOM 4190 O O . GLU C 1 43 ? 45.533 5.160 25.107 1.00 13.57 43 GLU B O 1
ATOM 4192 N N . ALA C 1 44 ? 46.022 2.963 24.957 1.00 10.46 44 ALA B N 1
ATOM 4193 C CA . ALA C 1 44 ? 44.701 2.491 25.403 1.00 10.10 44 ALA B CA 1
ATOM 4194 C C . ALA C 1 44 ? 44.415 2.893 26.854 1.00 13.98 44 ALA B C 1
ATOM 4195 O O . ALA C 1 44 ? 43.292 3.287 27.169 1.00 12.37 44 ALA B O 1
ATOM 4197 N N . ALA C 1 45 ? 45.432 2.830 27.728 1.00 10.85 45 ALA B N 1
ATOM 4198 C CA . ALA C 1 45 ? 45.268 3.197 29.136 1.00 10.50 45 ALA B CA 1
ATOM 4199 C C . ALA C 1 45 ? 45.001 4.689 29.282 1.00 10.54 45 ALA B C 1
ATOM 4200 O O . ALA C 1 45 ? 44.114 5.075 30.056 1.00 10.77 45 ALA B O 1
ATOM 4202 N N . VAL C 1 46 ? 45.708 5.519 28.508 1.00 7.89 46 VAL B N 1
ATOM 4203 C CA . VAL C 1 46 ? 45.505 6.970 28.558 1.00 7.77 46 VAL B CA 1
ATOM 4204 C C . VAL C 1 46 ? 44.073 7.307 28.101 1.00 11.49 46 VAL B C 1
ATOM 4205 O O . VAL C 1 46 ? 43.364 8.023 28.813 1.00 12.00 46 VAL B O 1
ATOM 4209 N N . ALA C 1 47 ? 43.634 6.754 26.964 1.00 10.98 47 ALA B N 1
ATOM 4210 C CA . ALA C 1 47 ? 42.271 6.983 26.465 1.00 11.53 47 ALA B CA 1
ATOM 4211 C C . ALA C 1 47 ? 41.243 6.544 27.519 1.00 12.37 47 ALA B C 1
ATOM 4212 O O . ALA C 1 47 ? 40.254 7.235 27.727 1.00 12.93 47 ALA B O 1
ATOM 4214 N N . HIS C 1 48 ? 41.504 5.426 28.188 1.00 9.74 48 HIS B N 1
ATOM 4215 C CA . HIS C 1 48 ? 40.591 4.917 29.224 1.00 11.28 48 HIS B CA 1
ATOM 4216 C C . HIS C 1 48 ? 40.532 5.854 30.432 1.00 12.32 48 HIS B C 1
ATOM 4217 O O . HIS C 1 48 ? 39.442 6.182 30.895 1.00 11.38 48 HIS B O 1
ATOM 4224 N N . GLY C 1 49 ? 41.692 6.354 30.887 1.00 10.90 49 GLY B N 1
ATOM 4225 C CA . GLY C 1 49 ? 41.730 7.308 31.991 1.00 9.96 49 GLY B CA 1
ATOM 4226 C C . GLY C 1 49 ? 41.000 8.596 31.645 1.00 11.84 49 GLY B C 1
ATOM 4227 O O . GLY C 1 49 ? 40.238 9.126 32.460 1.00 10.58 49 GLY B O 1
ATOM 4228 N N . LEU C 1 50 ? 41.127 9.059 30.384 1.00 10.32 50 LEU B N 1
ATOM 4229 C CA . LEU C 1 50 ? 40.396 10.266 29.954 1.00 11.09 50 LEU B CA 1
ATOM 4230 C C . LEU C 1 50 ? 38.881 10.029 29.969 1.00 12.84 50 LEU B C 1
ATOM 4231 O O . LEU C 1 50 ? 38.124 10.907 30.387 1.00 12.71 50 LEU B O 1
ATOM 4236 N N . ARG C 1 51 ? 38.451 8.827 29.559 1.00 10.05 51 ARG B N 1
ATOM 4237 C CA . ARG C 1 51 ? 37.033 8.447 29.571 1.00 10.26 51 ARG B CA 1
ATOM 4238 C C . ARG C 1 51 ? 36.496 8.423 31.008 1.00 12.57 51 ARG B C 1
ATOM 4239 O O . ARG C 1 51 ? 35.420 8.972 31.258 1.00 12.54 51 ARG B O 1
ATOM 4247 N N . LEU C 1 52 ? 37.262 7.850 31.943 1.00 9.61 52 LEU B N 1
ATOM 4248 C CA . LEU C 1 52 ? 36.858 7.821 33.362 1.00 8.60 52 LEU B CA 1
ATOM 4249 C C . LEU C 1 52 ? 36.769 9.216 33.963 1.00 12.16 52 LEU B C 1
ATOM 4250 O O . LEU C 1 52 ? 35.847 9.495 34.727 1.00 10.89 52 LEU B O 1
ATOM 4255 N N . ALA C 1 53 ? 37.703 10.122 33.588 1.00 10.57 53 ALA B N 1
ATOM 4256 C CA . ALA C 1 53 ? 37.627 11.525 34.050 1.00 9.62 53 ALA B CA 1
ATOM 4257 C C . ALA C 1 53 ? 36.317 12.148 33.515 1.00 12.97 53 ALA B C 1
ATOM 4258 O O . ALA C 1 53 ? 35.597 12.775 34.294 1.00 13.48 53 ALA B O 1
ATOM 4260 N N . GLU C 1 54 ? 35.989 11.932 32.217 1.00 11.52 54 GLU B N 1
ATOM 4261 C CA . GLU C 1 54 ? 34.751 12.439 31.622 1.00 11.86 54 GLU B CA 1
ATOM 4262 C C . GLU C 1 54 ? 33.520 11.890 32.354 1.00 15.77 54 GLU B C 1
ATOM 4263 O O . GLU C 1 54 ? 32.519 12.590 32.479 1.00 16.05 54 GLU B O 1
ATOM 4265 N N . GLU C 1 55 ? 33.601 10.637 32.846 1.00 10.99 55 GLU B N 1
ATOM 4266 C CA . GLU C 1 55 ? 32.512 9.984 33.586 1.00 9.94 55 GLU B CA 1
ATOM 4267 C C . GLU C 1 55 ? 32.338 10.466 35.019 1.00 14.82 55 GLU B C 1
ATOM 4268 O O . GLU C 1 55 ? 31.361 10.084 35.680 1.00 14.18 55 GLU B O 1
ATOM 4274 N N . GLY C 1 56 ? 33.253 11.314 35.491 1.00 10.88 56 GLY B N 1
ATOM 4275 C CA . GLY C 1 56 ? 33.129 11.896 36.816 1.00 10.75 56 GLY B CA 1
ATOM 4276 C C . GLY C 1 56 ? 33.973 11.280 37.906 1.00 11.37 56 GLY B C 1
ATOM 4277 O O . GLY C 1 56 ? 33.693 11.505 39.087 1.00 11.16 56 GLY B O 1
ATOM 4278 N N . ALA C 1 57 ? 35.072 10.566 37.536 1.00 9.71 57 ALA B N 1
ATOM 4279 C CA . ALA C 1 57 ? 35.995 10.020 38.542 1.00 9.31 57 ALA B CA 1
ATOM 4280 C C . ALA C 1 57 ? 36.579 11.172 39.338 1.00 12.16 57 ALA B C 1
ATOM 4281 O O . ALA C 1 57 ? 36.797 12.251 38.777 1.00 11.56 57 ALA B O 1
ATOM 4283 N N . ASP C 1 58 ? 36.859 10.955 40.645 1.00 8.13 58 ASP B N 1
ATOM 4284 C CA . ASP C 1 58 ? 37.499 11.971 41.472 1.00 7.57 58 ASP B CA 1
ATOM 4285 C C . ASP C 1 58 ? 39.003 11.778 41.509 1.00 12.34 58 ASP B C 1
ATOM 4286 O O . ASP C 1 58 ? 39.724 12.662 41.963 1.00 12.02 58 ASP B O 1
ATOM 4291 N N . LEU C 1 59 ? 39.481 10.578 41.084 1.00 9.55 59 LEU B N 1
ATOM 4292 C CA . LEU C 1 59 ? 40.892 10.219 41.151 1.00 9.16 59 LEU B CA 1
ATOM 4293 C C . LEU C 1 59 ? 41.039 9.021 40.212 1.00 10.65 59 LEU B C 1
ATOM 4294 O O . LEU C 1 59 ? 40.061 8.292 39.977 1.00 10.33 59 LEU B O 1
ATOM 4299 N N . LEU C 1 60 ? 42.230 8.877 39.602 1.00 9.01 60 LEU B N 1
ATOM 4300 C CA . LEU C 1 60 ? 42.514 7.729 38.744 1.00 8.81 60 LEU B CA 1
ATOM 4301 C C . LEU C 1 60 ? 43.619 6.908 39.383 1.00 11.79 60 LEU B C 1
ATOM 4302 O O . LEU C 1 60 ? 44.589 7.468 39.859 1.00 10.43 60 LEU B O 1
ATOM 4307 N N . ASP C 1 61 ? 43.482 5.577 39.386 1.00 7.37 61 ASP B N 1
ATOM 4308 C CA . ASP C 1 61 ? 44.483 4.688 39.961 1.00 7.50 61 ASP B CA 1
ATOM 4309 C C . ASP C 1 61 ? 45.140 3.941 38.830 1.00 11.31 61 ASP B C 1
ATOM 4310 O O . ASP C 1 61 ? 44.494 3.116 38.194 1.00 11.59 61 ASP B O 1
ATOM 4315 N N . ILE C 1 62 ? 46.414 4.227 38.595 1.00 6.75 62 ILE B N 1
ATOM 4316 C CA . ILE C 1 62 ? 47.176 3.691 37.439 1.00 6.71 62 ILE B CA 1
ATOM 4317 C C . ILE C 1 62 ? 48.076 2.570 37.917 1.00 10.65 62 ILE B C 1
ATOM 4318 O O . ILE C 1 62 ? 48.889 2.776 38.799 1.00 11.45 62 ILE B O 1
ATOM 4323 N N . GLY C 1 63 ? 47.887 1.383 37.365 1.00 12.42 63 GLY B N 1
ATOM 4324 C CA . GLY C 1 63 ? 48.664 0.226 37.784 1.00 13.62 63 GLY B CA 1
ATOM 4325 C C . GLY C 1 63 ? 49.219 -0.552 36.620 1.00 21.63 63 GLY B C 1
ATOM 4326 O O . GLY C 1 63 ? 48.492 -0.780 35.655 1.00 20.77 63 GLY B O 1
ATOM 4327 N N . GLY C 1 64 ? 50.495 -0.950 36.724 1.00 20.01 64 GLY B N 1
ATOM 4328 C CA . GLY C 1 64 ? 51.197 -1.705 35.685 1.00 21.27 64 GLY B CA 1
ATOM 4329 C C . GLY C 1 64 ? 51.546 -3.119 36.094 1.00 28.52 64 GLY B C 1
ATOM 4330 O O . GLY C 1 64 ? 52.308 -3.777 35.388 1.00 27.36 64 GLY B O 1
ATOM 4331 N N . GLU C 1 65 ? 51.031 -3.597 37.246 1.00 28.26 65 GLU B N 1
ATOM 4332 C CA . GLU C 1 65 ? 51.322 -4.963 37.688 1.00 31.35 65 GLU B CA 1
ATOM 4333 C C . GLU C 1 65 ? 50.091 -5.655 38.251 1.00 41.77 65 GLU B C 1
ATOM 4334 O O . GLU C 1 65 ? 49.454 -5.111 39.154 1.00 42.43 65 GLU B O 1
ATOM 4340 N N . SER C 1 66 ? 49.799 -6.884 37.768 1.00 41.88 66 SER B N 1
ATOM 4341 C CA . SER C 1 66 ? 48.668 -7.694 38.238 1.00 43.36 66 SER B CA 1
ATOM 4342 C C . SER C 1 66 ? 48.748 -7.927 39.751 1.00 49.44 66 SER B C 1
ATOM 4343 O O . SER C 1 66 ? 49.830 -8.213 40.275 1.00 50.20 66 SER B O 1
ATOM 4346 N N . THR C 1 67 ? 47.612 -7.726 40.451 1.00 45.89 67 THR B N 1
ATOM 4347 C CA . THR C 1 67 ? 47.491 -7.861 41.906 1.00 64.15 67 THR B CA 1
ATOM 4348 C C . THR C 1 67 ? 46.611 -9.057 42.277 1.00 80.38 67 THR B C 1
ATOM 4349 O O . THR C 1 67 ? 46.999 -10.206 42.067 1.00 31.30 67 THR B O 1
ATOM 4353 N N . ALA C 1 73 ? 55.867 -11.836 38.896 1.00 43.73 73 ALA B N 1
ATOM 4354 C CA . ALA C 1 73 ? 56.337 -10.573 39.465 1.00 43.37 73 ALA B CA 1
ATOM 4355 C C . ALA C 1 73 ? 57.278 -9.847 38.487 1.00 45.93 73 ALA B C 1
ATOM 4356 O O . ALA C 1 73 ? 58.325 -10.382 38.103 1.00 46.96 73 ALA B O 1
ATOM 4358 N N . VAL C 1 74 ? 56.853 -8.667 38.034 1.00 39.12 74 VAL B N 1
ATOM 4359 C CA . VAL C 1 74 ? 57.569 -7.907 37.027 1.00 36.98 74 VAL B CA 1
ATOM 4360 C C . VAL C 1 74 ? 58.705 -7.039 37.636 1.00 36.04 74 VAL B C 1
ATOM 4361 O O . VAL C 1 74 ? 58.553 -6.465 38.723 1.00 35.60 74 VAL B O 1
ATOM 4365 N N . PRO C 1 75 ? 59.864 -6.962 36.948 1.00 27.47 75 PRO B N 1
ATOM 4366 C CA . PRO C 1 75 ? 60.951 -6.105 37.440 1.00 24.76 75 PRO B CA 1
ATOM 4367 C C . PRO C 1 75 ? 60.532 -4.627 37.412 1.00 22.26 75 PRO B C 1
ATOM 4368 O O . PRO C 1 75 ? 59.699 -4.218 36.585 1.00 20.24 75 PRO B O 1
ATOM 4372 N N . VAL C 1 76 ? 61.087 -3.824 38.336 1.00 16.23 76 VAL B N 1
ATOM 4373 C CA . VAL C 1 76 ? 60.787 -2.391 38.464 1.00 13.13 76 VAL B CA 1
ATOM 4374 C C . VAL C 1 76 ? 60.864 -1.687 37.101 1.00 16.42 76 VAL B C 1
ATOM 4375 O O . VAL C 1 76 ? 59.957 -0.920 36.779 1.00 15.31 76 VAL B O 1
ATOM 4379 N N . GLU C 1 77 ? 61.925 -1.925 36.300 1.00 15.04 77 GLU B N 1
ATOM 4380 C CA . GLU C 1 77 ? 62.092 -1.271 34.988 1.00 14.80 77 GLU B CA 1
ATOM 4381 C C . GLU C 1 77 ? 60.916 -1.541 34.041 1.00 19.01 77 GLU B C 1
ATOM 4382 O O . GLU C 1 77 ? 60.496 -0.622 33.355 1.00 18.40 77 GLU B O 1
ATOM 4388 N N . GLU C 1 78 ? 60.345 -2.751 34.058 1.00 17.07 78 GLU B N 1
ATOM 4389 C CA . GLU C 1 78 ? 59.177 -3.079 33.231 1.00 17.27 78 GLU B CA 1
ATOM 4390 C C . GLU C 1 78 ? 57.925 -2.350 33.772 1.00 19.02 78 GLU B C 1
ATOM 4391 O O . GLU C 1 78 ? 57.141 -1.815 32.984 1.00 19.16 78 GLU B O 1
ATOM 4397 N N . GLU C 1 79 ? 57.749 -2.319 35.118 1.00 14.09 79 GLU B N 1
ATOM 4398 C CA . GLU C 1 79 ? 56.605 -1.609 35.694 1.00 12.34 79 GLU B CA 1
ATOM 4399 C C . GLU C 1 79 ? 56.700 -0.109 35.357 1.00 14.04 79 GLU B C 1
ATOM 4400 O O . GLU C 1 79 ? 55.701 0.490 34.951 1.00 14.13 79 GLU B O 1
ATOM 4406 N N . LEU C 1 80 ? 57.917 0.460 35.370 1.00 10.86 80 LEU B N 1
ATOM 4407 C CA . LEU C 1 80 ? 58.109 1.873 35.003 1.00 11.40 80 LEU B CA 1
ATOM 4408 C C . LEU C 1 80 ? 57.791 2.128 33.521 1.00 13.94 80 LEU B C 1
ATOM 4409 O O . LEU C 1 80 ? 57.180 3.138 33.199 1.00 13.39 80 LEU B O 1
ATOM 4414 N N . ARG C 1 81 ? 58.190 1.211 32.642 1.00 13.24 81 ARG B N 1
ATOM 4415 C CA . ARG C 1 81 ? 57.940 1.308 31.196 1.00 13.38 81 ARG B CA 1
ATOM 4416 C C . ARG C 1 81 ? 56.413 1.396 30.924 1.00 17.96 81 ARG B C 1
ATOM 4417 O O . ARG C 1 81 ? 55.968 2.067 29.990 1.00 17.81 81 ARG B O 1
ATOM 4419 N N . ARG C 1 82 ? 55.628 0.743 31.777 1.00 15.17 82 ARG B N 1
ATOM 4420 C CA . ARG C 1 82 ? 54.170 0.759 31.657 1.00 14.03 82 ARG B CA 1
ATOM 4421 C C . ARG C 1 82 ? 53.514 1.997 32.288 1.00 16.84 82 ARG B C 1
ATOM 4422 O O . ARG C 1 82 ? 52.743 2.693 31.625 1.00 17.27 82 ARG B O 1
ATOM 4430 N N . VAL C 1 83 ? 53.820 2.293 33.569 1.00 11.56 83 VAL B N 1
ATOM 4431 C CA . VAL C 1 83 ? 53.082 3.348 34.258 1.00 8.81 83 VAL B CA 1
ATOM 4432 C C . VAL C 1 83 ? 53.565 4.751 33.983 1.00 11.78 83 VAL B C 1
ATOM 4433 O O . VAL C 1 83 ? 52.748 5.673 33.998 1.00 11.39 83 VAL B O 1
ATOM 4437 N N . ILE C 1 84 ? 54.893 4.959 33.833 1.00 11.52 84 ILE B N 1
ATOM 4438 C CA . ILE C 1 84 ? 55.377 6.339 33.700 1.00 11.11 84 ILE B CA 1
ATOM 4439 C C . ILE C 1 84 ? 54.777 7.051 32.498 1.00 13.74 84 ILE B C 1
ATOM 4440 O O . ILE C 1 84 ? 54.315 8.181 32.674 1.00 12.67 84 ILE B O 1
ATOM 4445 N N . PRO C 1 85 ? 54.787 6.492 31.261 1.00 12.38 85 PRO B N 1
ATOM 4446 C CA . PRO C 1 85 ? 54.199 7.242 30.139 1.00 12.33 85 PRO B CA 1
ATOM 4447 C C . PRO C 1 85 ? 52.703 7.546 30.360 1.00 14.54 85 PRO B C 1
ATOM 4448 O O . PRO C 1 85 ? 52.233 8.612 29.987 1.00 15.20 85 PRO B O 1
ATOM 4452 N N . VAL C 1 86 ? 51.967 6.635 31.025 1.00 10.86 86 VAL B N 1
ATOM 4453 C CA . VAL C 1 86 ? 50.537 6.847 31.307 1.00 9.39 86 VAL B CA 1
ATOM 4454 C C . VAL C 1 86 ? 50.357 8.015 32.302 1.00 13.55 86 VAL B C 1
ATOM 4455 O O . VAL C 1 86 ? 49.523 8.892 32.075 1.00 12.78 86 VAL B O 1
ATOM 4459 N N . ILE C 1 87 ? 51.157 8.028 33.397 1.00 10.38 87 ILE B N 1
ATOM 4460 C CA . ILE C 1 87 ? 51.103 9.118 34.371 1.00 9.83 87 ILE B CA 1
ATOM 4461 C C . ILE C 1 87 ? 51.479 10.447 33.694 1.00 13.31 87 ILE B C 1
ATOM 4462 O O . ILE C 1 87 ? 50.802 11.448 33.917 1.00 12.85 87 ILE B O 1
ATOM 4467 N N . GLU C 1 88 ? 52.562 10.473 32.909 1.00 12.50 88 GLU B N 1
ATOM 4468 C CA . GLU C 1 88 ? 52.998 11.718 32.256 1.00 13.38 88 GLU B CA 1
ATOM 4469 C C . GLU C 1 88 ? 51.907 12.266 31.330 1.00 17.31 88 GLU B C 1
ATOM 4470 O O . GLU C 1 88 ? 51.635 13.461 31.357 1.00 15.80 88 GLU B O 1
ATOM 4476 N N . ARG C 1 89 ? 51.238 11.387 30.560 1.00 13.86 89 ARG B N 1
ATOM 4477 C CA . ARG C 1 89 ? 50.167 11.826 29.670 1.00 14.19 89 ARG B CA 1
ATOM 4478 C C . ARG C 1 89 ? 48.921 12.265 30.432 1.00 17.92 89 ARG B C 1
ATOM 4479 O O . ARG C 1 89 ? 48.373 13.330 30.144 1.00 18.11 89 ARG B O 1
ATOM 4487 N N . LEU C 1 90 ? 48.506 11.497 31.458 1.00 14.43 90 LEU B N 1
ATOM 4488 C CA . LEU C 1 90 ? 47.321 11.871 32.215 1.00 12.82 90 LEU B CA 1
ATOM 4489 C C . LEU C 1 90 ? 47.508 13.114 33.093 1.00 16.44 90 LEU B C 1
ATOM 4490 O O . LEU C 1 90 ? 46.554 13.861 33.261 1.00 17.39 90 LEU B O 1
ATOM 4495 N N . VAL C 1 91 ? 48.723 13.356 33.657 1.00 14.28 91 VAL B N 1
ATOM 4496 C CA . VAL C 1 91 ? 48.950 14.556 34.462 1.00 15.44 91 VAL B CA 1
ATOM 4497 C C . VAL C 1 91 ? 48.835 15.818 33.565 1.00 18.09 91 VAL B C 1
ATOM 4498 O O . VAL C 1 91 ? 48.325 16.844 33.999 1.00 18.77 91 VAL B O 1
ATOM 4502 N N . ALA C 1 92 ? 49.210 15.698 32.287 1.00 17.47 92 ALA B N 1
ATOM 4503 C CA . ALA C 1 92 ? 49.124 16.796 31.327 1.00 17.74 92 ALA B CA 1
ATOM 4504 C C . ALA C 1 92 ? 47.720 16.986 30.758 1.00 20.15 92 ALA B C 1
ATOM 4505 O O . ALA C 1 92 ? 47.384 18.102 30.361 1.00 19.57 92 ALA B O 1
ATOM 4507 N N . GLN C 1 93 ? 46.900 15.911 30.693 1.00 16.31 93 GLN B N 1
ATOM 4508 C CA . GLN C 1 93 ? 45.597 15.959 30.025 1.00 15.78 93 GLN B CA 1
ATOM 4509 C C . GLN C 1 93 ? 44.374 15.933 30.936 1.00 18.48 93 GLN B C 1
ATOM 4510 O O . GLN C 1 93 ? 43.245 16.059 30.441 1.00 18.65 93 GLN B O 1
ATOM 4516 N N . THR C 1 94 ? 44.575 15.776 32.253 1.00 14.37 94 THR B N 1
ATOM 4517 C CA . THR C 1 94 ? 43.477 15.810 33.216 1.00 13.81 94 THR B CA 1
ATOM 4518 C C . THR C 1 94 ? 43.913 16.698 34.384 1.00 15.82 94 THR B C 1
ATOM 4519 O O . THR C 1 94 ? 45.112 16.871 34.617 1.00 16.03 94 THR B O 1
ATOM 4523 N N . ALA C 1 95 ? 42.942 17.197 35.144 1.00 15.51 95 ALA B N 1
ATOM 4524 C CA . ALA C 1 95 ? 43.226 17.985 36.337 1.00 16.96 95 ALA B CA 1
ATOM 4525 C C . ALA C 1 95 ? 43.003 17.085 37.578 1.00 20.21 95 ALA B C 1
ATOM 4526 O O . ALA C 1 95 ? 43.107 17.556 38.702 1.00 21.47 95 ALA B O 1
ATOM 4528 N N . LEU C 1 96 ? 42.736 15.779 37.365 1.00 13.80 96 LEU B N 1
ATOM 4529 C CA . LEU C 1 96 ? 42.461 14.872 38.485 1.00 12.36 96 LEU B CA 1
ATOM 4530 C C . LEU C 1 96 ? 43.680 14.404 39.269 1.00 12.15 96 LEU B C 1
ATOM 4531 O O . LEU C 1 96 ? 44.713 14.131 38.667 1.00 11.29 96 LEU B O 1
ATOM 4536 N N . PRO C 1 97 ? 43.528 14.153 40.595 1.00 10.70 97 PRO B N 1
ATOM 4537 C CA . PRO C 1 97 ? 44.611 13.516 41.350 1.00 10.93 97 PRO B CA 1
ATOM 4538 C C . PRO C 1 97 ? 44.844 12.138 40.741 1.00 12.14 97 PRO B C 1
ATOM 4539 O O . PRO C 1 97 ? 43.885 11.529 40.238 1.00 9.96 97 PRO B O 1
ATOM 4543 N N . LEU C 1 98 ? 46.091 11.678 40.765 1.00 10.10 98 LEU B N 1
ATOM 4544 C CA . LEU C 1 98 ? 46.501 10.413 40.193 1.00 9.01 98 LEU B CA 1
ATOM 4545 C C . LEU C 1 98 ? 47.195 9.585 41.231 1.00 12.99 98 LEU B C 1
ATOM 4546 O O . LEU C 1 98 ? 48.113 10.061 41.906 1.00 11.25 98 LEU B O 1
ATOM 4551 N N A SER C 1 99 ? 46.767 8.320 41.342 0.50 8.20 99 SER B N 1
ATOM 4552 N N B SER C 1 99 ? 46.771 8.323 41.378 0.50 7.93 99 SER B N 1
ATOM 4553 C CA A SER C 1 99 ? 47.345 7.341 42.251 0.50 8.32 99 SER B CA 1
ATOM 4554 C CA B SER C 1 99 ? 47.463 7.421 42.291 0.50 7.93 99 SER B CA 1
ATOM 4555 C C A SER C 1 99 ? 48.142 6.323 41.441 0.50 12.28 99 SER B C 1
ATOM 4556 C C B SER C 1 99 ? 48.162 6.358 41.469 0.50 12.09 99 SER B C 1
ATOM 4557 O O A SER C 1 99 ? 47.771 6.028 40.301 0.50 11.34 99 SER B O 1
ATOM 4558 O O B SER C 1 99 ? 47.748 6.077 40.340 0.50 11.22 99 SER B O 1
ATOM 4563 N N . VAL C 1 100 ? 49.230 5.792 42.017 1.00 9.16 100 VAL B N 1
ATOM 4564 C CA . VAL C 1 100 ? 50.008 4.747 41.368 1.00 6.98 100 VAL B CA 1
ATOM 4565 C C . VAL C 1 100 ? 49.817 3.505 42.221 1.00 7.91 100 VAL B C 1
ATOM 4566 O O . VAL C 1 100 ? 50.054 3.511 43.447 1.00 8.04 100 VAL B O 1
ATOM 4570 N N . ASP C 1 101 ? 49.405 2.446 41.567 1.00 7.88 101 ASP B N 1
ATOM 4571 C CA . ASP C 1 101 ? 49.131 1.172 42.211 1.00 8.68 101 ASP B CA 1
ATOM 4572 C C . ASP C 1 101 ? 50.394 0.337 42.117 1.00 12.27 101 ASP B C 1
ATOM 4573 O O . ASP C 1 101 ? 50.654 -0.292 41.101 1.00 10.97 101 ASP B O 1
ATOM 4578 N N . THR C 1 102 ? 51.207 0.391 43.178 1.00 8.48 102 THR B N 1
ATOM 4579 C CA . THR C 1 102 ? 52.470 -0.329 43.208 1.00 7.55 102 THR B CA 1
ATOM 4580 C C . THR C 1 102 ? 52.865 -0.647 44.635 1.00 12.41 102 THR B C 1
ATOM 4581 O O . THR C 1 102 ? 52.512 0.110 45.530 1.00 10.33 102 THR B O 1
ATOM 4585 N N . PHE C 1 103 ? 53.681 -1.715 44.826 1.00 9.57 103 PHE B N 1
ATOM 4586 C CA . PHE C 1 103 ? 54.223 -2.045 46.139 1.00 9.27 103 PHE B CA 1
ATOM 4587 C C . PHE C 1 103 ? 55.743 -1.836 46.122 1.00 13.13 103 PHE B C 1
ATOM 4588 O O . PHE C 1 103 ? 56.397 -2.094 47.121 1.00 13.56 103 PHE B O 1
ATOM 4596 N N . LYS C 1 104 ? 56.307 -1.382 44.992 1.00 9.62 104 LYS B N 1
ATOM 4597 C CA . LYS C 1 104 ? 57.763 -1.217 44.865 1.00 7.51 104 LYS B CA 1
ATOM 4598 C C . LYS C 1 104 ? 58.257 0.188 45.144 1.00 10.31 104 LYS B C 1
ATOM 4599 O O . LYS C 1 104 ? 57.849 1.095 44.423 1.00 9.58 104 LYS B O 1
ATOM 4605 N N . PRO C 1 105 ? 59.169 0.396 46.151 1.00 9.33 105 PRO B N 1
ATOM 4606 C CA . PRO C 1 105 ? 59.562 1.771 46.507 1.00 9.52 105 PRO B CA 1
ATOM 4607 C C . PRO C 1 105 ? 60.147 2.549 45.349 1.00 10.58 105 PRO B C 1
ATOM 4608 O O . PRO C 1 105 ? 59.930 3.744 45.264 1.00 10.34 105 PRO B O 1
ATOM 4612 N N . GLU C 1 106 ? 60.948 1.880 44.492 1.00 8.62 106 GLU B N 1
ATOM 4613 C CA . GLU C 1 106 ? 61.541 2.595 43.364 1.00 8.67 106 GLU B CA 1
ATOM 4614 C C . GLU C 1 106 ? 60.487 3.045 42.355 1.00 10.81 106 GLU B C 1
ATOM 4615 O O . GLU C 1 106 ? 60.618 4.120 41.769 1.00 10.91 106 GLU B O 1
ATOM 4621 N N . VAL C 1 107 ? 59.377 2.298 42.235 1.00 7.10 107 VAL B N 1
ATOM 4622 C CA . VAL C 1 107 ? 58.262 2.716 41.357 1.00 6.73 107 VAL B CA 1
ATOM 4623 C C . VAL C 1 107 ? 57.534 3.867 42.028 1.00 7.07 107 VAL B C 1
ATOM 4624 O O . VAL C 1 107 ? 57.194 4.828 41.357 1.00 9.30 107 VAL B O 1
ATOM 4628 N N . MET C 1 108 ? 57.368 3.810 43.385 1.00 5.16 108 MET B N 1
ATOM 4629 C CA . MET C 1 108 ? 56.684 4.907 44.068 1.00 5.36 108 MET B CA 1
ATOM 4630 C C . MET C 1 108 ? 57.436 6.217 43.835 1.00 8.55 108 MET B C 1
ATOM 4631 O O . MET C 1 108 ? 56.826 7.236 43.531 1.00 9.41 108 MET B O 1
ATOM 4636 N N . ARG C 1 109 ? 58.772 6.211 44.023 1.00 8.60 109 ARG B N 1
ATOM 4637 C CA . ARG C 1 109 ? 59.577 7.425 43.836 1.00 9.59 109 ARG B CA 1
ATOM 4638 C C . ARG C 1 109 ? 59.522 7.932 42.390 1.00 10.34 109 ARG B C 1
ATOM 4639 O O . ARG C 1 109 ? 59.305 9.127 42.171 1.00 9.55 109 ARG B O 1
ATOM 4647 N N . ALA C 1 110 ? 59.727 7.042 41.421 1.00 8.42 110 ALA B N 1
ATOM 4648 C CA . ALA C 1 110 ? 59.718 7.427 39.994 1.00 9.26 110 ALA B CA 1
ATOM 4649 C C . ALA C 1 110 ? 58.336 7.930 39.544 1.00 12.24 110 ALA B C 1
ATOM 4650 O O . ALA C 1 110 ? 58.238 8.907 38.789 1.00 13.01 110 ALA B O 1
ATOM 4652 N N . ALA C 1 111 ? 57.269 7.287 40.038 1.00 9.89 111 ALA B N 1
ATOM 4653 C CA . ALA C 1 111 ? 55.910 7.692 39.674 1.00 8.79 111 ALA B CA 1
ATOM 4654 C C . ALA C 1 111 ? 55.560 9.072 40.222 1.00 10.73 111 ALA B C 1
ATOM 4655 O O . ALA C 1 111 ? 54.989 9.872 39.499 1.00 10.99 111 ALA B O 1
ATOM 4657 N N . VAL C 1 112 ? 55.955 9.360 41.489 1.00 7.72 112 VAL B N 1
ATOM 4658 C CA . VAL C 1 112 ? 55.703 10.676 42.074 1.00 9.00 112 VAL B CA 1
ATOM 4659 C C . VAL C 1 112 ? 56.506 11.740 41.303 1.00 12.19 112 VAL B C 1
ATOM 4660 O O . VAL C 1 112 ? 55.960 12.797 41.007 1.00 13.72 112 VAL B O 1
ATOM 4664 N N . ALA C 1 113 ? 57.761 11.429 40.920 1.00 13.54 113 ALA B N 1
ATOM 4665 C CA . ALA C 1 113 ? 58.577 12.384 40.138 1.00 13.94 113 ALA B CA 1
ATOM 4666 C C . ALA C 1 113 ? 57.906 12.643 38.766 1.00 18.93 113 ALA B C 1
ATOM 4667 O O . ALA C 1 113 ? 58.002 13.753 38.256 1.00 18.59 113 ALA B O 1
ATOM 4669 N N . ALA C 1 114 ? 57.182 11.642 38.217 1.00 16.26 114 ALA B N 1
ATOM 4670 C CA . ALA C 1 114 ? 56.460 11.751 36.925 1.00 16.07 114 ALA B CA 1
ATOM 4671 C C . ALA C 1 114 ? 55.097 12.480 37.022 1.00 20.28 114 ALA B C 1
ATOM 4672 O O . ALA C 1 114 ? 54.504 12.823 35.988 1.00 18.45 114 ALA B O 1
ATOM 4674 N N . GLY C 1 115 ? 54.604 12.693 38.256 1.00 16.41 115 GLY B N 1
ATOM 4675 C CA . GLY C 1 115 ? 53.348 13.403 38.465 1.00 15.46 115 GLY B CA 1
ATOM 4676 C C . GLY C 1 115 ? 52.278 12.691 39.284 1.00 16.90 115 GLY B C 1
ATOM 4677 O O . GLY C 1 115 ? 51.227 13.274 39.524 1.00 17.66 115 GLY B O 1
ATOM 4678 N N . ALA C 1 116 ? 52.532 11.455 39.754 1.00 12.34 116 ALA B N 1
ATOM 4679 C CA . ALA C 1 116 ? 51.555 10.756 40.617 1.00 11.17 116 ALA B CA 1
ATOM 4680 C C . ALA C 1 116 ? 51.497 11.486 41.952 1.00 15.46 116 ALA B C 1
ATOM 4681 O O . ALA C 1 116 ? 52.514 12.047 42.415 1.00 15.89 116 ALA B O 1
ATOM 4683 N N . GLY C 1 117 ? 50.322 11.513 42.539 1.00 12.32 117 GLY B N 1
ATOM 4684 C CA . GLY C 1 117 ? 50.129 12.221 43.797 1.00 12.27 117 GLY B CA 1
ATOM 4685 C C . GLY C 1 117 ? 49.662 11.370 44.948 1.00 14.90 117 GLY B C 1
ATOM 4686 O O . GLY C 1 117 ? 49.375 11.900 46.013 1.00 16.41 117 GLY B O 1
ATOM 4687 N N . MET C 1 118 ? 49.624 10.043 44.769 1.00 8.92 118 MET B N 1
ATOM 4688 C CA . MET C 1 118 ? 49.171 9.138 45.822 1.00 7.15 118 MET B CA 1
ATOM 4689 C C . MET C 1 118 ? 49.706 7.765 45.459 1.00 9.60 118 MET B C 1
ATOM 4690 O O . MET C 1 118 ? 49.894 7.471 44.300 1.00 9.30 118 MET B O 1
ATOM 4695 N N A ILE C 1 119 ? 49.999 6.975 46.480 0.50 7.44 119 ILE B N 1
ATOM 4696 N N B ILE C 1 119 ? 50.013 6.955 46.468 0.50 7.72 119 ILE B N 1
ATOM 4697 C CA A ILE C 1 119 ? 50.459 5.604 46.356 0.50 6.79 119 ILE B CA 1
ATOM 4698 C CA B ILE C 1 119 ? 50.507 5.592 46.286 0.50 7.20 119 ILE B CA 1
ATOM 4699 C C A ILE C 1 119 ? 49.304 4.723 46.810 0.50 9.77 119 ILE B C 1
ATOM 4700 C C B ILE C 1 119 ? 49.462 4.640 46.852 0.50 9.95 119 ILE B C 1
ATOM 4701 O O A ILE C 1 119 ? 48.717 4.946 47.878 0.50 9.07 119 ILE B O 1
ATOM 4702 O O B ILE C 1 119 ? 49.106 4.736 48.031 0.50 9.00 119 ILE B O 1
ATOM 4711 N N . ASN C 1 120 ? 48.995 3.708 46.019 1.00 7.06 120 ASN B N 1
ATOM 4712 C CA . ASN C 1 120 ? 48.001 2.722 46.394 1.00 7.93 120 ASN B CA 1
ATOM 4713 C C . ASN C 1 120 ? 48.791 1.432 46.536 1.00 9.28 120 ASN B C 1
ATOM 4714 O O . ASN C 1 120 ? 49.218 0.882 45.527 1.00 7.96 120 ASN B O 1
ATOM 4719 N N . ASP C 1 121 ? 49.090 1.010 47.799 1.00 8.72 121 ASP B N 1
ATOM 4720 C CA . ASP C 1 121 ? 49.945 -0.129 48.043 1.00 7.92 121 ASP B CA 1
ATOM 4721 C C . ASP C 1 121 ? 49.214 -1.358 48.602 1.00 9.12 121 ASP B C 1
ATOM 4722 O O . ASP C 1 121 ? 48.930 -1.429 49.811 1.00 8.00 121 ASP B O 1
ATOM 4727 N N . VAL C 1 122 ? 49.099 -2.392 47.765 1.00 7.95 122 VAL B N 1
ATOM 4728 C CA . VAL C 1 122 ? 48.475 -3.675 48.144 1.00 10.24 122 VAL B CA 1
ATOM 4729 C C . VAL C 1 122 ? 49.241 -4.371 49.280 1.00 13.20 122 VAL B C 1
ATOM 4730 O O . VAL C 1 122 ? 48.659 -5.200 49.976 1.00 11.41 122 VAL B O 1
ATOM 4734 N N . GLN C 1 123 ? 50.543 -4.043 49.445 1.00 10.22 123 GLN B N 1
ATOM 4735 C CA . GLN C 1 123 ? 51.403 -4.621 50.484 1.00 10.25 123 GLN B CA 1
ATOM 4736 C C . GLN C 1 123 ? 51.476 -3.787 51.762 1.00 13.18 123 GLN B C 1
ATOM 4737 O O . GLN C 1 123 ? 52.201 -4.154 52.697 1.00 11.93 123 GLN B O 1
ATOM 4743 N N . ALA C 1 124 ? 50.727 -2.663 51.828 1.00 8.75 124 ALA B N 1
ATOM 4744 C CA . ALA C 1 124 ? 50.674 -1.800 53.013 1.00 7.89 124 ALA B CA 1
ATOM 4745 C C . ALA C 1 124 ? 52.079 -1.419 53.542 1.00 9.98 124 ALA B C 1
ATOM 4746 O O . ALA C 1 124 ? 52.337 -1.456 54.744 1.00 10.74 124 ALA B O 1
ATOM 4748 N N . LEU C 1 125 ? 52.961 -1.030 52.608 1.00 8.30 125 LEU B N 1
ATOM 4749 C CA . LEU C 1 125 ? 54.345 -0.588 52.855 1.00 7.92 125 LEU B CA 1
ATOM 4750 C C . LEU C 1 125 ? 55.226 -1.653 53.514 1.00 10.48 125 LEU B C 1
ATOM 4751 O O . LEU C 1 125 ? 56.201 -1.322 54.171 1.00 10.77 125 LEU B O 1
ATOM 4756 N N . ARG C 1 126 ? 54.931 -2.939 53.254 1.00 9.19 126 ARG B N 1
ATOM 4757 C CA . ARG C 1 126 ? 55.750 -4.015 53.819 1.00 8.93 126 ARG B CA 1
ATOM 4758 C C . ARG C 1 126 ? 56.988 -4.358 52.994 1.00 14.16 126 ARG B C 1
ATOM 4759 O O . ARG C 1 126 ? 57.876 -5.058 53.500 1.00 13.12 126 ARG B O 1
ATOM 4767 N N . GLN C 1 127 ? 57.038 -3.909 51.725 1.00 10.30 127 GLN B N 1
ATOM 4768 C CA . GLN C 1 127 ? 58.216 -4.136 50.890 1.00 10.72 127 GLN B CA 1
ATOM 4769 C C . GLN C 1 127 ? 59.407 -3.342 51.494 1.00 14.02 127 GLN B C 1
ATOM 4770 O O . GLN C 1 127 ? 59.269 -2.166 51.869 1.00 12.01 127 GLN B O 1
ATOM 4776 N N . PRO C 1 128 ? 60.594 -3.976 51.583 1.00 12.22 128 PRO B N 1
ATOM 4777 C CA . PRO C 1 128 ? 61.763 -3.268 52.137 1.00 11.26 128 PRO B CA 1
ATOM 4778 C C . PRO C 1 128 ? 62.024 -1.915 51.456 1.00 13.16 128 PRO B C 1
ATOM 4779 O O . PRO C 1 128 ? 62.132 -1.855 50.241 1.00 12.81 128 PRO B O 1
ATOM 4783 N N . GLY C 1 129 ? 62.012 -0.846 52.236 1.00 11.15 129 GLY B N 1
ATOM 4784 C CA . GLY C 1 129 ? 62.213 0.529 51.754 1.00 12.03 129 GLY B CA 1
ATOM 4785 C C . GLY C 1 129 ? 60.946 1.329 51.507 1.00 14.29 129 GLY B C 1
ATOM 4786 O O . GLY C 1 129 ? 61.012 2.545 51.312 1.00 13.61 129 GLY B O 1
ATOM 4787 N N . ALA C 1 130 ? 59.771 0.654 51.497 1.00 11.47 130 ALA B N 1
ATOM 4788 C CA . ALA C 1 130 ? 58.507 1.347 51.193 1.00 10.17 130 ALA B CA 1
ATOM 4789 C C . ALA C 1 130 ? 58.152 2.414 52.211 1.00 12.26 130 ALA B C 1
ATOM 4790 O O . ALA C 1 130 ? 57.713 3.493 51.820 1.00 12.86 130 ALA B O 1
ATOM 4792 N N . LEU C 1 131 ? 58.367 2.124 53.535 1.00 10.13 131 LEU B N 1
ATOM 4793 C CA . LEU C 1 131 ? 58.059 3.094 54.577 1.00 10.05 131 LEU B CA 1
ATOM 4794 C C . LEU C 1 131 ? 58.897 4.339 54.389 1.00 13.53 131 LEU B C 1
ATOM 4795 O O . LEU C 1 131 ? 58.338 5.429 54.370 1.00 12.01 131 LEU B O 1
ATOM 4800 N N . ASP C 1 132 ? 60.226 4.165 54.211 1.00 13.15 132 ASP B N 1
ATOM 4801 C CA . ASP C 1 132 ? 61.139 5.282 53.960 1.00 14.33 132 ASP B CA 1
ATOM 4802 C C . ASP C 1 132 ? 60.758 6.086 52.713 1.00 16.99 132 ASP B C 1
ATOM 4803 O O . ASP C 1 132 ? 60.774 7.325 52.754 1.00 16.97 132 ASP B O 1
ATOM 4808 N N . ALA C 1 133 ? 60.446 5.409 51.596 1.00 12.32 133 ALA B N 1
ATOM 4809 C CA . ALA C 1 133 ? 60.035 6.126 50.384 1.00 12.00 133 ALA B CA 1
ATOM 4810 C C . ALA C 1 133 ? 58.787 6.988 50.627 1.00 14.01 133 ALA B C 1
ATOM 4811 O O . ALA C 1 133 ? 58.791 8.188 50.330 1.00 13.49 133 ALA B O 1
ATOM 4813 N N . VAL C 1 134 ? 57.710 6.404 51.188 1.00 9.34 134 VAL B N 1
ATOM 4814 C CA . VAL C 1 134 ? 56.495 7.202 51.375 1.00 10.25 134 VAL B CA 1
ATOM 4815 C C . VAL C 1 134 ? 56.730 8.335 52.374 1.00 14.17 134 VAL B C 1
ATOM 4816 O O . VAL C 1 134 ? 56.244 9.451 52.143 1.00 12.57 134 VAL B O 1
ATOM 4820 N N . ALA C 1 135 ? 57.527 8.085 53.452 1.00 12.65 135 ALA B N 1
ATOM 4821 C CA . ALA C 1 135 ? 57.851 9.154 54.395 1.00 12.50 135 ALA B CA 1
ATOM 4822 C C . ALA C 1 135 ? 58.549 10.315 53.703 1.00 16.04 135 ALA B C 1
ATOM 4823 O O . ALA C 1 135 ? 58.235 11.465 53.997 1.00 16.40 135 ALA B O 1
ATOM 4825 N N . ASP C 1 136 ? 59.476 10.020 52.771 1.00 14.09 136 ASP B N 1
ATOM 4826 C CA . ASP C 1 136 ? 60.218 11.039 52.021 1.00 14.44 136 ASP B CA 1
ATOM 4827 C C . ASP C 1 136 ? 59.341 11.768 51.020 1.00 17.29 136 ASP B C 1
ATOM 4828 O O . ASP C 1 136 ? 59.518 12.980 50.813 1.00 16.43 136 ASP B O 1
ATOM 4833 N N . LEU C 1 137 ? 58.423 11.029 50.354 1.00 13.34 137 LEU B N 1
ATOM 4834 C CA . LEU C 1 137 ? 57.599 11.596 49.280 1.00 13.72 137 LEU B CA 1
ATOM 4835 C C . LEU C 1 137 ? 56.481 12.525 49.743 1.00 18.74 137 LEU B C 1
ATOM 4836 O O . LEU C 1 137 ? 56.049 13.375 48.976 1.00 19.03 137 LEU B O 1
ATOM 4841 N N . ARG C 1 138 ? 56.004 12.352 50.976 1.00 16.15 138 ARG B N 1
ATOM 4842 C CA . ARG C 1 138 ? 54.938 13.186 51.560 1.00 15.66 138 ARG B CA 1
ATOM 4843 C C . ARG C 1 138 ? 53.684 13.250 50.668 1.00 19.36 138 ARG B C 1
ATOM 4844 O O . ARG C 1 138 ? 53.072 14.307 50.490 1.00 19.14 138 ARG B O 1
ATOM 4852 N N . VAL C 1 139 ? 53.284 12.075 50.135 1.00 13.00 139 VAL B N 1
ATOM 4853 C CA . VAL C 1 139 ? 52.053 11.941 49.346 1.00 11.38 139 VAL B CA 1
ATOM 4854 C C . VAL C 1 139 ? 51.119 11.011 50.137 1.00 13.35 139 VAL B C 1
ATOM 4855 O O . VAL C 1 139 ? 51.613 10.177 50.921 1.00 12.21 139 VAL B O 1
ATOM 4859 N N . PRO C 1 140 ? 49.797 11.071 49.901 1.00 10.61 140 PRO B N 1
ATOM 4860 C CA . PRO C 1 140 ? 48.891 10.121 50.580 1.00 9.54 140 PRO B CA 1
ATOM 4861 C C . PRO C 1 140 ? 49.203 8.683 50.175 1.00 11.18 140 PRO B C 1
ATOM 4862 O O . PRO C 1 140 ? 49.700 8.427 49.069 1.00 10.12 140 PRO B O 1
ATOM 4866 N N . VAL C 1 141 ? 48.839 7.743 51.024 1.00 6.78 141 VAL B N 1
ATOM 4867 C CA . VAL C 1 141 ? 49.106 6.330 50.755 1.00 5.26 141 VAL B CA 1
ATOM 4868 C C . VAL C 1 141 ? 47.955 5.479 51.247 1.00 8.57 141 VAL B C 1
ATOM 4869 O O . VAL C 1 141 ? 47.478 5.692 52.348 1.00 9.02 141 VAL B O 1
ATOM 4873 N N . VAL C 1 142 ? 47.580 4.483 50.458 1.00 6.17 142 VAL B N 1
ATOM 4874 C CA . VAL C 1 142 ? 46.564 3.502 50.817 1.00 6.17 142 VAL B CA 1
ATOM 4875 C C . VAL C 1 142 ? 47.266 2.280 51.388 1.00 9.61 142 VAL B C 1
ATOM 4876 O O . VAL C 1 142 ? 48.131 1.704 50.731 1.00 10.71 142 VAL B O 1
ATOM 4880 N N . LEU C 1 143 ? 46.867 1.865 52.608 1.00 7.54 143 LEU B N 1
ATOM 4881 C CA . LEU C 1 143 ? 47.389 0.686 53.240 1.00 6.86 143 LEU B CA 1
ATOM 4882 C C . LEU C 1 143 ? 46.310 -0.391 53.158 1.00 10.27 143 LEU B C 1
ATOM 4883 O O . LEU C 1 143 ? 45.265 -0.277 53.807 1.00 9.39 143 LEU B O 1
ATOM 4888 N N . MET C 1 144 ? 46.554 -1.415 52.347 1.00 10.00 144 MET B N 1
ATOM 4889 C CA . MET C 1 144 ? 45.566 -2.470 52.143 1.00 9.45 144 MET B CA 1
ATOM 4890 C C . MET C 1 144 ? 45.893 -3.718 52.920 1.00 13.03 144 MET B C 1
ATOM 4891 O O . MET C 1 144 ? 47.066 -3.999 53.141 1.00 12.19 144 MET B O 1
ATOM 4896 N N . HIS C 1 145 ? 44.867 -4.496 53.290 1.00 9.20 145 HIS B N 1
ATOM 4897 C CA . HIS C 1 145 ? 45.085 -5.775 53.928 1.00 9.74 145 HIS B CA 1
ATOM 4898 C C . HIS C 1 145 ? 45.150 -6.862 52.892 1.00 11.74 145 HIS B C 1
ATOM 4899 O O . HIS C 1 145 ? 44.236 -7.033 52.080 1.00 11.81 145 HIS B O 1
ATOM 4906 N N . MET C 1 146 ? 46.196 -7.691 53.009 1.00 14.55 146 MET B N 1
ATOM 4907 C CA . MET C 1 146 ? 46.417 -8.862 52.170 1.00 18.26 146 MET B CA 1
ATOM 4908 C C . MET C 1 146 ? 47.147 -9.851 53.083 1.00 24.31 146 MET B C 1
ATOM 4909 O O . MET C 1 146 ? 48.105 -9.433 53.746 1.00 21.71 146 MET B O 1
ATOM 4914 N N . PRO C 1 147 ? 46.701 -11.126 53.200 1.00 26.04 147 PRO B N 1
ATOM 4915 C CA . PRO C 1 147 ? 47.481 -12.102 53.996 1.00 27.94 147 PRO B CA 1
ATOM 4916 C C . PRO C 1 147 ? 48.753 -12.440 53.189 1.00 37.55 147 PRO B C 1
ATOM 4917 O O . PRO C 1 147 ? 48.665 -12.690 51.984 1.00 37.96 147 PRO B O 1
ATOM 4921 N N . GLY C 1 148 ? 49.948 -12.300 53.807 1.00 39.77 148 GLY B N 1
ATOM 4922 C CA . GLY C 1 148 ? 51.258 -12.491 53.147 1.00 41.89 148 GLY B CA 1
ATOM 4923 C C . GLY C 1 148 ? 51.385 -11.663 51.828 1.00 47.20 148 GLY B C 1
ATOM 4924 O O . GLY C 1 148 ? 50.981 -10.500 51.827 1.00 46.93 148 GLY B O 1
ATOM 4925 N N . ASP C 1 149 ? 51.903 -12.247 50.722 1.00 44.21 149 ASP B N 1
ATOM 4926 C CA . ASP C 1 149 ? 52.068 -11.532 49.449 1.00 73.46 149 ASP B CA 1
ATOM 4927 C C . ASP C 1 149 ? 51.577 -12.329 48.241 1.00 97.74 149 ASP B C 1
ATOM 4928 O O . ASP C 1 149 ? 51.407 -11.767 47.158 1.00 55.59 149 ASP B O 1
ATOM 4930 N N . ALA C 1 156 ? 42.469 -18.831 49.653 1.00 39.45 156 ALA B N 1
ATOM 4931 C CA . ALA C 1 156 ? 41.956 -17.969 50.720 1.00 38.30 156 ALA B CA 1
ATOM 4932 C C . ALA C 1 156 ? 42.121 -18.631 52.091 1.00 39.27 156 ALA B C 1
ATOM 4933 O O . ALA C 1 156 ? 41.534 -19.698 52.318 1.00 39.05 156 ALA B O 1
ATOM 4935 N N . PRO C 1 157 ? 42.895 -18.022 53.020 1.00 33.04 157 PRO B N 1
ATOM 4936 C CA . PRO C 1 157 ? 43.099 -18.663 54.322 1.00 32.69 157 PRO B CA 1
ATOM 4937 C C . PRO C 1 157 ? 41.886 -18.584 55.239 1.00 35.66 157 PRO B C 1
ATOM 4938 O O . PRO C 1 157 ? 40.970 -17.789 55.006 1.00 33.97 157 PRO B O 1
ATOM 4942 N N . HIS C 1 158 ? 41.881 -19.412 56.287 1.00 32.06 158 HIS B N 1
ATOM 4943 C CA . HIS C 1 158 ? 40.803 -19.409 57.264 1.00 32.12 158 HIS B CA 1
ATOM 4944 C C . HIS C 1 158 ? 41.082 -18.330 58.307 1.00 33.39 158 HIS B C 1
ATOM 4945 O O . HIS C 1 158 ? 42.228 -18.170 58.760 1.00 32.52 158 HIS B O 1
ATOM 4952 N N . TYR C 1 159 ? 40.032 -17.590 58.678 1.00 26.63 159 TYR B N 1
ATOM 4953 C CA . TYR C 1 159 ? 40.124 -16.571 59.713 1.00 25.08 159 TYR B CA 1
ATOM 4954 C C . TYR C 1 159 ? 39.170 -16.963 60.829 1.00 32.69 159 TYR B C 1
ATOM 4955 O O . TYR C 1 159 ? 38.022 -17.320 60.554 1.00 33.22 159 TYR B O 1
ATOM 4964 N N . ASP C 1 160 ? 39.622 -16.854 62.084 1.00 30.07 160 ASP B N 1
ATOM 4965 C CA . ASP C 1 160 ? 38.767 -17.108 63.247 1.00 29.76 160 ASP B CA 1
ATOM 4966 C C . ASP C 1 160 ? 37.764 -15.961 63.323 1.00 30.78 160 ASP B C 1
ATOM 4967 O O . ASP C 1 160 ? 36.582 -16.188 63.556 1.00 30.60 160 ASP B O 1
ATOM 4972 N N . ASP C 1 161 ? 38.245 -14.725 63.046 1.00 24.43 161 ASP B N 1
ATOM 4973 C CA . ASP C 1 161 ? 37.457 -13.492 63.069 1.00 21.58 161 ASP B CA 1
ATOM 4974 C C . ASP C 1 161 ? 38.136 -12.544 62.050 1.00 20.15 161 ASP B C 1
ATOM 4975 O O . ASP C 1 161 ? 39.059 -11.813 62.398 1.00 18.48 161 ASP B O 1
ATOM 4980 N N . VAL C 1 162 ? 37.690 -12.598 60.781 1.00 15.29 162 VAL B N 1
ATOM 4981 C CA . VAL C 1 162 ? 38.298 -11.797 59.703 1.00 13.11 162 VAL B CA 1
ATOM 4982 C C . VAL C 1 162 ? 38.267 -10.294 60.026 1.00 14.61 162 VAL B C 1
ATOM 4983 O O . VAL C 1 162 ? 39.248 -9.598 59.751 1.00 13.77 162 VAL B O 1
ATOM 4987 N N . VAL C 1 163 ? 37.153 -9.802 60.597 1.00 13.24 163 VAL B N 1
ATOM 4988 C CA . VAL C 1 163 ? 37.008 -8.365 60.905 1.00 13.17 163 VAL B CA 1
ATOM 4989 C C . VAL C 1 163 ? 38.062 -7.972 61.939 1.00 17.72 163 VAL B C 1
ATOM 4990 O O . VAL C 1 163 ? 38.765 -6.980 61.746 1.00 15.17 163 VAL B O 1
ATOM 4994 N N . ALA C 1 164 ? 38.201 -8.775 63.022 1.00 14.94 164 ALA B N 1
ATOM 4995 C CA . ALA C 1 164 ? 39.192 -8.488 64.071 1.00 14.47 164 ALA B CA 1
ATOM 4996 C C . ALA C 1 164 ? 40.624 -8.583 63.543 1.00 17.00 164 ALA B C 1
ATOM 4997 O O . ALA C 1 164 ? 41.456 -7.769 63.927 1.00 16.23 164 ALA B O 1
ATOM 4999 N N . GLU C 1 165 ? 40.906 -9.555 62.659 1.00 12.97 165 GLU B N 1
ATOM 5000 C CA . GLU C 1 165 ? 42.243 -9.750 62.074 1.00 13.29 165 GLU B CA 1
ATOM 5001 C C . GLU C 1 165 ? 42.619 -8.634 61.099 1.00 15.09 165 GLU B C 1
ATOM 5002 O O . GLU C 1 165 ? 43.741 -8.122 61.141 1.00 13.48 165 GLU B O 1
ATOM 5008 N N . VAL C 1 166 ? 41.660 -8.198 60.277 1.00 10.69 166 VAL B N 1
ATOM 5009 C CA . VAL C 1 166 ? 41.939 -7.091 59.346 1.00 10.55 166 VAL B CA 1
ATOM 5010 C C . VAL C 1 166 ? 42.146 -5.824 60.143 1.00 11.63 166 VAL B C 1
ATOM 5011 O O . VAL C 1 166 ? 43.086 -5.083 59.866 1.00 12.88 166 VAL B O 1
ATOM 5015 N N . HIS C 1 167 ? 41.303 -5.589 61.154 1.00 10.86 167 HIS B N 1
ATOM 5016 C CA . HIS C 1 167 ? 41.416 -4.423 62.046 1.00 11.72 167 HIS B CA 1
ATOM 5017 C C . HIS C 1 167 ? 42.810 -4.384 62.690 1.00 14.97 167 HIS B C 1
ATOM 5018 O O . HIS C 1 167 ? 43.468 -3.351 62.645 1.00 12.22 167 HIS B O 1
ATOM 5025 N N . ARG C 1 168 ? 43.259 -5.517 63.270 1.00 12.42 168 ARG B N 1
ATOM 5026 C CA . ARG C 1 168 ? 44.548 -5.634 63.958 1.00 12.46 168 ARG B CA 1
ATOM 5027 C C . ARG C 1 168 ? 45.696 -5.324 62.978 1.00 16.33 168 ARG B C 1
ATOM 5028 O O . ARG C 1 168 ? 46.608 -4.552 63.319 1.00 15.72 168 ARG B O 1
ATOM 5036 N N . PHE C 1 169 ? 45.638 -5.907 61.765 1.00 11.47 169 PHE B N 1
ATOM 5037 C CA . PHE C 1 169 ? 46.651 -5.673 60.742 1.00 10.82 169 PHE B CA 1
ATOM 5038 C C . PHE C 1 169 ? 46.735 -4.182 60.376 1.00 12.98 169 PHE B C 1
ATOM 5039 O O . PHE C 1 169 ? 47.837 -3.644 60.262 1.00 11.59 169 PHE B O 1
ATOM 5047 N N . LEU C 1 170 ? 45.581 -3.545 60.137 1.00 9.64 170 LEU B N 1
ATOM 5048 C CA . LEU C 1 170 ? 45.558 -2.134 59.737 1.00 9.28 170 LEU B CA 1
ATOM 5049 C C . LEU C 1 170 ? 46.042 -1.217 60.843 1.00 12.37 170 LEU B C 1
ATOM 5050 O O . LEU C 1 170 ? 46.709 -0.242 60.538 1.00 14.76 170 LEU B O 1
ATOM 5055 N N . VAL C 1 171 ? 45.747 -1.514 62.130 1.00 11.02 171 VAL B N 1
ATOM 5056 C CA . VAL C 1 171 ? 46.275 -0.737 63.264 1.00 10.28 171 VAL B CA 1
ATOM 5057 C C . VAL C 1 171 ? 47.833 -0.805 63.220 1.00 12.49 171 VAL B C 1
ATOM 5058 O O . VAL C 1 171 ? 48.495 0.225 63.257 1.00 11.77 171 VAL B O 1
ATOM 5062 N N . GLU C 1 172 ? 48.391 -2.008 63.042 1.00 8.40 172 GLU B N 1
ATOM 5063 C CA . GLU C 1 172 ? 49.841 -2.254 62.962 1.00 9.71 172 GLU B CA 1
ATOM 5064 C C . GLU C 1 172 ? 50.477 -1.447 61.827 1.00 11.30 172 GLU B C 1
ATOM 5065 O O . GLU C 1 172 ? 51.509 -0.800 62.027 1.00 11.55 172 GLU B O 1
ATOM 5071 N N . ARG C 1 173 ? 49.819 -1.438 60.645 1.00 9.89 173 ARG B N 1
ATOM 5072 C CA . ARG C 1 173 ? 50.385 -0.712 59.494 1.00 9.88 173 ARG B CA 1
ATOM 5073 C C . ARG C 1 173 ? 50.267 0.789 59.653 1.00 11.00 173 ARG B C 1
ATOM 5074 O O . ARG C 1 173 ? 51.201 1.502 59.279 1.00 11.06 173 ARG B O 1
ATOM 5082 N N . ILE C 1 174 ? 49.128 1.280 60.227 1.00 9.15 174 ILE B N 1
ATOM 5083 C CA . ILE C 1 174 ? 48.981 2.727 60.465 1.00 9.03 174 ILE B CA 1
ATOM 5084 C C . ILE C 1 174 ? 50.132 3.163 61.400 1.00 13.31 174 ILE B C 1
ATOM 5085 O O . ILE C 1 174 ? 50.792 4.181 61.168 1.00 11.41 174 ILE B O 1
ATOM 5090 N N . PHE C 1 175 ? 50.335 2.390 62.467 1.00 13.03 175 PHE B N 1
ATOM 5091 C CA . PHE C 1 175 ? 51.352 2.682 63.488 1.00 13.81 175 PHE B CA 1
ATOM 5092 C C . PHE C 1 175 ? 52.755 2.671 62.918 1.00 15.01 175 PHE B C 1
ATOM 5093 O O . PHE C 1 175 ? 53.506 3.605 63.165 1.00 14.21 175 PHE B O 1
ATOM 5101 N N . ALA C 1 176 ? 53.089 1.639 62.126 1.00 11.34 176 ALA B N 1
ATOM 5102 C CA . ALA C 1 176 ? 54.370 1.503 61.413 1.00 10.97 176 ALA B CA 1
ATOM 5103 C C . ALA C 1 176 ? 54.591 2.714 60.524 1.00 13.80 176 ALA B C 1
ATOM 5104 O O . ALA C 1 176 ? 55.707 3.235 60.465 1.00 13.06 176 ALA B O 1
ATOM 5106 N N . ALA C 1 177 ? 53.546 3.140 59.786 1.00 10.15 177 ALA B N 1
ATOM 5107 C CA . ALA C 1 177 ? 53.652 4.312 58.918 1.00 9.64 177 ALA B CA 1
ATOM 5108 C C . ALA C 1 177 ? 53.875 5.588 59.732 1.00 13.59 177 ALA B C 1
ATOM 5109 O O . ALA C 1 177 ? 54.758 6.385 59.385 1.00 13.57 177 ALA B O 1
ATOM 5111 N N . GLU C 1 178 ? 53.134 5.776 60.840 1.00 12.60 178 GLU B N 1
ATOM 5112 C CA . GLU C 1 178 ? 53.319 6.981 61.684 1.00 13.81 178 GLU B CA 1
ATOM 5113 C C . GLU C 1 178 ? 54.730 7.022 62.281 1.00 16.59 178 GLU B C 1
ATOM 5114 O O . GLU C 1 178 ? 55.355 8.086 62.293 1.00 18.29 178 GLU B O 1
ATOM 5120 N N . MET C 1 179 ? 55.252 5.868 62.707 1.00 12.71 179 MET B N 1
ATOM 5121 C CA . MET C 1 179 ? 56.594 5.782 63.304 1.00 16.15 179 MET B CA 1
ATOM 5122 C C . MET C 1 179 ? 57.709 6.008 62.283 1.00 19.50 179 MET B C 1
ATOM 5123 O O . MET C 1 179 ? 58.810 6.416 62.660 1.00 18.49 179 MET B O 1
ATOM 5128 N N . ALA C 1 180 ? 57.414 5.791 60.973 1.00 14.36 180 ALA B N 1
ATOM 5129 C CA . ALA C 1 180 ? 58.362 6.040 59.905 1.00 13.26 180 ALA B CA 1
ATOM 5130 C C . ALA C 1 180 ? 58.344 7.512 59.513 1.00 15.92 180 ALA B C 1
ATOM 5131 O O . ALA C 1 180 ? 59.165 7.927 58.699 1.00 17.65 180 ALA B O 1
ATOM 5133 N N . GLY C 1 181 ? 57.444 8.293 60.105 1.00 13.84 181 GLY B N 1
ATOM 5134 C CA . GLY C 1 181 ? 57.320 9.721 59.811 1.00 14.23 181 GLY B CA 1
ATOM 5135 C C . GLY C 1 181 ? 56.267 10.051 58.773 1.00 17.33 181 GLY B C 1
ATOM 5136 O O . GLY C 1 181 ? 56.243 11.176 58.280 1.00 17.60 181 GLY B O 1
ATOM 5137 N N . ILE C 1 182 ? 55.319 9.123 58.490 1.00 11.24 182 ILE B N 1
ATOM 5138 C CA . ILE C 1 182 ? 54.256 9.441 57.524 1.00 11.01 182 ILE B CA 1
ATOM 5139 C C . ILE C 1 182 ? 53.127 10.051 58.348 1.00 17.60 182 ILE B C 1
ATOM 5140 O O . ILE C 1 182 ? 52.691 9.424 59.310 1.00 19.95 182 ILE B O 1
ATOM 5145 N N . ASP C 1 183 ? 52.701 11.283 58.036 1.00 13.99 183 ASP B N 1
ATOM 5146 C CA . ASP C 1 183 ? 51.640 11.942 58.785 1.00 13.78 183 ASP B CA 1
ATOM 5147 C C . ASP C 1 183 ? 50.338 11.107 58.706 1.00 17.82 183 ASP B C 1
ATOM 5148 O O . ASP C 1 183 ? 49.953 10.662 57.616 1.00 12.46 183 ASP B O 1
ATOM 5153 N N . LYS C 1 184 ? 49.664 10.913 59.851 1.00 14.71 184 LYS B N 1
ATOM 5154 C CA . LYS C 1 184 ? 48.406 10.166 59.904 1.00 14.59 184 LYS B CA 1
ATOM 5155 C C . LYS C 1 184 ? 47.346 10.743 58.939 1.00 17.26 184 LYS B C 1
ATOM 5156 O O . LYS C 1 184 ? 46.547 9.989 58.396 1.00 18.35 184 LYS B O 1
ATOM 5162 N N . ARG C 1 185 ? 47.394 12.067 58.663 1.00 13.18 185 ARG B N 1
ATOM 5163 C CA . ARG C 1 185 ? 46.459 12.743 57.762 1.00 13.37 185 ARG B CA 1
ATOM 5164 C C . ARG C 1 185 ? 46.633 12.342 56.295 1.00 15.77 185 ARG B C 1
ATOM 5165 O O . ARG C 1 185 ? 45.791 12.693 55.467 1.00 15.03 185 ARG B O 1
ATOM 5167 N N . ARG C 1 186 ? 47.727 11.656 55.977 1.00 13.62 186 ARG B N 1
ATOM 5168 C CA . ARG C 1 186 ? 48.024 11.225 54.599 1.00 12.83 186 ARG B CA 1
ATOM 5169 C C . ARG C 1 186 ? 47.657 9.748 54.406 1.00 15.15 186 ARG B C 1
ATOM 5170 O O . ARG C 1 186 ? 47.847 9.218 53.328 1.00 14.67 186 ARG B O 1
ATOM 5178 N N . LEU C 1 187 ? 47.130 9.091 55.428 1.00 11.03 187 LEU B N 1
ATOM 5179 C CA . LEU C 1 187 ? 46.815 7.675 55.277 1.00 9.73 187 LEU B CA 1
ATOM 5180 C C . LEU C 1 187 ? 45.378 7.398 54.878 1.00 12.75 187 LEU B C 1
ATOM 5181 O O . LEU C 1 187 ? 44.438 8.143 55.214 1.00 11.68 187 LEU B O 1
ATOM 5186 N N . LEU C 1 188 ? 45.216 6.233 54.249 1.00 7.03 188 LEU B N 1
ATOM 5187 C CA . LEU C 1 188 ? 43.933 5.661 53.920 1.00 6.59 188 LEU B CA 1
ATOM 5188 C C . LEU C 1 188 ? 44.120 4.196 54.203 1.00 8.66 188 LEU B C 1
ATOM 5189 O O . LEU C 1 188 ? 45.246 3.703 54.127 1.00 7.93 188 LEU B O 1
ATOM 5194 N N . ILE C 1 189 ? 43.040 3.512 54.580 1.00 7.05 189 ILE B N 1
ATOM 5195 C CA . ILE C 1 189 ? 43.112 2.059 54.799 1.00 5.95 189 ILE B CA 1
ATOM 5196 C C . ILE C 1 189 ? 42.107 1.367 53.913 1.00 9.74 189 ILE B C 1
ATOM 5197 O O . ILE C 1 189 ? 41.139 1.976 53.466 1.00 8.02 189 ILE B O 1
ATOM 5202 N N . ASP C 1 190 ? 42.345 0.086 53.628 1.00 6.63 190 ASP B N 1
ATOM 5203 C CA . ASP C 1 190 ? 41.474 -0.634 52.757 1.00 6.53 190 ASP B CA 1
ATOM 5204 C C . ASP C 1 190 ? 41.488 -2.097 53.247 1.00 9.02 190 ASP B C 1
ATOM 5205 O O . ASP C 1 190 ? 42.569 -2.673 53.423 1.00 8.50 190 ASP B O 1
ATOM 5210 N N . PRO C 1 191 ? 40.302 -2.690 53.503 1.00 7.29 191 PRO B N 1
ATOM 5211 C CA . PRO C 1 191 ? 40.276 -4.086 53.966 1.00 7.62 191 PRO B CA 1
ATOM 5212 C C . PRO C 1 191 ? 40.724 -5.116 52.963 1.00 9.64 191 PRO B C 1
ATOM 5213 O O . PRO C 1 191 ? 40.810 -6.302 53.315 1.00 10.72 191 PRO B O 1
ATOM 5217 N N . GLY C 1 192 ? 40.917 -4.707 51.713 1.00 9.38 192 GLY B N 1
ATOM 5218 C CA . GLY C 1 192 ? 41.369 -5.601 50.662 1.00 9.78 192 GLY B CA 1
ATOM 5219 C C . GLY C 1 192 ? 40.361 -6.655 50.296 1.00 12.86 192 GLY B C 1
ATOM 5220 O O . GLY C 1 192 ? 40.648 -7.854 50.372 1.00 11.28 192 GLY B O 1
ATOM 5221 N N . PHE C 1 193 ? 39.171 -6.228 49.842 1.00 8.18 193 PHE B N 1
ATOM 5222 C CA . PHE C 1 193 ? 38.173 -7.217 49.419 1.00 8.72 193 PHE B CA 1
ATOM 5223 C C . PHE C 1 193 ? 38.756 -8.099 48.294 1.00 14.04 193 PHE B C 1
ATOM 5224 O O . PHE C 1 193 ? 39.435 -7.596 47.404 1.00 12.95 193 PHE B O 1
ATOM 5232 N N . GLY C 1 194 ? 38.550 -9.407 48.401 1.00 14.51 194 GLY B N 1
ATOM 5233 C CA . GLY C 1 194 ? 39.041 -10.346 47.400 1.00 15.17 194 GLY B CA 1
ATOM 5234 C C . GLY C 1 194 ? 40.476 -10.819 47.527 1.00 22.25 194 GLY B C 1
ATOM 5235 O O . GLY C 1 194 ? 40.879 -11.702 46.756 1.00 22.97 194 GLY B O 1
ATOM 5236 N N . PHE C 1 195 ? 41.274 -10.237 48.470 1.00 16.40 195 PHE B N 1
ATOM 5237 C CA . PHE C 1 195 ? 42.680 -10.624 48.666 1.00 15.12 195 PHE B CA 1
ATOM 5238 C C . PHE C 1 195 ? 42.789 -11.593 49.825 1.00 18.76 195 PHE B C 1
ATOM 5239 O O . PHE C 1 195 ? 42.774 -11.183 50.984 1.00 18.63 195 PHE B O 1
ATOM 5247 N N . GLY C 1 196 ? 42.850 -12.877 49.489 1.00 17.14 196 GLY B N 1
ATOM 5248 C CA . GLY C 1 196 ? 42.913 -13.958 50.465 1.00 16.22 196 GLY B CA 1
ATOM 5249 C C . GLY C 1 196 ? 41.679 -13.981 51.341 1.00 17.77 196 GLY B C 1
ATOM 5250 O O . GLY C 1 196 ? 41.794 -14.083 52.561 1.00 17.12 196 GLY B O 1
ATOM 5251 N N . LYS C 1 197 ? 40.495 -13.819 50.735 1.00 16.25 197 LYS B N 1
ATOM 5252 C CA . LYS C 1 197 ? 39.223 -13.802 51.460 1.00 15.81 197 LYS B CA 1
ATOM 5253 C C . LYS C 1 197 ? 38.153 -14.505 50.666 1.00 17.26 197 LYS B C 1
ATOM 5254 O O . LYS C 1 197 ? 38.021 -14.279 49.458 1.00 16.92 197 LYS B O 1
ATOM 5260 N N . SER C 1 198 ? 37.385 -15.379 51.340 1.00 14.68 198 SER B N 1
ATOM 5261 C CA . SER C 1 198 ? 36.268 -16.092 50.719 1.00 13.74 198 SER B CA 1
ATOM 5262 C C . SER C 1 198 ? 35.116 -15.093 50.516 1.00 16.93 198 SER B C 1
ATOM 5263 O O . SER C 1 198 ? 35.161 -13.991 51.066 1.00 16.35 198 SER B O 1
ATOM 5266 N N . THR C 1 199 ? 34.048 -15.511 49.821 1.00 15.08 199 THR B N 1
ATOM 5267 C CA . THR C 1 199 ? 32.857 -14.669 49.656 1.00 14.21 199 THR B CA 1
ATOM 5268 C C . THR C 1 199 ? 32.289 -14.324 51.035 1.00 15.43 199 THR B C 1
ATOM 5269 O O . THR C 1 199 ? 32.027 -13.149 51.310 1.00 13.69 199 THR B O 1
ATOM 5273 N N . ALA C 1 200 ? 32.141 -15.333 51.920 1.00 12.20 200 ALA B N 1
ATOM 5274 C CA . ALA C 1 200 ? 31.662 -15.104 53.296 1.00 13.37 200 ALA B CA 1
ATOM 5275 C C . ALA C 1 200 ? 32.526 -14.072 54.058 1.00 13.85 200 ALA B C 1
ATOM 5276 O O . ALA C 1 200 ? 31.964 -13.177 54.689 1.00 13.41 200 ALA B O 1
ATOM 5278 N N . ASP C 1 201 ? 33.875 -14.155 53.945 1.00 11.42 201 ASP B N 1
ATOM 5279 C CA . ASP C 1 201 ? 34.779 -13.195 54.608 1.00 12.38 201 ASP B CA 1
ATOM 5280 C C . ASP C 1 201 ? 34.555 -11.787 54.033 1.00 13.09 201 ASP B C 1
ATOM 5281 O O . ASP C 1 201 ? 34.567 -10.822 54.794 1.00 13.88 201 ASP B O 1
ATOM 5286 N N . ASN C 1 202 ? 34.399 -11.664 52.705 1.00 11.61 202 ASN B N 1
ATOM 5287 C CA . ASN C 1 202 ? 34.168 -10.344 52.087 1.00 11.57 202 ASN B CA 1
ATOM 5288 C C . ASN C 1 202 ? 32.852 -9.737 52.554 1.00 13.40 202 ASN B C 1
ATOM 5289 O O . ASN C 1 202 ? 32.781 -8.543 52.846 1.00 12.90 202 ASN B O 1
ATOM 5294 N N . VAL C 1 203 ? 31.788 -10.565 52.621 1.00 11.01 203 VAL B N 1
ATOM 5295 C CA . VAL C 1 203 ? 30.455 -10.125 53.076 1.00 10.30 203 VAL B CA 1
ATOM 5296 C C . VAL C 1 203 ? 30.537 -9.680 54.538 1.00 11.84 203 VAL B C 1
ATOM 5297 O O . VAL C 1 203 ? 29.982 -8.633 54.907 1.00 11.62 203 VAL B O 1
ATOM 5301 N N . GLN C 1 204 ? 31.297 -10.418 55.362 1.00 9.54 204 GLN B N 1
ATOM 5302 C CA . GLN C 1 204 ? 31.483 -10.050 56.786 1.00 9.92 204 GLN B CA 1
ATOM 5303 C C . GLN C 1 204 ? 32.173 -8.692 56.888 1.00 12.53 204 GLN B C 1
ATOM 5304 O O . GLN C 1 204 ? 31.750 -7.851 57.659 1.00 12.41 204 GLN B O 1
ATOM 5310 N N . LEU C 1 205 ? 33.242 -8.478 56.091 1.00 9.90 205 LEU B N 1
ATOM 5311 C CA . LEU C 1 205 ? 33.963 -7.202 56.134 1.00 10.21 205 LEU B CA 1
ATOM 5312 C C . LEU C 1 205 ? 33.124 -6.061 55.670 1.00 11.57 205 LEU B C 1
ATOM 5313 O O . LEU C 1 205 ? 33.281 -4.975 56.199 1.00 13.58 205 LEU B O 1
ATOM 5318 N N . LEU C 1 206 ? 32.257 -6.271 54.661 1.00 9.32 206 LEU B N 1
ATOM 5319 C CA . LEU C 1 206 ? 31.381 -5.227 54.145 1.00 8.57 206 LEU B CA 1
ATOM 5320 C C . LEU C 1 206 ? 30.297 -4.925 55.168 1.00 12.55 206 LEU B C 1
ATOM 5321 O O . LEU C 1 206 ? 30.065 -3.757 55.490 1.00 11.80 206 LEU B O 1
ATOM 5326 N N . ALA C 1 207 ? 29.668 -5.967 55.713 1.00 10.77 207 ALA B N 1
ATOM 5327 C CA . ALA C 1 207 ? 28.636 -5.755 56.742 1.00 12.60 207 ALA B CA 1
ATOM 5328 C C . ALA C 1 207 ? 29.196 -5.005 57.971 1.00 17.00 207 ALA B C 1
ATOM 5329 O O . ALA C 1 207 ? 28.537 -4.112 58.495 1.00 17.71 207 ALA B O 1
ATOM 5331 N N . HIS C 1 208 ? 30.441 -5.326 58.377 1.00 14.25 208 HIS B N 1
ATOM 5332 C CA . HIS C 1 208 ? 31.077 -4.734 59.554 1.00 14.82 208 HIS B CA 1
ATOM 5333 C C . HIS C 1 208 ? 32.048 -3.606 59.215 1.00 16.64 208 HIS B C 1
ATOM 5334 O O . HIS C 1 208 ? 32.854 -3.224 60.057 1.00 14.30 208 HIS B O 1
ATOM 5341 N N . LEU C 1 209 ? 31.950 -3.046 57.999 1.00 12.20 209 LEU B N 1
ATOM 5342 C CA . LEU C 1 209 ? 32.810 -1.930 57.590 1.00 11.81 209 LEU B CA 1
ATOM 5343 C C . LEU C 1 209 ? 32.801 -0.730 58.561 1.00 14.47 209 LEU B C 1
ATOM 5344 O O . LEU C 1 209 ? 33.872 -0.146 58.747 1.00 13.45 209 LEU B O 1
ATOM 5349 N N . PRO C 1 210 ? 31.678 -0.377 59.268 1.00 12.84 210 PRO B N 1
ATOM 5350 C CA . PRO C 1 210 ? 31.756 0.743 60.210 1.00 13.52 210 PRO B CA 1
ATOM 5351 C C . PRO C 1 210 ? 32.824 0.565 61.300 1.00 17.73 210 PRO B C 1
ATOM 5352 O O . PRO C 1 210 ? 33.387 1.556 61.742 1.00 18.31 210 PRO B O 1
ATOM 5356 N N . ARG C 1 211 ? 33.151 -0.688 61.681 1.00 14.43 211 ARG B N 1
ATOM 5357 C CA . ARG C 1 211 ? 34.160 -1.002 62.701 1.00 15.49 211 ARG B CA 1
ATOM 5358 C C . ARG C 1 211 ? 35.572 -0.609 62.251 1.00 20.33 211 A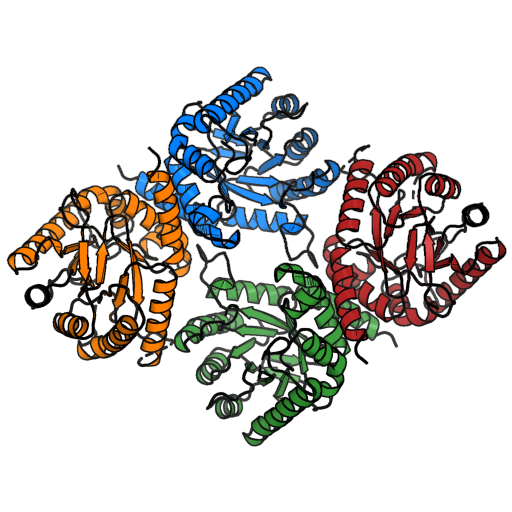RG B C 1
ATOM 5359 O O . ARG C 1 211 ? 36.405 -0.227 63.081 1.00 20.85 211 ARG B O 1
ATOM 5367 N N . LEU C 1 212 ? 35.836 -0.688 60.931 1.00 15.44 212 LEU B N 1
ATOM 5368 C CA . LEU C 1 212 ? 37.131 -0.279 60.379 1.00 15.48 212 LEU B CA 1
ATOM 5369 C C . LEU C 1 212 ? 37.209 1.236 60.236 1.00 20.69 212 LEU B C 1
ATOM 5370 O O . LEU C 1 212 ? 38.311 1.802 60.178 1.00 20.76 212 LEU B O 1
ATOM 5375 N N . CYS C 1 213 ? 36.040 1.905 60.163 1.00 16.57 213 CYS B N 1
ATOM 5376 C CA . CYS C 1 213 ? 35.978 3.370 60.035 1.00 16.57 213 CYS B CA 1
ATOM 5377 C C . CYS C 1 213 ? 36.318 4.075 61.342 1.00 25.17 213 CYS B C 1
ATOM 5378 O O . CYS C 1 213 ? 36.496 5.293 61.352 1.00 28.81 213 CYS B O 1
ATOM 5381 N N . GLU C 1 214 ? 36.440 3.312 62.434 1.00 21.80 214 GLU B N 1
ATOM 5382 C CA . GLU C 1 214 ? 36.739 3.838 63.768 1.00 22.43 214 GLU B CA 1
ATOM 5383 C C . GLU C 1 214 ? 38.258 3.991 64.043 1.00 24.13 214 GLU B C 1
ATOM 5384 O O . GLU C 1 214 ? 38.655 4.299 65.165 1.00 23.22 214 GLU B O 1
ATOM 5386 N N . LEU C 1 215 ? 39.099 3.798 63.014 1.00 19.20 215 LEU B N 1
ATOM 5387 C CA . LEU C 1 215 ? 40.568 3.902 63.132 1.00 16.73 215 LEU B CA 1
ATOM 5388 C C . LEU C 1 215 ? 41.097 5.304 62.855 1.00 19.59 215 LEU B C 1
ATOM 5389 O O . LEU C 1 215 ? 42.315 5.525 62.861 1.00 20.15 215 LEU B O 1
ATOM 5394 N N . GLY C 1 216 ? 40.182 6.246 62.648 1.00 17.34 216 GLY B N 1
ATOM 5395 C CA . GLY C 1 216 ? 40.503 7.654 62.449 1.00 16.94 216 GLY B CA 1
ATOM 5396 C C . GLY C 1 216 ? 41.087 8.000 61.093 1.00 20.06 216 GLY B C 1
ATOM 5397 O O . GLY C 1 216 ? 41.572 9.115 60.892 1.00 21.66 216 GLY B O 1
ATOM 5398 N N . VAL C 1 217 ? 41.014 7.064 60.143 1.00 13.47 217 VAL B N 1
ATOM 5399 C CA . VAL C 1 217 ? 41.560 7.294 58.801 1.00 10.96 217 VAL B CA 1
ATOM 5400 C C . VAL C 1 217 ? 40.488 6.925 57.762 1.00 12.36 217 VAL B C 1
ATOM 5401 O O . VAL C 1 217 ? 39.717 5.993 58.007 1.00 11.72 217 VAL B O 1
ATOM 5405 N N . PRO C 1 218 ? 40.426 7.610 56.610 1.00 10.41 218 PRO B N 1
ATOM 5406 C CA . PRO C 1 218 ? 39.420 7.243 55.583 1.00 9.97 218 PRO B CA 1
ATOM 5407 C C . PRO C 1 218 ? 39.590 5.827 55.079 1.00 11.74 218 PRO B C 1
ATOM 5408 O O . PRO C 1 218 ? 40.728 5.349 54.959 1.00 11.97 218 PRO B O 1
ATOM 5412 N N . VAL C 1 219 ? 38.449 5.165 54.790 1.00 8.79 219 VAL B N 1
ATOM 5413 C CA . VAL C 1 219 ? 38.444 3.799 54.301 1.00 7.34 219 VAL B CA 1
ATOM 5414 C C . VAL C 1 219 ? 38.139 3.781 52.782 1.00 8.64 219 VAL B C 1
ATOM 5415 O O . VAL C 1 219 ? 37.169 4.421 52.332 1.00 7.92 219 VAL B O 1
ATOM 5419 N N A LEU C 1 220 ? 38.939 3.015 52.020 0.50 7.06 220 LEU B N 1
ATOM 5420 N N B LEU C 1 220 ? 38.941 3.017 52.013 0.50 7.84 220 LEU B N 1
ATOM 5421 C CA A LEU C 1 220 ? 38.733 2.788 50.599 0.50 5.79 220 LEU B CA 1
ATOM 5422 C CA B LEU C 1 220 ? 38.745 2.792 50.586 0.50 7.09 220 LEU B CA 1
ATOM 5423 C C A LEU C 1 220 ? 38.182 1.366 50.460 0.50 10.48 220 LEU B C 1
ATOM 5424 C C B LEU C 1 220 ? 38.191 1.370 50.453 0.50 10.94 220 LEU B C 1
ATOM 5425 O O A LEU C 1 220 ? 38.700 0.450 51.100 0.50 9.70 220 LEU B O 1
ATOM 5426 O O B LEU C 1 220 ? 38.745 0.449 51.054 0.50 9.98 220 LEU B O 1
ATOM 5435 N N . ALA C 1 221 ? 37.121 1.188 49.662 1.00 7.66 221 ALA B N 1
ATOM 5436 C CA . ALA C 1 221 ? 36.556 -0.146 49.407 1.00 7.15 221 ALA B CA 1
ATOM 5437 C C . ALA C 1 221 ? 36.674 -0.394 47.900 1.00 9.22 221 ALA B C 1
ATOM 5438 O O . ALA C 1 221 ? 36.334 0.468 47.113 1.00 9.43 221 ALA B O 1
ATOM 5440 N N . GLY C 1 222 ? 37.129 -1.572 47.525 1.00 7.36 222 GLY B N 1
ATOM 5441 C CA . GLY C 1 222 ? 37.243 -1.943 46.126 1.00 5.34 222 GLY B CA 1
ATOM 5442 C C . GLY C 1 222 ? 36.651 -3.316 45.938 1.00 10.17 222 GLY B C 1
ATOM 5443 O O . GLY C 1 222 ? 37.294 -4.308 46.263 1.00 10.24 222 GLY B O 1
ATOM 5444 N N . LEU C 1 223 ? 35.392 -3.374 45.516 1.00 9.38 223 LEU B N 1
ATOM 5445 C CA . LEU C 1 223 ? 34.723 -4.657 45.302 1.00 10.18 223 LEU B CA 1
ATOM 5446 C C . LEU C 1 223 ? 34.414 -4.772 43.796 1.00 13.73 223 LEU B C 1
ATOM 5447 O O . LEU C 1 223 ? 33.644 -5.632 43.381 1.00 14.06 223 LEU B O 1
ATOM 5452 N N . SER C 1 224 ? 35.044 -3.936 42.982 1.00 9.76 224 SER B N 1
ATOM 5453 C CA . SER C 1 224 ? 34.691 -3.842 41.568 1.00 7.53 224 SER B CA 1
ATOM 5454 C C . SER C 1 224 ? 34.916 -5.099 40.752 1.00 8.16 224 SER B C 1
ATOM 5455 O O . SER C 1 224 ? 36.044 -5.480 40.472 1.00 9.22 224 SER B O 1
ATOM 5458 N N . ARG C 1 225 ? 33.788 -5.684 40.263 1.00 7.69 225 ARG B N 1
ATOM 5459 C CA . ARG C 1 225 ? 33.814 -6.846 39.365 1.00 6.66 225 ARG B CA 1
ATOM 5460 C C . ARG C 1 225 ? 34.544 -8.033 39.941 1.00 9.55 225 ARG B C 1
ATOM 5461 O O . ARG C 1 225 ? 35.009 -8.897 39.200 1.00 12.21 225 ARG B O 1
ATOM 5469 N N . LYS C 1 226 ? 34.645 -8.077 41.276 1.00 8.67 226 LYS B N 1
ATOM 5470 C CA . LYS C 1 226 ? 35.370 -9.122 41.963 1.00 8.13 226 LYS B CA 1
ATOM 5471 C C . LYS C 1 226 ? 34.612 -10.441 41.997 1.00 12.50 226 LYS B C 1
ATOM 5472 O O . LYS C 1 226 ? 33.370 -10.480 41.851 1.00 12.47 226 LYS B O 1
ATOM 5478 N N . ARG C 1 227 ? 35.373 -11.530 42.183 1.00 10.58 227 ARG B N 1
ATOM 5479 C CA . ARG C 1 227 ? 34.817 -12.890 42.210 1.00 11.21 227 ARG B CA 1
ATOM 5480 C C . ARG C 1 227 ? 33.707 -13.037 43.237 1.00 13.21 227 ARG B C 1
ATOM 5481 O O . ARG C 1 227 ? 32.713 -13.684 42.922 1.00 14.18 227 ARG B O 1
ATOM 5489 N N . SER C 1 228 ? 33.862 -12.474 44.452 1.00 9.58 228 SER B N 1
ATOM 5490 C CA . SER C 1 228 ? 32.818 -12.560 45.495 1.00 10.24 228 SER B CA 1
ATOM 5491 C C . SER C 1 228 ? 31.486 -11.973 45.013 1.00 13.43 228 SER B C 1
ATOM 5492 O O . SER C 1 228 ? 30.441 -12.531 45.317 1.00 13.06 228 SER B O 1
ATOM 5495 N N . ILE C 1 229 ? 31.522 -10.860 44.233 1.00 10.61 229 ILE B N 1
ATOM 5496 C CA . ILE C 1 229 ? 30.300 -10.265 43.669 1.00 9.78 229 ILE B CA 1
ATOM 5497 C C . ILE C 1 229 ? 29.690 -11.259 42.689 1.00 12.46 229 ILE B C 1
ATOM 5498 O O . ILE C 1 229 ? 28.468 -11.482 42.693 1.00 12.49 229 ILE B O 1
ATOM 5503 N N . GLY C 1 230 ? 30.564 -11.862 41.883 1.00 10.61 230 GLY B N 1
ATOM 5504 C CA . GLY C 1 230 ? 30.179 -12.884 40.923 1.00 12.37 230 GLY B CA 1
ATOM 5505 C C . GLY C 1 230 ? 29.537 -14.088 41.588 1.00 14.66 230 GLY B C 1
ATOM 5506 O O . GLY C 1 230 ? 28.518 -14.580 41.114 1.00 14.99 230 GLY B O 1
ATOM 5507 N N . GLU C 1 231 ? 30.078 -14.527 42.721 1.00 11.18 231 GLU B N 1
ATOM 5508 C CA . GLU C 1 231 ? 29.530 -15.674 43.474 1.00 11.67 231 GLU B CA 1
ATOM 5509 C C . GLU C 1 231 ? 28.164 -15.344 44.098 1.00 15.39 231 GLU B C 1
ATOM 5510 O O . GLU C 1 231 ? 27.276 -16.186 44.102 1.00 14.85 231 GLU B O 1
ATOM 5516 N N . LEU C 1 232 ? 27.990 -14.124 44.618 1.00 11.84 232 LEU B N 1
ATOM 5517 C CA . LEU C 1 232 ? 26.723 -13.740 45.236 1.00 11.76 232 LEU B CA 1
ATOM 5518 C C . LEU C 1 232 ? 25.581 -13.668 44.210 1.00 14.32 232 LEU B C 1
ATOM 5519 O O . LEU C 1 232 ? 24.457 -14.000 44.537 1.00 15.44 232 LEU B O 1
ATOM 5524 N N . THR C 1 233 ? 25.881 -13.206 42.991 1.00 10.25 233 THR B N 1
ATOM 5525 C CA . THR C 1 233 ? 24.894 -12.931 41.933 1.00 10.25 233 THR B CA 1
ATOM 5526 C C . THR C 1 233 ? 24.821 -13.945 40.784 1.00 14.33 233 THR B C 1
ATOM 5527 O O . THR C 1 233 ? 23.925 -13.825 39.910 1.00 15.35 233 THR B O 1
ATOM 5531 N N . GLY C 1 234 ? 25.770 -14.877 40.758 1.00 12.28 234 GLY B N 1
ATOM 5532 C CA . GLY C 1 234 ? 25.875 -15.899 39.720 1.00 12.94 234 GLY B CA 1
ATOM 5533 C C . GLY C 1 234 ? 26.341 -15.326 38.397 1.00 17.20 234 GLY B C 1
ATOM 5534 O O . GLY C 1 234 ? 25.905 -15.764 37.331 1.00 18.56 234 GLY B O 1
ATOM 5535 N N . ARG C 1 235 ? 27.229 -14.316 38.446 1.00 12.43 235 ARG B N 1
ATOM 5536 C CA . ARG C 1 235 ? 27.741 -13.666 37.230 1.00 11.40 235 ARG B CA 1
ATOM 5537 C C . ARG C 1 235 ? 29.215 -14.058 37.045 1.00 15.15 235 ARG B C 1
ATOM 5538 O O . ARG C 1 235 ? 30.077 -13.639 37.818 1.00 11.95 235 ARG B O 1
ATOM 5546 N N . GLU C 1 236 ? 29.489 -14.889 36.048 1.00 12.78 236 GLU B N 1
ATOM 5547 C CA . GLU C 1 236 ? 30.824 -15.422 35.817 1.00 12.73 236 GLU B CA 1
ATOM 5548 C C . GLU C 1 236 ? 31.908 -14.416 35.365 1.00 16.20 236 GLU B C 1
ATOM 5549 O O . GLU C 1 236 ? 33.061 -14.538 35.778 1.00 17.81 236 GLU B O 1
ATOM 5555 N N . LEU C 1 237 ? 31.561 -13.538 34.433 1.00 10.52 237 LEU B N 1
ATOM 5556 C CA . LEU C 1 237 ? 32.545 -12.673 33.809 1.00 10.39 237 LEU B CA 1
ATOM 5557 C C . LEU C 1 237 ? 32.541 -11.268 34.412 1.00 11.56 237 LEU B C 1
ATOM 5558 O O . LEU C 1 237 ? 31.485 -10.752 34.745 1.00 10.75 237 LEU B O 1
ATOM 5563 N N . PRO C 1 238 ? 33.711 -10.601 34.452 1.00 10.36 238 PRO B N 1
ATOM 5564 C CA . PRO C 1 238 ? 33.778 -9.276 35.087 1.00 8.90 238 PRO B CA 1
ATOM 5565 C C . PRO C 1 238 ? 32.712 -8.252 34.647 1.00 9.51 238 PRO B C 1
ATOM 5566 O O . PRO C 1 238 ? 32.114 -7.661 35.532 1.00 9.42 238 PRO B O 1
ATOM 5570 N N . GLU C 1 239 ? 32.459 -8.032 33.349 1.00 7.41 239 GLU B N 1
ATOM 5571 C CA . GLU C 1 239 ? 31.448 -7.059 32.884 1.00 8.45 239 GLU B CA 1
ATOM 5572 C C . GLU C 1 239 ? 30.022 -7.492 33.192 1.00 11.44 239 GLU B C 1
ATOM 5573 O O . GLU C 1 239 ? 29.099 -6.690 33.080 1.00 12.51 239 GLU B O 1
ATOM 5579 N N . GLN C 1 240 ? 29.827 -8.762 33.594 1.00 8.06 240 GLN B N 1
ATOM 5580 C CA . GLN C 1 240 ? 28.486 -9.190 33.992 1.00 8.49 240 GLN B CA 1
ATOM 5581 C C . GLN C 1 240 ? 28.223 -8.811 35.448 1.00 12.81 240 GLN B C 1
ATOM 5582 O O . GLN C 1 240 ? 27.084 -8.910 35.908 1.00 10.35 240 GLN B O 1
ATOM 5588 N N . ARG C 1 241 ? 29.279 -8.424 36.192 1.00 9.92 241 ARG B N 1
ATOM 5589 C CA . ARG C 1 241 ? 29.190 -8.115 37.624 1.00 8.91 241 ARG B CA 1
ATOM 5590 C C . ARG C 1 241 ? 28.982 -6.625 37.921 1.00 12.78 241 ARG B C 1
ATOM 5591 O O . ARG C 1 241 ? 29.117 -6.214 39.080 1.00 11.26 241 ARG B O 1
ATOM 5599 N N . VAL C 1 242 ? 28.667 -5.825 36.906 1.00 8.35 242 VAL B N 1
ATOM 5600 C CA . VAL C 1 242 ? 28.529 -4.367 37.087 1.00 7.89 242 VAL B CA 1
ATOM 5601 C C . VAL C 1 242 ? 27.397 -3.990 38.043 1.00 8.30 242 VAL B C 1
ATOM 5602 O O . VAL C 1 242 ? 27.629 -3.235 38.988 1.00 9.03 242 VAL B O 1
ATOM 5606 N N . ALA C 1 243 ? 26.172 -4.540 37.837 1.00 7.41 243 ALA B N 1
ATOM 5607 C CA . ALA C 1 243 ? 25.087 -4.181 38.755 1.00 6.88 243 ALA B CA 1
ATOM 5608 C C . ALA C 1 243 ? 25.375 -4.519 40.210 1.00 9.71 243 ALA B C 1
ATOM 5609 O O . ALA C 1 243 ? 25.153 -3.689 41.086 1.00 8.66 243 ALA B O 1
ATOM 5611 N N . GLY C 1 244 ? 25.889 -5.731 40.460 1.00 7.67 244 GLY B N 1
ATOM 5612 C CA . GLY C 1 244 ? 26.208 -6.165 41.813 1.00 9.03 244 GLY B CA 1
ATOM 5613 C C . GLY C 1 244 ? 27.330 -5.332 42.413 1.00 9.94 244 GLY B C 1
ATOM 5614 O O . GLY C 1 244 ? 27.334 -5.061 43.622 1.00 10.83 244 GLY B O 1
ATOM 5615 N N . SER C 1 245 ? 28.279 -4.887 41.575 1.00 7.81 245 SER B N 1
ATOM 5616 C CA . SER C 1 245 ? 29.415 -4.067 42.032 1.00 6.84 245 SER B CA 1
ATOM 5617 C C . SER C 1 245 ? 28.955 -2.673 42.425 1.00 9.72 245 SER B C 1
ATOM 5618 O O . SER C 1 245 ? 29.363 -2.167 43.463 1.00 10.11 245 SER B O 1
ATOM 5621 N N . VAL C 1 246 ? 28.071 -2.068 41.622 1.00 6.76 246 VAL B N 1
ATOM 5622 C CA . VAL C 1 246 ? 27.552 -0.726 41.940 1.00 6.64 246 VAL B CA 1
ATOM 5623 C C . VAL C 1 246 ? 26.769 -0.812 43.248 1.00 9.33 246 VAL B C 1
ATOM 5624 O O . VAL C 1 246 ? 26.935 0.047 44.130 1.00 10.91 246 VAL B O 1
ATOM 5628 N N . ALA C 1 247 ? 25.961 -1.880 43.411 1.00 6.79 247 ALA B N 1
ATOM 5629 C CA . ALA C 1 247 ? 25.223 -2.074 44.670 1.00 7.43 247 ALA B CA 1
ATOM 5630 C C . ALA C 1 247 ? 26.209 -2.206 45.841 1.00 7.56 247 ALA B C 1
ATOM 5631 O O . ALA C 1 247 ? 26.010 -1.559 46.855 1.00 10.24 247 ALA B O 1
ATOM 5633 N N . ALA C 1 248 ? 27.255 -3.047 45.707 1.00 4.83 248 ALA B N 1
ATOM 5634 C CA . ALA C 1 248 ? 28.277 -3.245 46.747 1.00 6.04 248 ALA B CA 1
ATOM 5635 C C . ALA C 1 248 ? 28.967 -1.932 47.124 1.00 8.79 248 ALA B C 1
ATOM 5636 O O . ALA C 1 248 ? 29.141 -1.649 48.317 1.00 11.13 248 ALA B O 1
ATOM 5638 N N . HIS C 1 249 ? 29.284 -1.109 46.148 1.00 6.95 249 HIS B N 1
ATOM 5639 C CA . HIS C 1 249 ? 29.915 0.192 46.412 1.00 6.72 249 HIS B CA 1
ATOM 5640 C C . HIS C 1 249 ? 28.996 1.181 47.083 1.00 8.46 249 HIS B C 1
ATOM 5641 O O . HIS C 1 249 ? 29.437 1.865 48.017 1.00 8.77 249 HIS B O 1
ATOM 5648 N N . LEU C 1 250 ? 27.698 1.164 46.743 1.00 7.88 250 LEU B N 1
ATOM 5649 C CA . LEU C 1 250 ? 26.723 1.991 47.453 1.00 7.94 250 LEU B CA 1
ATOM 5650 C C . LEU C 1 250 ? 26.620 1.530 48.898 1.00 10.10 250 LEU B C 1
ATOM 5651 O O . LEU C 1 250 ? 26.634 2.364 49.801 1.00 7.62 250 LEU B O 1
ATOM 5656 N N . LEU C 1 251 ? 26.550 0.193 49.131 1.00 6.28 251 LEU B N 1
ATOM 5657 C CA . LEU C 1 251 ? 26.478 -0.343 50.493 1.00 7.77 251 LEU B CA 1
ATOM 5658 C C . LEU C 1 251 ? 27.726 0.036 51.292 1.00 8.87 251 LEU B C 1
ATOM 5659 O O . LEU C 1 251 ? 27.601 0.420 52.451 1.00 9.48 251 LEU B O 1
ATOM 5664 N N . ALA C 1 252 ? 28.908 -0.013 50.668 1.00 6.18 252 ALA B N 1
ATOM 5665 C CA . ALA C 1 252 ? 30.154 0.371 51.318 1.00 6.05 252 ALA B CA 1
ATOM 5666 C C . ALA C 1 252 ? 30.130 1.847 51.722 1.00 8.33 252 ALA B C 1
ATOM 5667 O O . ALA C 1 252 ? 30.516 2.166 52.858 1.00 8.26 252 ALA B O 1
ATOM 5669 N N . ALA C 1 253 ? 29.652 2.721 50.821 1.00 8.99 253 ALA B N 1
ATOM 5670 C CA . ALA C 1 253 ? 29.525 4.169 51.087 1.00 9.38 253 ALA B CA 1
ATOM 5671 C C . ALA C 1 253 ? 28.565 4.398 52.251 1.00 9.86 253 ALA B C 1
ATOM 5672 O O . ALA C 1 253 ? 28.872 5.162 53.162 1.00 9.84 253 ALA B O 1
ATOM 5674 N N . GLN C 1 254 ? 27.419 3.682 52.266 1.00 7.69 254 GLN B N 1
ATOM 5675 C CA . GLN C 1 254 ? 26.480 3.810 53.388 1.00 7.37 254 GLN B CA 1
ATOM 5676 C C . GLN C 1 254 ? 27.115 3.374 54.702 1.00 11.89 254 GLN B C 1
ATOM 5677 O O . GLN C 1 254 ? 26.728 3.879 55.768 1.00 12.16 254 GLN B O 1
ATOM 5683 N N . ARG C 1 255 ? 28.049 2.401 54.636 1.00 9.71 255 ARG B N 1
ATOM 5684 C CA . ARG C 1 255 ? 28.694 1.842 55.815 1.00 9.71 255 ARG B CA 1
ATOM 5685 C C . ARG C 1 255 ? 30.028 2.542 56.167 1.00 15.63 255 ARG B C 1
ATOM 5686 O O . ARG C 1 255 ? 30.748 2.065 57.042 1.00 16.37 255 ARG B O 1
ATOM 5694 N N . GLY C 1 256 ? 30.282 3.722 55.585 1.00 10.08 256 GLY B N 1
ATOM 5695 C CA . GLY C 1 256 ? 31.417 4.539 56.008 1.00 8.47 256 GLY B CA 1
ATOM 5696 C C . GLY C 1 256 ? 32.567 4.705 55.043 1.00 11.37 256 GLY B C 1
ATOM 5697 O O . GLY C 1 256 ? 33.421 5.567 55.277 1.00 11.15 256 GLY B O 1
ATOM 5698 N N . ALA C 1 257 ? 32.604 3.923 53.952 1.00 8.88 257 ALA B N 1
ATOM 5699 C CA . ALA C 1 257 ? 33.712 4.065 52.988 1.00 8.73 257 ALA B CA 1
ATOM 5700 C C . ALA C 1 257 ? 33.681 5.454 52.340 1.00 10.61 257 ALA B C 1
ATOM 5701 O O . ALA C 1 257 ? 32.604 5.933 51.966 1.00 11.15 257 ALA B O 1
ATOM 5703 N N . LEU C 1 258 ? 34.852 6.108 52.251 1.00 7.94 258 LEU B N 1
ATOM 5704 C CA . LEU C 1 258 ? 34.913 7.454 51.650 1.00 8.04 258 LEU B CA 1
ATOM 5705 C C . LEU C 1 258 ? 35.559 7.447 50.288 1.00 9.18 258 LEU B C 1
ATOM 5706 O O . LEU C 1 258 ? 35.586 8.478 49.631 1.00 7.85 258 LEU B O 1
ATOM 5711 N N . LEU C 1 259 ? 36.077 6.293 49.844 1.00 6.26 259 LEU B N 1
ATOM 5712 C CA . LEU C 1 259 ? 36.680 6.232 48.521 1.00 5.43 259 LEU B CA 1
ATOM 5713 C C . LEU C 1 259 ? 36.325 4.874 47.991 1.00 8.57 259 LEU B C 1
ATOM 5714 O O . LEU C 1 259 ? 36.326 3.910 48.757 1.00 6.99 259 LEU B O 1
ATOM 5719 N N . LEU C 1 260 ? 35.915 4.812 46.709 1.00 7.09 260 LEU B N 1
ATOM 5720 C CA . LEU C 1 260 ? 35.415 3.590 46.072 1.00 7.25 260 LEU B CA 1
ATOM 5721 C C . LEU C 1 260 ? 36.224 3.350 44.822 1.00 8.70 260 LEU B C 1
ATOM 5722 O O . LEU C 1 260 ? 36.275 4.212 43.971 1.00 9.70 260 LEU B O 1
ATOM 5727 N N . ARG C 1 261 ? 36.908 2.195 44.741 1.00 7.91 261 ARG B N 1
ATOM 5728 C CA . ARG C 1 261 ? 37.808 1.871 43.630 1.00 8.77 261 ARG B CA 1
ATOM 5729 C C . ARG C 1 261 ? 37.016 1.053 42.620 1.00 10.44 261 ARG B C 1
ATOM 5730 O O . ARG C 1 261 ? 36.729 -0.136 42.844 1.00 7.59 261 ARG B O 1
ATOM 5738 N N . VAL C 1 262 ? 36.679 1.672 41.484 1.00 6.97 262 VAL B N 1
ATOM 5739 C CA . VAL C 1 262 ? 35.743 1.062 40.543 1.00 5.95 262 VAL B CA 1
ATOM 5740 C C . VAL C 1 262 ? 36.174 1.100 39.102 1.00 9.34 262 VAL B C 1
ATOM 5741 O O . VAL C 1 262 ? 36.867 2.019 38.689 1.00 8.01 262 VAL B O 1
ATOM 5745 N N . HIS C 1 263 ? 35.633 0.152 38.321 1.00 7.53 263 HIS B N 1
ATOM 5746 C CA . HIS C 1 263 ? 35.772 0.168 36.862 1.00 6.82 263 HIS B CA 1
ATOM 5747 C C . HIS C 1 263 ? 34.625 1.015 36.262 1.00 11.03 263 HIS B C 1
ATOM 5748 O O . HIS C 1 263 ? 34.815 1.731 35.281 1.00 10.75 263 HIS B O 1
ATOM 5755 N N . ASP C 1 264 ? 33.400 0.867 36.816 1.00 8.19 264 ASP B N 1
ATOM 5756 C CA . ASP C 1 264 ? 32.162 1.462 36.307 1.00 6.67 264 ASP B CA 1
ATOM 5757 C C . ASP C 1 264 ? 31.884 2.818 36.908 1.00 9.16 264 ASP B C 1
ATOM 5758 O O . ASP C 1 264 ? 31.062 2.987 37.818 1.00 9.33 264 ASP B O 1
ATOM 5763 N N . VAL C 1 265 ? 32.680 3.797 36.457 1.00 8.09 265 VAL B N 1
ATOM 5764 C CA . VAL C 1 265 ? 32.635 5.124 37.062 1.00 6.54 265 VAL B CA 1
ATOM 5765 C C . VAL C 1 265 ? 31.270 5.815 36.920 1.00 8.43 265 VAL B C 1
ATOM 5766 O O . VAL C 1 265 ? 30.704 6.223 37.944 1.00 9.26 265 VAL B O 1
ATOM 5770 N N . ALA C 1 266 ? 30.757 5.990 35.681 1.00 6.27 266 ALA B N 1
ATOM 5771 C CA . ALA C 1 266 ? 29.495 6.737 35.494 1.00 8.49 266 ALA B CA 1
ATOM 5772 C C . ALA C 1 266 ? 28.362 6.090 36.295 1.00 9.89 266 ALA B C 1
ATOM 5773 O O . ALA C 1 266 ? 27.591 6.796 36.947 1.00 9.35 266 ALA B O 1
ATOM 5775 N N . ALA C 1 267 ? 28.319 4.740 36.316 1.00 6.52 267 ALA B N 1
ATOM 5776 C CA . ALA C 1 267 ? 27.224 4.042 37.026 1.00 6.23 267 ALA B CA 1
ATOM 5777 C C . ALA C 1 267 ? 27.326 4.240 38.526 1.00 8.75 267 ALA B C 1
ATOM 5778 O O . ALA C 1 267 ? 26.307 4.477 39.181 1.00 8.82 267 ALA B O 1
ATOM 5780 N N . THR C 1 268 ? 28.572 4.206 39.067 1.00 5.19 268 THR B N 1
ATOM 5781 C CA . THR C 1 268 ? 28.772 4.407 40.509 1.00 4.40 268 THR B CA 1
ATOM 5782 C C . THR C 1 268 ? 28.404 5.865 40.875 1.00 9.10 268 THR B C 1
ATOM 5783 O O . THR C 1 268 ? 27.783 6.091 41.910 1.00 10.07 268 THR B O 1
ATOM 5787 N N . VAL C 1 269 ? 28.836 6.843 40.050 1.00 8.62 269 VAL B N 1
ATOM 5788 C CA . VAL C 1 269 ? 28.521 8.247 40.310 1.00 7.91 269 VAL B CA 1
ATOM 5789 C C . VAL C 1 269 ? 26.977 8.420 40.369 1.00 10.85 269 VAL B C 1
ATOM 5790 O O . VAL C 1 269 ? 26.457 9.045 41.301 1.00 10.20 269 VAL B O 1
ATOM 5794 N N . ASP C 1 270 ? 26.256 7.826 39.416 1.00 7.90 270 ASP B N 1
ATOM 5795 C CA . ASP C 1 270 ? 24.784 7.918 39.399 1.00 8.64 270 ASP B CA 1
ATOM 5796 C C . ASP C 1 270 ? 24.162 7.354 40.679 1.00 12.56 270 ASP B C 1
ATOM 5797 O O . ASP C 1 270 ? 23.307 8.003 41.285 1.00 11.60 270 ASP B O 1
ATOM 5802 N N . ALA C 1 271 ? 24.605 6.149 41.098 1.00 9.56 271 ALA B N 1
ATOM 5803 C CA . ALA C 1 271 ? 24.088 5.533 42.312 1.00 9.87 271 ALA B CA 1
ATOM 5804 C C . ALA C 1 271 ? 24.362 6.399 43.537 1.00 13.07 271 ALA B C 1
ATOM 5805 O O . ALA C 1 271 ? 23.489 6.578 44.376 1.00 10.69 271 ALA B O 1
ATOM 5807 N N . LEU C 1 272 ? 25.586 6.943 43.653 1.00 9.08 272 LEU B N 1
ATOM 5808 C CA . LEU C 1 272 ? 25.921 7.764 44.812 1.00 8.63 272 LEU B CA 1
ATOM 5809 C C . LEU C 1 272 ? 25.141 9.067 44.776 1.00 11.24 272 LEU B C 1
ATOM 5810 O O . LEU C 1 272 ? 24.827 9.590 45.832 1.00 12.30 272 LEU B O 1
ATOM 5815 N N . THR C 1 273 ? 24.871 9.590 43.577 1.00 10.35 273 THR B N 1
ATOM 5816 C CA . THR C 1 273 ? 24.134 10.859 43.412 1.00 11.40 273 THR B CA 1
ATOM 5817 C C . THR C 1 273 ? 22.697 10.716 43.940 1.00 14.19 273 THR B C 1
ATOM 5818 O O . THR C 1 273 ? 22.237 11.581 44.678 1.00 11.71 273 THR B O 1
ATOM 5822 N N . VAL C 1 274 ? 22.028 9.603 43.600 1.00 10.25 274 VAL B N 1
ATOM 5823 C CA . VAL C 1 274 ? 20.653 9.325 44.048 1.00 10.11 274 VAL B CA 1
ATOM 5824 C C . VAL C 1 274 ? 20.661 9.194 45.572 1.00 13.36 274 VAL B C 1
ATOM 5825 O O . VAL C 1 274 ? 19.837 9.820 46.241 1.00 13.68 274 VAL B O 1
ATOM 5829 N N . TRP C 1 275 ? 21.597 8.395 46.118 1.00 11.53 275 TRP B N 1
ATOM 5830 C CA . TRP C 1 275 ? 21.731 8.230 47.561 1.00 12.43 275 TRP B CA 1
ATOM 5831 C C . TRP C 1 275 ? 21.977 9.557 48.276 1.00 14.28 275 TRP B C 1
ATOM 5832 O O . TRP C 1 275 ? 21.306 9.810 49.289 1.00 14.60 275 TRP B O 1
ATOM 5843 N N . GLN C 1 276 ? 22.893 10.409 47.746 1.00 13.39 276 GLN B N 1
ATOM 5844 C CA . GLN C 1 276 ? 23.181 11.721 48.344 1.00 14.35 276 GLN B CA 1
ATOM 5845 C C . GLN C 1 276 ? 21.924 12.588 48.435 1.00 16.74 276 GLN B C 1
ATOM 5846 O O . GLN C 1 276 ? 21.714 13.228 49.465 1.00 17.50 276 GLN B O 1
ATOM 5852 N N . ALA C 1 277 ? 21.071 12.578 47.392 1.00 13.12 277 ALA B N 1
ATOM 5853 C CA . ALA C 1 277 ? 19.824 13.357 47.372 1.00 13.14 277 ALA B CA 1
ATOM 5854 C C . ALA C 1 277 ? 18.877 12.902 48.471 1.00 16.61 277 ALA B C 1
ATOM 5855 O O . ALA C 1 277 ? 18.309 13.730 49.167 1.00 14.47 277 ALA B O 1
ATOM 5857 N N . VAL C 1 278 ? 18.750 11.582 48.656 1.00 12.71 278 VAL B N 1
ATOM 5858 C CA . VAL C 1 278 ? 17.897 10.974 49.656 1.00 13.73 278 VAL B CA 1
ATOM 5859 C C . VAL C 1 278 ? 18.427 11.233 51.071 1.00 20.44 278 VAL B C 1
ATOM 5860 O O . VAL C 1 278 ? 17.653 11.636 51.942 1.00 19.47 278 VAL B O 1
ATOM 5864 N N . GLN C 1 279 ? 19.735 10.999 51.293 1.00 18.16 279 GLN B N 1
ATOM 5865 C CA . GLN C 1 279 ? 20.404 11.172 52.585 1.00 19.53 279 GLN B CA 1
ATOM 5866 C C . GLN C 1 279 ? 20.330 12.640 53.062 1.00 26.01 279 GLN B C 1
ATOM 5867 O O . GLN C 1 279 ? 20.320 12.883 54.271 1.00 28.80 279 GLN B O 1
ATOM 5873 N N . ALA C 1 280 ? 20.263 13.598 52.121 1.00 21.47 280 ALA B N 1
ATOM 5874 C CA . ALA C 1 280 ? 20.190 15.042 52.385 1.00 22.42 280 ALA B CA 1
ATOM 5875 C C . ALA C 1 280 ? 18.865 15.488 52.994 1.00 29.30 280 ALA B C 1
ATOM 5876 O O . ALA C 1 280 ? 18.773 16.616 53.474 1.00 29.75 280 ALA B O 1
ATOM 5878 N N . VAL C 1 281 ? 17.831 14.633 52.945 1.00 27.16 281 VAL B N 1
ATOM 5879 C CA . VAL C 1 281 ? 16.510 14.985 53.465 1.00 27.47 281 VAL B CA 1
ATOM 5880 C C . VAL C 1 281 ? 16.480 14.843 54.987 1.00 33.45 281 VAL B C 1
ATOM 5881 O O . VAL C 1 281 ? 16.714 13.740 55.495 1.00 32.82 281 VAL B O 1
ATOM 5885 N N . PRO C 1 282 ? 16.156 15.945 55.721 1.00 31.65 282 PRO B N 1
ATOM 5886 C CA . PRO C 1 282 ? 16.070 15.846 57.189 1.00 37.43 282 PRO B CA 1
ATOM 5887 C C . PRO C 1 282 ? 14.787 15.153 57.649 1.00 88.97 282 PRO B C 1
ATOM 5888 O O . PRO C 1 282 ? 14.748 13.935 57.806 1.00 63.25 282 PRO B O 1
ATOM 5892 N N . THR D 1 4 ? -3.214 18.722 -14.558 1.00 65.39 4 THR D N 1
ATOM 5893 C CA . THR D 1 4 ? -3.780 17.476 -15.087 1.00 65.01 4 THR D CA 1
ATOM 5894 C C . THR D 1 4 ? -3.937 16.385 -14.010 1.00 66.98 4 THR D C 1
ATOM 5895 O O . THR D 1 4 ? -4.652 15.407 -14.248 1.00 66.51 4 THR D O 1
ATOM 5899 N N . SER D 1 5 ? -3.296 16.556 -12.830 1.00 61.93 5 SER D N 1
ATOM 5900 C CA . SER D 1 5 ? -3.400 15.599 -11.717 1.00 60.79 5 SER D CA 1
ATOM 5901 C C . SER D 1 5 ? -4.837 15.532 -11.181 1.00 59.55 5 SER D C 1
ATOM 5902 O O . SER D 1 5 ? -5.479 16.580 -11.024 1.00 58.56 5 SER D O 1
ATOM 5905 N N . PRO D 1 6 ? -5.349 14.313 -10.887 1.00 52.64 6 PRO D N 1
ATOM 5906 C CA . PRO D 1 6 ? -6.714 14.201 -10.351 1.00 50.84 6 PRO D CA 1
ATOM 5907 C C . PRO D 1 6 ? -6.932 15.020 -9.082 1.00 48.91 6 PRO D C 1
ATOM 5908 O O . PRO D 1 6 ? -6.090 15.064 -8.184 1.00 48.51 6 PRO D O 1
ATOM 5912 N N . ARG D 1 7 ? -8.053 15.721 -9.059 1.00 40.89 7 ARG D N 1
ATOM 5913 C CA . ARG D 1 7 ? -8.460 16.588 -7.974 1.00 37.90 7 ARG D CA 1
ATOM 5914 C C . ARG D 1 7 ? -9.805 16.040 -7.505 1.00 38.87 7 ARG D C 1
ATOM 5915 O O . ARG D 1 7 ? -10.806 16.176 -8.215 1.00 38.24 7 ARG D O 1
ATOM 5923 N N . LEU D 1 8 ? -9.814 15.345 -6.357 1.00 33.18 8 LEU D N 1
ATOM 5924 C CA . LEU D 1 8 ? -11.046 14.760 -5.846 1.00 31.80 8 LEU D CA 1
ATOM 5925 C C . LEU D 1 8 ? -11.682 15.644 -4.812 1.00 32.36 8 LEU D C 1
ATOM 5926 O O . LEU D 1 8 ? -11.094 15.889 -3.760 1.00 32.36 8 LEU D O 1
ATOM 5931 N N . ASP D 1 9 ? -12.889 16.106 -5.103 1.00 28.73 9 ASP D N 1
ATOM 5932 C CA . ASP D 1 9 ? -13.656 16.929 -4.180 1.00 28.40 9 ASP D CA 1
ATOM 5933 C C . ASP D 1 9 ? -14.458 15.971 -3.306 1.00 27.42 9 ASP D C 1
ATOM 5934 O O . ASP D 1 9 ? -15.485 15.461 -3.750 1.00 27.97 9 ASP D O 1
ATOM 5939 N N . CYS D 1 10 ? -13.977 15.716 -2.081 1.00 22.44 10 CYS D N 1
ATOM 5940 C CA . CYS D 1 10 ? -14.653 14.820 -1.150 1.00 21.66 10 CYS D CA 1
ATOM 5941 C C . CYS D 1 10 ? -15.546 15.631 -0.208 1.00 26.82 10 CYS D C 1
ATOM 5942 O O . CYS D 1 10 ? -15.155 15.938 0.915 1.00 24.50 10 CYS D O 1
ATOM 5945 N N . ALA D 1 11 ? -16.735 16.021 -0.712 1.00 27.43 11 ALA D N 1
ATOM 5946 C CA . ALA D 1 11 ? -17.734 16.839 -0.009 1.00 28.37 11 ALA D CA 1
ATOM 5947 C C . ALA D 1 11 ? -17.109 18.130 0.559 1.00 33.16 11 ALA D C 1
ATOM 5948 O O . ALA D 1 11 ? -17.303 18.473 1.730 1.00 34.17 11 ALA D O 1
ATOM 5950 N N . GLY D 1 12 ? -16.326 18.807 -0.270 1.00 30.88 12 GLY D N 1
ATOM 5951 C CA . GLY D 1 12 ? -15.670 20.057 0.104 1.00 31.08 12 GLY D CA 1
ATOM 5952 C C . GLY D 1 12 ? -14.236 19.919 0.573 1.00 35.41 12 GLY D C 1
ATOM 5953 O O . GLY D 1 12 ? -13.512 20.918 0.639 1.00 35.62 12 GLY D O 1
ATOM 5954 N N . ARG D 1 13 ? -13.820 18.691 0.954 1.00 29.88 13 ARG D N 1
ATOM 5955 C CA . ARG D 1 13 ? -12.464 18.399 1.428 1.00 28.57 13 ARG D CA 1
ATOM 5956 C C . ARG D 1 13 ? -11.696 17.885 0.196 1.00 29.79 13 ARG D C 1
ATOM 5957 O O . ARG D 1 13 ? -12.077 16.866 -0.369 1.00 27.89 13 ARG D O 1
ATOM 5965 N N . ILE D 1 14 ? -10.692 18.647 -0.282 1.00 25.09 14 ILE D N 1
ATOM 5966 C CA . ILE D 1 14 ? -9.980 18.317 -1.520 1.00 24.53 14 ILE D CA 1
ATOM 5967 C C . ILE D 1 14 ? -8.847 17.337 -1.271 1.00 26.36 14 ILE D C 1
ATOM 5968 O O . ILE D 1 14 ? -8.031 17.524 -0.375 1.00 24.99 14 ILE D O 1
ATOM 5973 N N . LEU D 1 15 ? -8.798 16.313 -2.103 1.00 23.61 15 LEU D N 1
ATOM 5974 C CA . LEU D 1 15 ? -7.748 15.301 -2.092 1.00 24.68 15 LEU D CA 1
ATOM 5975 C C . LEU D 1 15 ? -7.109 15.405 -3.463 1.00 27.93 15 LEU D C 1
ATOM 5976 O O . LEU D 1 15 ? -7.736 15.110 -4.478 1.00 27.19 15 LEU D O 1
ATOM 5981 N N . THR D 1 16 ? -5.890 15.916 -3.485 1.00 26.02 16 THR D N 1
ATOM 5982 C CA . THR D 1 16 ? -5.139 16.128 -4.717 1.00 26.07 16 THR D CA 1
ATOM 5983 C C . THR D 1 16 ? -4.197 14.960 -4.964 1.00 25.88 16 THR D C 1
ATOM 5984 O O . THR D 1 16 ? -3.313 14.699 -4.155 1.00 25.86 16 THR D O 1
ATOM 5988 N N . LEU D 1 17 ? -4.387 14.271 -6.084 1.00 22.80 17 LEU D N 1
ATOM 5989 C CA . LEU D 1 17 ? -3.565 13.112 -6.408 1.00 23.03 17 LEU D CA 1
ATOM 5990 C C . LEU D 1 17 ? -2.408 13.457 -7.340 1.00 29.55 17 LEU D C 1
ATOM 5991 O O . LEU D 1 17 ? -2.224 12.824 -8.380 1.00 29.60 17 LEU D O 1
ATOM 5996 N N . ASP D 1 18 ? -1.593 14.419 -6.926 1.00 27.56 18 ASP D N 1
ATOM 5997 C CA . ASP D 1 18 ? -0.395 14.830 -7.655 1.00 27.52 18 ASP D CA 1
ATOM 5998 C C . ASP D 1 18 ? 0.721 13.854 -7.295 1.00 29.24 18 ASP D C 1
ATOM 5999 O O . ASP D 1 18 ? 1.720 13.745 -8.000 1.00 27.99 18 ASP D O 1
ATOM 6004 N N . ARG D 1 19 ? 0.544 13.155 -6.168 1.00 24.44 19 ARG D N 1
ATOM 6005 C CA . ARG D 1 19 ? 1.459 12.153 -5.647 1.00 24.23 19 ARG D CA 1
ATOM 6006 C C . ARG D 1 19 ? 0.631 11.075 -4.927 1.00 25.82 19 ARG D C 1
ATOM 6007 O O . ARG D 1 19 ? -0.506 11.365 -4.548 1.00 24.98 19 ARG D O 1
ATOM 6015 N N . PRO D 1 20 ? 1.168 9.858 -4.688 1.00 22.54 20 PRO D N 1
ATOM 6016 C CA . PRO D 1 20 ? 0.368 8.840 -3.983 1.00 21.66 20 PRO D CA 1
ATOM 6017 C C . PRO D 1 20 ? -0.059 9.314 -2.597 1.00 22.01 20 PRO D C 1
ATOM 6018 O O . PRO D 1 20 ? 0.737 9.890 -1.859 1.00 22.15 20 PRO D O 1
ATOM 6022 N N . ARG D 1 21 ? -1.340 9.123 -2.282 1.00 15.84 21 ARG D N 1
ATOM 6023 C CA . ARG D 1 21 ? -1.952 9.533 -1.021 1.00 14.43 21 ARG D CA 1
ATOM 6024 C C . ARG D 1 21 ? -2.307 8.294 -0.204 1.00 17.00 21 ARG D C 1
ATOM 6025 O O . ARG D 1 21 ? -2.433 7.199 -0.758 1.00 16.10 21 ARG D O 1
ATOM 6033 N N . VAL D 1 22 ? -2.355 8.456 1.113 1.00 13.04 22 VAL D N 1
ATOM 6034 C CA . VAL D 1 22 ? -2.574 7.352 2.035 1.00 11.85 22 VAL D CA 1
ATOM 6035 C C . VAL D 1 22 ? -3.968 7.370 2.630 1.00 14.00 22 VAL D C 1
ATOM 6036 O O . VAL D 1 22 ? -4.374 8.348 3.263 1.00 14.67 22 VAL D O 1
ATOM 6040 N N . MET D 1 23 ? -4.680 6.264 2.430 1.00 9.38 23 MET D N 1
ATOM 6041 C CA . MET D 1 23 ? -6.030 6.032 2.960 1.00 9.34 23 MET D CA 1
ATOM 6042 C C . MET D 1 23 ? -5.903 5.151 4.198 1.00 11.75 23 MET D C 1
ATOM 6043 O O . MET D 1 23 ? -5.585 3.976 4.067 1.00 12.61 23 MET D O 1
ATOM 6048 N N . GLY D 1 24 ? -6.179 5.695 5.373 1.00 8.09 24 GLY D N 1
ATOM 6049 C CA . GLY D 1 24 ? -6.068 4.936 6.621 1.00 9.26 24 GLY D CA 1
ATOM 6050 C C . GLY D 1 24 ? -7.309 4.107 6.898 1.00 12.32 24 GLY D C 1
ATOM 6051 O O . GLY D 1 24 ? -8.426 4.605 6.806 1.00 11.64 24 GLY D O 1
ATOM 6052 N N . ILE D 1 25 ? -7.118 2.820 7.227 1.00 9.74 25 ILE D N 1
ATOM 6053 C CA . ILE D 1 25 ? -8.207 1.866 7.476 1.00 7.98 25 ILE D CA 1
ATOM 6054 C C . ILE D 1 25 ? -8.785 2.035 8.869 1.00 12.85 25 ILE D C 1
ATOM 6055 O O . ILE D 1 25 ? -8.054 1.873 9.850 1.00 11.00 25 ILE D O 1
ATOM 6060 N N . VAL D 1 26 ? -10.101 2.320 8.957 1.00 9.22 26 VAL D N 1
ATOM 6061 C CA . VAL D 1 26 ? -10.808 2.463 10.250 1.00 10.11 26 VAL D CA 1
ATOM 6062 C C . VAL D 1 26 ? -11.957 1.450 10.251 1.00 14.63 26 VAL D C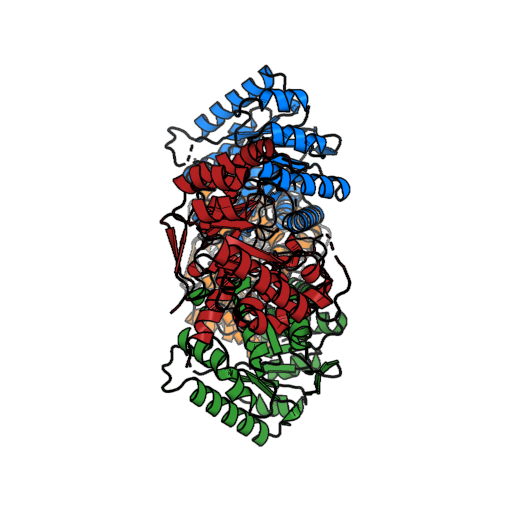 1
ATOM 6063 O O . VAL D 1 26 ? -13.032 1.731 9.727 1.00 14.09 26 VAL D O 1
ATOM 6067 N N . ASN D 1 27 ? -11.718 0.264 10.775 1.00 13.02 27 ASN D N 1
ATOM 6068 C CA . ASN D 1 27 ? -12.739 -0.774 10.864 1.00 12.94 27 ASN D CA 1
ATOM 6069 C C . ASN D 1 27 ? -13.609 -0.630 12.119 1.00 18.16 27 ASN D C 1
ATOM 6070 O O . ASN D 1 27 ? -13.087 -0.498 13.215 1.00 18.33 27 ASN D O 1
ATOM 6075 N N . VAL D 1 28 ? -14.927 -0.595 11.942 1.00 15.59 28 VAL D N 1
ATOM 6076 C CA . VAL D 1 28 ? -15.907 -0.473 13.035 1.00 17.09 28 VAL D CA 1
ATOM 6077 C C . VAL D 1 28 ? -16.641 -1.822 13.122 1.00 26.89 28 VAL D C 1
ATOM 6078 O O . VAL D 1 28 ? -17.830 -1.922 12.804 1.00 26.99 28 VAL D O 1
ATOM 6082 N N . THR D 1 29 ? -15.918 -2.873 13.451 1.00 24.91 29 THR D N 1
ATOM 6083 C CA . THR D 1 29 ? -16.585 -4.161 13.537 1.00 26.41 29 THR D CA 1
ATOM 6084 C C . THR D 1 29 ? -16.315 -4.755 14.886 1.00 34.36 29 THR D C 1
ATOM 6085 O O . THR D 1 29 ? -15.161 -4.777 15.327 1.00 33.93 29 THR D O 1
ATOM 6089 N N . PRO D 1 30 ? -17.387 -5.240 15.535 1.00 34.30 30 PRO D N 1
ATOM 6090 C CA . PRO D 1 30 ? -17.220 -5.876 16.846 1.00 35.39 30 PRO D CA 1
ATOM 6091 C C . PRO D 1 30 ? -16.467 -7.202 16.734 1.00 41.87 30 PRO D C 1
ATOM 6092 O O . PRO D 1 30 ? -16.694 -7.969 15.790 1.00 41.17 30 PRO D O 1
ATOM 6096 N N . ASP D 1 31 ? -15.526 -7.431 17.665 1.00 39.97 31 ASP D N 1
ATOM 6097 C CA . ASP D 1 31 ? -14.740 -8.662 17.763 1.00 40.07 31 ASP D CA 1
ATOM 6098 C C . ASP D 1 31 ? -14.876 -9.253 19.187 1.00 44.01 31 ASP D C 1
ATOM 6099 O O . ASP D 1 31 ? -15.737 -8.807 19.953 1.00 42.53 31 ASP D O 1
ATOM 6104 N N . SER D 1 32 ? -14.006 -10.214 19.551 1.00 42.05 32 SER D N 1
ATOM 6105 C CA . SER D 1 32 ? -13.985 -10.874 20.864 1.00 42.61 32 SER D CA 1
ATOM 6106 C C . SER D 1 32 ? -13.782 -9.922 22.062 1.00 47.38 32 SER D C 1
ATOM 6107 O O . SER D 1 32 ? -13.997 -10.337 23.204 1.00 48.11 32 SER D O 1
ATOM 6110 N N . PHE D 1 33 ? -13.399 -8.649 21.798 1.00 42.64 33 PHE D N 1
ATOM 6111 C CA . PHE D 1 33 ? -13.150 -7.622 22.818 1.00 32.26 33 PHE D CA 1
ATOM 6112 C C . PHE D 1 33 ? -14.165 -6.482 22.774 1.00 76.39 33 PHE D C 1
ATOM 6113 O O . PHE D 1 33 ? -14.329 -5.768 23.765 1.00 45.60 33 PHE D O 1
ATOM 6121 N N . HIS D 1 39 ? -21.050 0.715 20.950 1.00 26.74 39 HIS D N 1
ATOM 6122 C CA . HIS D 1 39 ? -20.676 1.737 21.923 1.00 26.77 39 HIS D CA 1
ATOM 6123 C C . HIS D 1 39 ? -19.175 1.818 22.134 1.00 29.91 39 HIS D C 1
ATOM 6124 O O . HIS D 1 39 ? -18.548 2.858 21.876 1.00 28.56 39 HIS D O 1
ATOM 6125 N N . THR D 1 40 ? -18.585 0.700 22.585 1.00 26.35 40 THR D N 1
ATOM 6126 C CA . THR D 1 40 ? -17.145 0.637 22.840 1.00 25.09 40 THR D CA 1
ATOM 6127 C C . THR D 1 40 ? -16.412 0.524 21.518 1.00 26.26 40 THR D C 1
ATOM 6128 O O . THR D 1 40 ? -15.298 1.036 21.383 1.00 23.30 40 THR D O 1
ATOM 6132 N N . THR D 1 41 ? -17.054 -0.115 20.524 1.00 23.21 41 THR D N 1
ATOM 6133 C CA . THR D 1 41 ? -16.491 -0.279 19.189 1.00 21.20 41 THR D CA 1
ATOM 6134 C C . THR D 1 41 ? -16.403 1.082 18.528 1.00 23.09 41 THR D C 1
ATOM 6135 O O . THR D 1 41 ? -15.354 1.398 17.966 1.00 19.30 41 THR D O 1
ATOM 6139 N N . VAL D 1 42 ? -17.467 1.911 18.654 1.00 19.65 42 VAL D N 1
ATOM 6140 C CA . VAL D 1 42 ? -17.478 3.282 18.120 1.00 18.04 42 VAL D CA 1
ATOM 6141 C C . VAL D 1 42 ? -16.338 4.113 18.704 1.00 20.51 42 VAL D C 1
ATOM 6142 O O . VAL D 1 42 ? -15.579 4.715 17.950 1.00 18.32 42 VAL D O 1
ATOM 6146 N N . GLU D 1 43 ? -16.205 4.152 20.058 1.00 18.41 43 GLU D N 1
ATOM 6147 C CA . GLU D 1 43 ? -15.164 4.944 20.705 1.00 16.21 43 GLU D CA 1
ATOM 6148 C C . GLU D 1 43 ? -13.750 4.494 20.284 1.00 15.01 43 GLU D C 1
ATOM 6149 O O . GLU D 1 43 ? -12.897 5.340 20.063 1.00 16.29 43 GLU D O 1
ATOM 6151 N N . ALA D 1 44 ? -13.531 3.162 20.145 1.00 11.99 44 ALA D N 1
ATOM 6152 C CA . ALA D 1 44 ? -12.222 2.632 19.738 1.00 12.44 44 ALA D CA 1
ATOM 6153 C C . ALA D 1 44 ? -11.917 3.010 18.270 1.00 14.45 44 ALA D C 1
ATOM 6154 O O . ALA D 1 44 ? -10.793 3.373 17.967 1.00 13.39 44 ALA D O 1
ATOM 6156 N N . ALA D 1 45 ? -12.930 2.973 17.390 1.00 13.35 45 ALA D N 1
ATOM 6157 C CA . ALA D 1 45 ? -12.774 3.327 15.965 1.00 12.25 45 ALA D CA 1
ATOM 6158 C C . ALA D 1 45 ? -12.482 4.815 15.811 1.00 14.28 45 ALA D C 1
ATOM 6159 O O . ALA D 1 45 ? -11.588 5.195 15.039 1.00 15.55 45 ALA D O 1
ATOM 6161 N N . VAL D 1 46 ? -13.162 5.657 16.603 1.00 11.61 46 VAL D N 1
ATOM 6162 C CA . VAL D 1 46 ? -12.918 7.106 16.560 1.00 12.28 46 VAL D CA 1
ATOM 6163 C C . VAL D 1 46 ? -11.489 7.417 17.015 1.00 14.94 46 VAL D C 1
ATOM 6164 O O . VAL D 1 46 ? -10.754 8.117 16.321 1.00 15.22 46 VAL D O 1
ATOM 6168 N N . ALA D 1 47 ? -11.068 6.844 18.159 1.00 14.73 47 ALA D N 1
ATOM 6169 C CA . ALA D 1 47 ? -9.711 7.055 18.652 1.00 12.88 47 ALA D CA 1
ATOM 6170 C C . ALA D 1 47 ? -8.679 6.572 17.611 1.00 13.66 47 ALA D C 1
ATOM 6171 O O . ALA D 1 47 ? -7.668 7.233 17.388 1.00 14.63 47 ALA D O 1
ATOM 6173 N N . HIS D 1 48 ? -8.972 5.455 16.945 1.00 12.97 48 HIS D N 1
ATOM 6174 C CA . HIS D 1 48 ? -8.065 4.924 15.918 1.00 13.69 48 HIS D CA 1
ATOM 6175 C C . HIS D 1 48 ? -7.958 5.868 14.710 1.00 16.53 48 HIS D C 1
ATOM 6176 O O . HIS D 1 48 ? -6.846 6.159 14.260 1.00 14.31 48 HIS D O 1
ATOM 6183 N N . GLY D 1 49 ? -9.100 6.373 14.226 1.00 14.60 49 GLY D N 1
ATOM 6184 C CA . GLY D 1 49 ? -9.111 7.330 13.122 1.00 13.47 49 GLY D CA 1
ATOM 6185 C C . GLY D 1 49 ? -8.341 8.593 13.471 1.00 17.32 49 GLY D C 1
ATOM 6186 O O . GLY D 1 49 ? -7.567 9.098 12.658 1.00 15.47 49 GLY D O 1
ATOM 6187 N N . LEU D 1 50 ? -8.460 9.066 14.734 1.00 15.73 50 LEU D N 1
ATOM 6188 C CA . LEU D 1 50 ? -7.698 10.255 15.163 1.00 15.62 50 LEU D CA 1
ATOM 6189 C C . LEU D 1 50 ? -6.187 9.984 15.162 1.00 17.24 50 LEU D C 1
ATOM 6190 O O . LEU D 1 50 ? -5.401 10.835 14.729 1.00 17.13 50 LEU D O 1
ATOM 6195 N N . ARG D 1 51 ? -5.796 8.770 15.581 1.00 13.50 51 ARG D N 1
ATOM 6196 C CA . ARG D 1 51 ? -4.386 8.352 15.577 1.00 13.45 51 ARG D CA 1
ATOM 6197 C C . ARG D 1 51 ? -3.840 8.293 14.146 1.00 15.92 51 ARG D C 1
ATOM 6198 O O . ARG D 1 51 ? -2.738 8.788 13.880 1.00 15.90 51 ARG D O 1
ATOM 6206 N N . LEU D 1 52 ? -4.638 7.747 13.214 1.00 12.13 52 LEU D N 1
ATOM 6207 C CA . LEU D 1 52 ? -4.212 7.683 11.802 1.00 11.04 52 LEU D CA 1
ATOM 6208 C C . LEU D 1 52 ? -4.078 9.057 11.185 1.00 15.67 52 LEU D C 1
ATOM 6209 O O . LEU D 1 52 ? -3.155 9.279 10.400 1.00 14.08 52 LEU D O 1
ATOM 6214 N N . ALA D 1 53 ? -4.969 10.001 11.566 1.00 13.30 53 ALA D N 1
ATOM 6215 C CA . ALA D 1 53 ? -4.840 11.389 11.074 1.00 15.15 53 ALA D CA 1
ATOM 6216 C C . ALA D 1 53 ? -3.520 11.967 11.606 1.00 20.54 53 ALA D C 1
ATOM 6217 O O . ALA D 1 53 ? -2.769 12.543 10.830 1.00 22.21 53 ALA D O 1
ATOM 6219 N N . GLU D 1 54 ? -3.207 11.768 12.913 1.00 19.15 54 GLU D N 1
ATOM 6220 C CA . GLU D 1 54 ? -1.943 12.231 13.497 1.00 19.09 54 GLU D CA 1
ATOM 6221 C C . GLU D 1 54 ? -0.728 11.639 12.774 1.00 22.33 54 GLU D C 1
ATOM 6222 O O . GLU D 1 54 ? 0.302 12.310 12.661 1.00 22.29 54 GLU D O 1
ATOM 6224 N N . GLU D 1 55 ? -0.845 10.383 12.284 1.00 17.00 55 GLU D N 1
ATOM 6225 C CA . GLU D 1 55 ? 0.224 9.679 11.562 1.00 15.42 55 GLU D CA 1
ATOM 6226 C C . GLU D 1 55 ? 0.409 10.155 10.128 1.00 20.79 55 GLU D C 1
ATOM 6227 O O . GLU D 1 55 ? 1.357 9.728 9.457 1.00 19.40 55 GLU D O 1
ATOM 6233 N N . GLY D 1 56 ? -0.474 11.035 9.668 1.00 18.45 56 GLY D N 1
ATOM 6234 C CA . GLY D 1 56 ? -0.338 11.621 8.346 1.00 18.05 56 GLY D CA 1
ATOM 6235 C C . GLY D 1 56 ? -1.204 11.043 7.250 1.00 19.15 56 GLY D C 1
ATOM 6236 O O . GLY D 1 56 ? -0.923 11.276 6.079 1.00 17.55 56 GLY D O 1
ATOM 6237 N N . ALA D 1 57 ? -2.289 10.322 7.600 1.00 15.69 57 ALA D N 1
ATOM 6238 C CA . ALA D 1 57 ? -3.219 9.805 6.590 1.00 14.93 57 ALA D CA 1
ATOM 6239 C C . ALA D 1 57 ? -3.767 10.989 5.797 1.00 19.12 57 ALA D C 1
ATOM 6240 O O . ALA D 1 57 ? -3.968 12.053 6.379 1.00 18.21 57 ALA D O 1
ATOM 6242 N N . ASP D 1 58 ? -4.000 10.806 4.494 1.00 16.22 58 ASP D N 1
ATOM 6243 C CA . ASP D 1 58 ? -4.584 11.828 3.636 1.00 15.90 58 ASP D CA 1
ATOM 6244 C C . ASP D 1 58 ? -6.098 11.719 3.648 1.00 19.23 58 ASP D C 1
ATOM 6245 O O . ASP D 1 58 ? -6.780 12.677 3.306 1.00 18.20 58 ASP D O 1
ATOM 6250 N N . LEU D 1 59 ? -6.619 10.536 4.043 1.00 13.68 59 LEU D N 1
ATOM 6251 C CA . LEU D 1 59 ? -8.039 10.259 4.140 1.00 15.57 59 LEU D CA 1
ATOM 6252 C C . LEU D 1 59 ? -8.266 9.017 4.996 1.00 17.42 59 LEU D C 1
ATOM 6253 O O . LEU D 1 59 ? -7.318 8.262 5.229 1.00 14.64 59 LEU D O 1
ATOM 6258 N N . LEU D 1 60 ? -9.498 8.852 5.505 1.00 13.99 60 LEU D N 1
ATOM 6259 C CA . LEU D 1 60 ? -9.846 7.719 6.359 1.00 14.04 60 LEU D CA 1
ATOM 6260 C C . LEU D 1 60 ? -10.956 6.925 5.740 1.00 18.57 60 LEU D C 1
ATOM 6261 O O . LEU D 1 60 ? -11.919 7.517 5.260 1.00 19.99 60 LEU D O 1
ATOM 6266 N N . ASP D 1 61 ? -10.860 5.587 5.757 1.00 12.14 61 ASP D N 1
ATOM 6267 C CA . ASP D 1 61 ? -11.877 4.714 5.180 1.00 11.24 61 ASP D CA 1
ATOM 6268 C C . ASP D 1 61 ? -12.561 3.998 6.315 1.00 14.81 61 ASP D C 1
ATOM 6269 O O . ASP D 1 61 ? -11.958 3.133 6.959 1.00 13.05 61 ASP D O 1
ATOM 6274 N N . ILE D 1 62 ? -13.831 4.342 6.548 1.00 11.22 62 ILE D N 1
ATOM 6275 C CA . ILE D 1 62 ? -14.620 3.820 7.673 1.00 11.59 62 ILE D CA 1
ATOM 6276 C C . ILE D 1 62 ? -15.533 2.707 7.190 1.00 15.10 62 ILE D C 1
ATOM 6277 O O . ILE D 1 62 ? -16.360 2.934 6.308 1.00 14.42 62 ILE D O 1
ATOM 6282 N N . GLY D 1 63 ? -15.384 1.515 7.755 1.00 13.23 63 GLY D N 1
ATOM 6283 C CA . GLY D 1 63 ? -16.178 0.374 7.325 1.00 14.81 63 GLY D CA 1
ATOM 6284 C C . GLY D 1 63 ? -16.795 -0.385 8.465 1.00 22.45 63 GLY D C 1
ATOM 6285 O O . GLY D 1 63 ? -16.098 -0.624 9.452 1.00 20.12 63 GLY D O 1
ATOM 6286 N N . GLY D 1 64 ? -18.079 -0.763 8.307 1.00 21.04 64 GLY D N 1
ATOM 6287 C CA . GLY D 1 64 ? -18.865 -1.460 9.325 1.00 22.16 64 GLY D CA 1
ATOM 6288 C C . GLY D 1 64 ? -19.233 -2.892 8.981 1.00 29.66 64 GLY D C 1
ATOM 6289 O O . GLY D 1 64 ? -19.994 -3.521 9.721 1.00 29.11 64 GLY D O 1
ATOM 6290 N N . GLU D 1 65 ? -18.696 -3.431 7.875 1.00 27.72 65 GLU D N 1
ATOM 6291 C CA . GLU D 1 65 ? -18.984 -4.816 7.499 1.00 30.18 65 GLU D CA 1
ATOM 6292 C C . GLU D 1 65 ? -17.720 -5.498 6.984 1.00 40.93 65 GLU D C 1
ATOM 6293 O O . GLU D 1 65 ? -17.094 -5.007 6.037 1.00 40.98 65 GLU D O 1
ATOM 6299 N N . SER D 1 66 ? -17.341 -6.622 7.622 1.00 40.63 66 SER D N 1
ATOM 6300 C CA . SER D 1 66 ? -16.165 -7.406 7.245 1.00 41.91 66 SER D CA 1
ATOM 6301 C C . SER D 1 66 ? -16.332 -7.906 5.815 1.00 47.96 66 SER D C 1
ATOM 6302 O O . SER D 1 66 ? -17.424 -8.339 5.432 1.00 47.96 66 SER D O 1
ATOM 6305 N N . THR D 1 67 ? -15.267 -7.792 5.021 1.00 45.33 67 THR D N 1
ATOM 6306 C CA . THR D 1 67 ? -15.270 -8.192 3.620 1.00 73.76 67 THR D CA 1
ATOM 6307 C C . THR D 1 67 ? -14.416 -9.449 3.398 1.00 94.72 67 THR D C 1
ATOM 6308 O O . THR D 1 67 ? -14.799 -10.338 2.641 1.00 51.55 67 THR D O 1
ATOM 6312 N N . VAL D 1 74 ? -24.056 -8.194 7.274 1.00 38.69 74 VAL D N 1
ATOM 6313 C CA . VAL D 1 74 ? -24.501 -7.184 8.234 1.00 38.62 74 VAL D CA 1
ATOM 6314 C C . VAL D 1 74 ? -25.735 -6.447 7.650 1.00 42.07 74 VAL D C 1
ATOM 6315 O O . VAL D 1 74 ? -25.616 -5.868 6.569 1.00 43.22 74 VAL D O 1
ATOM 6319 N N . PRO D 1 75 ? -26.915 -6.453 8.330 1.00 35.01 75 PRO D N 1
ATOM 6320 C CA . PRO D 1 75 ? -28.077 -5.710 7.800 1.00 32.97 75 PRO D CA 1
ATOM 6321 C C . PRO D 1 75 ? -27.805 -4.210 7.794 1.00 29.19 75 PRO D C 1
ATOM 6322 O O . PRO D 1 75 ? -27.067 -3.743 8.647 1.00 26.88 75 PRO D O 1
ATOM 6326 N N . VAL D 1 76 ? -28.393 -3.456 6.839 1.00 22.10 76 VAL D N 1
ATOM 6327 C CA . VAL D 1 76 ? -28.215 -1.993 6.711 1.00 19.57 76 VAL D CA 1
ATOM 6328 C C . VAL D 1 76 ? -28.340 -1.280 8.066 1.00 23.21 76 VAL D C 1
ATOM 6329 O O . VAL D 1 76 ? -27.502 -0.438 8.380 1.00 21.78 76 VAL D O 1
ATOM 6333 N N . GLU D 1 77 ? -29.410 -1.562 8.847 1.00 20.15 77 GLU D N 1
ATOM 6334 C CA . GLU D 1 77 ? -29.643 -0.880 10.132 1.00 20.31 77 GLU D CA 1
ATOM 6335 C C . GLU D 1 77 ? -28.466 -1.061 11.121 1.00 23.35 77 GLU D C 1
ATOM 6336 O O . GLU D 1 77 ? -28.077 -0.105 11.788 1.00 22.83 77 GLU D O 1
ATOM 6342 N N . GLU D 1 78 ? -27.884 -2.268 11.157 1.00 20.04 78 GLU D N 1
ATOM 6343 C CA . GLU D 1 78 ? -26.744 -2.641 12.003 1.00 20.23 78 GLU D CA 1
ATOM 6344 C C . GLU D 1 78 ? -25.484 -1.904 11.500 1.00 22.60 78 GLU D C 1
ATOM 6345 O O . GLU D 1 78 ? -24.740 -1.329 12.300 1.00 21.18 78 GLU D O 1
ATOM 6351 N N . GLU D 1 79 ? -25.291 -1.865 10.169 1.00 17.61 79 GLU D N 1
ATOM 6352 C CA . GLU D 1 79 ? -24.134 -1.200 9.565 1.00 15.30 79 GLU D CA 1
ATOM 6353 C C . GLU D 1 79 ? -24.205 0.284 9.873 1.00 18.26 79 GLU D C 1
ATOM 6354 O O . GLU D 1 79 ? -23.197 0.873 10.227 1.00 18.17 79 GLU D O 1
ATOM 6360 N N . LEU D 1 80 ? -25.424 0.885 9.838 1.00 14.81 80 LEU D N 1
ATOM 6361 C CA . LEU D 1 80 ? -25.572 2.304 10.150 1.00 14.47 80 LEU D CA 1
ATOM 6362 C C . LEU D 1 80 ? -25.235 2.590 11.607 1.00 19.86 80 LEU D C 1
ATOM 6363 O O . LEU D 1 80 ? -24.615 3.614 11.908 1.00 19.44 80 LEU D O 1
ATOM 6368 N N . ARG D 1 81 ? -25.649 1.685 12.506 1.00 18.01 81 ARG D N 1
ATOM 6369 C CA . ARG D 1 81 ? -25.385 1.827 13.944 1.00 19.86 81 ARG D CA 1
ATOM 6370 C C . ARG D 1 81 ? -23.864 1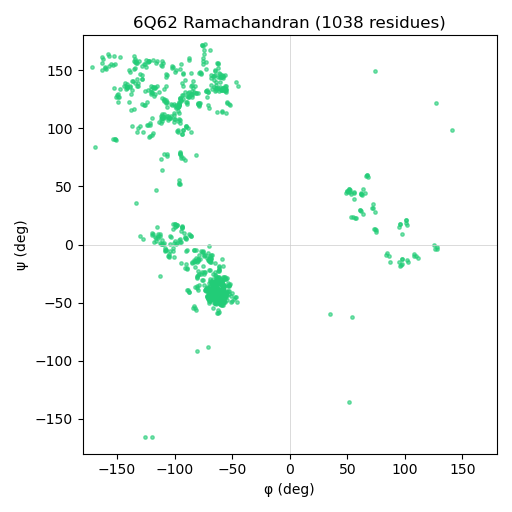.882 14.223 1.00 23.26 81 ARG D C 1
ATOM 6371 O O . ARG D 1 81 ? -23.424 2.555 15.149 1.00 24.27 81 ARG D O 1
ATOM 6379 N N . ARG D 1 82 ? -23.080 1.223 13.381 1.00 18.37 82 ARG D N 1
ATOM 6380 C CA . ARG D 1 82 ? -21.611 1.214 13.478 1.00 18.28 82 ARG D CA 1
ATOM 6381 C C . ARG D 1 82 ? -20.948 2.411 12.825 1.00 21.29 82 ARG D C 1
ATOM 6382 O O . ARG D 1 82 ? -20.149 3.094 13.467 1.00 19.87 82 ARG D O 1
ATOM 6390 N N . VAL D 1 83 ? -21.236 2.664 11.540 1.00 15.53 83 VAL D N 1
ATOM 6391 C CA . VAL D 1 83 ? -20.493 3.693 10.812 1.00 14.39 83 VAL D CA 1
ATOM 6392 C C . VAL D 1 83 ? -20.943 5.101 11.056 1.00 15.88 83 VAL D C 1
ATOM 6393 O O . VAL D 1 83 ? -20.096 6.001 11.043 1.00 15.42 83 VAL D O 1
ATOM 6397 N N . ILE D 1 84 ? -22.261 5.344 11.199 1.00 15.72 84 ILE D N 1
ATOM 6398 C CA . ILE D 1 84 ? -22.697 6.740 11.313 1.00 15.02 84 ILE D CA 1
ATOM 6399 C C . ILE D 1 84 ? -22.095 7.458 12.515 1.00 17.39 84 ILE D C 1
ATOM 6400 O O . ILE D 1 84 ? -21.599 8.574 12.329 1.00 17.40 84 ILE D O 1
ATOM 6405 N N . PRO D 1 85 ? -22.123 6.912 13.754 1.00 16.24 85 PRO D N 1
ATOM 6406 C CA . PRO D 1 85 ? -21.527 7.657 14.870 1.00 15.89 85 PRO D CA 1
ATOM 6407 C C . PRO D 1 85 ? -20.031 7.927 14.656 1.00 18.15 85 PRO D C 1
ATOM 6408 O O . PRO D 1 85 ? -19.544 8.985 15.021 1.00 19.10 85 PRO D O 1
ATOM 6412 N N . VAL D 1 86 ? -19.312 6.994 14.005 1.00 15.12 86 VAL D N 1
ATOM 6413 C CA . VAL D 1 86 ? -17.879 7.153 13.726 1.00 13.75 86 VAL D CA 1
ATOM 6414 C C . VAL D 1 86 ? -17.650 8.296 12.724 1.00 16.49 86 VAL D C 1
ATOM 6415 O O . VAL D 1 86 ? -16.808 9.160 12.961 1.00 17.63 86 VAL D O 1
ATOM 6419 N N . ILE D 1 87 ? -18.442 8.322 11.627 1.00 14.34 87 ILE D N 1
ATOM 6420 C CA . ILE D 1 87 ? -18.364 9.402 10.632 1.00 15.45 87 ILE D CA 1
ATOM 6421 C C . ILE D 1 87 ? -18.687 10.750 11.284 1.00 20.78 87 ILE D C 1
ATOM 6422 O O . ILE D 1 87 ? -17.959 11.707 11.068 1.00 20.30 87 ILE D O 1
ATOM 6427 N N . GLU D 1 88 ? -19.766 10.825 12.077 1.00 20.12 88 GLU D N 1
ATOM 6428 C CA . GLU D 1 88 ? -20.163 12.081 12.728 1.00 20.74 88 GLU D CA 1
ATOM 6429 C C . GLU D 1 88 ? -19.061 12.618 13.629 1.00 25.56 88 GLU D C 1
ATOM 6430 O O . GLU D 1 88 ? -18.755 13.805 13.582 1.00 26.63 88 GLU D O 1
ATOM 6436 N N . ARG D 1 89 ? -18.419 11.732 14.399 1.00 21.71 89 ARG D N 1
ATOM 6437 C CA . ARG D 1 89 ? -17.343 12.146 15.290 1.00 21.47 89 ARG D CA 1
ATOM 6438 C C . ARG D 1 89 ? -16.074 12.540 14.534 1.00 24.91 89 ARG D C 1
ATOM 6439 O O . ARG D 1 89 ? -15.509 13.599 14.818 1.00 26.30 89 ARG D O 1
ATOM 6447 N N . LEU D 1 90 ? -15.643 11.735 13.542 1.00 20.27 90 LEU D N 1
ATOM 6448 C CA . LEU D 1 90 ? -14.433 12.051 12.782 1.00 20.46 90 LEU D CA 1
ATOM 6449 C C . LEU D 1 90 ? -14.576 13.286 11.870 1.00 26.42 90 LEU D C 1
ATOM 6450 O O . LEU D 1 90 ? -13.587 13.991 11.671 1.00 27.53 90 LEU D O 1
ATOM 6455 N N . VAL D 1 91 ? -15.788 13.564 11.334 1.00 24.94 91 VAL D N 1
ATOM 6456 C CA . VAL D 1 91 ? -15.990 14.760 10.489 1.00 25.85 91 VAL D CA 1
ATOM 6457 C C . VAL D 1 91 ? -15.829 16.038 11.345 1.00 28.80 91 VAL D C 1
ATOM 6458 O O . VAL D 1 91 ? -15.257 17.018 10.879 1.00 28.39 91 VAL D O 1
ATOM 6462 N N . ALA D 1 92 ? -16.220 15.964 12.616 1.00 26.36 92 ALA D N 1
ATOM 6463 C CA . ALA D 1 92 ? -16.108 17.073 13.564 1.00 26.94 92 ALA D CA 1
ATOM 6464 C C . ALA D 1 92 ? -14.707 17.228 14.149 1.00 30.59 92 ALA D C 1
ATOM 6465 O O . ALA D 1 92 ? -14.329 18.343 14.513 1.00 31.01 92 ALA D O 1
ATOM 6467 N N . GLN D 1 93 ? -13.932 16.126 14.252 1.00 25.02 93 GLN D N 1
ATOM 6468 C CA . GLN D 1 93 ? -12.637 16.155 14.933 1.00 24.65 93 GLN D CA 1
ATOM 6469 C C . GLN D 1 93 ? -11.394 16.062 14.037 1.00 29.40 93 GLN D C 1
ATOM 6470 O O . GLN D 1 93 ? -10.274 16.133 14.546 1.00 28.66 93 GLN D O 1
ATOM 6476 N N . THR D 1 94 ? -11.584 15.906 12.722 1.00 25.66 94 THR D N 1
ATOM 6477 C CA . THR D 1 94 ? -10.485 15.883 11.759 1.00 25.57 94 THR D CA 1
ATOM 6478 C C . THR D 1 94 ? -10.864 16.786 10.594 1.00 28.18 94 THR D C 1
ATOM 6479 O O . THR D 1 94 ? -12.047 16.984 10.326 1.00 28.19 94 THR D O 1
ATOM 6483 N N . ALA D 1 95 ? -9.864 17.258 9.862 1.00 25.40 95 ALA D N 1
ATOM 6484 C CA . ALA D 1 95 ? -10.058 18.064 8.664 1.00 26.41 95 ALA D CA 1
ATOM 6485 C C . ALA D 1 95 ? -9.913 17.166 7.415 1.00 29.37 95 ALA D C 1
ATOM 6486 O O . ALA D 1 95 ? -10.002 17.656 6.291 1.00 30.26 95 ALA D O 1
ATOM 6488 N N . LEU D 1 96 ? -9.707 15.854 7.618 1.00 22.11 96 LEU D N 1
ATOM 6489 C CA . LEU D 1 96 ? -9.492 14.914 6.520 1.00 19.63 96 LEU D CA 1
ATOM 6490 C C . LEU D 1 96 ? -10.723 14.494 5.752 1.00 22.10 96 LEU D C 1
ATOM 6491 O O . LEU D 1 96 ? -11.770 14.250 6.353 1.00 20.94 96 LEU D O 1
ATOM 6496 N N . PRO D 1 97 ? -10.582 14.245 4.427 1.00 18.52 97 PRO D N 1
ATOM 6497 C CA . PRO D 1 97 ? -11.685 13.623 3.685 1.00 17.99 97 PRO D CA 1
ATOM 6498 C C . PRO D 1 97 ? -11.976 12.243 4.301 1.00 21.94 97 PRO D C 1
ATOM 6499 O O . PRO D 1 97 ? -11.051 11.563 4.766 1.00 19.81 97 PRO D O 1
ATOM 6503 N N . LEU D 1 98 ? -13.251 11.854 4.342 1.00 19.11 98 LEU D N 1
ATOM 6504 C CA . LEU D 1 98 ? -13.693 10.582 4.901 1.00 18.00 98 LEU D CA 1
ATOM 6505 C C . LEU D 1 98 ? -14.388 9.744 3.871 1.00 20.76 98 LEU D C 1
ATOM 6506 O O . LEU D 1 98 ? -15.284 10.223 3.182 1.00 21.25 98 LEU D O 1
ATOM 6511 N N . SER D 1 99 ? -13.993 8.464 3.773 1.00 14.36 99 SER D N 1
ATOM 6512 C CA . SER D 1 99 ? -14.597 7.498 2.873 1.00 13.18 99 SER D CA 1
ATOM 6513 C C . SER D 1 99 ? -15.421 6.502 3.690 1.00 17.24 99 SER D C 1
ATOM 6514 O O . SER D 1 99 ? -15.054 6.200 4.825 1.00 16.35 99 SER D O 1
ATOM 6517 N N . VAL D 1 100 ? -16.522 6.008 3.125 1.00 14.11 100 VAL D N 1
ATOM 6518 C CA . VAL D 1 100 ? -17.355 4.974 3.743 1.00 11.81 100 VAL D CA 1
ATOM 6519 C C . VAL D 1 100 ? -17.193 3.717 2.913 1.00 13.09 100 VAL D C 1
ATOM 6520 O O . VAL D 1 100 ? -17.410 3.731 1.700 1.00 12.19 100 VAL D O 1
ATOM 6524 N N . ASP D 1 101 ? -16.831 2.621 3.567 1.00 10.30 101 ASP D N 1
ATOM 6525 C CA . ASP D 1 101 ? -16.605 1.348 2.907 1.00 10.73 101 ASP D CA 1
ATOM 6526 C C . ASP D 1 101 ? -17.874 0.526 3.034 1.00 17.76 101 ASP D C 1
ATOM 6527 O O . ASP D 1 101 ? -18.136 -0.107 4.060 1.00 17.77 101 ASP D O 1
ATOM 6532 N N . THR D 1 102 ? -18.697 0.569 1.984 1.00 14.23 102 THR D N 1
ATOM 6533 C CA . THR D 1 102 ? -19.989 -0.120 1.955 1.00 14.27 102 THR D CA 1
ATOM 6534 C C . THR D 1 102 ? -20.378 -0.406 0.522 1.00 16.91 102 THR D C 1
ATOM 6535 O O . THR D 1 102 ? -19.962 0.328 -0.365 1.00 13.33 102 THR D O 1
ATOM 6539 N N . PHE D 1 103 ? -21.213 -1.429 0.304 1.00 16.57 103 PHE D N 1
ATOM 6540 C CA . PHE D 1 103 ? -21.765 -1.722 -1.008 1.00 15.35 103 PHE D CA 1
ATOM 6541 C C . PHE D 1 103 ? -23.279 -1.439 -1.004 1.00 18.98 103 PHE D C 1
ATOM 6542 O O . PHE D 1 103 ? -23.933 -1.648 -2.028 1.00 20.47 103 PHE D O 1
ATOM 6550 N N . LYS D 1 104 ? -23.840 -0.971 0.137 1.00 14.27 104 LYS D N 1
ATOM 6551 C CA . LYS D 1 104 ? -25.294 -0.757 0.267 1.00 12.63 104 LYS D CA 1
ATOM 6552 C C . LYS D 1 104 ? -25.709 0.660 0.004 1.00 16.32 104 LYS D C 1
ATOM 6553 O O . LYS D 1 104 ? -25.274 1.557 0.738 1.00 15.41 104 LYS D O 1
ATOM 6559 N N . PRO D 1 105 ? -26.619 0.902 -1.002 1.00 15.28 105 PRO D N 1
ATOM 6560 C CA . PRO D 1 105 ? -26.990 2.291 -1.333 1.00 16.08 105 PRO D CA 1
ATOM 6561 C C . PRO D 1 105 ? -27.568 3.085 -0.188 1.00 18.31 105 PRO D C 1
ATOM 6562 O O . PRO D 1 105 ? -27.317 4.277 -0.086 1.00 18.63 105 PRO D O 1
ATOM 6566 N N . GLU D 1 106 ? -28.361 2.433 0.673 1.00 17.12 106 GLU D N 1
ATOM 6567 C CA . GLU D 1 106 ? -28.941 3.126 1.824 1.00 16.09 106 GLU D CA 1
ATOM 6568 C C . GLU D 1 106 ? -27.884 3.564 2.812 1.00 17.75 106 GLU D C 1
ATOM 6569 O O . GLU D 1 106 ? -27.992 4.656 3.374 1.00 19.50 106 GLU D O 1
ATOM 6575 N N . VAL D 1 107 ? -26.789 2.777 2.957 1.00 15.15 107 VAL D N 1
ATOM 6576 C CA . VAL D 1 107 ? -25.664 3.165 3.820 1.00 14.10 107 VAL D CA 1
ATOM 6577 C C . VAL D 1 107 ? -24.896 4.309 3.170 1.00 15.80 107 VAL D C 1
ATOM 6578 O O . VAL D 1 107 ? -24.498 5.247 3.844 1.00 15.48 107 VAL D O 1
ATOM 6582 N N . MET D 1 108 ? -24.762 4.271 1.836 1.00 12.99 108 MET D N 1
ATOM 6583 C CA . MET D 1 108 ? -24.081 5.333 1.144 1.00 12.49 108 MET D CA 1
ATOM 6584 C C . MET D 1 108 ? -24.752 6.652 1.361 1.00 16.50 108 MET D C 1
ATOM 6585 O O . MET D 1 108 ? -24.081 7.628 1.697 1.00 16.59 108 MET D O 1
ATOM 6590 N N . ARG D 1 109 ? -26.090 6.696 1.168 1.00 14.97 109 ARG D N 1
ATOM 6591 C CA . ARG D 1 109 ? -26.841 7.936 1.327 1.00 15.11 109 ARG D CA 1
ATOM 6592 C C . ARG D 1 109 ? -26.762 8.448 2.746 1.00 18.29 109 ARG D C 1
ATOM 6593 O O . ARG D 1 109 ? -26.483 9.638 2.953 1.00 18.12 109 ARG D O 1
ATOM 6601 N N . ALA D 1 110 ? -26.980 7.564 3.728 1.00 16.22 110 ALA D N 1
ATOM 6602 C CA . ALA D 1 110 ? -26.936 7.977 5.135 1.00 17.17 110 ALA D CA 1
ATOM 6603 C C . ALA D 1 110 ? -25.539 8.444 5.567 1.00 21.12 110 ALA D C 1
ATOM 6604 O O . ALA D 1 110 ? -25.412 9.449 6.276 1.00 22.14 110 ALA D O 1
ATOM 6606 N N . ALA D 1 111 ? -24.478 7.749 5.093 1.00 18.27 111 ALA D N 1
ATOM 6607 C CA . ALA D 1 111 ? -23.093 8.113 5.411 1.00 17.53 111 ALA D CA 1
ATOM 6608 C C . ALA D 1 111 ? -22.710 9.467 4.840 1.00 18.93 111 ALA D C 1
ATOM 6609 O O . ALA D 1 111 ? -22.113 10.278 5.536 1.00 19.24 111 ALA D O 1
ATOM 6611 N N . VAL D 1 112 ? -23.109 9.744 3.579 1.00 17.02 112 VAL D N 1
ATOM 6612 C CA . VAL D 1 112 ? -22.826 11.055 2.989 1.00 17.73 112 VAL D CA 1
ATOM 6613 C C 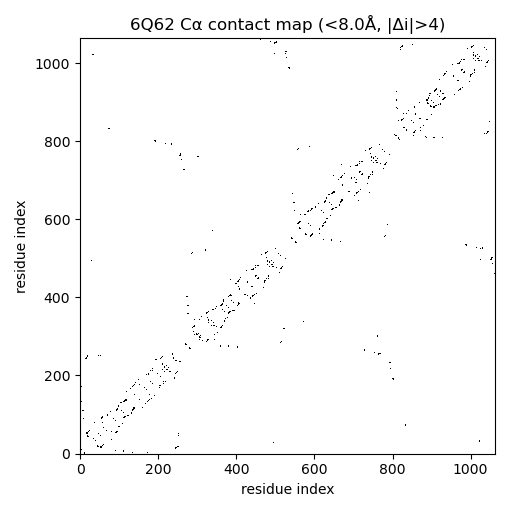. VAL D 1 112 ? -23.586 12.168 3.738 1.00 21.96 112 VAL D C 1
ATOM 6614 O O . VAL D 1 112 ? -22.998 13.209 4.009 1.00 20.78 112 VAL D O 1
ATOM 6618 N N . ALA D 1 113 ? -24.835 11.923 4.130 1.00 23.02 113 ALA D N 1
ATOM 6619 C CA . ALA D 1 113 ? -25.605 12.915 4.906 1.00 24.26 113 ALA D CA 1
ATOM 6620 C C . ALA D 1 113 ? -24.923 13.181 6.246 1.00 28.97 113 ALA D C 1
ATOM 6621 O O . ALA D 1 113 ? -24.938 14.321 6.709 1.00 28.56 113 ALA D O 1
ATOM 6623 N N . ALA D 1 114 ? -24.247 12.140 6.824 1.00 25.12 114 ALA D N 1
ATOM 6624 C CA . ALA D 1 114 ? -23.515 12.230 8.093 1.00 24.73 114 ALA D CA 1
ATOM 6625 C C . ALA D 1 114 ? -22.147 12.909 7.976 1.00 26.85 114 ALA D C 1
ATOM 6626 O O . ALA D 1 114 ? -21.545 13.251 8.996 1.00 26.98 114 ALA D O 1
ATOM 6628 N N . GLY D 1 115 ? -21.657 13.104 6.746 1.00 23.34 115 GLY D N 1
ATOM 6629 C CA . GLY D 1 115 ? -20.375 13.764 6.530 1.00 22.49 115 GLY D CA 1
ATOM 6630 C C . GLY D 1 115 ? -19.341 13.041 5.686 1.00 22.79 115 GLY D C 1
ATOM 6631 O O . GLY D 1 115 ? -18.275 13.605 5.436 1.00 24.30 115 GLY D O 1
ATOM 6632 N N . ALA D 1 116 ? -19.623 11.800 5.248 1.00 17.68 116 ALA D N 1
ATOM 6633 C CA . ALA D 1 116 ? -18.683 11.068 4.394 1.00 16.52 116 ALA D CA 1
ATOM 6634 C C . ALA D 1 116 ? -18.582 11.809 3.050 1.00 21.84 116 ALA D C 1
ATOM 6635 O O . ALA D 1 116 ? -19.574 12.373 2.573 1.00 22.21 116 ALA D O 1
ATOM 6637 N N . GLY D 1 117 ? -17.372 11.865 2.504 1.00 17.77 117 GLY D N 1
ATOM 6638 C CA . GLY D 1 117 ? -17.087 12.548 1.249 1.00 16.94 117 GLY D CA 1
ATOM 6639 C C . GLY D 1 117 ? -16.650 11.638 0.123 1.00 20.64 117 GLY D C 1
ATOM 6640 O O . GLY D 1 117 ? -16.294 12.127 -0.938 1.00 19.90 117 GLY D O 1
ATOM 6641 N N . MET D 1 118 ? -16.705 10.315 0.321 1.00 15.18 118 MET D N 1
ATOM 6642 C CA . MET D 1 118 ? -16.313 9.336 -0.698 1.00 12.71 118 MET D CA 1
ATOM 6643 C C . MET D 1 118 ? -16.944 8.011 -0.335 1.00 14.75 118 MET D C 1
ATOM 6644 O O . MET D 1 118 ? -17.178 7.740 0.838 1.00 14.25 118 MET D O 1
ATOM 6649 N N . ILE D 1 119 ? -17.207 7.185 -1.325 1.00 11.53 119 ILE D N 1
ATOM 6650 C CA . ILE D 1 119 ? -17.745 5.843 -1.160 1.00 12.02 119 ILE D CA 1
ATOM 6651 C C . ILE D 1 119 ? -16.713 4.866 -1.688 1.00 16.50 119 ILE D C 1
ATOM 6652 O O . ILE D 1 119 ? -16.236 5.018 -2.820 1.00 13.71 119 ILE D O 1
ATOM 6657 N N . ASN D 1 120 ? -16.383 3.844 -0.882 1.00 13.25 120 ASN D N 1
ATOM 6658 C CA . ASN D 1 120 ? -15.452 2.807 -1.289 1.00 12.93 120 ASN D CA 1
ATOM 6659 C C . ASN D 1 120 ? -16.259 1.547 -1.419 1.00 14.86 120 ASN D C 1
ATOM 6660 O O . ASN D 1 120 ? -16.680 0.986 -0.417 1.00 14.06 120 ASN D O 1
ATOM 6665 N N . ASP D 1 121 ? -16.550 1.137 -2.651 1.00 13.68 121 ASP D N 1
ATOM 6666 C CA . ASP D 1 121 ? -17.442 0.025 -2.893 1.00 12.23 121 ASP D CA 1
ATOM 6667 C C . ASP D 1 121 ? -16.769 -1.224 -3.449 1.00 15.63 121 ASP D C 1
ATOM 6668 O O . ASP D 1 121 ? -16.473 -1.297 -4.638 1.00 13.83 121 ASP D O 1
ATOM 6673 N N . VAL D 1 122 ? -16.665 -2.269 -2.603 1.00 12.23 122 VAL D N 1
ATOM 6674 C CA . VAL D 1 122 ? -16.092 -3.559 -3.002 1.00 12.13 122 VAL D CA 1
ATOM 6675 C C . VAL D 1 122 ? -16.883 -4.231 -4.137 1.00 16.09 122 VAL D C 1
ATOM 6676 O O . VAL D 1 122 ? -16.335 -5.105 -4.806 1.00 14.65 122 VAL D O 1
ATOM 6680 N N . GLN D 1 123 ? -18.172 -3.844 -4.319 1.00 14.19 123 GLN D N 1
ATOM 6681 C CA . GLN D 1 123 ? -19.046 -4.390 -5.356 1.00 14.18 123 GLN D CA 1
ATOM 6682 C C . GLN D 1 123 ? -19.091 -3.545 -6.634 1.00 19.78 123 GLN D C 1
ATOM 6683 O O . GLN D 1 123 ? -19.830 -3.881 -7.566 1.00 19.27 123 GLN D O 1
ATOM 6689 N N . ALA D 1 124 ? -18.316 -2.452 -6.684 1.00 13.92 124 ALA D N 1
ATOM 6690 C CA . ALA D 1 124 ? -18.238 -1.572 -7.860 1.00 11.94 124 ALA D CA 1
ATOM 6691 C C . ALA D 1 124 ? -19.635 -1.124 -8.381 1.00 15.47 124 ALA D C 1
ATOM 6692 O O . ALA D 1 124 ? -19.891 -1.157 -9.584 1.00 14.96 124 ALA D O 1
ATOM 6694 N N . LEU D 1 125 ? -20.516 -0.718 -7.445 1.00 12.68 125 LEU D N 1
ATOM 6695 C CA . LEU D 1 125 ? -21.882 -0.229 -7.700 1.00 13.63 125 LEU D CA 1
ATOM 6696 C C . LEU D 1 125 ? -22.785 -1.247 -8.368 1.00 17.50 125 LEU D C 1
ATOM 6697 O O . LEU D 1 125 ? -23.753 -0.857 -9.037 1.00 17.29 125 LEU D O 1
ATOM 6702 N N . ARG D 1 126 ? -22.543 -2.551 -8.113 1.00 14.21 126 ARG D N 1
ATOM 6703 C CA . ARG D 1 126 ? -23.385 -3.603 -8.692 1.00 15.79 126 ARG D CA 1
ATOM 6704 C C . ARG D 1 126 ? -24.633 -3.894 -7.883 1.00 21.13 126 ARG D C 1
ATOM 6705 O O . ARG D 1 126 ? -25.544 -4.551 -8.397 1.00 22.39 126 ARG D O 1
ATOM 6713 N N . GLN D 1 127 ? -24.679 -3.425 -6.615 1.00 17.50 127 GLN D N 1
ATOM 6714 C CA . GLN D 1 127 ? -25.851 -3.618 -5.777 1.00 18.05 127 GLN D CA 1
ATOM 6715 C C . GLN D 1 127 ? -27.009 -2.784 -6.367 1.00 21.32 127 GLN D C 1
ATOM 6716 O O . GLN D 1 127 ? -26.846 -1.596 -6.696 1.00 19.43 127 GLN D O 1
ATOM 6722 N N . PRO D 1 128 ? -28.210 -3.387 -6.475 1.00 20.51 128 PRO D N 1
ATOM 6723 C CA . PRO D 1 128 ? -29.359 -2.632 -7.014 1.00 19.43 128 PRO D CA 1
ATOM 6724 C C . PRO D 1 128 ? -29.590 -1.282 -6.312 1.00 21.90 128 PRO D C 1
ATOM 6725 O O . PRO D 1 128 ? -29.733 -1.238 -5.092 1.00 23.89 128 PRO D O 1
ATOM 6729 N N . GLY D 1 129 ? -29.528 -0.192 -7.075 1.00 18.50 129 GLY D N 1
ATOM 6730 C CA . GLY D 1 129 ? -29.684 1.182 -6.596 1.00 18.53 129 GLY D CA 1
ATOM 6731 C C . GLY D 1 129 ? -28.403 1.955 -6.333 1.00 22.08 129 GLY D C 1
ATOM 6732 O O . GLY D 1 129 ? -28.438 3.182 -6.117 1.00 21.16 129 GLY D O 1
ATOM 6733 N N . ALA D 1 130 ? -27.255 1.244 -6.317 1.00 20.57 130 ALA D N 1
ATOM 6734 C CA . ALA D 1 130 ? -25.962 1.888 -6.029 1.00 19.42 130 ALA D CA 1
ATOM 6735 C C . ALA D 1 130 ? -25.577 2.956 -7.032 1.00 18.88 130 ALA D C 1
ATOM 6736 O O . ALA D 1 130 ? -25.121 4.033 -6.637 1.00 18.39 130 ALA D O 1
ATOM 6738 N N . LEU D 1 131 ? -25.811 2.697 -8.335 1.00 19.49 131 LEU D N 1
ATOM 6739 C CA . LEU D 1 131 ? -25.487 3.679 -9.374 1.00 19.25 131 LEU D CA 1
ATOM 6740 C C . LEU D 1 131 ? -26.274 4.964 -9.184 1.00 23.92 131 LEU D C 1
ATOM 6741 O O . LEU D 1 131 ? -25.680 6.043 -9.162 1.00 23.51 131 LEU D O 1
ATOM 6746 N N . ASP D 1 132 ? -27.600 4.842 -8.957 1.00 22.43 132 ASP D N 1
ATOM 6747 C CA . ASP D 1 132 ? -28.470 5.993 -8.711 1.00 23.50 132 ASP D CA 1
ATOM 6748 C C . ASP D 1 132 ? -28.072 6.782 -7.482 1.00 27.24 132 ASP D C 1
ATOM 6749 O O . ASP D 1 132 ? -28.050 8.030 -7.523 1.00 26.29 132 ASP D O 1
ATOM 6754 N N . ALA D 1 133 ? -27.748 6.072 -6.381 1.00 23.77 133 ALA D N 1
ATOM 6755 C CA . ALA D 1 133 ? -27.341 6.711 -5.135 1.00 22.49 133 ALA D CA 1
ATOM 6756 C C . ALA D 1 133 ? -26.097 7.564 -5.329 1.00 24.90 133 ALA D C 1
ATOM 6757 O O . ALA D 1 133 ? -26.128 8.765 -5.023 1.00 24.13 133 ALA D O 1
ATOM 6759 N N . VAL D 1 134 ? -25.031 6.980 -5.923 1.00 20.50 134 VAL D N 1
ATOM 6760 C CA . VAL D 1 134 ? -23.767 7.710 -6.127 1.00 21.01 134 VAL D CA 1
ATOM 6761 C C . VAL D 1 134 ? -23.956 8.879 -7.106 1.00 23.35 134 VAL D C 1
ATOM 6762 O O . VAL D 1 134 ? -23.431 9.970 -6.839 1.00 22.21 134 VAL D O 1
ATOM 6766 N N . ALA D 1 135 ? -24.756 8.679 -8.178 1.00 22.71 135 ALA D N 1
ATOM 6767 C CA . ALA D 1 135 ? -25.052 9.765 -9.127 1.00 22.77 135 ALA D CA 1
ATOM 6768 C C . ALA D 1 135 ? -25.681 10.968 -8.425 1.00 28.20 135 ALA D C 1
ATOM 6769 O O . ALA D 1 135 ? -25.252 12.111 -8.658 1.00 29.36 135 ALA D O 1
ATOM 6771 N N . ASP D 1 136 ? -26.638 10.711 -7.512 1.00 22.78 136 ASP D N 1
ATOM 6772 C CA . ASP D 1 136 ? -27.305 11.746 -6.723 1.00 22.92 136 ASP D CA 1
ATOM 6773 C C . ASP D 1 136 ? -26.388 12.429 -5.716 1.00 27.88 136 ASP D C 1
ATOM 6774 O O . ASP D 1 136 ? -26.545 13.625 -5.438 1.00 27.34 136 ASP D O 1
ATOM 6779 N N . LEU D 1 137 ? -25.480 11.650 -5.098 1.00 22.93 137 LEU D N 1
ATOM 6780 C CA . LEU D 1 137 ? -24.643 12.134 -4.003 1.00 22.07 137 LEU D CA 1
ATOM 6781 C C . LEU D 1 137 ? -23.495 13.032 -4.417 1.00 25.03 137 LEU D C 1
ATOM 6782 O O . LEU D 1 137 ? -23.030 13.823 -3.588 1.00 24.67 137 LEU D O 1
ATOM 6787 N N . ARG D 1 138 ? -23.040 12.933 -5.671 1.00 20.84 138 ARG D N 1
ATOM 6788 C CA . ARG D 1 138 ? -21.956 13.769 -6.183 1.00 22.08 138 ARG D CA 1
ATOM 6789 C C . ARG D 1 138 ? -20.660 13.688 -5.350 1.00 27.00 138 ARG D C 1
ATOM 6790 O O . ARG D 1 138 ? -20.002 14.702 -5.116 1.00 29.54 138 ARG D O 1
ATOM 6792 N N . VAL D 1 139 ? -20.321 12.487 -4.874 1.00 20.30 139 VAL D N 1
ATOM 6793 C CA . VAL D 1 139 ? -19.078 12.233 -4.146 1.00 18.39 139 VAL D CA 1
ATOM 6794 C C . VAL D 1 139 ? -18.212 11.254 -4.971 1.00 17.41 139 VAL D C 1
ATOM 6795 O O . VAL D 1 139 ? -18.766 10.455 -5.727 1.00 15.75 139 VAL D O 1
ATOM 6799 N N . PRO D 1 140 ? -16.871 11.247 -4.774 1.00 14.15 140 PRO D N 1
ATOM 6800 C CA . PRO D 1 140 ? -16.034 10.252 -5.468 1.00 13.98 140 PRO D CA 1
ATOM 6801 C C . PRO D 1 140 ? -16.417 8.829 -5.046 1.00 17.00 140 PRO D C 1
ATOM 6802 O O . PRO D 1 140 ? -16.901 8.613 -3.927 1.00 17.12 140 PRO D O 1
ATOM 6806 N N . VAL D 1 141 ? -16.132 7.861 -5.903 1.00 13.42 141 VAL D N 1
ATOM 6807 C CA . VAL D 1 141 ? -16.435 6.460 -5.625 1.00 11.49 141 VAL D CA 1
ATOM 6808 C C . VAL D 1 141 ? -15.321 5.562 -6.119 1.00 14.39 141 VAL D C 1
ATOM 6809 O O . VAL D 1 141 ? -14.859 5.722 -7.248 1.00 13.65 141 VAL D O 1
ATOM 6813 N N . VAL D 1 142 ? -14.960 4.559 -5.305 1.00 10.59 142 VAL D N 1
ATOM 6814 C CA . VAL D 1 142 ? -13.963 3.565 -5.674 1.00 10.07 142 VAL D CA 1
ATOM 6815 C C . VAL D 1 142 ? -14.694 2.372 -6.232 1.00 13.50 142 VAL D C 1
ATOM 6816 O O . VAL D 1 142 ? -15.531 1.791 -5.553 1.00 14.73 142 VAL D O 1
ATOM 6820 N N . LEU D 1 143 ? -14.339 1.956 -7.453 1.00 11.25 143 LEU D N 1
ATOM 6821 C CA . LEU D 1 143 ? -14.893 0.765 -8.074 1.00 11.62 143 LEU D CA 1
ATOM 6822 C C . LEU D 1 143 ? -13.858 -0.343 -8.008 1.00 13.94 143 LEU D C 1
ATOM 6823 O O . LEU D 1 143 ? -12.827 -0.269 -8.682 1.00 11.80 143 LEU D O 1
ATOM 6828 N N . MET D 1 144 ? -14.102 -1.351 -7.177 1.00 12.31 144 MET D N 1
ATOM 6829 C CA . MET D 1 144 ? -13.134 -2.442 -6.948 1.00 9.53 144 MET D CA 1
ATOM 6830 C C . MET D 1 144 ? -13.510 -3.676 -7.722 1.00 13.39 144 MET D C 1
ATOM 6831 O O . MET D 1 144 ? -14.695 -3.896 -7.953 1.00 14.08 144 MET D O 1
ATOM 6836 N N . HIS D 1 145 ? -12.526 -4.510 -8.082 1.00 12.47 145 HIS D N 1
ATOM 6837 C CA . HIS D 1 145 ? -12.773 -5.778 -8.734 1.00 12.32 145 HIS D CA 1
ATOM 6838 C C . HIS D 1 145 ? -12.864 -6.853 -7.697 1.00 18.54 145 HIS D C 1
ATOM 6839 O O . HIS D 1 145 ? -11.955 -7.053 -6.881 1.00 15.97 145 HIS D O 1
ATOM 6846 N N . MET D 1 146 ? -13.946 -7.610 -7.796 1.00 20.07 146 MET D N 1
ATOM 6847 C CA . MET D 1 146 ? -14.238 -8.721 -6.930 1.00 22.46 146 MET D CA 1
ATOM 6848 C C . MET D 1 146 ? -15.023 -9.678 -7.825 1.00 30.30 146 MET D C 1
ATOM 6849 O O . MET D 1 146 ? -16.002 -9.231 -8.421 1.00 29.84 146 MET D O 1
ATOM 6854 N N . PRO D 1 147 ? -14.605 -10.943 -8.034 1.00 30.12 147 PRO D N 1
ATOM 6855 C CA . PRO D 1 147 ? -15.442 -11.839 -8.861 1.00 31.23 147 PRO D CA 1
ATOM 6856 C C . PRO D 1 147 ? -16.695 -12.213 -8.052 1.00 37.13 147 PRO D C 1
ATOM 6857 O O . PRO D 1 147 ? -16.587 -12.453 -6.845 1.00 37.31 147 PRO D O 1
ATOM 6861 N N . GLY D 1 148 ? -17.894 -12.117 -8.679 1.00 35.42 148 GLY D N 1
ATOM 6862 C CA . GLY D 1 148 ? -19.210 -12.344 -8.052 1.00 70.70 148 GLY D CA 1
ATOM 6863 C C . GLY D 1 148 ? -19.446 -11.494 -6.793 1.00 88.01 148 GLY D C 1
ATOM 6864 O O . GLY D 1 148 ? -18.929 -10.381 -6.688 1.00 49.79 148 GLY D O 1
ATOM 6865 N N . ALA D 1 156 ? -10.917 -17.953 -4.643 1.00 58.40 156 ALA D N 1
ATOM 6866 C CA . ALA D 1 156 ? -9.812 -17.755 -5.579 1.00 58.03 156 ALA D CA 1
ATOM 6867 C C . ALA D 1 156 ? -10.037 -18.536 -6.897 1.00 60.73 156 ALA D C 1
ATOM 6868 O O . ALA D 1 156 ? -9.440 -19.600 -7.097 1.00 60.53 156 ALA D O 1
ATOM 6870 N N . PRO D 1 157 ? -10.920 -18.025 -7.796 1.00 55.81 157 PRO D N 1
ATOM 6871 C CA . PRO D 1 157 ? -11.174 -18.717 -9.072 1.00 55.03 157 PRO D CA 1
ATOM 6872 C C . PRO D 1 157 ? -9.990 -18.685 -10.034 1.00 56.62 157 PRO D C 1
ATOM 6873 O O . PRO D 1 157 ? -9.039 -17.933 -9.828 1.00 56.40 157 PRO D O 1
ATOM 6877 N N . HIS D 1 158 ? -10.051 -19.501 -11.085 1.00 51.51 158 HIS D N 1
ATOM 6878 C CA . HIS D 1 158 ? -8.995 -19.545 -12.083 1.00 50.43 158 HIS D CA 1
ATOM 6879 C C . HIS D 1 158 ? -9.237 -18.463 -13.125 1.00 49.90 158 HIS D C 1
ATOM 6880 O O . HIS D 1 158 ? -10.370 -18.265 -13.574 1.00 50.34 158 HIS D O 1
ATOM 6887 N N . TYR D 1 159 ? -8.168 -17.758 -13.497 1.00 40.93 159 TYR D N 1
ATOM 6888 C CA . TYR D 1 159 ? -8.211 -16.732 -14.524 1.00 38.05 159 TYR D CA 1
ATOM 6889 C C . TYR D 1 159 ? -7.277 -17.168 -15.636 1.00 42.07 159 TYR D C 1
ATOM 6890 O O . TYR D 1 159 ? -6.145 -17.576 -15.361 1.00 42.05 159 TYR D O 1
ATOM 6899 N N . ASP D 1 160 ? -7.720 -17.035 -16.891 1.00 38.83 160 ASP D N 1
ATOM 6900 C CA . ASP D 1 160 ? -6.873 -17.328 -18.044 1.00 38.89 160 ASP D CA 1
ATOM 6901 C C . ASP D 1 160 ? -5.824 -16.207 -18.125 1.00 40.98 160 ASP D C 1
ATOM 6902 O O . ASP D 1 160 ? -4.652 -16.466 -18.391 1.00 41.75 160 ASP D O 1
ATOM 6904 N N . ASP D 1 161 ? -6.257 -14.962 -17.834 1.00 33.87 161 ASP D N 1
ATOM 6905 C CA . ASP D 1 161 ? -5.432 -13.761 -17.846 1.00 31.01 161 ASP D CA 1
ATOM 6906 C C . ASP D 1 161 ? -6.056 -12.801 -16.814 1.00 29.18 161 ASP D C 1
ATOM 6907 O O . ASP D 1 161 ? -6.957 -12.024 -17.153 1.00 27.90 161 ASP D O 1
ATOM 6912 N N . VAL D 1 162 ? -5.599 -12.889 -15.538 1.00 23.38 162 VAL D N 1
ATOM 6913 C CA . VAL D 1 162 ? -6.142 -12.069 -14.438 1.00 20.27 162 VAL D CA 1
ATOM 6914 C C . VAL D 1 162 ? -6.079 -10.562 -14.746 1.00 20.50 162 VAL D C 1
ATOM 6915 O O . VAL D 1 162 ? -7.040 -9.855 -14.451 1.00 20.27 162 VAL D O 1
ATOM 6919 N N . VAL D 1 163 ? -4.987 -10.094 -15.358 1.00 18.63 163 VAL D N 1
ATOM 6920 C CA . VAL D 1 163 ? -4.781 -8.677 -15.685 1.00 18.09 163 VAL D CA 1
ATOM 6921 C C . VAL D 1 163 ? -5.826 -8.220 -16.725 1.00 22.50 163 VAL D C 1
ATOM 6922 O O . VAL D 1 163 ? -6.455 -7.163 -16.551 1.00 19.39 163 VAL D O 1
ATOM 6926 N N . ALA D 1 164 ? -6.021 -9.028 -17.783 1.00 20.86 164 ALA D N 1
ATOM 6927 C CA . ALA D 1 164 ? -6.997 -8.694 -18.833 1.00 21.64 164 ALA D CA 1
ATOM 6928 C C . ALA D 1 164 ? -8.436 -8.760 -18.314 1.00 23.51 164 ALA D C 1
ATOM 6929 O O . ALA D 1 164 ? -9.249 -7.908 -18.671 1.00 24.07 164 ALA D O 1
ATOM 6931 N N . GLU D 1 165 ? -8.744 -9.745 -17.469 1.00 19.41 165 GLU D N 1
ATOM 6932 C CA . GLU D 1 165 ? -10.075 -9.923 -16.874 1.00 19.00 165 GLU D CA 1
ATOM 6933 C C . GLU D 1 165 ? -10.436 -8.781 -15.903 1.00 18.73 165 GLU D C 1
ATOM 6934 O O . GLU D 1 165 ? -11.562 -8.260 -15.925 1.00 16.43 165 GLU D O 1
ATOM 6940 N N . VAL D 1 166 ? -9.467 -8.366 -15.064 1.00 15.01 166 VAL D N 1
ATOM 6941 C CA . VAL D 1 166 ? -9.695 -7.248 -14.140 1.00 13.73 166 VAL D CA 1
ATOM 6942 C C . VAL D 1 166 ? -9.847 -5.957 -14.951 1.00 15.92 166 VAL D C 1
ATOM 6943 O O . VAL D 1 166 ? -10.720 -5.153 -14.634 1.00 14.91 166 VAL D O 1
ATOM 6947 N N . HIS D 1 167 ? -9.011 -5.766 -16.002 1.00 13.51 167 HIS D N 1
ATOM 6948 C CA . HIS D 1 167 ? -9.081 -4.581 -16.884 1.00 14.85 167 HIS D CA 1
ATOM 6949 C C . HIS D 1 167 ? -10.494 -4.510 -17.515 1.00 16.64 167 HIS D C 1
ATOM 6950 O O . HIS D 1 167 ? -11.127 -3.465 -17.471 1.00 15.44 167 HIS D O 1
ATOM 6957 N N . ARG D 1 168 ? -10.971 -5.628 -18.068 1.00 13.14 168 ARG D N 1
ATOM 6958 C CA . ARG D 1 168 ? -12.279 -5.717 -18.749 1.00 13.90 168 ARG D CA 1
ATOM 6959 C C . ARG D 1 168 ? -13.417 -5.349 -17.775 1.00 16.99 168 ARG D C 1
ATOM 6960 O O . ARG D 1 168 ? -14.274 -4.516 -18.104 1.00 17.43 168 ARG D O 1
ATOM 6968 N N . PHE D 1 169 ? -13.379 -5.931 -16.556 1.00 13.16 169 PHE D N 1
ATOM 6969 C CA . PHE D 1 169 ? -14.383 -5.642 -15.532 1.00 12.24 169 PHE D CA 1
ATOM 6970 C C . PHE D 1 169 ? -14.409 -4.148 -15.177 1.00 15.90 169 PHE D C 1
ATOM 6971 O O . PHE D 1 169 ? -15.488 -3.555 -15.073 1.00 14.17 169 PHE D O 1
ATOM 6979 N N . LEU D 1 170 ? -13.225 -3.554 -14.937 1.00 12.14 170 LEU D N 1
ATOM 6980 C CA . LEU D 1 170 ? -13.144 -2.145 -14.541 1.00 11.09 170 LEU D CA 1
ATOM 6981 C C . LEU D 1 170 ? -13.603 -1.198 -15.643 1.00 14.24 170 LEU D C 1
ATOM 6982 O O . LEU D 1 170 ? -14.230 -0.190 -15.333 1.00 15.95 170 LEU D O 1
ATOM 6987 N N . VAL D 1 171 ? -13.320 -1.518 -16.915 1.00 12.64 171 VAL D N 1
ATOM 6988 C CA . VAL D 1 171 ? -13.821 -0.714 -18.051 1.00 12.20 171 VAL D CA 1
ATOM 6989 C C . VAL D 1 171 ? -15.377 -0.716 -18.009 1.00 14.00 171 VAL D C 1
ATOM 6990 O O . VAL D 1 171 ? -16.001 0.343 -18.042 1.00 14.25 171 VAL D O 1
ATOM 6994 N N . GLU D 1 172 ? -15.976 -1.894 -17.839 1.00 10.96 172 GLU D N 1
ATOM 6995 C CA . GLU D 1 172 ? -17.432 -2.068 -17.770 1.00 13.03 172 GLU D CA 1
ATOM 6996 C C . GLU D 1 172 ? -18.048 -1.227 -16.640 1.00 16.24 172 GLU D C 1
ATOM 6997 O O . GLU D 1 172 ? -19.071 -0.549 -16.839 1.00 16.18 172 GLU D O 1
ATOM 7003 N N . ARG D 1 173 ? -17.393 -1.233 -15.451 1.00 12.19 173 ARG D N 1
ATOM 7004 C CA . ARG D 1 173 ? -17.918 -0.497 -14.311 1.00 10.95 173 ARG D CA 1
ATOM 7005 C C . ARG D 1 173 ? -17.760 0.995 -14.477 1.00 13.88 173 ARG D C 1
ATOM 7006 O O . ARG D 1 173 ? -18.662 1.739 -14.092 1.00 14.76 173 ARG D O 1
ATOM 7014 N N . ILE D 1 174 ? -16.619 1.450 -15.059 1.00 10.53 174 ILE D N 1
ATOM 7015 C CA . ILE D 1 174 ? -16.412 2.893 -15.304 1.00 9.78 174 ILE D CA 1
ATOM 7016 C C . ILE D 1 174 ? -17.546 3.374 -16.227 1.00 16.66 174 ILE D C 1
ATOM 7017 O O . ILE D 1 174 ? -18.180 4.401 -15.956 1.00 14.29 174 ILE D O 1
ATOM 7022 N N . PHE D 1 175 ? -17.771 2.619 -17.314 1.00 15.10 175 PHE D N 1
ATOM 7023 C CA . PHE D 1 175 ? -18.780 2.949 -18.323 1.00 15.48 175 PHE D CA 1
ATOM 7024 C C . PHE D 1 175 ? -20.197 3.005 -17.726 1.00 18.69 175 PHE D C 1
ATOM 7025 O O . PHE D 1 175 ? -20.906 3.996 -17.930 1.00 18.09 175 PHE D O 1
ATOM 7033 N N . ALA D 1 176 ? -20.561 1.979 -16.934 1.00 14.13 176 ALA D N 1
ATOM 7034 C CA . ALA D 1 176 ? -21.834 1.917 -16.202 1.00 15.18 176 ALA D CA 1
ATOM 7035 C C . ALA D 1 176 ? -22.011 3.150 -15.305 1.00 19.50 176 ALA D C 1
ATOM 7036 O O . ALA D 1 176 ? -23.097 3.738 -15.289 1.00 19.23 176 ALA D O 1
ATOM 7038 N N . ALA D 1 177 ? -20.956 3.559 -14.559 1.00 15.72 177 ALA D N 1
ATOM 7039 C CA . ALA D 1 177 ? -21.008 4.733 -13.688 1.00 15.38 177 ALA D CA 1
ATOM 7040 C C . ALA D 1 177 ? -21.178 6.016 -14.483 1.00 20.91 177 ALA D C 1
ATOM 7041 O O . ALA D 1 177 ? -22.005 6.867 -14.121 1.00 20.68 177 ALA D O 1
ATOM 7043 N N . GLU D 1 178 ? -20.425 6.155 -15.586 1.00 18.46 178 GLU D N 1
ATOM 7044 C CA . GLU D 1 178 ? -20.544 7.364 -16.407 1.00 17.76 178 GLU D CA 1
ATOM 7045 C C . GLU D 1 178 ? -21.951 7.492 -16.996 1.00 20.89 178 GLU D C 1
ATOM 7046 O O . GLU D 1 178 ? -22.516 8.593 -16.988 1.00 21.00 178 GLU D O 1
ATOM 7052 N N . MET D 1 179 ? -22.522 6.368 -17.456 1.00 16.02 179 MET D N 1
ATOM 7053 C CA . MET D 1 179 ? -23.860 6.361 -18.061 1.00 18.83 179 MET D CA 1
ATOM 7054 C C . MET D 1 179 ? -24.973 6.631 -17.048 1.00 24.22 179 MET D C 1
ATOM 7055 O O . MET D 1 179 ? -26.042 7.108 -17.433 1.00 22.98 179 MET D O 1
ATOM 7060 N N . ALA D 1 180 ? -24.704 6.389 -15.747 1.00 20.15 180 ALA D N 1
ATOM 7061 C CA . ALA D 1 180 ? -25.658 6.655 -14.685 1.00 19.81 180 ALA D CA 1
ATOM 7062 C C . ALA D 1 180 ? -25.592 8.142 -14.279 1.00 24.35 180 ALA D C 1
ATOM 7063 O O . ALA D 1 180 ? -26.385 8.599 -13.449 1.00 25.62 180 ALA D O 1
ATOM 7065 N N . GLY D 1 181 ? -24.658 8.881 -14.858 1.00 19.85 181 GLY D N 1
ATOM 7066 C CA . GLY D 1 181 ? -24.490 10.305 -14.567 1.00 20.05 181 GLY D CA 1
ATOM 7067 C C . GLY D 1 181 ? -23.445 10.612 -13.513 1.00 24.26 181 GLY D C 1
ATOM 7068 O O . GLY D 1 181 ? -23.422 11.727 -12.977 1.00 23.50 181 GLY D O 1
ATOM 7069 N N . ILE D 1 182 ? -22.533 9.649 -13.219 1.00 20.03 182 ILE D N 1
ATOM 7070 C CA . ILE D 1 182 ? -21.451 9.915 -12.262 1.00 19.07 182 ILE D CA 1
ATOM 7071 C C . ILE D 1 182 ? -20.317 10.485 -13.113 1.00 23.63 182 ILE D C 1
ATOM 7072 O O . ILE D 1 182 ? -19.909 9.835 -14.064 1.00 23.37 182 ILE D O 1
ATOM 7077 N N . ASP D 1 183 ? -19.861 11.714 -12.835 1.00 22.73 183 ASP D N 1
ATOM 7078 C CA . ASP D 1 183 ? -18.778 12.328 -13.606 1.00 24.05 183 ASP D CA 1
ATOM 7079 C C . ASP D 1 183 ? -17.523 11.428 -13.536 1.00 27.10 183 ASP D C 1
ATOM 7080 O O . ASP D 1 183 ? -17.182 10.947 -12.453 1.00 24.56 183 ASP D O 1
ATOM 7085 N N . LYS D 1 184 ? -16.853 11.192 -14.681 1.00 23.86 184 LYS D N 1
ATOM 7086 C CA . LYS D 1 184 ? -15.630 10.379 -14.734 1.00 23.98 184 LYS D CA 1
ATOM 7087 C C . LYS D 1 184 ? -14.554 10.872 -13.764 1.00 27.72 184 LYS D C 1
ATOM 7088 O O . LYS D 1 184 ? -13.798 10.051 -13.246 1.00 27.08 184 LYS D O 1
ATOM 7094 N N . ARG D 1 185 ? -14.530 12.190 -13.458 1.00 23.20 185 ARG D N 1
ATOM 7095 C CA . ARG D 1 185 ? -13.568 12.804 -12.549 1.00 24.14 185 ARG D CA 1
ATOM 7096 C C . ARG D 1 185 ? -13.782 12.382 -11.099 1.00 25.18 185 ARG D C 1
ATOM 7097 O O . ARG D 1 185 ? -12.921 12.628 -10.278 1.00 27.05 185 ARG D O 1
ATOM 7099 N N . ARG D 1 186 ? -14.927 11.763 -10.790 1.00 19.75 186 ARG D N 1
ATOM 7100 C CA . ARG D 1 186 ? -15.236 11.306 -9.443 1.00 19.21 186 ARG D CA 1
ATOM 7101 C C . ARG D 1 186 ? -14.948 9.806 -9.292 1.00 21.04 186 ARG D C 1
ATOM 7102 O O . ARG D 1 186 ? -15.135 9.265 -8.213 1.00 21.25 186 ARG D O 1
ATOM 7110 N N . LEU D 1 187 ? -14.469 9.140 -10.343 1.00 15.13 187 LEU D N 1
ATOM 7111 C CA . LEU D 1 187 ? -14.205 7.704 -10.268 1.00 14.21 187 LEU D CA 1
ATOM 7112 C C . LEU D 1 187 ? -12.772 7.354 -9.878 1.00 18.06 187 LEU D C 1
ATOM 7113 O O . LEU D 1 187 ? -11.831 8.047 -10.272 1.00 17.97 187 LEU D O 1
ATOM 7118 N N . LEU D 1 188 ? -12.616 6.230 -9.156 1.00 14.28 188 LEU D N 1
ATOM 7119 C CA . LEU D 1 188 ? -11.326 5.632 -8.822 1.00 12.22 188 LEU D CA 1
ATOM 7120 C C . LEU D 1 188 ? -11.543 4.159 -9.082 1.00 12.09 188 LEU D C 1
ATOM 7121 O O . LEU D 1 188 ? -12.678 3.695 -9.020 1.00 10.79 188 LEU D O 1
ATOM 7126 N N . ILE D 1 189 ? -10.494 3.441 -9.434 1.00 9.72 189 ILE D N 1
ATOM 7127 C CA . ILE D 1 189 ? -10.599 1.992 -9.660 1.00 10.11 189 ILE D CA 1
ATOM 7128 C C . ILE D 1 189 ? -9.624 1.264 -8.770 1.00 12.65 189 ILE D C 1
ATOM 7129 O O . ILE D 1 189 ? -8.638 1.850 -8.329 1.00 12.38 189 ILE D O 1
ATOM 7134 N N . ASP D 1 190 ? -9.886 -0.023 -8.503 1.00 9.96 190 ASP D N 1
ATOM 7135 C CA . ASP D 1 190 ? -9.033 -0.772 -7.617 1.00 8.82 190 ASP D CA 1
ATOM 7136 C C . ASP D 1 190 ? -9.073 -2.219 -8.100 1.00 11.84 190 ASP D C 1
ATOM 7137 O O . ASP D 1 190 ? -10.175 -2.765 -8.272 1.00 12.36 190 ASP D O 1
ATOM 7142 N N . PRO D 1 191 ? -7.905 -2.855 -8.346 1.00 9.30 191 PRO D N 1
ATOM 7143 C CA . PRO D 1 191 ? -7.917 -4.258 -8.815 1.00 8.38 191 PRO D CA 1
ATOM 7144 C C . PRO D 1 191 ? -8.391 -5.261 -7.787 1.00 12.03 191 PRO D C 1
ATOM 7145 O O . PRO D 1 191 ? -8.509 -6.438 -8.112 1.00 14.08 191 PRO D O 1
ATOM 7149 N N . GLY D 1 192 ? -8.575 -4.827 -6.529 1.00 10.59 192 GLY D N 1
ATOM 7150 C CA . GLY D 1 192 ? -9.043 -5.697 -5.474 1.00 11.00 192 GLY D CA 1
ATOM 7151 C C . GLY D 1 192 ? -8.066 -6.783 -5.104 1.00 14.26 192 GLY D C 1
ATOM 7152 O O . GLY D 1 192 ? -8.405 -7.975 -5.179 1.00 13.43 192 GLY D O 1
ATOM 7153 N N . PHE D 1 193 ? -6.850 -6.397 -4.653 1.00 11.06 193 PHE D N 1
ATOM 7154 C CA . PHE D 1 193 ? -5.893 -7.409 -4.215 1.00 10.79 193 PHE D CA 1
ATOM 7155 C C . PHE D 1 193 ? -6.483 -8.256 -3.100 1.00 16.30 193 PHE D C 1
ATOM 7156 O O . PHE D 1 193 ? -7.122 -7.713 -2.195 1.00 14.40 193 PHE D O 1
ATOM 7164 N N . GLY D 1 194 ? -6.307 -9.573 -3.222 1.00 17.69 194 GLY D N 1
ATOM 7165 C CA . GLY D 1 194 ? -6.787 -10.547 -2.250 1.00 19.84 194 GLY D CA 1
ATOM 7166 C C . GLY D 1 194 ? -8.227 -10.994 -2.382 1.00 26.30 194 GLY D C 1
ATOM 7167 O O . GLY D 1 194 ? -8.617 -11.941 -1.695 1.00 29.08 194 GLY D O 1
ATOM 7168 N N . PHE D 1 195 ? -9.031 -10.344 -3.254 1.00 20.25 195 PHE D N 1
ATOM 7169 C CA . PHE D 1 195 ? -10.441 -10.708 -3.442 1.00 19.80 195 PHE D CA 1
ATOM 7170 C C . PHE D 1 195 ? -10.572 -11.691 -4.584 1.00 25.44 195 PHE D C 1
ATOM 7171 O O . PHE D 1 195 ? -10.563 -11.292 -5.753 1.00 25.80 195 PHE D O 1
ATOM 7179 N N . GLY D 1 196 ? -10.661 -12.971 -4.235 1.00 23.01 196 GLY D N 1
ATOM 7180 C CA . GLY D 1 196 ? -10.778 -14.042 -5.220 1.00 24.01 196 GLY D CA 1
ATOM 7181 C C . GLY D 1 196 ? -9.556 -14.114 -6.114 1.00 28.04 196 GLY D C 1
ATOM 7182 O O . GLY D 1 196 ? -9.684 -14.216 -7.338 1.00 28.67 196 GLY D O 1
ATOM 7183 N N . LYS D 1 197 ? -8.354 -13.970 -5.511 1.00 22.70 197 LYS D N 1
ATOM 7184 C CA . LYS D 1 197 ? -7.090 -13.982 -6.237 1.00 20.75 197 LYS D CA 1
ATOM 7185 C C . LYS D 1 197 ? -6.046 -14.732 -5.423 1.00 24.23 197 LYS D C 1
ATOM 7186 O O . LYS D 1 197 ? -5.919 -14.528 -4.210 1.00 23.61 197 LYS D O 1
ATOM 7192 N N . SER D 1 198 ? -5.290 -15.592 -6.091 1.00 20.94 198 SER D N 1
ATOM 7193 C CA . SER D 1 198 ? -4.209 -16.350 -5.458 1.00 20.72 198 SER D CA 1
ATOM 7194 C C . SER D 1 198 ? -3.017 -15.395 -5.259 1.00 23.48 198 SER D C 1
ATOM 7195 O O . SER D 1 198 ? -3.021 -14.285 -5.807 1.00 21.14 198 SER D O 1
ATOM 7198 N N . THR D 1 199 ? -1.968 -15.838 -4.538 1.00 21.14 199 THR D N 1
ATOM 7199 C CA . THR D 1 199 ? -0.761 -15.023 -4.387 1.00 20.63 199 THR D CA 1
ATOM 7200 C C . THR D 1 199 ? -0.178 -14.722 -5.777 1.00 22.57 199 THR D C 1
ATOM 7201 O O . THR D 1 199 ? 0.143 -13.571 -6.062 1.00 21.55 199 THR D O 1
ATOM 7205 N N . ALA D 1 200 ? -0.076 -15.750 -6.663 1.00 20.18 200 ALA D N 1
ATOM 7206 C CA . ALA D 1 200 ? 0.421 -15.559 -8.035 1.00 20.25 200 ALA D CA 1
ATOM 7207 C C . ALA D 1 200 ? -0.400 -14.502 -8.793 1.00 22.35 200 ALA D C 1
ATOM 7208 O O . ALA D 1 200 ? 0.189 -13.630 -9.444 1.00 21.74 200 ALA D O 1
ATOM 7210 N N . ASP D 1 201 ? -1.752 -14.547 -8.669 1.00 18.59 201 ASP D N 1
ATOM 7211 C CA . ASP D 1 201 ? -2.617 -13.553 -9.324 1.00 18.27 201 ASP D CA 1
ATOM 7212 C C . ASP D 1 201 ? -2.353 -12.151 -8.766 1.00 18.38 201 ASP D C 1
ATOM 7213 O O . ASP D 1 201 ? -2.334 -11.206 -9.530 1.00 18.76 201 ASP D O 1
ATOM 7218 N N . ASN D 1 202 ? -2.210 -12.005 -7.427 1.00 16.64 202 ASN D N 1
ATOM 7219 C CA . ASN D 1 202 ? -1.951 -10.686 -6.829 1.00 15.41 202 ASN D CA 1
ATOM 7220 C C . ASN D 1 202 ? -0.628 -10.109 -7.280 1.00 17.17 202 ASN D C 1
ATOM 7221 O O . ASN D 1 202 ? -0.538 -8.906 -7.540 1.00 16.70 202 ASN D O 1
ATOM 7226 N N . VAL D 1 203 ? 0.415 -10.974 -7.377 1.00 16.62 203 VAL D N 1
ATOM 7227 C CA . VAL D 1 203 ? 1.753 -10.589 -7.825 1.00 16.78 203 VAL D CA 1
ATOM 7228 C C . VAL D 1 203 ? 1.687 -10.137 -9.295 1.00 17.97 203 VAL D C 1
ATOM 7229 O O . VAL D 1 203 ? 2.249 -9.099 -9.658 1.00 16.78 203 VAL D O 1
ATOM 7233 N N . GLN D 1 204 ? 0.923 -10.878 -10.126 1.00 17.17 204 GLN D N 1
ATOM 7234 C CA . GLN D 1 204 ? 0.732 -10.514 -11.540 1.00 17.21 204 GLN D CA 1
ATOM 7235 C C . GLN D 1 204 ? 0.069 -9.144 -11.656 1.00 18.34 204 GLN D C 1
ATOM 7236 O O . GLN D 1 204 ? 0.528 -8.323 -12.434 1.00 18.09 204 GLN D O 1
ATOM 7242 N N . LEU D 1 205 ? -1.007 -8.889 -10.870 1.00 14.03 205 LEU D N 1
ATOM 7243 C CA . LEU D 1 205 ? -1.696 -7.595 -10.924 1.00 13.11 205 LEU D CA 1
ATOM 7244 C C . LEU D 1 205 ? -0.829 -6.459 -10.469 1.00 15.12 205 LEU D C 1
ATOM 7245 O O . LEU D 1 205 ? -0.966 -5.362 -10.996 1.00 15.31 205 LEU D O 1
ATOM 7250 N N . LEU D 1 206 ? 0.024 -6.691 -9.448 1.00 13.73 206 LEU D N 1
ATOM 7251 C CA . LEU D 1 206 ? 0.927 -5.659 -8.954 1.00 12.50 206 LEU D CA 1
ATOM 7252 C C . LEU D 1 206 ? 2.016 -5.394 -9.987 1.00 15.80 206 LEU D C 1
ATOM 7253 O O . LEU D 1 206 ? 2.284 -4.235 -10.311 1.00 15.20 206 LEU D O 1
ATOM 7258 N N . ALA D 1 207 ? 2.606 -6.454 -10.540 1.00 13.05 207 ALA D N 1
ATOM 7259 C CA . ALA D 1 207 ? 3.652 -6.285 -11.559 1.00 15.53 207 ALA D CA 1
ATOM 7260 C C . ALA D 1 207 ? 3.117 -5.536 -12.785 1.00 21.05 207 ALA D C 1
ATOM 7261 O O . ALA D 1 207 ? 3.797 -4.658 -13.306 1.00 20.75 207 ALA D O 1
ATOM 7263 N N . HIS D 1 208 ? 1.865 -5.831 -13.189 1.00 19.44 208 HIS D N 1
ATOM 7264 C CA . HIS D 1 208 ? 1.241 -5.231 -14.363 1.00 19.44 208 HIS D CA 1
ATOM 7265 C C . HIS D 1 208 ? 0.307 -4.067 -14.046 1.00 22.74 208 HIS D C 1
ATOM 7266 O O . HIS D 1 208 ? -0.452 -3.651 -14.919 1.00 22.31 208 HIS D O 1
ATOM 7273 N N . LEU D 1 209 ? 0.391 -3.497 -12.820 1.00 16.23 209 LEU D N 1
ATOM 7274 C CA . LEU D 1 209 ? -0.421 -2.359 -12.436 1.00 15.17 209 LEU D CA 1
ATOM 7275 C C . LEU D 1 209 ? -0.375 -1.171 -13.420 1.00 20.27 209 LEU D C 1
ATOM 7276 O O . LEU D 1 209 ? -1.433 -0.553 -13.614 1.00 19.87 209 LEU D O 1
ATOM 7281 N N . PRO D 1 210 ? 0.755 -0.848 -14.117 1.00 17.91 210 PRO D N 1
ATOM 7282 C CA . PRO D 1 210 ? 0.712 0.283 -15.064 1.00 17.84 210 PRO D CA 1
ATOM 7283 C C . PRO D 1 210 ? -0.363 0.134 -16.153 1.00 20.73 210 PRO D C 1
ATOM 7284 O O . PRO D 1 210 ? -0.906 1.140 -16.600 1.00 22.84 210 PRO D O 1
ATOM 7288 N N . ARG D 1 211 ? -0.721 -1.120 -16.505 1.00 17.30 211 ARG D N 1
ATOM 7289 C CA . ARG D 1 211 ? -1.771 -1.462 -17.486 1.00 18.32 211 ARG D CA 1
ATOM 7290 C C . ARG D 1 211 ? -3.170 -1.067 -17.014 1.00 22.94 211 ARG D C 1
ATOM 7291 O O . ARG D 1 211 ? -4.061 -0.927 -17.851 1.00 24.24 211 ARG D O 1
ATOM 7293 N N . LEU D 1 212 ? -3.397 -0.970 -15.689 1.00 18.11 212 LEU D N 1
ATOM 7294 C CA . LEU D 1 212 ? -4.707 -0.559 -15.157 1.00 17.17 212 LEU D CA 1
ATOM 7295 C C . LEU D 1 212 ? -4.736 0.945 -15.001 1.00 22.45 212 LEU D C 1
ATOM 7296 O O . LEU D 1 212 ? -5.814 1.529 -14.889 1.00 23.05 212 LEU D O 1
ATOM 7301 N N . CYS D 1 213 ? -3.554 1.582 -15.020 1.00 20.97 213 CYS D N 1
ATOM 7302 C CA . CYS D 1 213 ? -3.430 3.038 -14.888 1.00 22.16 213 CYS D CA 1
ATOM 7303 C C . CYS D 1 213 ? -3.745 3.795 -16.183 1.00 29.49 213 CYS D C 1
ATOM 7304 O O . CYS D 1 213 ? -3.890 5.015 -16.164 1.00 33.01 213 CYS D O 1
ATOM 7307 N N . GLU D 1 214 ? -3.893 3.070 -17.282 1.00 26.00 214 GLU D N 1
ATOM 7308 C CA . GLU D 1 214 ? -4.172 3.613 -18.612 1.00 26.69 214 GLU D CA 1
ATOM 7309 C C . GLU D 1 214 ? -5.678 3.801 -18.890 1.00 30.94 214 GLU D C 1
ATOM 7310 O O . GLU D 1 214 ? -6.054 4.128 -20.020 1.00 30.95 214 GLU D O 1
ATOM 7312 N N . LEU D 1 215 ? -6.545 3.629 -17.852 1.00 25.36 215 LEU D N 1
ATOM 7313 C CA . LEU D 1 215 ? -7.998 3.770 -18.010 1.00 23.44 215 LEU D CA 1
ATOM 7314 C C . LEU D 1 215 ? -8.502 5.190 -17.733 1.00 25.42 215 LEU D C 1
ATOM 7315 O O . LEU D 1 215 ? -9.714 5.443 -17.763 1.00 25.61 215 LEU D O 1
ATOM 7320 N N . GLY D 1 216 ? -7.568 6.109 -17.535 1.00 20.99 216 GLY D N 1
ATOM 7321 C CA . GLY D 1 216 ? -7.850 7.528 -17.323 1.00 20.30 216 GLY D CA 1
ATOM 7322 C C . GLY D 1 216 ? -8.400 7.879 -15.961 1.00 23.18 216 GLY D C 1
ATOM 7323 O O . GLY D 1 216 ? -8.837 9.009 -15.743 1.00 23.18 216 GLY D O 1
ATOM 7324 N N . VAL D 1 217 ? -8.377 6.927 -15.021 1.00 17.67 217 VAL D N 1
ATOM 7325 C CA . VAL D 1 217 ? -8.894 7.173 -13.676 1.00 17.52 217 VAL D CA 1
ATOM 7326 C C . VAL D 1 217 ? -7.826 6.772 -12.634 1.00 19.85 217 VAL D C 1
ATOM 7327 O O . VAL D 1 217 ? -7.095 5.822 -12.865 1.00 20.82 217 VAL D O 1
ATOM 7331 N N . PRO D 1 218 ? -7.732 7.469 -11.489 1.00 15.87 218 PRO D N 1
ATOM 7332 C CA . PRO D 1 218 ? -6.751 7.062 -10.453 1.00 15.28 218 PRO D CA 1
ATOM 7333 C C . PRO D 1 218 ? -6.972 5.636 -9.957 1.00 15.51 218 PRO D C 1
ATOM 7334 O O . PRO D 1 218 ? -8.119 5.180 -9.866 1.00 14.16 218 PRO D O 1
ATOM 7338 N N . VAL D 1 219 ? -5.861 4.938 -9.623 1.00 11.69 219 VAL D N 1
ATOM 7339 C CA . VAL D 1 219 ? -5.903 3.558 -9.151 1.00 10.57 219 VAL D CA 1
ATOM 7340 C C . VAL D 1 219 ? -5.604 3.537 -7.641 1.00 13.24 219 VAL D C 1
ATOM 7341 O O . VAL D 1 219 ? -4.639 4.177 -7.202 1.00 12.46 219 VAL D O 1
ATOM 7345 N N A LEU D 1 220 ? -6.419 2.800 -6.873 0.50 9.46 220 LEU D N 1
ATOM 7346 N N B LEU D 1 220 ? -6.421 2.804 -6.867 0.50 8.99 220 LEU D N 1
ATOM 7347 C CA A LEU D 1 220 ? -6.225 2.580 -5.444 0.50 8.55 220 LEU D CA 1
ATOM 7348 C CA B LEU D 1 220 ? -6.223 2.591 -5.434 0.50 7.79 220 LEU D CA 1
ATOM 7349 C C A LEU D 1 220 ? -5.688 1.151 -5.309 0.50 12.42 220 LEU D C 1
ATOM 7350 C C B LEU D 1 220 ? -5.718 1.153 -5.274 0.50 11.93 220 LEU D C 1
ATOM 7351 O O A LEU D 1 220 ? -6.209 0.244 -5.960 0.50 11.43 220 LEU D O 1
ATOM 7352 O O B LEU D 1 220 ? -6.266 0.248 -5.903 0.50 10.78 220 LEU D O 1
ATOM 7361 N N . ALA D 1 221 ? -4.658 0.949 -4.465 1.00 10.62 221 ALA D N 1
ATOM 7362 C CA . ALA D 1 221 ? -4.115 -0.400 -4.214 1.00 8.82 221 ALA D CA 1
ATOM 7363 C C . ALA D 1 221 ? -4.214 -0.653 -2.729 1.00 10.61 221 ALA D C 1
ATOM 7364 O O . ALA D 1 221 ? -3.850 0.186 -1.941 1.00 10.12 221 ALA D O 1
ATOM 7366 N N . GLY D 1 222 ? -4.754 -1.798 -2.357 1.00 9.46 222 GLY D N 1
ATOM 7367 C CA . GLY D 1 222 ? -4.883 -2.149 -0.954 1.00 8.44 222 GLY D CA 1
ATOM 7368 C C . GLY D 1 222 ? -4.280 -3.511 -0.748 1.00 10.87 222 GLY D C 1
ATOM 7369 O O . GLY D 1 222 ? -4.935 -4.508 -1.037 1.00 11.85 222 GLY D O 1
ATOM 7370 N N . LEU D 1 223 ? -3.026 -3.577 -0.303 1.00 10.71 223 LEU D N 1
ATOM 7371 C CA . LEU D 1 223 ? -2.365 -4.868 -0.073 1.00 11.31 223 LEU D CA 1
ATOM 7372 C C . LEU D 1 223 ? -2.085 -5.047 1.426 1.00 13.51 223 LEU D C 1
ATOM 7373 O O . LEU D 1 223 ? -1.391 -5.975 1.814 1.00 12.14 223 LEU D O 1
ATOM 7378 N N . SER D 1 224 ? -2.618 -4.155 2.242 1.00 9.85 224 SER D N 1
ATOM 7379 C CA . SER D 1 224 ? -2.266 -4.064 3.661 1.00 9.07 224 SER D CA 1
ATOM 7380 C C . SER D 1 224 ? -2.522 -5.318 4.476 1.00 10.29 224 SER D C 1
ATOM 7381 O O . SER D 1 224 ? -3.673 -5.700 4.758 1.00 10.05 224 SER D O 1
ATOM 7384 N N . ARG D 1 225 ? -1.406 -5.905 4.959 1.00 8.73 225 ARG D N 1
ATOM 7385 C CA . ARG D 1 225 ? -1.445 -7.068 5.859 1.00 8.47 225 ARG D CA 1
ATOM 7386 C C . ARG D 1 225 ? -2.203 -8.255 5.287 1.00 12.64 225 ARG D C 1
ATOM 7387 O O . ARG D 1 225 ? -2.635 -9.133 6.044 1.00 14.36 225 ARG D O 1
ATOM 7395 N N . LYS D 1 226 ? -2.324 -8.309 3.951 1.00 10.19 226 LYS D N 1
ATOM 7396 C CA . LYS D 1 226 ? -3.072 -9.343 3.266 1.00 11.77 226 LYS D CA 1
ATOM 7397 C C . LYS D 1 226 ? -2.357 -10.686 3.222 1.00 14.59 226 LYS D C 1
ATOM 7398 O O . LYS D 1 226 ? -1.135 -10.757 3.350 1.00 13.90 226 LYS D O 1
ATOM 7404 N N . ARG D 1 227 ? -3.165 -11.765 3.084 1.00 14.43 227 ARG D N 1
ATOM 7405 C CA . ARG D 1 227 ? -2.653 -13.146 3.037 1.00 15.04 227 ARG D CA 1
ATOM 7406 C C . ARG D 1 227 ? -1.521 -13.313 2.018 1.00 17.89 227 ARG D C 1
ATOM 7407 O O . ARG D 1 227 ? -0.547 -13.967 2.348 1.00 18.12 227 ARG D O 1
ATOM 7415 N N . SER D 1 228 ? -1.649 -12.748 0.798 1.00 14.12 228 SER D N 1
ATOM 7416 C CA . SER D 1 228 ? -0.625 -12.870 -0.248 1.00 15.89 228 SER D CA 1
ATOM 7417 C C . SER D 1 228 ? 0.718 -12.333 0.218 1.00 18.39 228 SER D C 1
ATOM 7418 O O . SER D 1 228 ? 1.737 -12.947 -0.071 1.00 17.70 228 SER D O 1
ATOM 7421 N N . ILE D 1 229 ? 0.721 -11.211 0.980 1.00 14.59 229 ILE D N 1
ATOM 7422 C CA . ILE D 1 229 ? 1.966 -10.663 1.548 1.00 14.14 229 ILE D CA 1
ATOM 7423 C C . ILE D 1 229 ? 2.538 -11.660 2.546 1.00 16.35 229 ILE D C 1
ATOM 7424 O O . ILE D 1 229 ? 3.754 -11.923 2.532 1.00 17.76 229 ILE D O 1
ATOM 7429 N N . GLY D 1 230 ? 1.656 -12.214 3.369 1.00 14.69 230 GLY D N 1
ATOM 7430 C CA . GLY D 1 230 ? 1.993 -13.233 4.358 1.00 15.23 230 GLY D CA 1
ATOM 7431 C C . GLY D 1 230 ? 2.603 -14.461 3.711 1.00 20.14 230 GLY D C 1
ATOM 7432 O O . GLY D 1 230 ? 3.610 -14.970 4.197 1.00 18.89 230 GLY D O 1
ATOM 7433 N N . GLU D 1 231 ? 2.045 -14.910 2.582 1.00 17.00 231 GLU D N 1
ATOM 7434 C CA . GLU D 1 231 ? 2.557 -16.068 1.828 1.00 18.47 231 GLU D CA 1
ATOM 7435 C C . GLU D 1 231 ? 3.928 -15.808 1.218 1.00 21.77 231 GLU D C 1
ATOM 7436 O O . GLU D 1 231 ? 4.787 -16.685 1.268 1.00 23.53 231 GLU D O 1
ATOM 7442 N N . LEU D 1 232 ? 4.153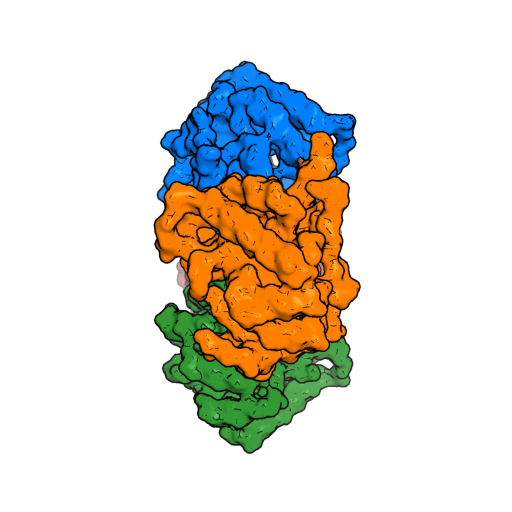 -14.612 0.665 1.00 15.57 232 LEU D N 1
ATOM 7443 C CA . LEU D 1 232 ? 5.425 -14.271 0.045 1.00 15.80 232 LEU D CA 1
ATOM 7444 C C . LEU D 1 232 ? 6.573 -14.202 1.071 1.00 18.48 232 LEU D C 1
ATOM 7445 O O . LEU D 1 232 ? 7.702 -14.559 0.758 1.00 16.96 232 LEU D O 1
ATOM 7450 N N . THR D 1 233 ? 6.273 -13.731 2.285 1.00 15.44 233 THR D N 1
ATOM 7451 C CA . THR D 1 233 ? 7.259 -13.486 3.333 1.00 14.18 233 THR D CA 1
ATOM 7452 C C . THR D 1 233 ? 7.300 -14.508 4.468 1.00 18.69 233 THR D C 1
ATOM 7453 O O . THR D 1 233 ? 8.201 -14.434 5.306 1.00 19.73 233 THR D O 1
ATOM 7457 N N . GLY D 1 234 ? 6.335 -15.407 4.524 1.00 14.66 234 GLY D N 1
ATOM 7458 C CA . GLY D 1 234 ? 6.239 -16.390 5.587 1.00 15.67 234 GLY D CA 1
ATOM 7459 C C . GLY D 1 234 ? 5.763 -15.797 6.895 1.00 21.28 234 GLY D C 1
ATOM 7460 O O . GLY D 1 234 ? 6.105 -16.309 7.957 1.00 23.85 234 GLY D O 1
ATOM 7461 N N . ARG D 1 235 ? 4.965 -14.713 6.845 1.00 16.73 235 ARG D N 1
ATOM 7462 C CA . ARG D 1 235 ? 4.469 -14.042 8.053 1.00 16.30 235 ARG D CA 1
ATOM 7463 C C . ARG D 1 235 ? 2.994 -14.379 8.254 1.00 19.22 235 ARG D C 1
ATOM 7464 O O . ARG D 1 235 ? 2.141 -13.933 7.489 1.00 17.70 235 ARG D O 1
ATOM 7472 N N . GLU D 1 236 ? 2.708 -15.217 9.240 1.00 19.43 236 GLU D N 1
ATOM 7473 C CA . GLU D 1 236 ? 1.367 -15.735 9.477 1.00 20.28 236 GLU D CA 1
ATOM 7474 C C . GLU D 1 236 ? 0.350 -14.725 9.969 1.00 20.61 236 GLU D C 1
ATOM 7475 O O . GLU D 1 236 ? -0.807 -14.789 9.565 1.00 20.16 236 GLU D O 1
ATOM 7481 N N . LEU D 1 237 ? 0.751 -13.852 10.890 1.00 15.41 237 LEU D N 1
ATOM 7482 C CA . LEU D 1 237 ? -0.168 -12.919 11.515 1.00 14.06 237 LEU D CA 1
ATOM 7483 C C . LEU D 1 237 ? -0.185 -11.558 10.841 1.00 15.17 237 LEU D C 1
ATOM 7484 O O . LEU D 1 237 ? 0.848 -11.105 10.370 1.00 14.34 237 LEU D O 1
ATOM 7489 N N . PRO D 1 238 ? -1.337 -10.845 10.900 1.00 13.98 238 PRO D N 1
ATOM 7490 C CA . PRO D 1 238 ? -1.428 -9.538 10.235 1.00 12.48 238 PRO D CA 1
ATOM 7491 C C . PRO D 1 238 ? -0.352 -8.520 10.624 1.00 11.44 238 PRO D C 1
ATOM 7492 O O . PRO D 1 238 ? 0.283 -7.950 9.744 1.00 10.89 238 PRO D O 1
ATOM 7496 N N . GLU D 1 239 ? -0.088 -8.341 11.929 1.00 10.15 239 GLU D N 1
ATOM 7497 C CA . GLU D 1 239 ? 0.924 -7.388 12.379 1.00 8.53 239 GLU D CA 1
ATOM 7498 C C . GLU D 1 239 ? 2.347 -7.810 12.029 1.00 10.63 239 GLU D C 1
ATOM 7499 O O . GLU D 1 239 ? 3.250 -6.986 12.063 1.00 10.86 239 GLU D O 1
ATOM 7505 N N . GLN D 1 240 ? 2.550 -9.080 11.661 1.00 7.18 240 GLN D N 1
ATOM 7506 C CA . GLN D 1 240 ? 3.878 -9.530 11.228 1.00 7.19 240 GLN D CA 1
ATOM 7507 C C . GLN D 1 240 ? 4.111 -9.183 9.750 1.00 8.92 240 GLN D C 1
ATOM 7508 O O . GLN D 1 240 ? 5.241 -9.259 9.272 1.00 9.43 240 GLN D O 1
ATOM 7514 N N . ARG D 1 241 ? 3.038 -8.830 9.019 1.00 10.42 241 ARG D N 1
ATOM 7515 C CA . ARG D 1 241 ? 3.143 -8.531 7.582 1.00 9.92 241 ARG D CA 1
ATOM 7516 C C . ARG D 1 241 ? 3.386 -7.030 7.270 1.00 13.26 241 ARG D C 1
ATOM 7517 O O . ARG D 1 241 ? 3.291 -6.626 6.103 1.00 10.35 241 ARG D O 1
ATOM 7525 N N . VAL D 1 242 ? 3.669 -6.209 8.284 1.00 8.88 242 VAL D N 1
ATOM 7526 C CA . VAL D 1 242 ? 3.821 -4.751 8.098 1.00 8.12 242 VAL D CA 1
ATOM 7527 C C . VAL D 1 242 ? 4.967 -4.382 7.134 1.00 10.79 242 VAL D C 1
ATOM 7528 O O . VAL D 1 242 ? 4.740 -3.648 6.166 1.00 10.21 242 VAL D O 1
ATOM 7532 N N . ALA D 1 243 ? 6.182 -4.921 7.351 1.00 8.70 243 ALA D N 1
ATOM 7533 C CA . ALA D 1 243 ? 7.297 -4.587 6.436 1.00 9.16 243 ALA D CA 1
ATOM 7534 C C . ALA D 1 243 ? 7.002 -4.967 4.978 1.00 11.97 243 ALA D C 1
ATOM 7535 O O . ALA D 1 243 ? 7.225 -4.155 4.085 1.00 11.47 243 ALA D O 1
ATOM 7537 N N . GLY D 1 244 ? 6.475 -6.177 4.751 1.00 11.28 244 GLY D N 1
ATOM 7538 C CA . GLY D 1 244 ? 6.149 -6.627 3.401 1.00 11.17 244 GLY D CA 1
ATOM 7539 C C . GLY D 1 244 ? 5.035 -5.790 2.789 1.00 10.94 244 GLY D C 1
ATOM 7540 O O . GLY D 1 244 ? 5.047 -5.532 1.586 1.00 10.74 244 GLY D O 1
ATOM 7541 N N . SER D 1 245 ? 4.084 -5.332 3.626 1.00 7.70 245 SER D N 1
ATOM 7542 C CA . SER D 1 245 ? 2.952 -4.496 3.144 1.00 7.96 245 SER D CA 1
ATOM 7543 C C . SER D 1 245 ? 3.456 -3.117 2.731 1.00 11.39 245 SER D C 1
ATOM 7544 O O . SER D 1 245 ? 3.051 -2.609 1.687 1.00 11.59 245 SER D O 1
ATOM 7547 N N . VAL D 1 246 ? 4.340 -2.510 3.546 1.00 8.99 246 VAL D N 1
ATOM 7548 C CA . VAL D 1 246 ? 4.868 -1.177 3.222 1.00 7.96 246 VAL D CA 1
ATOM 7549 C C . VAL D 1 246 ? 5.673 -1.284 1.906 1.00 11.00 246 VAL D C 1
ATOM 7550 O O . VAL D 1 246 ? 5.516 -0.443 1.027 1.00 11.58 246 VAL D O 1
ATOM 7554 N N . ALA D 1 247 ? 6.478 -2.372 1.750 1.00 9.25 247 ALA D N 1
ATOM 7555 C CA . ALA D 1 247 ? 7.206 -2.602 0.487 1.00 9.19 247 ALA D CA 1
ATOM 7556 C C . ALA D 1 247 ? 6.207 -2.736 -0.694 1.00 10.75 247 ALA D C 1
ATOM 7557 O O . ALA D 1 247 ? 6.412 -2.102 -1.720 1.00 9.67 247 ALA D O 1
ATOM 7559 N N . ALA D 1 248 ? 5.141 -3.538 -0.537 1.00 8.14 248 ALA D N 1
ATOM 7560 C CA . ALA D 1 248 ? 4.117 -3.733 -1.569 1.00 9.15 248 ALA D CA 1
ATOM 7561 C C . ALA D 1 248 ? 3.456 -2.413 -1.956 1.00 11.09 248 ALA D C 1
ATOM 7562 O O . ALA D 1 248 ? 3.304 -2.137 -3.151 1.00 9.18 248 ALA D O 1
ATOM 7564 N N . HIS D 1 249 ? 3.157 -1.563 -0.981 1.00 8.07 249 HIS D N 1
ATOM 7565 C CA . HIS D 1 249 ? 2.549 -0.258 -1.267 1.00 8.06 249 HIS D CA 1
ATOM 7566 C C . HIS D 1 249 ? 3.499 0.684 -1.968 1.00 11.44 249 HIS D C 1
ATOM 7567 O O . HIS D 1 249 ? 3.089 1.368 -2.910 1.00 11.05 249 HIS D O 1
ATOM 7574 N N . LEU D 1 250 ? 4.787 0.661 -1.604 1.00 8.14 250 LEU D N 1
ATOM 7575 C CA . LEU D 1 250 ? 5.780 1.452 -2.335 1.00 8.87 250 LEU D CA 1
ATOM 7576 C C . LEU D 1 250 ? 5.878 0.960 -3.791 1.00 11.38 250 LEU D C 1
ATOM 7577 O O . LEU D 1 250 ? 5.877 1.772 -4.712 1.00 9.54 250 LEU D O 1
ATOM 7582 N N . LEU D 1 251 ? 5.915 -0.378 -4.004 1.00 9.48 251 LEU D N 1
ATOM 7583 C CA . LEU D 1 251 ? 5.962 -0.929 -5.360 1.00 8.90 251 LEU D CA 1
ATOM 7584 C C . LEU D 1 251 ? 4.706 -0.529 -6.156 1.00 12.02 251 LEU D C 1
ATOM 7585 O O . LEU D 1 251 ? 4.820 -0.165 -7.324 1.00 10.47 251 LEU D O 1
ATOM 7590 N N . ALA D 1 252 ? 3.515 -0.539 -5.507 1.00 8.84 252 ALA D N 1
ATOM 7591 C CA . ALA D 1 252 ? 2.278 -0.120 -6.167 1.00 9.76 252 ALA D CA 1
ATOM 7592 C C . ALA D 1 252 ? 2.348 1.347 -6.591 1.00 12.79 252 ALA D C 1
ATOM 7593 O O . ALA D 1 252 ? 1.965 1.687 -7.726 1.00 12.58 252 ALA D O 1
ATOM 7595 N N . ALA D 1 253 ? 2.850 2.206 -5.695 1.00 11.02 253 ALA D N 1
ATOM 7596 C CA . ALA D 1 253 ? 2.991 3.648 -5.966 1.00 11.78 253 ALA D CA 1
ATOM 7597 C C . ALA D 1 253 ? 3.969 3.854 -7.134 1.00 15.14 253 ALA D C 1
ATOM 7598 O O . ALA D 1 253 ? 3.674 4.618 -8.047 1.00 14.24 253 ALA D O 1
ATOM 7600 N N . GLN D 1 254 ? 5.087 3.098 -7.153 1.00 11.74 254 GLN D N 1
ATOM 7601 C CA . GLN D 1 254 ? 6.040 3.187 -8.272 1.00 13.39 254 GLN D CA 1
ATOM 7602 C C . GLN D 1 254 ? 5.407 2.756 -9.586 1.00 17.94 254 GLN D C 1
ATOM 7603 O O . GLN D 1 254 ? 5.821 3.217 -10.659 1.00 17.01 254 GLN D O 1
ATOM 7609 N N . ARG D 1 255 ? 4.432 1.829 -9.501 1.00 13.81 255 ARG D N 1
ATOM 7610 C CA . ARG D 1 255 ? 3.772 1.292 -10.675 1.00 13.96 255 ARG D CA 1
ATOM 7611 C C . ARG D 1 255 ? 2.474 2.036 -11.043 1.00 18.69 255 ARG D C 1
ATOM 7612 O O . ARG D 1 255 ? 1.753 1.569 -11.916 1.00 20.23 255 ARG D O 1
ATOM 7620 N N . GLY D 1 256 ? 2.259 3.221 -10.473 1.00 12.75 256 GLY D N 1
ATOM 7621 C CA . GLY D 1 256 ? 1.169 4.101 -10.878 1.00 11.98 256 GLY D CA 1
ATOM 7622 C C . GLY D 1 256 ? 0.014 4.299 -9.926 1.00 14.89 256 GLY D C 1
ATOM 7623 O O . GLY D 1 256 ? -0.817 5.176 -10.175 1.00 14.03 256 GLY D O 1
ATOM 7624 N N . ALA D 1 257 ? -0.067 3.513 -8.832 1.00 12.00 257 ALA D N 1
ATOM 7625 C CA . ALA D 1 257 ? -1.176 3.686 -7.883 1.00 10.72 257 ALA D CA 1
ATOM 7626 C C . ALA D 1 257 ? -1.102 5.068 -7.232 1.00 13.81 257 ALA D C 1
ATOM 7627 O O . ALA D 1 257 ? -0.013 5.499 -6.829 1.00 14.76 257 ALA D O 1
ATOM 7629 N N . LEU D 1 258 ? -2.238 5.766 -7.139 1.00 11.10 258 LEU D N 1
ATOM 7630 C CA . LEU D 1 258 ? -2.269 7.107 -6.548 1.00 11.73 258 LEU D CA 1
ATOM 7631 C C . LEU D 1 258 ? -2.941 7.137 -5.182 1.00 14.53 258 LEU D C 1
ATOM 7632 O O . LEU D 1 258 ? -2.940 8.191 -4.536 1.00 13.92 258 LEU D O 1
ATOM 7637 N N . LEU D 1 259 ? -3.518 5.996 -4.751 1.00 9.44 259 LEU D N 1
ATOM 7638 C CA . LEU D 1 259 ? -4.130 5.910 -3.419 1.00 9.74 259 LEU D CA 1
ATOM 7639 C C . LEU D 1 259 ? -3.730 4.551 -2.870 1.00 12.18 259 LEU D C 1
ATOM 7640 O O . LEU D 1 259 ? -3.759 3.565 -3.605 1.00 12.26 259 LEU D O 1
ATOM 7645 N N . LEU D 1 260 ? -3.303 4.506 -1.588 1.00 9.94 260 LEU D N 1
ATOM 7646 C CA . LEU D 1 260 ? -2.846 3.275 -0.956 1.00 9.20 260 LEU D CA 1
ATOM 7647 C C . LEU D 1 260 ? -3.689 3.080 0.292 1.00 9.02 260 LEU D C 1
ATOM 7648 O O . LEU D 1 260 ? -3.705 3.968 1.119 1.00 10.77 260 LEU D O 1
ATOM 7653 N N . ARG D 1 261 ? -4.393 1.943 0.408 1.00 7.18 261 ARG D N 1
ATOM 7654 C CA . ARG D 1 261 ? -5.298 1.688 1.527 1.00 9.98 261 ARG D CA 1
ATOM 7655 C C . ARG D 1 261 ? -4.534 0.866 2.550 1.00 10.24 261 ARG D C 1
ATOM 7656 O O . ARG D 1 261 ? -4.260 -0.313 2.313 1.00 8.91 261 ARG D O 1
ATOM 7664 N N . VAL D 1 262 ? -4.175 1.485 3.691 1.00 7.81 262 VAL D N 1
ATOM 7665 C CA . VAL D 1 262 ? -3.264 0.835 4.631 1.00 6.89 262 VAL D CA 1
ATOM 7666 C C . VAL D 1 262 ? -3.687 0.899 6.078 1.00 10.59 262 VAL D C 1
ATOM 7667 O O . VAL D 1 262 ? -4.371 1.836 6.480 1.00 10.24 262 VAL D O 1
ATOM 7671 N N . HIS D 1 263 ? -3.179 -0.051 6.871 1.00 9.39 263 HIS D N 1
ATOM 7672 C CA . HIS D 1 263 ? -3.320 -0.038 8.324 1.00 9.07 263 HIS D CA 1
ATOM 7673 C C . HIS D 1 263 ? -2.153 0.777 8.918 1.00 11.61 263 HIS D C 1
ATOM 7674 O O . HIS D 1 263 ? -2.323 1.506 9.897 1.00 12.91 263 HIS D O 1
ATOM 7681 N N . ASP D 1 264 ? -0.942 0.594 8.359 1.00 9.18 264 ASP D N 1
ATOM 7682 C CA . ASP D 1 264 ? 0.309 1.151 8.884 1.00 8.79 264 ASP D CA 1
ATOM 7683 C C . ASP D 1 264 ? 0.616 2.492 8.241 1.00 11.88 264 ASP D C 1
ATOM 7684 O O . ASP D 1 264 ? 1.436 2.611 7.319 1.00 12.62 264 ASP D O 1
ATOM 7689 N N . VAL D 1 265 ? -0.138 3.496 8.686 1.00 9.27 265 VAL D N 1
ATOM 7690 C CA . VAL D 1 265 ? -0.073 4.820 8.082 1.00 8.03 265 VAL D CA 1
ATOM 7691 C C . VAL D 1 265 ? 1.307 5.465 8.215 1.00 9.81 265 VAL D C 1
ATOM 7692 O O . VAL D 1 265 ? 1.873 5.844 7.196 1.00 10.48 265 VAL D O 1
ATOM 7696 N N . ALA D 1 266 ? 1.811 5.649 9.453 1.00 8.74 266 ALA D N 1
ATOM 7697 C CA . ALA D 1 266 ? 3.104 6.335 9.641 1.00 9.99 266 ALA D CA 1
ATOM 7698 C C . ALA D 1 266 ? 4.215 5.680 8.821 1.00 11.47 266 ALA D C 1
ATOM 7699 O O . ALA D 1 266 ? 4.989 6.371 8.152 1.00 12.13 266 ALA D O 1
ATOM 7701 N N . ALA D 1 267 ? 4.263 4.334 8.820 1.00 8.95 267 ALA D N 1
ATOM 7702 C CA . ALA D 1 267 ? 5.316 3.611 8.099 1.00 7.76 267 ALA D CA 1
ATOM 7703 C C . ALA D 1 267 ? 5.211 3.809 6.596 1.00 11.33 267 ALA D C 1
ATOM 7704 O O . ALA D 1 267 ? 6.229 4.034 5.927 1.00 11.59 267 ALA D O 1
ATOM 7706 N N . THR D 1 268 ? 3.961 3.774 6.062 1.00 8.95 268 THR D N 1
ATOM 7707 C CA . THR D 1 268 ? 3.753 3.980 4.631 1.00 6.32 268 THR D CA 1
ATOM 7708 C C . THR D 1 268 ? 4.131 5.418 4.232 1.00 11.06 268 THR D C 1
ATOM 7709 O O . THR D 1 268 ? 4.762 5.624 3.191 1.00 11.24 268 THR D O 1
ATOM 7713 N N . VAL D 1 269 ? 3.725 6.411 5.049 1.00 11.23 269 VAL D N 1
ATOM 7714 C CA . VAL D 1 269 ? 4.034 7.817 4.765 1.00 11.12 269 VAL D CA 1
ATOM 7715 C C . VAL D 1 269 ? 5.592 7.974 4.708 1.00 14.55 269 VAL D C 1
ATOM 7716 O O . VAL D 1 269 ? 6.112 8.568 3.769 1.00 14.60 269 VAL D O 1
ATOM 7720 N N . ASP D 1 270 ? 6.301 7.389 5.670 1.00 12.32 270 ASP D N 1
ATOM 7721 C CA . ASP D 1 270 ? 7.779 7.469 5.666 1.00 13.00 270 ASP D CA 1
ATOM 7722 C C . ASP D 1 270 ? 8.382 6.876 4.386 1.00 17.16 270 ASP D C 1
ATOM 7723 O O . ASP D 1 270 ? 9.255 7.489 3.754 1.00 17.90 270 ASP D O 1
ATOM 7728 N N . ALA D 1 271 ? 7.922 5.685 3.995 1.00 13.84 271 ALA D N 1
ATOM 7729 C CA . ALA D 1 271 ? 8.420 5.045 2.773 1.00 13.36 271 ALA D CA 1
ATOM 7730 C C . ALA D 1 271 ? 8.166 5.882 1.539 1.00 15.46 271 ALA D C 1
ATOM 7731 O O . ALA D 1 271 ? 9.048 6.026 0.702 1.00 15.24 271 ALA D O 1
ATOM 7733 N N . LEU D 1 272 ? 6.949 6.427 1.409 1.00 13.68 272 LEU D N 1
ATOM 7734 C CA . LEU D 1 272 ? 6.626 7.249 0.248 1.00 13.29 272 LEU D CA 1
ATOM 7735 C C . LEU D 1 272 ? 7.411 8.555 0.256 1.00 17.60 272 LEU D C 1
ATOM 7736 O O . LEU D 1 272 ? 7.712 9.079 -0.819 1.00 17.55 272 LEU D O 1
ATOM 7741 N N . THR D 1 273 ? 7.708 9.080 1.448 1.00 16.44 273 THR D N 1
ATOM 7742 C CA . THR D 1 273 ? 8.462 10.336 1.596 1.00 17.53 273 THR D CA 1
ATOM 7743 C C . THR D 1 273 ? 9.901 10.155 1.060 1.00 20.27 273 THR D C 1
ATOM 7744 O O . THR D 1 273 ? 10.369 10.977 0.268 1.00 20.20 273 THR D O 1
ATOM 7748 N N . VAL D 1 274 ? 10.553 9.029 1.418 1.00 16.11 274 VAL D N 1
ATOM 7749 C CA . VAL D 1 274 ? 11.911 8.732 0.932 1.00 15.62 274 VAL D CA 1
ATOM 7750 C C . VAL D 1 274 ? 11.889 8.590 -0.594 1.00 22.51 274 VAL D C 1
ATOM 7751 O O . VAL D 1 274 ? 12.694 9.211 -1.298 1.00 22.72 274 VAL D O 1
ATOM 7755 N N . TRP D 1 275 ? 10.920 7.811 -1.110 1.00 20.66 275 TRP D N 1
ATOM 7756 C CA . TRP D 1 275 ? 10.780 7.627 -2.541 1.00 21.45 275 TRP D CA 1
ATOM 7757 C C . TRP D 1 275 ? 10.544 8.938 -3.286 1.00 22.70 275 TRP D C 1
ATOM 7758 O O . TRP D 1 275 ? 11.175 9.165 -4.323 1.00 22.17 275 TRP D O 1
ATOM 7769 N N . GLN D 1 276 ? 9.663 9.805 -2.756 1.00 20.75 276 GLN D N 1
ATOM 7770 C CA . GLN D 1 276 ? 9.375 11.106 -3.379 1.00 21.84 276 GLN D CA 1
ATOM 7771 C C . GLN D 1 276 ? 10.639 11.952 -3.524 1.00 25.42 276 GLN D C 1
ATOM 7772 O O . GLN D 1 276 ? 10.835 12.556 -4.583 1.00 23.33 276 GLN D O 1
ATOM 7778 N N . ALA D 1 277 ? 11.504 11.945 -2.493 1.00 22.77 277 ALA D N 1
ATOM 7779 C CA . ALA D 1 277 ? 12.757 12.711 -2.496 1.00 22.36 277 ALA D CA 1
ATOM 7780 C C . ALA D 1 277 ? 13.681 12.223 -3.611 1.00 26.51 277 ALA D C 1
ATOM 7781 O O . ALA D 1 277 ? 14.224 13.036 -4.352 1.00 27.37 277 ALA D O 1
ATOM 7783 N N . VAL D 1 278 ? 13.781 10.892 -3.778 1.00 22.06 278 VAL D N 1
ATOM 7784 C CA . VAL D 1 278 ? 14.618 10.251 -4.778 1.00 21.73 278 VAL D CA 1
ATOM 7785 C C . VAL D 1 278 ? 14.073 10.486 -6.187 1.00 29.48 278 VAL D C 1
ATOM 7786 O O . VAL D 1 278 ? 14.825 10.867 -7.083 1.00 28.26 278 VAL D O 1
ATOM 7790 N N . GLN D 1 279 ? 12.766 10.256 -6.382 1.00 27.13 279 GLN D N 1
ATOM 7791 C CA . GLN D 1 279 ? 12.092 10.421 -7.672 1.00 26.75 279 GLN D CA 1
ATOM 7792 C C . GLN D 1 279 ? 12.157 11.873 -8.178 1.00 34.14 279 GLN D C 1
ATOM 7793 O O . GLN D 1 279 ? 12.141 12.086 -9.391 1.00 35.61 279 GLN D O 1
ATOM 7799 N N . ALA D 1 280 ? 12.243 12.859 -7.254 1.00 30.95 280 ALA D N 1
ATOM 7800 C CA . ALA D 1 280 ? 12.307 14.287 -7.556 1.00 31.86 280 ALA D CA 1
ATOM 7801 C C . ALA D 1 280 ? 13.626 14.719 -8.201 1.00 41.98 280 ALA D C 1
ATOM 7802 O O . ALA D 1 280 ? 13.704 15.833 -8.727 1.00 43.09 280 ALA D O 1
ATOM 7804 N N . VAL D 1 281 ? 14.661 13.862 -8.150 1.00 40.62 281 VAL D N 1
ATOM 7805 C CA . VAL D 1 281 ? 15.963 14.181 -8.726 1.00 41.38 281 VAL D CA 1
ATOM 7806 C C . VAL D 1 281 ? 15.939 13.980 -10.253 1.00 47.05 281 VAL D C 1
ATOM 7807 O O . VAL D 1 281 ? 15.684 12.861 -10.714 1.00 46.50 281 VAL D O 1
ATOM 7811 N N . PRO D 1 282 ? 16.224 15.044 -11.045 1.00 44.42 282 PRO D N 1
ATOM 7812 C CA . PRO D 1 282 ? 16.248 14.883 -12.511 1.00 47.71 282 PRO D CA 1
ATOM 7813 C C . PRO D 1 282 ? 17.495 14.142 -12.996 1.00 89.48 282 PRO D C 1
ATOM 7814 O O . PRO D 1 282 ? 17.492 12.919 -13.115 1.00 58.43 282 PRO D O 1
#